Protein 5WWQ (pdb70)

B-factor: mean 54.27, std 17.77, range [19.15, 129.41]

InterPro domains:
  IPR001678 SAM-dependent methyltransferase RsmB-F/NOP2-type domain [PS51686] (141-466)
  IPR015947 PUA-like superfamily [SSF88697] (115-187)
  IPR018314 RsmB/NOL1/NOP2-like, conserved site [PS01153] (317-328)
  IPR023267 RNA (C5-cytosine) methyltransferase [PR02008] (239-249)
  IPR023267 RNA (C5-cytosine) methyltransferase [PR02008] (318-330)
  IPR023267 RNA (C5-cytosine) methyltransferase [PR02008] (365-381)
  IPR023267 RNA (C5-cytosine) methyltransferase [PR02008] (448-465)
  IPR023267 RNA (C5-cytosine) methyltransferase [PTHR22807] (81-467)
  IPR029063 S-adenosyl-L-methionine-dependent methyltransferase superfamily [G3DSA:3.40.50.150] (224-469)
  IPR029063 S-adenosyl-L-methionine-dependent methyltransferase superfamily [SSF53335] (32-465)
  IPR036974 PUA domain superfamily [G3DSA:2.30.130.10] (104-202)
  IPR049560 SAM-dependent methyltransferase RsmB-F/NOP2-type, catalytic core [PF01189] (229-400)

GO terms:
  GO:0002946 tRNA C5-cytosine methylation (P, IDA)
  GO:0000049 tRNA binding (F, IDA)
  GO:0016428 tRNA (cytidine-N5)-methyltransferase activity (F, IDA)
  GO:0030488 tRNA methylation (P, IDA)
  GO:0006400 tRNA modification (P, IDA)
  GO:0016428 tRNA (cytidine-N5)-methyltransferase activity (F, EXP)
  GO:0005829 cytosol (C, TAS)
  GO:0006400 tRNA modification (P, TAS)
  GO:0005737 cytoplasm (C, IDA)

Structure (mmCIF, N/CA/C/O backbone):
data_5WWQ
#
_entry.id   5WWQ
#
_cell.length_a   66.965
_cell.length_b   71.877
_cell.length_c   219.030
_cell.angle_alpha   90.000
_cell.angle_beta   90.000
_cell.angle_gamma   90.000
#
_symmetry.space_group_name_H-M   'P 21 21 21'
#
loop_
_atom_site.group_PDB
_atom_site.id
_atom_site.type_symbol
_atom_site.label_atom_id
_atom_site.label_alt_id
_atom_site.label_comp_id
_atom_site.label_asym_id
_atom_site.label_entity_id
_atom_site.label_seq_id
_atom_site.pdbx_PDB_ins_code
_atom_site.Cartn_x
_atom_site.Cartn_y
_atom_site.Cartn_z
_atom_site.occupancy
_atom_site.B_iso_or_equiv
_atom_site.auth_seq_id
_atom_site.auth_comp_id
_atom_site.auth_asym_id
_atom_site.auth_atom_id
_atom_site.pdbx_PDB_model_num
ATOM 1 N N . SER A 1 2 ? 61.726 53.523 107.150 1.00 65.70 2 SER A N 1
ATOM 2 C CA . SER A 1 2 ? 61.293 54.549 108.091 1.00 67.47 2 SER A CA 1
ATOM 3 C C . SER A 1 2 ? 62.385 54.881 109.102 1.00 67.79 2 SER A C 1
ATOM 4 O O . SER A 1 2 ? 63.303 55.649 108.813 1.00 70.99 2 SER A O 1
ATOM 7 N N . ILE A 1 3 ? 62.279 54.294 110.288 1.00 64.20 3 ILE A N 1
ATOM 8 C CA . ILE A 1 3 ? 63.204 54.585 111.376 1.00 62.01 3 ILE A CA 1
ATOM 9 C C . ILE A 1 3 ? 64.361 53.592 111.455 1.00 58.12 3 ILE A C 1
ATOM 10 O O . ILE A 1 3 ? 65.481 53.961 111.809 1.00 59.55 3 ILE A O 1
ATOM 15 N N . PHE A 1 4 ? 64.090 52.335 111.119 1.00 53.35 4 PHE A N 1
ATOM 16 C CA . PHE A 1 4 ? 65.108 51.296 111.194 1.00 49.97 4 PHE A CA 1
ATOM 17 C C . PHE A 1 4 ? 65.803 51.136 109.848 1.00 50.78 4 PHE A C 1
ATOM 18 O O . PHE A 1 4 ? 65.180 51.322 108.802 1.00 51.92 4 PHE A O 1
ATOM 26 N N . PRO A 1 5 ? 67.100 50.796 109.867 1.00 50.65 5 PRO A N 1
ATOM 27 C CA . PRO A 1 5 ? 67.806 50.502 108.616 1.00 41.77 5 PRO A CA 1
ATOM 28 C C . PRO A 1 5 ? 67.249 49.242 107.962 1.00 45.46 5 PRO A C 1
ATOM 29 O O . PRO A 1 5 ? 66.463 48.536 108.592 1.00 38.89 5 PRO A O 1
ATOM 33 N N . LYS A 1 6 ? 67.647 48.958 106.726 1.00 45.93 6 LYS A N 1
ATOM 34 C CA . LYS A 1 6 ? 67.245 47.712 106.081 1.00 45.10 6 LYS A CA 1
ATOM 35 C C . LYS A 1 6 ? 67.839 46.538 106.852 1.00 45.24 6 LYS A C 1
ATOM 36 O O . LYS A 1 6 ? 68.776 46.716 107.632 1.00 46.23 6 LYS A O 1
ATOM 42 N N . ILE A 1 7 ? 67.292 45.344 106.644 1.00 45.45 7 ILE A N 1
ATOM 43 C CA . ILE A 1 7 ? 67.786 44.158 107.334 1.00 47.00 7 ILE A CA 1
ATOM 44 C C . ILE A 1 7 ? 69.270 43.945 107.046 1.00 51.91 7 ILE A C 1
ATOM 45 O O . ILE A 1 7 ? 69.723 44.076 105.908 1.00 53.74 7 ILE A O 1
ATOM 50 N N . SER A 1 8 ? 70.027 43.635 108.094 1.00 54.91 8 SER A N 1
ATOM 51 C CA . SER A 1 8 ? 71.470 43.493 107.972 1.00 60.77 8 SER A CA 1
ATOM 52 C C . SER A 1 8 ? 71.829 42.108 107.459 1.00 58.05 8 SER A C 1
ATOM 53 O O . SER A 1 8 ? 71.652 41.108 108.155 1.00 56.69 8 SER A O 1
ATOM 56 N N . LEU A 1 9 ? 72.336 42.059 106.234 1.00 57.59 9 LEU A N 1
ATOM 57 C CA . LEU A 1 9 ? 72.715 40.799 105.619 1.00 56.73 9 LEU A CA 1
ATOM 58 C C . LEU A 1 9 ? 74.184 40.817 105.227 1.00 58.82 9 LEU A C 1
ATOM 59 O O . LEU A 1 9 ? 74.779 41.881 105.059 1.00 61.60 9 LEU A O 1
ATOM 64 N N . ARG A 1 10 ? 74.766 39.632 105.089 1.00 58.49 10 ARG A N 1
ATOM 65 C CA . ARG A 1 10 ? 76.114 39.515 104.562 1.00 59.71 10 ARG A CA 1
ATOM 66 C C . ARG A 1 10 ? 76.044 39.806 103.068 1.00 60.50 10 ARG A C 1
ATOM 67 O O . ARG A 1 10 ? 75.156 39.294 102.386 1.00 59.93 10 ARG A O 1
ATOM 75 N N . PRO A 1 11 ? 76.967 40.644 102.563 1.00 65.74 11 PRO A N 1
ATOM 76 C CA . PRO A 1 11 ? 76.974 41.134 101.177 1.00 73.95 11 PRO A CA 1
ATOM 77 C C . PRO A 1 11 ? 76.696 40.038 100.153 1.00 72.23 11 PRO A C 1
ATOM 78 O O . PRO A 1 11 ? 75.916 40.239 99.222 1.00 72.17 11 PRO A O 1
ATOM 82 N N . GLU A 1 12 ? 77.346 38.894 100.333 1.00 71.75 12 GLU A N 1
ATOM 83 C CA . GLU A 1 12 ? 77.120 37.718 99.502 1.00 72.35 12 GLU A CA 1
ATOM 84 C C . GLU A 1 12 ? 75.645 37.289 99.474 1.00 67.51 12 GLU A C 1
ATOM 85 O O . GLU A 1 12 ? 75.071 37.074 98.403 1.00 66.45 12 GLU A O 1
ATOM 91 N N . VAL A 1 13 ? 75.040 37.174 100.654 1.00 64.38 13 VAL A N 1
ATOM 92 C CA . VAL A 1 13 ? 73.643 36.761 100.779 1.00 60.88 13 VAL A CA 1
ATOM 93 C C . VAL A 1 13 ? 72.696 37.768 100.130 1.00 60.15 13 VAL A C 1
ATOM 94 O O . VAL A 1 13 ? 71.760 37.393 99.416 1.00 60.18 13 VAL A O 1
ATOM 98 N N . GLU A 1 14 ? 72.954 39.049 100.379 1.00 60.01 14 GLU A N 1
ATOM 99 C CA . GLU A 1 14 ? 72.159 40.129 99.809 1.00 59.96 14 GLU A CA 1
ATOM 100 C C . GLU A 1 14 ? 72.245 40.099 98.288 1.00 61.41 14 GLU A C 1
ATOM 101 O O . GLU A 1 14 ? 71.258 40.339 97.594 1.00 62.13 14 GLU A O 1
ATOM 107 N N . ASN A 1 15 ? 73.437 39.803 97.780 1.00 61.98 15 ASN A N 1
ATOM 108 C CA . ASN A 1 15 ? 73.646 39.666 96.346 1.00 62.20 15 ASN A CA 1
ATOM 109 C C . ASN A 1 15 ? 72.898 38.464 95.781 1.00 59.35 15 ASN A C 1
ATOM 110 O O . ASN A 1 15 ? 72.404 38.510 94.660 1.00 59.64 15 ASN A O 1
ATOM 115 N N . TYR A 1 16 ? 72.833 37.386 96.557 1.00 56.76 16 TYR A N 1
ATOM 116 C CA . TYR A 1 16 ? 72.071 36.199 96.171 1.00 54.54 16 TYR A CA 1
ATOM 117 C C . TYR A 1 16 ? 70.582 36.521 96.030 1.00 54.05 16 TYR A C 1
ATOM 118 O O . TYR A 1 16 ? 69.963 36.251 94.991 1.00 54.76 16 TYR A O 1
ATOM 127 N N . LEU A 1 17 ? 70.019 37.106 97.084 1.00 52.70 17 LEU A N 1
ATOM 128 C CA . LEU A 1 17 ? 68.615 37.502 97.091 1.00 51.62 17 LEU A CA 1
ATOM 129 C C . LEU A 1 17 ? 68.312 38.474 95.958 1.00 53.84 17 LEU A C 1
ATOM 130 O O . LEU A 1 17 ? 67.278 38.372 95.299 1.00 54.09 17 LEU A O 1
ATOM 135 N N . LYS A 1 18 ? 69.221 39.419 95.742 1.00 56.09 18 LYS A N 1
ATOM 136 C CA . LYS A 1 18 ? 69.060 40.411 94.687 1.00 59.24 18 LYS A CA 1
ATOM 137 C C . LYS A 1 18 ? 69.062 39.736 93.319 1.00 63.06 18 LYS A C 1
ATOM 138 O O . LYS A 1 18 ? 68.244 40.061 92.462 1.00 63.56 18 LYS A O 1
ATOM 144 N N . GLU A 1 19 ? 69.985 38.797 93.123 1.00 66.43 19 GLU A N 1
ATOM 145 C CA . GLU A 1 19 ? 70.020 37.984 91.911 1.00 69.31 19 GLU A CA 1
ATOM 146 C C . GLU A 1 19 ? 68.680 37.299 91.692 1.00 69.30 19 GLU A C 1
ATOM 147 O O . GLU A 1 19 ? 68.200 37.199 90.564 1.00 68.85 19 GLU A O 1
ATOM 153 N N . GLY A 1 20 ? 68.085 36.818 92.779 1.00 69.69 20 GLY A N 1
ATOM 154 C CA . GLY A 1 20 ? 66.788 36.172 92.695 1.00 68.56 20 GLY A CA 1
ATOM 155 C C . GLY A 1 20 ? 65.651 37.125 92.364 1.00 68.67 20 GLY A C 1
ATOM 156 O O . GLY A 1 20 ? 64.690 36.745 91.696 1.00 67.75 20 GLY A O 1
ATOM 157 N N . PHE A 1 21 ? 65.762 38.367 92.828 1.00 66.94 21 PHE A N 1
ATOM 158 C CA . PHE A 1 21 ? 64.701 39.355 92.635 1.00 64.68 21 PHE A CA 1
ATOM 159 C C . PHE A 1 21 ? 64.949 40.283 91.447 1.00 64.19 21 PHE A C 1
ATOM 160 O O . PHE A 1 21 ? 64.219 41.255 91.251 1.00 65.20 21 PHE A O 1
ATOM 168 N N . MET A 1 22 ? 65.976 39.986 90.659 1.00 62.43 22 MET A N 1
ATOM 169 C CA . MET A 1 22 ? 66.298 40.807 89.497 1.00 61.38 22 MET A CA 1
ATOM 170 C C . MET A 1 22 ? 66.393 39.964 88.235 1.00 60.17 22 MET A C 1
ATOM 171 O O . MET A 1 22 ? 67.187 40.257 87.341 1.00 62.23 22 MET A O 1
ATOM 176 N N . ASN A 1 23 ? 65.585 38.910 88.172 1.00 57.11 23 ASN A N 1
ATOM 177 C CA . ASN A 1 23 ? 65.531 38.063 86.987 1.00 56.19 23 ASN A CA 1
ATOM 178 C C . ASN A 1 23 ? 65.013 38.853 85.795 1.00 58.54 23 ASN A C 1
ATOM 179 O O . ASN A 1 23 ? 64.315 39.852 85.963 1.00 59.24 23 ASN A O 1
ATOM 184 N N . LYS A 1 24 ? 65.351 38.401 84.593 1.00 59.53 24 LYS A N 1
ATOM 185 C CA . LYS A 1 24 ? 65.030 39.142 83.377 1.00 60.47 24 LYS A CA 1
ATOM 186 C C . LYS A 1 24 ? 63.526 39.302 83.162 1.00 58.26 24 LYS A C 1
ATOM 187 O O . LYS A 1 24 ? 63.092 40.210 82.460 1.00 58.65 24 LYS A O 1
ATOM 193 N N . GLU A 1 25 ? 62.740 38.424 83.778 1.00 56.32 25 GLU A N 1
ATOM 194 C CA . GLU A 1 25 ? 61.284 38.480 83.688 1.00 55.51 25 GLU A CA 1
ATOM 195 C C . GLU A 1 25 ? 60.728 39.697 84.432 1.00 54.79 25 GLU A C 1
ATOM 196 O O . GLU A 1 25 ? 59.875 40.434 83.916 1.00 55.60 25 GLU A O 1
ATOM 202 N N . ILE A 1 26 ? 61.247 39.924 85.635 1.00 53.01 26 ILE A N 1
ATOM 203 C CA . ILE A 1 26 ? 60.818 41.051 86.452 1.00 51.86 26 ILE A CA 1
ATOM 204 C C . ILE A 1 26 ? 61.346 42.357 85.873 1.00 52.28 26 ILE A C 1
ATOM 205 O O . ILE A 1 26 ? 60.621 43.347 85.806 1.00 52.53 26 ILE A O 1
ATOM 210 N N . VAL A 1 27 ? 62.608 42.356 85.455 1.00 52.63 27 VAL A N 1
ATOM 211 C CA . VAL A 1 27 ? 63.202 43.542 84.848 1.00 54.51 27 VAL A CA 1
ATOM 212 C C . VAL A 1 27 ? 62.469 43.901 83.556 1.00 55.01 27 VAL A C 1
ATOM 213 O O . VAL A 1 27 ? 62.305 45.075 83.228 1.00 56.30 27 VAL A O 1
ATOM 217 N N . THR A 1 28 ? 62.019 42.883 82.829 1.00 53.42 28 THR A N 1
ATOM 218 C CA . THR A 1 28 ? 61.224 43.106 81.626 1.00 52.86 28 THR A CA 1
ATOM 219 C C . THR A 1 28 ? 59.856 43.680 81.986 1.00 52.21 28 THR A C 1
ATOM 220 O O . THR A 1 28 ? 59.328 44.541 81.280 1.00 52.84 28 THR A O 1
ATOM 224 N N . ALA A 1 29 ? 59.297 43.222 83.102 1.00 51.08 29 ALA A N 1
ATOM 225 C CA . ALA A 1 29 ? 57.937 43.610 83.464 1.00 51.21 29 ALA A CA 1
ATOM 226 C C . ALA A 1 29 ? 57.843 44.974 84.155 1.00 52.86 29 ALA A C 1
ATOM 227 O O . ALA A 1 29 ? 56.785 45.603 84.142 1.00 52.93 29 ALA A O 1
ATOM 229 N N . LEU A 1 30 ? 58.939 45.434 84.752 1.00 54.51 30 LEU A N 1
ATOM 230 C CA . LEU A 1 30 ? 58.904 46.653 85.558 1.00 56.57 30 LEU A CA 1
ATOM 231 C C . LEU A 1 30 ? 60.023 47.640 85.233 1.00 60.46 30 LEU A C 1
ATOM 232 O O . LEU A 1 30 ? 59.885 48.841 85.466 1.00 62.23 30 LEU A O 1
ATOM 237 N N . GLY A 1 31 ? 61.125 47.135 84.692 1.00 62.67 31 GLY A N 1
ATOM 238 C CA . GLY A 1 31 ? 62.312 47.946 84.489 1.00 67.32 31 GLY A CA 1
ATOM 239 C C . GLY A 1 31 ? 63.286 47.724 85.629 1.00 70.50 31 GLY A C 1
ATOM 240 O O . GLY A 1 31 ? 62.894 47.275 86.706 1.00 71.72 31 GLY A O 1
ATOM 241 N N . LYS A 1 32 ? 64.557 48.033 85.397 1.00 71.76 32 LYS A N 1
ATOM 242 C CA . LYS A 1 32 ? 65.593 47.765 86.391 1.00 74.05 32 LYS A CA 1
ATOM 243 C C . LYS A 1 32 ? 65.501 48.676 87.614 1.00 76.38 32 LYS A C 1
ATOM 244 O O . LYS A 1 32 ? 65.710 48.226 88.740 1.00 75.38 32 LYS A O 1
ATOM 250 N N . GLN A 1 33 ? 65.202 49.953 87.391 1.00 80.09 33 GLN A N 1
ATOM 251 C CA . GLN A 1 33 ? 65.103 50.913 88.487 1.00 82.54 33 GLN A CA 1
ATOM 252 C C . GLN A 1 33 ? 64.016 50.520 89.485 1.00 82.56 33 GLN A C 1
ATOM 253 O O . GLN A 1 33 ? 64.236 50.549 90.696 1.00 82.12 33 GLN A O 1
ATOM 259 N N . GLU A 1 34 ? 62.849 50.144 88.971 1.00 82.67 34 GLU A N 1
ATOM 260 C CA . GLU A 1 34 ? 61.726 49.772 89.825 1.00 82.15 34 GLU A CA 1
ATOM 261 C C . GLU A 1 34 ? 61.972 48.440 90.521 1.00 80.22 34 GLU A C 1
ATOM 262 O O . GLU A 1 34 ? 61.539 48.240 91.654 1.00 78.70 34 GLU A O 1
ATOM 268 N N . ALA A 1 35 ? 62.661 47.532 89.839 1.00 83.26 35 ALA A N 1
ATOM 269 C CA . ALA A 1 35 ? 63.045 46.261 90.441 1.00 86.88 35 ALA A CA 1
ATOM 270 C C . ALA A 1 35 ? 63.981 46.500 91.622 1.00 85.17 35 ALA A C 1
ATOM 271 O O . ALA A 1 35 ? 63.803 45.927 92.701 1.00 87.04 35 ALA A O 1
ATOM 273 N N . GLU A 1 36 ? 64.976 47.357 91.407 1.00 79.96 36 GLU A N 1
ATOM 274 C CA . GLU A 1 36 ? 65.927 47.714 92.452 1.00 80.59 36 GLU A CA 1
ATOM 275 C C . GLU A 1 36 ? 65.236 48.384 93.633 1.00 79.13 36 GLU A C 1
ATOM 276 O O . GLU A 1 36 ? 65.496 48.042 94.784 1.00 78.96 36 GLU A O 1
ATOM 282 N N . ARG A 1 37 ? 64.352 49.335 93.344 1.00 78.13 37 ARG A N 1
ATOM 283 C CA . ARG A 1 37 ? 63.643 50.053 94.398 1.00 77.02 37 ARG A CA 1
ATOM 284 C C . ARG A 1 37 ? 62.738 49.114 95.188 1.00 73.70 37 ARG A C 1
ATOM 285 O O . ARG A 1 37 ? 62.615 49.237 96.406 1.00 73.59 37 ARG A O 1
ATOM 293 N N . LYS A 1 38 ? 62.116 48.171 94.488 1.00 69.86 38 LYS A N 1
ATOM 294 C CA . LYS A 1 38 ? 61.197 47.234 95.119 1.00 65.67 38 LYS A CA 1
ATOM 295 C C . LYS A 1 38 ? 61.971 46.280 96.019 1.00 62.94 38 LYS A C 1
ATOM 296 O O . LYS A 1 38 ? 61.518 45.929 97.111 1.00 62.84 38 LYS A O 1
ATOM 302 N N . PHE A 1 39 ? 63.149 45.874 95.555 1.00 61.18 39 PHE A N 1
ATOM 303 C CA . PHE A 1 39 ? 64.021 45.003 96.335 1.00 58.78 39 PHE A CA 1
ATOM 304 C C . PHE A 1 39 ? 64.535 45.714 97.586 1.00 61.20 39 PHE A C 1
ATOM 305 O O . PHE A 1 39 ? 64.550 45.139 98.677 1.00 61.13 39 PHE A O 1
ATOM 313 N N . GLU A 1 40 ? 64.959 46.964 97.423 1.00 63.12 40 GLU A N 1
ATOM 314 C CA . GLU A 1 40 ? 65.483 47.746 98.540 1.00 64.44 40 GLU A CA 1
ATOM 315 C C . GLU A 1 40 ? 64.403 48.026 99.580 1.00 62.34 40 GLU A C 1
ATOM 316 O O . GLU A 1 40 ? 64.655 47.939 100.782 1.00 62.54 40 GLU A O 1
ATOM 322 N N . THR A 1 41 ? 63.203 48.366 99.117 1.00 60.37 41 THR A N 1
ATOM 323 C CA . THR A 1 41 ? 62.080 48.573 100.025 1.00 59.01 41 THR A CA 1
ATOM 324 C C . THR A 1 41 ? 61.719 47.264 100.718 1.00 56.38 41 THR A C 1
ATOM 325 O O . THR A 1 41 ? 61.311 47.258 101.881 1.00 56.68 41 THR A O 1
ATOM 329 N N . LEU A 1 42 ? 61.872 46.158 99.995 1.00 53.92 42 LEU A N 1
ATOM 330 C CA . LEU A 1 42 ? 61.664 44.834 100.569 1.00 50.98 42 LEU A CA 1
ATOM 331 C C . LEU A 1 42 ? 62.624 44.588 101.728 1.00 49.86 42 LEU A C 1
ATOM 332 O O . LEU A 1 42 ? 62.216 44.132 102.796 1.00 49.01 42 LEU A O 1
ATOM 337 N N . LEU A 1 43 ? 63.901 44.892 101.513 1.00 49.88 43 LEU A N 1
ATOM 338 C CA . LEU A 1 43 ? 64.900 44.765 102.571 1.00 49.34 43 LEU A CA 1
ATOM 339 C C . LEU A 1 43 ? 64.653 45.757 103.703 1.00 50.64 43 LEU A C 1
ATOM 340 O O . LEU A 1 43 ? 65.070 45.534 104.839 1.00 50.46 43 LEU A O 1
ATOM 345 N N . LYS A 1 44 ? 63.970 46.852 103.387 1.00 52.23 44 LYS A N 1
ATOM 346 C CA . LYS A 1 44 ? 63.738 47.917 104.355 1.00 53.09 44 LYS A CA 1
ATOM 347 C C . LYS A 1 44 ? 62.527 47.632 105.241 1.00 51.33 44 LYS A C 1
ATOM 348 O O . LYS A 1 44 ? 62.429 48.145 106.357 1.00 51.04 44 LYS A O 1
ATOM 354 N N . HIS A 1 45 ? 61.609 46.807 104.746 1.00 50.10 45 HIS A N 1
ATOM 355 C CA . HIS A 1 45 ? 60.393 46.493 105.490 1.00 49.36 45 HIS A CA 1
ATOM 356 C C . HIS A 1 45 ? 60.559 45.273 106.394 1.00 47.54 45 HIS A C 1
ATOM 357 O O . HIS A 1 45 ? 59.730 45.025 107.268 1.00 46.15 45 HIS A O 1
ATOM 364 N N . LEU A 1 46 ? 61.629 44.513 106.180 1.00 48.27 46 LEU A N 1
ATOM 365 C CA . LEU A 1 46 ? 61.878 43.308 106.966 1.00 48.63 46 LEU A CA 1
ATOM 366 C C . LEU A 1 46 ? 62.342 43.640 108.381 1.00 49.87 46 LEU A C 1
ATOM 367 O O . LEU A 1 46 ? 62.169 42.843 109.304 1.00 49.95 46 LEU A O 1
ATOM 372 N N . SER A 1 47 ? 62.936 44.817 108.543 1.00 50.94 47 SER A N 1
ATOM 373 C CA . SER A 1 47 ? 63.441 45.249 109.840 1.00 50.13 47 SER A CA 1
ATOM 374 C C . SER A 1 47 ? 62.322 45.718 110.760 1.00 49.38 47 SER A C 1
ATOM 375 O O . SER A 1 47 ? 62.465 45.706 111.983 1.00 50.12 47 SER A O 1
ATOM 378 N N . HIS A 1 48 ? 61.207 46.133 110.168 1.00 47.95 48 HIS A N 1
ATOM 379 C CA . HIS A 1 48 ? 60.107 46.702 110.935 1.00 45.78 48 HIS A CA 1
ATOM 380 C C . HIS A 1 48 ? 59.041 45.660 111.248 1.00 42.92 48 HIS A C 1
ATOM 381 O O . HIS A 1 48 ? 58.748 44.796 110.421 1.00 42.59 48 HIS A O 1
ATOM 388 N N . PRO A 1 49 ? 58.458 45.740 112.453 1.00 40.52 49 PRO A N 1
ATOM 389 C CA . PRO A 1 49 ? 57.375 44.838 112.853 1.00 38.51 49 PRO A CA 1
ATOM 390 C C . PRO A 1 49 ? 56.119 45.075 112.026 1.00 37.80 49 PRO A C 1
ATOM 391 O O . PRO A 1 49 ? 55.887 46.204 111.592 1.00 39.01 49 PRO A O 1
ATOM 395 N N . PRO A 1 50 ? 55.321 44.022 111.801 1.00 36.26 50 PRO A N 1
ATOM 396 C CA . PRO A 1 50 ? 54.023 44.202 111.147 1.00 35.81 50 PRO A CA 1
ATOM 397 C C . PRO A 1 50 ? 53.133 45.140 111.954 1.00 37.12 50 PRO A C 1
ATOM 398 O O . PRO A 1 50 ? 53.253 45.190 113.178 1.00 37.70 50 PRO A O 1
ATOM 402 N N . SER A 1 51 ? 52.256 45.873 111.278 1.00 38.13 51 SER A N 1
ATOM 403 C CA . SER A 1 51 ? 51.372 46.817 111.950 1.00 39.56 51 SER A CA 1
ATOM 404 C C . SER A 1 51 ? 50.373 46.103 112.857 1.00 39.28 51 SER A C 1
ATOM 405 O O . SER A 1 51 ? 49.768 46.719 113.735 1.00 39.73 51 SER A O 1
ATOM 408 N N . PHE A 1 52 ? 50.212 44.800 112.646 1.00 38.68 52 PHE A N 1
ATOM 409 C CA . PHE A 1 52 ? 49.281 44.004 113.436 1.00 38.03 52 PHE A CA 1
ATOM 410 C C . PHE A 1 52 ? 49.896 42.705 113.941 1.00 35.79 52 PHE A C 1
ATOM 411 O O . PHE A 1 52 ? 50.477 41.940 113.170 1.00 35.20 52 PHE A O 1
ATOM 419 N N . THR A 1 53 ? 49.759 42.458 115.240 1.00 34.59 53 THR A N 1
ATOM 420 C CA . THR A 1 53 ? 50.048 41.143 115.792 1.00 33.28 53 THR A CA 1
ATOM 421 C C . THR A 1 53 ? 48.760 40.335 115.798 1.00 32.79 53 THR A C 1
ATOM 422 O O . THR A 1 53 ? 47.717 40.819 116.242 1.00 34.13 53 THR A O 1
ATOM 426 N N . THR A 1 54 ? 48.833 39.106 115.303 1.00 31.33 54 THR A N 1
ATOM 427 C CA . THR A 1 54 ? 47.641 38.285 115.152 1.00 31.60 54 THR A CA 1
ATOM 428 C C . THR A 1 54 ? 47.710 37.058 116.048 1.00 30.60 54 THR A C 1
ATOM 429 O O . THR A 1 54 ? 48.784 36.495 116.262 1.00 30.16 54 THR A O 1
ATOM 433 N N . VAL A 1 55 ? 46.558 36.643 116.565 1.00 30.40 55 VAL A N 1
ATOM 434 C CA . VAL A 1 55 ? 46.489 35.451 117.403 1.00 28.83 55 VAL A CA 1
ATOM 435 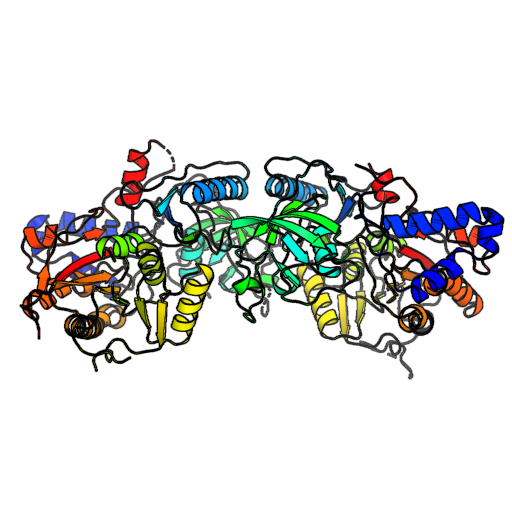C C . VAL A 1 55 ? 45.389 34.518 116.914 1.00 28.11 55 VAL A C 1
ATOM 436 O O . VAL A 1 55 ? 44.365 34.968 116.407 1.00 27.82 55 VAL A O 1
ATOM 440 N N . ARG A 1 56 ? 45.606 33.215 117.046 1.00 27.59 56 ARG A N 1
ATOM 441 C CA . ARG A 1 56 ? 44.585 32.253 116.653 1.00 27.29 56 ARG A CA 1
ATOM 442 C C . ARG A 1 56 ? 43.837 31.727 117.871 1.00 26.92 56 ARG A C 1
ATOM 443 O O . ARG A 1 56 ? 44.446 31.226 118.821 1.00 25.69 56 ARG A O 1
ATOM 451 N N . VAL A 1 57 ? 42.514 31.852 117.835 1.00 27.68 57 VAL A N 1
ATOM 452 C CA . VAL A 1 57 ? 41.660 31.363 118.908 1.00 27.62 57 VAL A CA 1
ATOM 453 C C . VAL A 1 57 ? 41.485 29.853 118.820 1.00 26.57 57 VAL A C 1
ATOM 454 O O . VAL A 1 57 ? 41.112 29.322 117.774 1.00 26.58 57 VAL A O 1
ATOM 458 N N . ASN A 1 58 ? 41.745 29.167 119.928 1.00 25.96 58 ASN A N 1
ATOM 459 C CA . ASN A 1 58 ? 41.504 27.735 120.006 1.00 25.80 58 ASN A CA 1
ATOM 460 C C . ASN A 1 58 ? 40.006 27.467 120.089 1.00 27.39 58 ASN A C 1
ATOM 461 O O . ASN A 1 58 ? 39.447 27.337 121.178 1.00 28.64 58 ASN A O 1
ATOM 466 N N . THR A 1 59 ? 39.362 27.387 118.928 1.00 27.30 59 THR A N 1
ATOM 467 C CA . THR A 1 59 ? 37.910 27.254 118.856 1.00 28.14 59 THR A CA 1
ATOM 468 C C . THR A 1 59 ? 37.406 25.913 119.386 1.00 28.66 59 THR A C 1
ATOM 469 O O . THR A 1 59 ? 36.204 25.726 119.570 1.00 30.19 59 THR A O 1
ATOM 473 N N . HIS A 1 60 ? 38.324 24.986 119.635 1.00 27.70 60 HIS A N 1
ATOM 474 C CA . HIS A 1 60 ? 37.963 23.678 120.166 1.00 27.95 60 HIS A CA 1
ATOM 475 C C . HIS A 1 60 ? 37.562 23.772 121.634 1.00 29.86 60 HIS A C 1
ATOM 476 O O . HIS A 1 60 ? 36.814 22.932 122.135 1.00 32.34 60 HIS A O 1
ATOM 483 N N . LEU A 1 61 ? 38.056 24.800 122.318 1.00 29.13 61 LEU A N 1
ATOM 484 C CA . LEU A 1 61 ? 37.811 24.948 123.749 1.00 29.91 61 LEU A CA 1
ATOM 485 C C . LEU A 1 61 ? 37.047 26.223 124.098 1.00 32.14 61 LEU A C 1
ATOM 486 O O . LEU A 1 61 ? 36.374 26.283 125.127 1.00 33.61 61 LEU A O 1
ATOM 491 N N . ALA A 1 62 ? 37.148 27.239 123.248 1.00 32.32 62 ALA A N 1
ATOM 492 C CA . ALA A 1 62 ? 36.518 28.523 123.542 1.00 32.57 62 ALA A CA 1
ATOM 493 C C . ALA A 1 62 ? 36.001 29.217 122.286 1.00 32.77 62 ALA A C 1
ATOM 494 O O . ALA A 1 62 ? 36.503 28.993 121.186 1.00 31.89 62 ALA A O 1
ATOM 496 N N . SER A 1 63 ? 34.993 30.065 122.463 1.00 34.24 63 SER A N 1
ATOM 497 C CA . SER A 1 63 ? 34.443 30.842 121.359 1.00 35.56 63 SER A CA 1
ATOM 498 C C . SER A 1 63 ? 35.312 32.065 121.081 1.00 36.58 63 SER A C 1
ATOM 499 O O . SER A 1 63 ? 36.067 32.509 121.946 1.00 36.89 63 SER A O 1
ATOM 502 N N . VAL A 1 64 ? 35.205 32.600 119.869 1.00 37.72 64 VAL A N 1
ATOM 503 C CA . VAL A 1 64 ? 36.006 33.749 119.460 1.00 39.20 64 VAL A CA 1
ATOM 504 C C . VAL A 1 64 ? 35.605 35.010 120.225 1.00 42.38 64 VAL A C 1
ATOM 505 O O . VAL A 1 64 ? 36.456 35.819 120.589 1.00 43.07 64 VAL A O 1
ATOM 509 N N . GLN A 1 65 ? 34.308 35.168 120.468 1.00 45.01 65 GLN A N 1
ATOM 510 C CA . GLN A 1 65 ? 33.787 36.328 121.186 1.00 48.06 65 GLN A CA 1
ATOM 511 C C . GLN A 1 65 ? 34.321 36.401 122.617 1.00 47.65 65 GLN A C 1
ATOM 512 O O . GLN A 1 65 ? 34.800 37.449 123.064 1.00 47.92 65 GLN A O 1
ATOM 518 N N . HIS A 1 66 ? 34.228 35.279 123.325 1.00 47.03 66 HIS A N 1
ATOM 519 C CA . HIS A 1 66 ? 34.702 35.173 124.701 1.00 46.57 66 HIS A CA 1
ATOM 520 C C . HIS A 1 66 ? 36.178 35.544 124.819 1.00 45.15 66 HIS A C 1
ATOM 521 O O . HIS A 1 66 ? 36.558 36.402 125.623 1.00 46.20 66 HIS A O 1
ATOM 528 N N . VAL A 1 67 ? 36.999 34.892 124.002 1.00 42.80 67 VAL A N 1
ATOM 529 C CA . VAL A 1 67 ? 38.436 35.137 123.977 1.00 41.66 67 VAL A CA 1
ATOM 530 C C . VAL A 1 67 ? 38.741 36.584 123.594 1.00 42.55 67 VAL A C 1
ATOM 531 O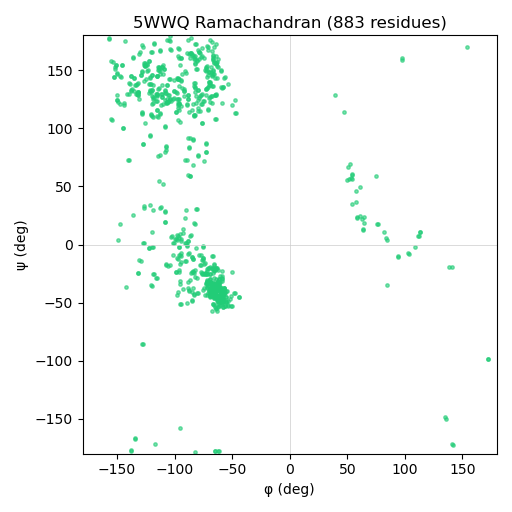 O . VAL A 1 67 ? 39.675 37.189 124.117 1.00 42.79 67 VAL A O 1
ATOM 535 N N . LYS A 1 68 ? 37.943 37.134 122.684 1.00 43.84 68 LYS A N 1
ATOM 536 C CA . LYS A 1 68 ? 38.081 38.530 122.284 1.00 45.18 68 LYS A CA 1
ATOM 537 C C . LYS A 1 68 ? 37.871 39.460 123.474 1.00 47.01 68 LYS A C 1
ATOM 538 O O . LYS A 1 68 ? 38.639 40.402 123.679 1.00 46.79 68 LYS A O 1
ATOM 544 N N . ASN A 1 69 ? 36.829 39.193 124.256 1.00 48.74 69 ASN A N 1
ATOM 545 C CA . ASN A 1 69 ? 36.559 39.981 125.455 1.00 51.86 69 ASN A CA 1
ATOM 546 C C . ASN A 1 69 ? 37.693 39.865 126.471 1.00 51.59 69 ASN A C 1
ATOM 547 O O . ASN A 1 69 ? 38.166 40.871 127.012 1.00 53.58 69 ASN A O 1
ATOM 552 N N . LEU A 1 70 ? 38.125 38.631 126.722 1.00 49.43 70 LEU A N 1
ATOM 553 C CA . LEU A 1 70 ? 39.217 38.373 127.657 1.00 48.27 70 LEU A CA 1
ATOM 554 C C . LEU A 1 70 ? 40.488 39.114 127.246 1.00 49.50 70 LEU A C 1
ATOM 555 O O . LEU A 1 70 ? 41.205 39.657 128.088 1.00 51.06 70 LEU A O 1
ATOM 560 N N . LEU A 1 71 ? 40.758 39.132 125.945 1.00 49.26 71 LEU A N 1
ATOM 561 C CA . LEU A 1 71 ? 41.931 39.810 125.412 1.00 49.10 71 LEU A CA 1
ATOM 562 C C . LEU A 1 71 ? 41.783 41.323 125.503 1.00 51.26 71 LEU A C 1
ATOM 563 O O . LEU A 1 71 ? 42.768 42.034 125.689 1.00 52.16 71 LEU A O 1
ATOM 568 N N . LEU A 1 72 ? 40.554 41.812 125.365 1.00 52.66 72 LEU A N 1
ATOM 569 C CA . LEU A 1 72 ? 40.280 43.230 125.574 1.00 55.23 72 LEU A CA 1
ATOM 570 C C . LEU A 1 72 ? 40.627 43.616 127.008 1.00 58.93 72 LEU A C 1
ATOM 571 O O . LEU A 1 72 ? 41.289 44.631 127.250 1.00 60.67 72 LEU A O 1
ATOM 576 N N . ASP A 1 73 ? 40.180 42.793 127.953 1.00 60.62 73 ASP A N 1
ATOM 577 C CA . ASP A 1 73 ? 40.504 42.987 129.364 1.00 63.59 73 ASP A CA 1
ATOM 578 C C . ASP A 1 73 ? 42.013 42.988 129.604 1.00 62.34 73 ASP A C 1
ATOM 579 O O . ASP A 1 73 ? 42.554 43.915 130.210 1.00 63.84 73 ASP A O 1
ATOM 584 N N . GLU A 1 74 ? 42.686 41.941 129.137 1.00 60.27 74 GLU A N 1
ATOM 585 C CA . GLU A 1 74 ? 44.131 41.822 129.311 1.00 59.39 74 GLU A CA 1
ATOM 586 C C . GLU A 1 74 ? 44.873 43.020 128.718 1.00 61.39 74 GLU A C 1
ATOM 587 O O . GLU A 1 74 ? 45.862 43.493 129.282 1.00 62.19 74 GLU A O 1
ATOM 593 N N . LEU A 1 75 ? 44.384 43.513 127.584 1.00 62.84 75 LEU A N 1
ATOM 594 C CA . LEU A 1 75 ? 45.004 44.653 126.918 1.00 64.79 75 LEU A CA 1
ATOM 595 C C . LEU A 1 75 ? 44.774 45.952 127.684 1.00 69.15 75 LEU A C 1
ATOM 596 O O . LEU A 1 75 ? 45.656 46.809 127.731 1.00 69.55 75 LEU A O 1
ATOM 601 N N . GLN A 1 76 ? 43.597 46.103 128.285 1.00 72.60 76 GLN A N 1
ATOM 602 C CA . GLN A 1 76 ? 43.337 47.298 129.083 1.00 76.13 76 GLN A CA 1
ATOM 603 C C . GLN A 1 76 ? 44.068 47.189 130.420 1.00 76.50 76 GLN A C 1
ATOM 604 O O . GLN A 1 76 ? 44.188 48.171 131.152 1.00 77.17 76 GLN A O 1
ATOM 610 N N . LYS A 1 77 ? 44.555 45.990 130.732 1.00 76.07 77 LYS A N 1
ATOM 611 C CA . LYS A 1 77 ? 45.411 45.795 131.900 1.00 76.41 77 LYS A CA 1
ATOM 612 C C . LYS A 1 77 ? 46.874 46.131 131.609 1.00 75.92 77 LYS A C 1
ATOM 613 O O . LYS A 1 77 ? 47.542 46.770 132.421 1.00 76.73 77 LYS A O 1
ATOM 619 N N . GLN A 1 78 ? 47.366 45.699 130.450 1.00 74.78 78 GLN A N 1
ATOM 620 C CA . GLN A 1 78 ? 48.778 45.858 130.106 1.00 74.79 78 GLN A CA 1
ATOM 621 C C . GLN A 1 78 ? 49.209 47.304 129.874 1.00 77.48 78 GLN A C 1
ATOM 622 O O . GLN A 1 78 ? 50.342 47.673 130.181 1.00 78.67 78 GLN A O 1
ATOM 628 N N . PHE A 1 79 ? 48.311 48.124 129.338 1.00 78.99 79 PHE A N 1
ATOM 629 C CA . PHE A 1 79 ? 48.689 49.465 128.897 1.00 81.48 79 PHE A CA 1
ATOM 630 C C . PHE A 1 79 ? 48.149 50.586 129.784 1.00 86.68 79 PHE A C 1
ATOM 631 O O . PHE A 1 79 ? 47.932 51.702 129.312 1.00 88.60 79 PHE A O 1
ATOM 639 N N . ASN A 1 80 ? 47.952 50.284 131.065 1.00 89.65 80 ASN A N 1
ATOM 640 C CA . ASN A 1 80 ? 47.465 51.255 132.045 1.00 91.18 80 ASN A CA 1
ATOM 641 C C . ASN A 1 80 ? 46.201 51.997 131.614 1.00 91.22 80 ASN A C 1
ATOM 642 O O . ASN A 1 80 ? 46.175 53.227 131.563 1.00 92.75 80 ASN A O 1
ATOM 647 N N . GLY A 1 81 ? 45.158 51.235 131.304 1.00 89.84 81 GLY A N 1
ATOM 648 C CA . GLY A 1 81 ? 43.855 51.792 130.991 1.00 91.04 81 GLY A CA 1
ATOM 649 C C . GLY A 1 81 ? 43.646 52.236 129.555 1.00 92.37 81 GLY A C 1
ATOM 650 O O . GLY A 1 81 ? 42.596 52.787 129.226 1.00 94.65 81 GLY A O 1
ATOM 651 N N . LEU A 1 82 ? 44.633 52.004 128.696 1.00 91.12 82 LEU A N 1
ATOM 652 C CA . LEU A 1 82 ? 44.449 52.268 127.275 1.00 90.61 82 LEU A CA 1
ATOM 653 C C . LEU A 1 82 ? 43.843 51.046 126.595 1.00 89.41 82 LEU A C 1
ATOM 654 O O . LEU A 1 82 ? 44.479 49.996 126.499 1.00 87.45 82 LEU A O 1
ATOM 659 N N . SER A 1 83 ? 42.613 51.194 126.115 1.00 90.34 83 SER A N 1
ATOM 660 C CA . SER A 1 83 ? 41.913 50.104 125.447 1.00 88.87 83 SER A CA 1
ATOM 661 C C . SER A 1 83 ? 42.062 50.205 123.933 1.00 85.62 83 SER A C 1
ATOM 662 O O . SER A 1 83 ? 41.680 51.207 123.327 1.00 88.12 83 SER A O 1
ATOM 665 N N . VAL A 1 84 ? 42.619 49.162 123.327 1.00 78.93 84 VAL A N 1
ATOM 666 C CA . VAL A 1 84 ? 42.812 49.134 121.884 1.00 74.11 84 VAL A CA 1
ATOM 667 C C . VAL A 1 84 ? 41.869 48.108 121.258 1.00 70.15 84 VAL A C 1
ATOM 668 O O . VAL A 1 84 ? 41.543 47.095 121.879 1.00 72.49 84 VAL A O 1
ATOM 672 N N . PRO A 1 85 ? 41.402 48.384 120.031 1.00 68.33 85 PRO A N 1
ATOM 673 C CA . PRO A 1 85 ? 40.430 47.494 119.389 1.00 65.72 85 PRO A CA 1
ATOM 674 C C . PRO A 1 85 ? 41.041 46.175 118.929 1.00 58.19 85 PRO A C 1
ATOM 675 O O . PRO A 1 85 ? 42.219 46.122 118.591 1.00 56.10 85 PRO A O 1
ATOM 679 N N . ILE A 1 86 ? 40.234 45.121 118.928 1.00 53.58 86 ILE A N 1
ATOM 680 C CA . ILE A 1 86 ? 40.635 43.836 118.371 1.00 48.10 86 ILE A CA 1
ATOM 681 C C . ILE A 1 86 ? 39.659 43.449 117.270 1.00 47.24 86 ILE A C 1
ATOM 682 O O . ILE A 1 86 ? 38.448 43.548 117.456 1.00 47.37 86 ILE A O 1
ATOM 687 N N . LEU A 1 87 ? 40.170 43.019 116.121 1.00 47.09 87 LEU A N 1
ATOM 688 C CA . LEU A 1 87 ? 39.278 42.712 115.004 1.00 48.19 87 LEU A CA 1
ATOM 689 C C . LEU A 1 87 ? 39.275 41.241 114.610 1.00 45.03 87 LEU A C 1
ATOM 690 O O . LEU A 1 87 ? 40.324 40.644 114.391 1.00 44.48 87 LEU A O 1
ATOM 695 N N . GLN A 1 88 ? 38.083 40.666 114.494 1.00 43.37 88 GLN A N 1
ATOM 696 C CA . GLN A 1 88 ? 37.952 39.309 113.986 1.00 41.06 88 GLN A CA 1
ATOM 697 C C . GLN A 1 88 ? 38.004 39.333 112.468 1.00 40.52 88 GLN A C 1
ATOM 698 O O . GLN A 1 88 ? 37.195 40.000 111.821 1.00 41.59 88 GLN A O 1
ATOM 704 N N . HIS A 1 89 ? 38.966 38.611 111.904 1.00 38.68 89 HIS A N 1
ATOM 705 C CA . HIS A 1 89 ? 39.147 38.583 110.460 1.00 38.04 89 HIS A CA 1
ATOM 706 C C . HIS A 1 89 ? 37.930 37.939 109.805 1.00 39.35 89 HIS A C 1
ATOM 707 O O . HIS A 1 89 ? 37.516 36.848 110.196 1.00 37.93 89 HIS A O 1
ATOM 714 N N . PRO A 1 90 ? 37.347 38.624 108.809 1.00 42.67 90 PRO A N 1
ATOM 715 C CA . PRO A 1 90 ? 36.136 38.172 108.115 1.00 46.03 90 PRO A CA 1
ATOM 716 C C . PRO A 1 90 ? 36.307 36.814 107.442 1.00 46.74 90 PRO A C 1
ATOM 717 O O . PRO A 1 90 ? 35.401 35.983 107.496 1.00 47.47 90 PRO A O 1
ATOM 721 N N . ASP A 1 91 ? 37.458 36.597 106.816 1.00 46.53 91 ASP A N 1
ATOM 722 C CA . ASP A 1 91 ? 37.723 35.354 106.101 1.00 47.52 91 ASP A CA 1
ATOM 723 C C . ASP A 1 91 ? 38.309 34.294 107.030 1.00 46.72 91 ASP A C 1
ATOM 724 O O . ASP A 1 91 ? 37.972 33.113 106.930 1.00 47.40 91 ASP A O 1
ATOM 729 N N . LEU A 1 92 ? 39.188 34.723 107.930 1.00 46.73 92 LEU A N 1
ATOM 730 C CA . LEU A 1 92 ? 39.777 33.828 108.920 1.00 44.97 92 LEU A CA 1
ATOM 731 C C . LEU A 1 92 ? 39.176 34.130 110.289 1.00 45.68 92 LEU A C 1
ATOM 732 O O . LEU A 1 92 ? 39.779 34.824 111.108 1.00 46.54 92 LEU A O 1
ATOM 737 N N . GLN A 1 93 ? 37.985 33.591 110.527 1.00 45.67 93 GLN A N 1
ATOM 738 C CA . GLN A 1 93 ? 37.165 33.978 111.672 1.00 45.64 93 GLN A CA 1
ATOM 739 C C . GLN A 1 93 ? 37.653 33.415 113.007 1.00 42.66 93 GLN A C 1
ATOM 740 O O . GLN A 1 93 ? 37.072 33.702 114.053 1.00 43.57 93 GLN A O 1
ATOM 746 N N . ASP A 1 94 ? 38.714 32.616 112.974 1.00 39.30 94 ASP A N 1
ATOM 747 C CA . ASP A 1 94 ? 39.339 32.138 114.203 1.00 37.56 94 ASP A CA 1
ATOM 748 C C . ASP A 1 94 ? 40.565 32.981 114.541 1.00 37.98 94 ASP A C 1
ATOM 749 O O . ASP A 1 94 ? 41.286 32.694 115.495 1.00 37.97 94 ASP A O 1
ATOM 754 N N . VAL A 1 95 ? 40.790 34.025 113.750 1.00 38.45 95 VAL A N 1
ATOM 755 C CA . VAL A 1 95 ? 41.958 34.880 113.924 1.00 37.16 95 VAL A CA 1
ATOM 756 C C . VAL A 1 95 ? 41.586 36.272 114.431 1.00 37.43 95 VAL A C 1
ATOM 757 O O . VAL A 1 95 ? 40.708 36.935 113.880 1.00 36.99 95 VAL A O 1
ATOM 761 N N . LEU A 1 96 ? 42.267 36.703 115.488 1.00 37.81 96 LEU A N 1
ATOM 762 C CA . LEU A 1 96 ? 42.080 38.035 116.046 1.00 39.39 96 LEU A CA 1
ATOM 763 C C . LEU A 1 96 ? 43.275 38.921 115.714 1.00 40.44 96 LEU A C 1
ATOM 764 O O . LEU A 1 96 ? 44.428 38.489 115.799 1.00 39.58 96 LEU A O 1
ATOM 769 N N . LEU A 1 97 ? 42.988 40.160 115.332 1.00 42.96 97 LEU A N 1
ATOM 770 C CA . LEU A 1 97 ? 44.016 41.118 114.958 1.00 45.17 97 LEU A CA 1
ATOM 771 C C . LEU A 1 97 ? 44.112 42.236 115.988 1.00 49.26 97 LEU A C 1
ATOM 772 O O . LEU A 1 97 ? 43.108 42.875 116.326 1.00 51.06 97 LEU A O 1
ATOM 777 N N . ILE A 1 98 ? 45.327 42.457 116.483 1.00 50.69 98 ILE A N 1
ATOM 778 C CA . ILE A 1 98 ? 45.607 43.518 117.444 1.00 50.88 98 ILE A CA 1
ATOM 779 C C . ILE A 1 98 ? 46.615 44.498 116.850 1.00 50.25 98 ILE A C 1
ATOM 780 O O . ILE A 1 98 ? 47.722 44.106 116.481 1.00 49.06 98 ILE A O 1
ATOM 785 N N . PRO A 1 99 ? 46.233 45.781 116.756 1.00 51.50 99 PRO A N 1
ATOM 786 C CA . PRO A 1 99 ? 47.084 46.807 116.145 1.00 51.66 99 PRO A CA 1
ATOM 787 C C . PRO A 1 99 ? 48.296 47.145 116.999 1.00 50.55 99 PRO A C 1
ATOM 788 O O . PRO A 1 99 ? 48.176 47.308 118.213 1.00 51.40 99 PRO A O 1
ATOM 792 N N . VAL A 1 100 ? 49.455 47.248 116.361 1.00 49.33 100 VAL A N 1
ATOM 793 C CA . VAL A 1 100 ? 50.654 47.713 117.036 1.00 50.27 100 VAL A CA 1
ATOM 794 C C . VAL A 1 100 ? 50.786 49.212 116.806 1.00 53.22 100 VAL A C 1
ATOM 795 O O . VAL A 1 100 ? 50.518 49.701 115.708 1.00 54.85 100 VAL A O 1
ATOM 799 N N . ILE A 1 101 ? 51.210 49.938 117.834 1.00 54.13 101 ILE A N 1
ATOM 800 C CA . ILE A 1 101 ? 51.312 51.386 117.732 1.00 55.48 101 ILE A CA 1
ATOM 801 C C . ILE A 1 101 ? 52.597 51.739 116.997 1.00 55.62 101 ILE A C 1
ATOM 802 O O . ILE A 1 101 ? 53.687 51.315 117.385 1.00 54.96 101 ILE A O 1
ATOM 807 N N . GLY A 1 102 ? 52.451 52.511 115.924 1.00 57.11 102 GLY A N 1
ATOM 808 C CA . GLY A 1 102 ? 53.536 52.795 115.002 1.00 57.97 102 GLY A CA 1
ATOM 809 C C . GLY A 1 102 ? 54.712 53.532 115.608 1.00 59.99 102 GLY A C 1
ATOM 810 O O . GLY A 1 102 ? 54.728 53.809 116.810 1.00 61.29 102 GLY A O 1
ATOM 811 N N . PRO A 1 103 ? 55.709 53.851 114.770 1.00 62.07 103 PRO A N 1
ATOM 812 C CA . PRO A 1 103 ? 56.962 54.504 115.162 1.00 63.39 103 PRO A CA 1
ATOM 813 C C . PRO A 1 103 ? 56.756 55.708 116.072 1.00 65.08 103 PRO A C 1
ATOM 814 O O . PRO A 1 103 ? 56.196 56.713 115.637 1.00 65.95 103 PRO A O 1
ATOM 818 N N . ARG A 1 104 ? 57.208 55.605 117.317 1.00 65.22 104 ARG A N 1
ATOM 819 C CA . ARG A 1 104 ? 57.155 56.743 118.223 1.00 66.26 104 ARG A CA 1
ATOM 820 C C . ARG A 1 104 ? 58.403 57.587 118.032 1.00 68.42 104 ARG A C 1
ATOM 821 O O . ARG A 1 104 ? 59.434 57.355 118.663 1.00 67.81 104 ARG A O 1
ATOM 829 N N . LYS A 1 105 ? 58.297 58.571 117.146 1.00 71.98 105 LYS A N 1
ATOM 830 C CA . LYS A 1 105 ? 59.405 59.464 116.844 1.00 75.85 105 LYS A CA 1
ATOM 831 C C . LYS A 1 105 ? 59.478 60.570 117.890 1.00 81.19 105 LYS A C 1
ATOM 832 O O . LYS A 1 105 ? 60.110 61.605 117.676 1.00 83.73 105 LYS A O 1
ATOM 838 N N . ASN A 1 106 ? 58.823 60.337 119.023 1.00 83.53 106 ASN A N 1
ATOM 839 C CA . ASN A 1 106 ? 58.744 61.318 120.095 1.00 87.84 106 ASN A CA 1
ATOM 840 C C . ASN A 1 106 ? 59.770 61.044 121.186 1.00 86.91 106 ASN A C 1
ATOM 841 O O . ASN A 1 106 ? 60.413 61.967 121.688 1.00 88.31 106 ASN A O 1
ATOM 846 N N . ILE A 1 107 ? 59.895 59.771 121.555 1.00 84.95 107 ILE A N 1
ATOM 847 C CA . ILE A 1 107 ? 60.784 59.339 122.632 1.00 84.41 107 ILE A CA 1
ATOM 848 C C . ILE A 1 107 ? 62.196 59.892 122.484 1.00 84.48 107 ILE A C 1
ATOM 849 O O . ILE A 1 107 ? 62.871 59.632 121.488 1.00 84.75 107 ILE A O 1
ATOM 854 N N . LYS A 1 108 ? 62.640 60.655 123.477 1.00 84.37 108 LYS A N 1
ATOM 855 C CA . LYS A 1 108 ? 63.992 61.193 123.459 1.00 84.23 108 LYS A CA 1
ATOM 856 C C . LYS A 1 108 ? 64.889 60.347 124.360 1.00 80.74 108 LYS A C 1
ATOM 857 O O . LYS A 1 108 ? 64.467 59.892 125.423 1.00 80.79 108 LYS A O 1
ATOM 863 N N . LYS A 1 109 ? 66.127 60.143 123.927 1.00 78.08 109 LYS A N 1
ATOM 864 C CA . LYS A 1 109 ? 67.024 59.173 124.546 1.00 75.71 109 LYS A CA 1
ATOM 865 C C . LYS A 1 109 ? 67.595 59.627 125.891 1.00 77.25 109 LYS A C 1
ATOM 866 O O . LYS A 1 109 ? 67.604 60.816 126.210 1.00 80.71 109 LYS A O 1
ATOM 872 N N . GLN A 1 110 ? 68.068 58.657 126.671 1.00 74.73 110 GLN A N 1
ATOM 873 C CA . GLN A 1 110 ? 68.638 58.909 127.993 1.00 75.97 110 GLN A CA 1
ATOM 874 C C . GLN A 1 110 ? 70.159 58.793 127.954 1.00 76.47 110 GLN A C 1
ATOM 875 O O . GLN A 1 110 ? 70.733 58.450 126.921 1.00 76.46 110 GLN A O 1
ATOM 881 N N . GLN A 1 111 ? 70.812 59.081 129.077 1.00 77.03 111 GLN A N 1
ATOM 882 C CA . GLN A 1 111 ? 72.270 59.029 129.130 1.00 77.76 111 GLN A CA 1
ATOM 883 C C . GLN A 1 111 ? 72.794 57.621 129.414 1.00 74.43 111 GLN A C 1
ATOM 884 O O . GLN A 1 111 ? 73.783 57.192 128.820 1.00 74.98 111 GLN A O 1
ATOM 890 N N . CYS A 1 112 ? 72.130 56.902 130.315 1.00 71.05 112 CYS A N 1
ATOM 891 C CA . CYS A 1 112 ? 72.487 55.511 130.583 1.00 67.96 112 CYS A CA 1
ATOM 892 C C . CYS A 1 112 ? 71.983 54.614 129.456 1.00 64.66 112 CYS A C 1
ATOM 893 O O . CYS A 1 112 ? 70.810 54.671 129.089 1.00 64.24 112 CYS A O 1
ATOM 896 N N . GLU A 1 113 ? 72.867 53.781 128.917 1.00 62.36 113 GLU A N 1
ATOM 897 C CA . GLU A 1 113 ? 72.531 52.976 127.747 1.00 59.79 113 GLU A CA 1
ATOM 898 C C . GLU A 1 113 ? 72.766 51.482 127.953 1.00 57.60 113 GLU A C 1
ATOM 899 O O . GLU A 1 113 ? 73.601 51.078 128.762 1.00 58.12 113 GLU A O 1
ATOM 905 N N . ALA A 1 114 ? 72.020 50.670 127.210 1.00 55.66 114 ALA A N 1
ATOM 906 C CA . ALA A 1 114 ? 72.245 49.228 127.164 1.00 54.27 114 ALA A CA 1
ATOM 907 C C . ALA A 1 114 ? 72.130 48.707 125.732 1.00 54.69 114 ALA A C 1
ATOM 908 O O . ALA A 1 114 ? 71.187 49.043 125.016 1.00 56.53 114 ALA A O 1
ATOM 910 N N . ILE A 1 115 ? 73.090 47.886 125.319 1.00 53.05 115 ILE A N 1
ATOM 911 C CA . ILE A 1 115 ? 73.092 47.329 123.969 1.00 51.75 115 ILE A CA 1
ATOM 912 C C . ILE A 1 115 ? 72.766 45.835 123.958 1.00 49.87 115 ILE A C 1
ATOM 913 O O . ILE A 1 115 ? 73.324 45.058 124.736 1.00 49.82 115 ILE A O 1
ATOM 918 N N . VAL A 1 116 ? 71.859 45.442 123.067 1.00 48.89 116 VAL A N 1
ATOM 919 C CA . VAL A 1 116 ? 71.434 44.050 122.954 1.00 47.51 116 VAL A CA 1
ATOM 920 C C . VAL A 1 116 ? 71.730 43.473 121.571 1.00 47.45 116 VAL A C 1
ATOM 921 O O . VAL A 1 116 ? 72.019 44.208 120.626 1.00 48.17 116 VAL A O 1
ATOM 925 N N . GLY A 1 117 ? 71.655 42.150 121.464 1.00 46.96 117 GLY A N 1
ATOM 926 C CA . GLY A 1 117 ? 71.876 41.457 120.207 1.00 48.07 117 GLY A CA 1
ATOM 927 C C . GLY A 1 117 ? 70.753 41.647 119.204 1.00 49.61 117 GLY A C 1
ATOM 928 O O . GLY A 1 117 ? 69.701 42.197 119.533 1.00 48.46 117 GLY A O 1
ATOM 929 N N . ALA A 1 118 ? 70.979 41.190 117.975 1.00 53.94 118 ALA A N 1
ATOM 930 C CA . ALA A 1 118 ? 69.998 41.331 116.903 1.00 59.32 118 ALA A CA 1
ATOM 931 C C . ALA A 1 118 ? 68.731 40.531 117.192 1.00 59.18 118 ALA A C 1
ATOM 932 O O . ALA A 1 118 ? 67.620 41.029 117.009 1.00 60.61 118 ALA A O 1
ATOM 934 N N . GLN A 1 119 ? 68.901 39.290 117.638 1.00 56.92 119 GLN A N 1
ATOM 935 C CA . GLN A 1 119 ? 67.762 38.428 117.937 1.00 59.73 119 GLN A CA 1
ATOM 936 C C . GLN A 1 119 ? 66.998 38.948 119.147 1.00 60.03 119 GLN A C 1
ATOM 937 O O . GLN A 1 119 ? 65.765 38.919 119.179 1.00 61.31 119 GLN A O 1
ATOM 943 N N . CYS A 1 120 ? 67.742 39.419 120.142 1.00 59.60 120 CYS A N 1
ATOM 944 C CA . CYS A 1 120 ? 67.148 40.058 121.307 1.00 58.93 120 CYS A CA 1
ATOM 945 C C . CYS A 1 120 ? 66.356 41.286 120.877 1.00 56.45 120 CYS A C 1
ATOM 946 O O . CYS A 1 120 ? 65.284 41.563 121.410 1.00 56.86 120 CYS A O 1
ATOM 949 N N . GLY A 1 121 ? 66.897 42.016 119.905 1.00 53.91 121 GLY A N 1
ATOM 950 C CA . GLY A 1 121 ? 66.226 43.176 119.349 1.00 51.76 121 GLY A CA 1
ATOM 951 C C . GLY A 1 121 ? 64.919 42.801 118.680 1.00 48.78 121 GLY A C 1
ATOM 952 O O . GLY A 1 121 ? 63.908 43.484 118.851 1.00 47.77 121 GLY A O 1
ATOM 953 N N . ASN A 1 122 ? 64.945 41.717 117.908 1.00 47.34 122 ASN A N 1
ATOM 954 C CA . ASN A 1 122 ? 63.736 41.180 117.295 1.00 45.67 122 ASN A CA 1
ATOM 955 C C . ASN A 1 122 ? 62.698 40.825 118.351 1.00 44.26 122 ASN A C 1
ATOM 956 O O . ASN A 1 122 ? 61.510 41.107 118.189 1.00 44.46 122 ASN A O 1
ATOM 961 N N . ALA A 1 123 ? 63.160 40.198 119.429 1.00 43.79 123 ALA A N 1
ATOM 962 C CA . ALA A 1 123 ? 62.295 39.849 120.549 1.00 44.76 123 ALA A CA 1
ATOM 963 C C . ALA A 1 123 ? 61.647 41.089 121.160 1.00 46.04 123 ALA A C 1
ATOM 964 O O . ALA A 1 123 ? 60.452 41.090 121.457 1.00 45.65 123 ALA A O 1
ATOM 966 N N . VAL A 1 124 ? 62.442 42.140 121.347 1.00 47.13 124 VAL A N 1
ATOM 967 C CA . VAL A 1 124 ? 61.937 43.404 121.877 1.00 46.79 124 VAL A CA 1
ATOM 968 C C . VAL A 1 124 ? 60.880 44.001 120.952 1.00 46.05 124 VAL A C 1
ATOM 969 O O . VAL A 1 124 ? 59.834 44.468 121.404 1.00 45.18 124 VAL A O 1
ATOM 973 N N . LEU A 1 125 ? 61.159 43.975 119.652 1.00 46.29 125 LEU A N 1
ATOM 974 C CA . LEU A 1 125 ? 60.227 44.493 118.657 1.00 47.09 125 LEU A CA 1
ATOM 975 C C . LEU A 1 125 ? 58.962 43.641 118.570 1.00 46.28 125 LEU A C 1
ATOM 976 O O . LEU A 1 125 ? 57.926 44.102 118.091 1.00 46.00 125 LEU A O 1
ATOM 981 N N . ARG A 1 126 ? 59.053 42.398 119.034 1.00 45.93 126 ARG A N 1
ATOM 982 C CA . ARG A 1 126 ? 57.902 41.500 119.056 1.00 45.50 126 ARG A CA 1
ATOM 983 C C . ARG A 1 126 ? 57.045 41.707 120.301 1.00 45.93 126 ARG A C 1
ATOM 984 O O . ARG A 1 126 ? 55.923 41.207 120.382 1.00 45.73 126 ARG A O 1
ATOM 992 N N . GLY A 1 127 ? 57.578 42.445 121.269 1.00 46.70 127 GLY A N 1
ATOM 993 C CA . GLY A 1 127 ? 56.840 42.758 122.480 1.00 47.90 127 GLY A CA 1
ATOM 994 C C . GLY A 1 127 ? 57.391 42.113 123.736 1.00 49.22 127 GLY A C 1
ATOM 995 O O . GLY A 1 127 ? 56.773 42.184 124.798 1.00 49.75 127 GLY A O 1
ATOM 996 N N . ALA A 1 128 ? 58.553 41.479 123.620 1.00 50.07 128 ALA A N 1
ATOM 997 C CA . ALA A 1 128 ? 59.197 40.871 124.777 1.00 50.91 128 ALA A CA 1
ATOM 998 C C . ALA A 1 128 ? 60.074 41.890 125.498 1.00 53.27 128 ALA A C 1
ATOM 999 O O . ALA A 1 128 ? 60.408 42.936 124.943 1.00 54.42 128 ALA A O 1
ATOM 1001 N N . HIS A 1 129 ? 60.444 41.578 126.735 1.00 54.06 129 HIS A N 1
ATOM 1002 C CA . HIS A 1 129 ? 61.326 42.443 127.508 1.00 56.37 129 HIS A CA 1
ATOM 1003 C C . HIS A 1 129 ? 62.767 41.955 127.421 1.00 55.38 129 HIS A C 1
ATOM 1004 O O . HIS A 1 129 ? 63.028 40.851 126.943 1.00 55.36 129 HIS A O 1
ATOM 1011 N N . VAL A 1 130 ? 63.700 42.778 127.886 1.00 55.14 130 VAL A N 1
ATOM 1012 C CA . VAL A 1 130 ? 65.115 42.432 127.829 1.00 55.46 130 VAL A CA 1
ATOM 1013 C C . VAL A 1 130 ? 65.549 41.654 129.067 1.00 57.31 130 VAL A C 1
ATOM 1014 O O . VAL A 1 130 ? 65.296 42.072 130.198 1.00 58.30 130 VAL A O 1
ATOM 1018 N N . TYR A 1 131 ? 66.200 40.518 128.842 1.00 58.30 131 TYR A N 1
ATOM 1019 C CA . TYR A 1 131 ? 66.731 39.706 129.928 1.00 58.30 131 TYR A CA 1
ATOM 1020 C C . TYR A 1 131 ? 68.254 39.789 129.950 1.00 59.03 131 TYR A C 1
ATOM 1021 O O . TYR A 1 131 ? 68.885 40.001 128.915 1.00 58.10 131 TYR A O 1
ATOM 1030 N N . ALA A 1 132 ? 68.829 39.635 131.141 1.00 61.59 132 ALA A N 1
ATOM 1031 C CA . ALA A 1 132 ? 70.269 39.794 131.360 1.00 62.79 132 ALA A CA 1
ATOM 1032 C C . ALA A 1 132 ? 71.186 39.054 130.367 1.00 63.35 132 ALA A C 1
ATOM 1033 O O . ALA A 1 132 ? 72.194 39.620 129.941 1.00 66.02 132 ALA A O 1
ATOM 1035 N N . PRO A 1 133 ? 70.861 37.795 130.002 1.00 61.91 133 PRO A N 1
ATOM 1036 C CA . PRO A 1 133 ? 71.752 37.135 129.036 1.00 61.15 133 PRO A CA 1
ATOM 1037 C C . PRO A 1 133 ? 71.800 37.811 127.663 1.00 60.25 133 PRO A C 1
ATOM 1038 O O . PRO A 1 133 ? 72.752 37.593 126.913 1.00 60.59 133 PRO A O 1
ATOM 1042 N N . GLY A 1 134 ? 70.791 38.614 127.342 1.00 59.18 134 GLY A N 1
ATOM 1043 C CA . GLY A 1 134 ? 70.725 39.270 126.048 1.00 59.07 134 GLY A CA 1
ATOM 1044 C C . GLY A 1 134 ? 71.491 40.578 125.970 1.00 60.35 134 GLY A C 1
ATOM 1045 O O . GLY A 1 134 ? 71.674 41.133 124.887 1.00 61.14 134 GLY A O 1
ATOM 1046 N N . ILE A 1 135 ? 71.939 41.074 127.119 1.00 61.28 135 ILE A N 1
ATOM 1047 C CA . ILE A 1 135 ? 72.663 42.339 127.177 1.00 63.83 135 ILE A CA 1
ATOM 1048 C C . ILE A 1 135 ? 74.160 42.130 126.972 1.00 67.42 135 ILE A C 1
ATOM 1049 O O . ILE A 1 135 ? 74.786 41.339 127.679 1.00 68.09 135 ILE A O 1
ATOM 1054 N N . VAL A 1 136 ? 74.731 42.839 126.002 1.00 69.76 136 VAL A N 1
ATOM 1055 C CA . VAL A 1 136 ? 76.154 42.703 125.706 1.00 70.22 136 VAL A CA 1
ATOM 1056 C C . VAL A 1 136 ? 76.949 43.924 126.162 1.00 71.41 136 VAL A C 1
ATOM 1057 O O . VAL A 1 136 ? 78.173 43.864 126.283 1.00 73.50 136 VAL A O 1
ATOM 1061 N N . SER A 1 137 ? 76.253 45.028 126.413 1.00 69.28 137 SER A N 1
ATOM 1062 C CA . SER A 1 137 ? 76.904 46.248 126.878 1.00 67.79 137 SER A CA 1
ATOM 1063 C C . SER A 1 137 ? 75.958 47.108 127.709 1.00 66.49 137 SER A C 1
ATOM 1064 O O . SER A 1 137 ? 74.764 47.185 127.424 1.00 66.50 137 SER A O 1
ATOM 1067 N N . ALA A 1 138 ? 76.501 47.757 128.735 1.00 66.21 138 ALA A N 1
ATOM 1068 C CA . ALA A 1 138 ? 75.706 48.626 129.594 1.00 66.68 138 ALA A CA 1
ATOM 1069 C C . ALA A 1 138 ? 76.550 49.759 130.169 1.00 68.43 138 ALA A C 1
ATOM 1070 O O . ALA A 1 138 ? 77.741 49.590 130.430 1.00 69.01 138 ALA A O 1
ATOM 1072 N N . SER A 1 139 ? 75.923 50.915 130.361 1.00 69.40 139 SER A N 1
ATOM 1073 C CA . SER A 1 139 ? 76.593 52.077 130.934 1.00 71.59 139 SER A CA 1
ATOM 1074 C C . SER A 1 139 ? 77.028 51.841 132.378 1.00 74.31 139 SER A C 1
ATOM 1075 O O . SER A 1 139 ? 76.333 51.173 133.142 1.00 72.61 139 SER A O 1
ATOM 1078 N N . GLN A 1 140 ? 78.185 52.386 132.742 1.00 79.30 140 GLN A N 1
ATOM 1079 C CA . GLN A 1 140 ? 78.652 52.332 134.123 1.00 82.99 140 GLN A CA 1
ATOM 1080 C C . GLN A 1 140 ? 77.720 53.171 134.998 1.00 87.75 140 GLN A C 1
ATOM 1081 O O . GLN A 1 140 ? 77.008 54.039 134.491 1.00 87.98 140 GLN A O 1
ATOM 1087 N N . PHE A 1 141 ? 77.717 52.888 136.299 1.00 92.05 141 PHE A N 1
ATOM 1088 C CA . PHE A 1 141 ? 76.855 53.563 137.273 1.00 96.82 141 PHE A CA 1
ATOM 1089 C C . PHE A 1 141 ? 75.371 53.309 137.018 1.00 97.09 141 PHE A C 1
ATOM 1090 O O . PHE A 1 141 ? 74.516 53.983 137.592 1.00 98.60 141 PHE A O 1
ATOM 1098 N N . MET A 1 142 ? 75.066 52.345 136.156 1.00 91.23 142 MET A N 1
ATOM 1099 C CA . MET A 1 142 ? 73.681 51.952 135.939 1.00 86.32 142 MET A CA 1
ATOM 1100 C C . MET A 1 142 ? 73.167 51.256 137.189 1.00 82.61 142 MET A C 1
ATOM 1101 O O . MET A 1 142 ? 73.736 50.259 137.631 1.00 81.92 142 MET A O 1
ATOM 1106 N N . LYS A 1 143 ? 72.094 51.788 137.760 1.00 79.58 143 LYS A N 1
ATOM 1107 C CA . LYS A 1 143 ? 71.512 51.215 138.965 1.00 74.95 143 LYS A CA 1
ATOM 1108 C C . LYS A 1 143 ? 70.143 50.627 138.656 1.00 70.71 143 LYS A C 1
ATOM 1109 O O . LYS A 1 143 ? 69.575 50.889 137.596 1.00 70.27 143 LYS A O 1
ATOM 1115 N N . ALA A 1 144 ? 69.615 49.827 139.575 1.00 68.17 144 ALA A N 1
ATOM 1116 C CA . ALA A 1 144 ? 68.272 49.289 139.410 1.00 66.90 144 ALA A CA 1
ATOM 1117 C C . ALA A 1 144 ? 67.250 50.413 139.543 1.00 68.38 144 ALA A C 1
ATOM 1118 O O . ALA A 1 144 ? 67.252 51.149 140.530 1.00 70.42 144 ALA A O 1
ATOM 1120 N N . GLY A 1 145 ? 66.377 50.539 138.550 1.00 67.92 145 GLY A N 1
ATOM 1121 C CA . GLY A 1 145 ? 65.382 51.595 138.551 1.00 69.42 145 GLY A CA 1
ATOM 1122 C C . GLY A 1 145 ? 65.750 52.734 137.619 1.00 71.60 145 GLY A C 1
ATOM 1123 O O . GLY A 1 145 ? 64.955 53.647 137.398 1.00 73.63 145 GLY A O 1
ATOM 1124 N N . ASP A 1 146 ? 66.961 52.680 137.071 1.00 70.75 146 ASP A N 1
ATOM 1125 C CA . ASP A 1 146 ? 67.429 53.698 136.136 1.00 71.65 146 ASP A CA 1
ATOM 1126 C C . ASP A 1 146 ? 66.640 53.665 134.832 1.00 68.79 146 ASP A C 1
ATOM 1127 O O . ASP A 1 146 ? 66.369 52.595 134.287 1.00 66.76 146 ASP A O 1
ATOM 1132 N N . VAL A 1 147 ? 66.275 54.843 134.336 1.00 68.85 147 VAL A N 1
ATOM 1133 C CA . VAL A 1 147 ? 65.634 54.947 133.033 1.00 67.88 147 VAL A CA 1
ATOM 1134 C C . VAL A 1 147 ? 66.706 54.947 131.951 1.00 67.22 147 VAL A C 1
ATOM 1135 O O . VAL A 1 147 ? 67.460 55.909 131.812 1.00 68.69 147 VAL A O 1
ATOM 1139 N N . ILE A 1 148 ? 66.756 53.869 131.177 1.00 64.71 148 ILE A N 1
ATOM 1140 C CA . ILE A 1 148 ? 67.832 53.654 130.220 1.00 63.16 148 ILE A CA 1
ATOM 1141 C C . ILE A 1 148 ? 67.313 53.448 128.801 1.00 60.89 148 ILE A C 1
ATOM 1142 O O . ILE A 1 148 ? 66.169 53.033 128.593 1.00 60.33 148 ILE A O 1
ATOM 1147 N N . SER A 1 149 ? 68.169 53.753 127.830 1.00 59.49 149 SER A N 1
ATOM 1148 C CA . SER A 1 149 ? 67.851 53.568 126.420 1.00 57.99 149 SER A CA 1
ATOM 1149 C C . SER A 1 149 ? 68.484 52.290 125.880 1.00 55.93 149 SER A C 1
ATOM 1150 O O . SER A 1 149 ? 69.668 52.033 126.096 1.00 56.03 149 SER A O 1
ATOM 1153 N N . VAL A 1 150 ? 67.688 51.492 125.176 1.00 54.02 150 VAL A N 1
ATOM 1154 C CA . VAL A 1 150 ? 68.147 50.208 124.660 1.00 50.99 150 VAL A CA 1
ATOM 1155 C C . VAL A 1 150 ? 68.423 50.275 123.160 1.00 50.88 150 VAL A C 1
ATOM 1156 O O . VAL A 1 150 ? 67.555 50.659 122.376 1.00 50.35 150 VAL A O 1
ATOM 1160 N N . TYR A 1 151 ? 69.638 49.900 122.770 1.00 51.66 151 TYR A N 1
ATOM 1161 C CA . TYR A 1 151 ? 70.017 49.870 121.362 1.00 52.26 151 TYR A CA 1
ATOM 1162 C C . TYR A 1 151 ? 70.288 48.443 120.900 1.00 52.71 151 TYR A C 1
ATOM 1163 O O . TYR A 1 151 ? 70.673 47.587 121.696 1.00 51.76 151 TYR A O 1
ATOM 1172 N N . SER A 1 152 ? 70.086 48.191 119.611 1.00 54.23 152 SER A N 1
ATOM 1173 C CA . SER A 1 152 ? 70.355 46.876 119.042 1.00 53.87 152 SER A CA 1
ATOM 1174 C C . SER A 1 152 ? 71.632 46.885 118.207 1.00 54.94 152 SER A C 1
ATOM 1175 O O . SER A 1 152 ? 71.807 47.733 117.332 1.00 56.25 152 SER A O 1
ATOM 1178 N N . ASP A 1 153 ? 72.522 45.939 118.486 1.00 54.47 153 ASP A N 1
ATOM 1179 C CA . ASP A 1 153 ? 73.751 45.792 117.717 1.00 55.93 153 ASP A CA 1
ATOM 1180 C C . ASP A 1 153 ? 73.500 44.885 116.515 1.00 55.41 153 ASP A C 1
ATOM 1181 O O . ASP A 1 153 ? 73.774 43.685 116.560 1.00 54.92 153 ASP A O 1
ATOM 1186 N N . ILE A 1 154 ? 72.969 45.468 115.444 1.00 55.66 154 ILE A N 1
ATOM 1187 C CA . ILE A 1 154 ? 72.522 44.700 114.287 1.00 54.42 154 ILE A CA 1
ATOM 1188 C C . ILE A 1 154 ? 73.678 44.105 113.488 1.00 55.14 154 ILE A C 1
ATOM 1189 O O . ILE A 1 154 ? 73.493 43.148 112.736 1.00 53.48 154 ILE A O 1
ATOM 1194 N N . LYS A 1 155 ? 74.868 44.671 113.653 1.00 57.89 155 LYS A N 1
ATOM 1195 C CA . LYS A 1 155 ? 76.047 44.187 112.943 1.00 59.29 155 LYS A CA 1
ATOM 1196 C C . LYS A 1 155 ? 76.841 43.192 113.783 1.00 59.62 155 LYS A C 1
ATOM 1197 O O . LYS A 1 155 ? 77.791 42.577 113.297 1.00 58.76 155 LYS A O 1
ATOM 1203 N N . GLY A 1 156 ? 76.441 43.032 115.041 1.00 59.79 156 GLY A N 1
ATOM 1204 C CA . GLY A 1 156 ? 77.103 42.102 115.938 1.00 59.67 156 GLY A CA 1
ATOM 1205 C C . GLY A 1 156 ? 78.565 42.442 116.149 1.00 63.47 156 GLY A C 1
ATOM 1206 O O . GLY A 1 156 ? 79.436 41.580 116.030 1.00 65.52 156 GLY A O 1
ATOM 1207 N N . LYS A 1 157 ? 78.838 43.705 116.459 1.00 64.78 157 LYS A N 1
ATOM 1208 C CA . LYS A 1 157 ? 80.210 44.161 116.634 1.00 65.18 157 LYS A CA 1
ATOM 1209 C C . LYS A 1 157 ? 80.458 44.687 118.043 1.00 65.60 157 LYS A C 1
ATOM 1210 O O . LYS A 1 157 ? 81.289 45.571 118.243 1.00 66.71 157 LYS A O 1
ATOM 1216 N N . CYS A 1 158 ? 79.738 44.148 119.022 1.00 65.67 158 CYS A N 1
ATOM 1217 C CA . CYS A 1 158 ? 79.953 44.552 120.407 1.00 67.62 158 CYS A CA 1
ATOM 1218 C C . CYS A 1 158 ? 80.473 43.420 121.283 1.00 68.60 158 CYS A C 1
ATOM 1219 O O . CYS A 1 158 ? 79.889 42.338 121.330 1.00 67.43 158 CYS A O 1
ATOM 1222 N N . LYS A 1 159 ? 81.560 43.693 121.998 1.00 70.47 159 LYS A N 1
ATOM 1223 C CA . LYS A 1 159 ? 82.138 42.725 122.922 1.00 70.31 159 LYS A CA 1
ATOM 1224 C C . LYS A 1 159 ? 81.711 43.048 124.349 1.00 69.97 159 LYS A C 1
ATOM 1225 O O . LYS A 1 159 ? 80.929 42.315 124.958 1.00 68.62 159 LYS A O 1
ATOM 1227 N N . THR A 1 168 ? 75.311 51.889 113.642 1.00 61.91 168 THR A N 1
ATOM 1228 C CA . THR A 1 168 ? 75.741 50.714 114.390 1.00 60.51 168 THR A CA 1
ATOM 1229 C C . THR A 1 168 ? 74.759 50.380 115.508 1.00 58.65 168 THR A C 1
ATOM 1230 O O . THR A 1 168 ? 74.541 49.211 115.825 1.00 58.28 168 THR A O 1
ATOM 1234 N N . LYS A 1 169 ? 74.171 51.413 116.104 1.00 57.68 169 LYS A N 1
ATOM 1235 C CA . LYS A 1 169 ? 73.219 51.225 117.194 1.00 55.93 169 LYS A CA 1
ATOM 1236 C C . LYS A 1 169 ? 71.824 51.705 116.808 1.00 56.07 169 LYS A C 1
ATOM 1237 O O . LYS A 1 169 ? 71.608 52.893 116.566 1.00 58.22 169 LYS A O 1
ATOM 1243 N N . VAL A 1 170 ? 70.880 50.771 116.753 1.00 53.75 170 VAL A N 1
ATOM 1244 C CA . VAL A 1 170 ? 69.496 51.095 116.429 1.00 52.01 170 VAL A CA 1
ATOM 1245 C C . VAL A 1 170 ? 68.651 51.249 117.691 1.00 50.61 170 VAL A C 1
ATOM 1246 O O . VAL A 1 170 ? 68.486 50.301 118.460 1.00 48.58 170 VAL A O 1
ATOM 1250 N N . PHE A 1 171 ? 68.116 52.449 117.893 1.00 51.42 171 PHE A N 1
ATOM 1251 C CA . PHE A 1 171 ? 67.368 52.772 119.103 1.00 50.79 171 PHE A CA 1
ATOM 1252 C C . PHE A 1 171 ? 66.019 52.058 119.142 1.00 48.67 171 PHE A C 1
ATOM 1253 O O . PHE A 1 171 ? 65.155 52.294 118.297 1.00 49.00 171 PHE A O 1
ATOM 1261 N N . LEU A 1 172 ? 65.849 51.183 120.129 1.00 47.05 172 LEU A N 1
ATOM 1262 C CA . LEU A 1 172 ? 64.629 50.389 120.255 1.00 46.24 172 LEU A CA 1
ATOM 1263 C C . LEU A 1 172 ? 63.622 51.014 121.218 1.00 47.95 172 LEU A C 1
ATOM 1264 O O . LEU A 1 172 ? 62.428 50.722 121.150 1.00 48.05 172 LEU A O 1
ATOM 1269 N N . GLY A 1 173 ? 64.105 51.862 122.120 1.00 49.76 173 GLY A N 1
ATOM 1270 C CA . GLY A 1 173 ? 63.231 52.541 123.060 1.00 50.93 173 GLY A CA 1
ATOM 1271 C C . GLY A 1 173 ? 63.815 52.684 124.453 1.00 51.31 173 GLY A C 1
ATOM 1272 O O . GLY A 1 173 ? 64.983 52.378 124.682 1.00 49.97 173 GLY A O 1
ATOM 1273 N N . ASN A 1 174 ? 62.992 53.150 125.386 1.00 52.94 174 ASN A N 1
ATOM 1274 C CA . ASN A 1 174 ? 63.413 53.350 126.769 1.00 54.47 174 ASN A CA 1
ATOM 1275 C C . ASN A 1 174 ? 62.748 52.362 127.718 1.00 54.61 174 ASN A C 1
ATOM 1276 O O . ASN A 1 174 ? 61.643 51.883 127.459 1.00 53.21 174 ASN A O 1
ATOM 1281 N N . GLY A 1 175 ? 63.424 52.064 128.821 1.00 56.55 175 GLY A N 1
ATOM 1282 C CA . GLY A 1 175 ? 62.864 51.191 129.835 1.00 57.80 175 GLY A CA 1
ATOM 1283 C C . GLY A 1 175 ? 63.492 51.424 131.193 1.00 60.93 175 GLY A C 1
ATOM 1284 O O . GLY A 1 175 ? 64.391 52.248 131.330 1.00 62.96 175 GLY A O 1
ATOM 1285 N N . ILE A 1 176 ? 63.019 50.704 132.203 1.00 61.87 176 ILE A N 1
ATOM 1286 C CA . ILE A 1 176 ? 63.626 50.789 133.525 1.00 64.10 176 ILE A CA 1
ATOM 1287 C C . ILE A 1 176 ? 64.481 49.556 133.785 1.00 64.59 176 ILE A C 1
ATOM 1288 O O . ILE A 1 176 ? 64.142 48.448 133.366 1.00 64.46 176 ILE A O 1
ATOM 1293 N N . SER A 1 177 ? 65.608 49.756 134.458 1.00 65.34 177 SER A N 1
ATOM 1294 C CA . SER A 1 177 ? 66.510 48.653 134.751 1.00 64.89 177 SER A CA 1
ATOM 1295 C C . SER A 1 177 ? 66.059 47.888 135.987 1.00 64.31 177 SER A C 1
ATOM 1296 O O . SER A 1 177 ? 65.704 48.485 137.003 1.00 64.66 177 SER A O 1
ATOM 1299 N N . GLU A 1 178 ? 66.077 46.564 135.893 1.00 63.49 178 GLU A N 1
ATOM 1300 C CA . GLU A 1 178 ? 65.782 45.718 137.039 1.00 63.06 178 GLU A CA 1
ATOM 1301 C C . GLU A 1 178 ? 67.088 45.321 137.709 1.00 61.78 178 GLU A C 1
ATOM 1302 O O . GLU A 1 178 ? 67.105 44.871 138.854 1.00 63.64 178 GLU A O 1
ATOM 1308 N N . LEU A 1 179 ? 68.184 45.500 136.978 1.00 58.97 179 LEU A N 1
ATOM 1309 C CA . LEU A 1 179 ? 69.505 45.125 137.459 1.00 57.11 179 LEU A CA 1
ATOM 1310 C C . LEU A 1 179 ? 70.504 46.259 137.261 1.00 60.60 179 LEU A C 1
ATOM 1311 O O . LEU A 1 179 ? 70.254 47.200 136.508 1.00 62.69 179 LEU A O 1
ATOM 1316 N N . SER A 1 180 ? 71.639 46.158 137.942 1.00 61.54 180 SER A N 1
ATOM 1317 C CA . SER A 1 180 ? 72.743 47.088 137.753 1.00 62.66 180 SER A CA 1
ATOM 1318 C C . SER A 1 180 ? 73.751 46.463 136.798 1.00 63.65 180 SER A C 1
ATOM 1319 O O . SER A 1 180 ? 73.709 45.254 136.568 1.00 61.53 180 SER A O 1
ATOM 1322 N N . ARG A 1 181 ? 74.630 47.283 136.223 1.00 67.04 181 ARG A N 1
ATOM 1323 C CA . ARG A 1 181 ? 75.654 46.787 135.301 1.00 68.58 181 ARG A CA 1
ATOM 1324 C C . ARG A 1 181 ? 76.413 45.623 135.934 1.00 68.62 181 ARG A C 1
ATOM 1325 O O . ARG A 1 181 ? 76.668 44.607 135.289 1.00 67.20 181 ARG A O 1
ATOM 1333 N N . LYS A 1 182 ? 76.769 45.791 137.203 1.00 70.59 182 LYS A N 1
ATOM 1334 C CA . LYS A 1 182 ? 77.445 44.754 137.970 1.00 71.98 182 LYS A CA 1
ATOM 1335 C C . LYS A 1 182 ? 76.608 43.481 138.030 1.00 71.00 182 LYS A C 1
ATOM 1336 O O . LYS A 1 182 ? 77.117 42.378 137.826 1.00 70.84 182 LYS A O 1
ATOM 1342 N N . GLU A 1 183 ? 75.320 43.650 138.310 1.00 70.20 183 GLU A N 1
ATOM 1343 C CA . GLU A 1 183 ? 74.378 42.539 138.373 1.00 68.21 183 GLU A CA 1
ATOM 1344 C C . GLU A 1 183 ? 74.128 41.896 137.007 1.00 65.99 183 GLU A C 1
ATOM 1345 O O . GLU A 1 183 ? 73.922 40.688 136.915 1.00 66.02 183 GLU A O 1
ATOM 1351 N N . ILE A 1 184 ? 74.122 42.709 135.954 1.00 64.50 184 ILE A N 1
ATOM 1352 C CA . ILE A 1 184 ? 73.925 42.206 134.593 1.00 63.35 184 ILE A CA 1
ATOM 1353 C C . ILE A 1 184 ? 75.034 41.238 134.179 1.00 64.05 184 ILE A C 1
ATOM 1354 O O . ILE A 1 184 ? 74.766 40.126 133.718 1.00 63.01 184 ILE A O 1
ATOM 1359 N N . PHE A 1 185 ? 76.279 41.672 134.354 1.00 66.01 185 PHE A N 1
ATOM 1360 C CA . PHE A 1 185 ? 77.458 40.881 134.000 1.00 66.64 185 PHE A CA 1
ATOM 1361 C C . PHE A 1 185 ? 77.910 40.025 135.185 1.00 69.47 185 PHE A C 1
ATOM 1362 O O . PHE A 1 185 ? 79.094 39.746 135.349 1.00 70.17 185 PHE A O 1
ATOM 1370 N N . SER A 1 186 ? 76.949 39.649 136.022 1.00 72.17 186 SER A N 1
ATOM 1371 C CA . SER A 1 186 ? 77.181 38.756 137.155 1.00 76.77 186 SER A CA 1
ATOM 1372 C C . SER A 1 186 ? 77.074 37.295 136.718 1.00 80.27 186 SER A C 1
ATOM 1373 O O . SER A 1 186 ? 76.499 36.984 135.678 1.00 80.18 186 SER A O 1
ATOM 1376 N N . GLY A 1 187 ? 77.643 36.403 137.521 1.00 84.49 187 GLY A N 1
ATOM 1377 C CA . GLY A 1 187 ? 77.727 34.995 137.176 1.00 87.83 187 GLY A CA 1
ATOM 1378 C C . GLY A 1 187 ? 76.474 34.146 137.266 1.00 89.51 187 GLY A C 1
ATOM 1379 O O . GLY A 1 187 ? 76.333 33.320 138.172 1.00 96.25 187 GLY A O 1
ATOM 1380 N N . LEU A 1 188 ? 75.564 34.374 136.318 1.00 83.83 188 LEU A N 1
ATOM 1381 C CA . LEU A 1 188 ? 74.321 33.610 136.182 1.00 79.58 188 LEU A CA 1
ATOM 1382 C C . LEU A 1 188 ? 73.556 33.419 137.491 1.00 80.79 188 LEU A C 1
ATOM 1383 O O . LEU A 1 188 ? 72.922 32.389 137.703 1.00 82.22 188 LEU A O 1
ATOM 1388 N N . LEU A 1 191 ? 69.535 35.341 138.054 1.00 64.20 191 LEU A N 1
ATOM 1389 C CA . LEU A 1 191 ? 69.183 36.691 137.633 1.00 64.16 191 LEU A CA 1
ATOM 1390 C C . LEU A 1 191 ? 68.835 36.714 136.149 1.00 65.49 191 LEU A C 1
ATOM 1391 O O . LEU A 1 191 ? 68.702 37.779 135.546 1.00 65.83 191 LEU A O 1
ATOM 1396 N N . LYS A 1 192 ? 68.691 35.527 135.567 1.00 66.74 192 LYS A N 1
ATOM 1397 C CA . LYS A 1 192 ? 68.417 35.389 134.141 1.00 68.62 192 LYS A CA 1
ATOM 1398 C C . LYS A 1 192 ? 66.978 35.752 133.787 1.00 68.81 192 LYS A C 1
ATOM 1399 O O . LYS A 1 192 ? 66.661 35.989 132.622 1.00 68.14 192 LYS A O 1
ATOM 1405 N N . GLY A 1 193 ? 66.111 35.799 134.794 1.00 69.41 193 GLY A N 1
ATOM 1406 C CA . GLY A 1 193 ? 64.707 36.087 134.566 1.00 68.66 193 GLY A CA 1
ATOM 1407 C C . GLY A 1 193 ? 64.385 37.567 134.599 1.00 70.54 193 GLY A C 1
ATOM 1408 O O . GLY A 1 193 ? 63.238 37.965 134.397 1.00 76.74 193 GLY A O 1
ATOM 1409 N N . MET A 1 194 ? 65.401 38.386 134.850 1.00 64.19 194 MET A N 1
ATOM 1410 C CA . MET A 1 194 ? 65.224 39.832 134.894 1.00 63.61 194 MET A CA 1
ATOM 1411 C C . MET A 1 194 ? 66.229 40.548 133.998 1.00 62.15 194 MET A C 1
ATOM 1412 O O . MET A 1 194 ? 67.155 39.933 133.468 1.00 61.19 194 MET A O 1
ATOM 1417 N N . GLY A 1 195 ? 66.037 41.852 133.833 1.00 60.88 195 GLY A N 1
ATOM 1418 C CA . GLY A 1 195 ? 66.918 42.656 133.009 1.00 60.07 195 GLY A CA 1
ATOM 1419 C C . GLY A 1 195 ? 66.397 44.067 132.827 1.00 59.73 195 GLY A C 1
ATOM 1420 O O . GLY A 1 195 ? 66.583 44.922 133.693 1.00 61.96 195 GLY A O 1
ATOM 1421 N N . ILE A 1 196 ? 65.739 44.312 131.698 1.00 57.25 196 ILE A N 1
ATOM 1422 C CA . ILE A 1 196 ? 65.212 45.637 131.393 1.00 57.87 196 ILE A CA 1
ATOM 1423 C C . ILE A 1 196 ? 63.737 45.586 131.010 1.00 58.23 196 ILE A C 1
ATOM 1424 O O . ILE A 1 196 ? 63.377 45.029 129.972 1.00 58.51 196 ILE A O 1
ATOM 1429 N N . ARG A 1 197 ? 62.884 46.167 131.849 1.00 58.10 197 ARG A N 1
ATOM 1430 C CA . ARG A 1 197 ? 61.468 46.281 131.523 1.00 56.91 197 ARG A CA 1
ATOM 1431 C C . ARG A 1 197 ? 61.243 47.418 130.538 1.00 55.10 197 ARG A C 1
ATOM 1432 O O . ARG A 1 197 ? 61.452 48.584 130.868 1.00 56.48 197 ARG A O 1
ATOM 1440 N N . MET A 1 198 ? 60.804 47.076 129.331 1.00 52.30 198 MET A N 1
ATOM 1441 C CA . MET A 1 198 ? 60.560 48.080 128.305 1.00 52.62 198 MET A CA 1
ATOM 1442 C C . MET A 1 198 ? 59.261 48.817 128.601 1.00 54.00 198 MET A C 1
ATOM 1443 O O . MET A 1 198 ? 58.171 48.289 128.382 1.00 55.11 198 MET A O 1
ATOM 1448 N N . THR A 1 199 ? 59.384 50.044 129.097 1.00 54.80 199 THR A N 1
ATOM 1449 C CA . THR A 1 199 ? 58.221 50.823 129.502 1.00 55.74 199 THR A CA 1
ATOM 1450 C C . THR A 1 199 ? 57.811 51.823 128.429 1.00 57.69 199 THR A C 1
ATOM 1451 O O . THR A 1 199 ? 56.656 52.246 128.373 1.00 59.18 199 THR A O 1
ATOM 1455 N N . GLU A 1 200 ? 58.759 52.197 127.577 1.00 57.47 200 GLU A N 1
ATOM 1456 C CA . GLU A 1 200 ? 58.478 53.141 126.503 1.00 58.96 200 GLU A CA 1
ATOM 1457 C C . GLU A 1 200 ? 59.194 52.725 125.220 1.00 55.84 200 GLU A C 1
ATOM 1458 O O . GLU A 1 200 ? 60.174 53.351 124.820 1.00 56.10 200 GLU A O 1
ATOM 1464 N N . PRO A 1 201 ? 58.703 51.661 124.567 1.00 53.16 201 PRO A N 1
ATOM 1465 C CA . PRO A 1 201 ? 59.328 51.174 123.336 1.00 51.42 201 PRO A CA 1
ATOM 1466 C C . PRO A 1 201 ? 58.866 51.971 122.125 1.00 50.78 201 PRO A C 1
ATOM 1467 O O . PRO A 1 201 ? 57.846 52.652 122.202 1.00 52.42 201 PRO A O 1
ATOM 1471 N N . VAL A 1 202 ? 59.609 51.894 121.026 1.00 48.57 202 VAL A N 1
ATOM 1472 C CA . VAL A 1 202 ? 59.211 52.576 119.802 1.00 49.30 202 VAL A CA 1
ATOM 1473 C C . VAL A 1 202 ? 57.924 51.961 119.256 1.00 49.39 202 VAL A C 1
ATOM 1474 O O . VAL A 1 202 ? 57.020 52.672 118.813 1.00 50.01 202 VAL A O 1
ATOM 1478 N N . TYR A 1 203 ? 57.848 50.636 119.301 1.00 48.81 203 TYR A N 1
ATOM 1479 C CA . TYR A 1 203 ? 56.643 49.922 118.900 1.00 48.20 203 TYR A CA 1
ATOM 1480 C C . TYR A 1 203 ? 55.993 49.281 120.123 1.00 48.86 203 TYR A C 1
ATOM 1481 O O . TYR A 1 203 ? 56.605 48.453 120.797 1.00 48.04 203 TYR A O 1
ATOM 1490 N N . LEU A 1 204 ? 54.753 49.666 120.409 1.00 51.59 204 LEU A N 1
ATOM 1491 C CA . LEU A 1 204 ? 54.061 49.173 121.596 1.00 54.58 204 LEU A CA 1
ATOM 1492 C C . LEU A 1 204 ? 53.257 47.906 121.307 1.00 58.28 204 LEU A C 1
ATOM 1493 O O . LEU A 1 204 ? 52.027 47.941 121.244 1.00 59.91 204 LEU A O 1
ATOM 1498 N N . SER A 1 205 ? 53.957 46.793 121.121 1.00 60.48 205 SER A N 1
ATOM 1499 C CA . SER A 1 205 ? 53.305 45.500 120.941 1.00 62.79 205 SER A CA 1
ATOM 1500 C C . SER A 1 205 ? 53.174 44.766 122.275 1.00 65.71 205 SER A C 1
ATOM 1501 O O . SER A 1 205 ? 54.125 44.715 123.056 1.00 65.35 205 SER A O 1
ATOM 1504 N N . PRO A 1 206 ? 51.990 44.193 122.538 1.00 69.69 206 PRO A N 1
ATOM 1505 C CA . PRO A 1 206 ? 51.702 43.503 123.802 1.00 71.54 206 PRO A CA 1
ATOM 1506 C C . PRO A 1 206 ? 52.288 42.091 123.865 1.00 72.43 206 PRO A C 1
ATOM 1507 O O . PRO A 1 206 ? 52.687 41.542 122.836 1.00 71.04 206 PRO A O 1
ATOM 1511 N N . SER A 1 207 ? 52.337 41.518 125.065 1.00 74.37 207 SER A N 1
ATOM 1512 C CA . SER A 1 207 ? 52.909 40.187 125.263 1.00 74.47 207 SER A CA 1
ATOM 1513 C C . SER A 1 207 ? 51.845 39.127 125.559 1.00 76.59 207 SER A C 1
ATOM 1514 O O . SER A 1 207 ? 51.069 39.266 126.508 1.00 75.81 207 SER A O 1
ATOM 1517 N N . PHE A 1 208 ? 51.820 38.070 124.749 1.00 80.32 208 PHE A N 1
ATOM 1518 C CA . PHE A 1 208 ? 50.907 36.951 124.955 1.00 84.33 208 PHE A CA 1
ATOM 1519 C C . PHE A 1 208 ? 51.675 35.676 125.313 1.00 88.87 208 PHE A C 1
ATOM 1520 O O . PHE A 1 208 ? 51.506 34.649 124.658 1.00 88.52 208 PHE A O 1
ATOM 1528 N N . ASP A 1 209 ? 52.511 35.729 126.346 1.00 94.68 209 ASP A N 1
ATOM 1529 C CA . ASP A 1 209 ? 53.316 34.564 126.721 1.00 92.62 209 ASP A CA 1
ATOM 1530 C C . ASP A 1 209 ? 52.763 33.794 127.920 1.00 88.01 209 ASP A C 1
ATOM 1531 O O . ASP A 1 209 ? 53.245 32.708 128.243 1.00 88.23 209 ASP A O 1
ATOM 1536 N N . SER A 1 210 ? 51.757 34.358 128.577 1.00 83.22 210 SER A N 1
ATOM 1537 C CA . SER A 1 210 ? 51.120 33.699 129.712 1.00 79.59 210 SER A CA 1
ATOM 1538 C C . SER A 1 210 ? 49.646 34.076 129.761 1.00 75.80 210 SER A C 1
ATOM 1539 O O . SER A 1 210 ? 48.981 33.912 130.783 1.00 77.83 210 SER A O 1
ATOM 1542 N N . VAL A 1 211 ? 49.147 34.584 128.639 1.00 69.38 211 VAL A N 1
ATOM 1543 C CA . VAL A 1 211 ? 47.753 34.989 128.515 1.00 64.07 211 VAL A CA 1
ATOM 1544 C C . VAL A 1 211 ? 46.888 33.908 127.873 1.00 57.51 211 VAL A C 1
ATOM 1545 O O . VAL A 1 211 ? 46.973 33.678 126.667 1.00 57.80 211 VAL A O 1
ATOM 1549 N N . LEU A 1 212 ? 46.058 33.258 128.686 1.00 51.16 212 LEU A N 1
ATOM 1550 C CA . LEU A 1 212 ? 45.141 32.217 128.215 1.00 45.24 212 LEU A CA 1
ATOM 1551 C C . LEU A 1 212 ? 45.839 31.126 127.402 1.00 41.76 212 LEU A C 1
ATOM 1552 O O . LEU A 1 212 ? 45.633 31.027 126.192 1.00 42.61 212 LEU A O 1
ATOM 1557 N N . PRO A 1 213 ? 46.672 30.308 128.066 1.00 37.31 213 PRO A N 1
ATOM 1558 C CA . PRO A 1 213 ? 47.495 29.291 127.398 1.00 34.56 213 PRO A CA 1
ATOM 1559 C C . PRO A 1 213 ? 46.692 28.259 126.605 1.00 33.18 213 PRO A C 1
ATOM 1560 O O . PRO A 1 213 ? 47.213 27.699 125.641 1.00 32.41 213 PRO A O 1
ATOM 1564 N N . ARG A 1 214 ? 45.448 28.011 127.004 1.00 32.80 214 ARG A N 1
ATOM 1565 C CA . ARG A 1 214 ? 44.635 26.979 126.364 1.00 32.23 214 ARG A CA 1
ATOM 1566 C C . ARG A 1 214 ? 43.686 27.538 125.309 1.00 33.91 214 ARG A C 1
ATOM 1567 O O . ARG A 1 214 ? 43.102 26.784 124.531 1.00 33.58 214 ARG A O 1
ATOM 1575 N N . TYR A 1 215 ? 43.537 28.857 125.279 1.00 35.62 215 TYR A N 1
ATOM 1576 C CA . TYR A 1 215 ? 42.583 29.492 124.374 1.00 36.70 215 TYR A CA 1
ATOM 1577 C C . TYR A 1 215 ? 43.259 30.143 123.173 1.00 37.02 215 TYR A C 1
ATOM 1578 O O . TYR A 1 215 ? 42.607 30.434 122.171 1.00 36.71 215 TYR A O 1
ATOM 1587 N N . LEU A 1 216 ? 44.565 30.366 123.271 1.00 37.34 216 LEU A N 1
ATOM 1588 C CA . LEU A 1 216 ? 45.273 31.145 122.261 1.00 37.63 216 LEU A CA 1
ATOM 1589 C C . LEU A 1 216 ? 46.476 30.431 121.662 1.00 36.94 216 LEU A C 1
ATOM 1590 O O . LEU A 1 216 ? 47.053 29.532 122.276 1.00 37.61 216 LEU A O 1
ATOM 1595 N N . PHE A 1 217 ? 46.843 30.843 120.453 1.00 34.15 217 PHE A N 1
ATOM 1596 C CA . PHE A 1 217 ? 48.123 30.466 119.868 1.00 31.29 217 PHE A CA 1
ATOM 1597 C C . PHE A 1 217 ? 48.689 31.618 119.043 1.00 31.42 217 PHE A C 1
ATOM 1598 O O . PHE A 1 217 ? 48.065 32.072 118.083 1.00 31.61 217 PHE A O 1
ATOM 1606 N N . LEU A 1 218 ? 49.874 32.086 119.424 1.00 31.41 218 LEU A N 1
ATOM 1607 C CA . LEU A 1 218 ? 50.560 33.134 118.679 1.00 31.54 218 LEU A CA 1
ATOM 1608 C C . LEU A 1 218 ? 50.938 32.636 117.290 1.00 30.76 218 LEU A C 1
ATOM 1609 O O . LEU A 1 218 ? 51.838 31.811 117.138 1.00 30.29 218 LEU A O 1
ATOM 1614 N N . GLN A 1 219 ? 50.239 33.141 116.280 1.00 30.64 219 GLN A N 1
ATOM 1615 C CA . GLN A 1 219 ? 50.448 32.698 114.908 1.00 30.19 219 GLN A CA 1
ATOM 1616 C C . GLN A 1 219 ? 50.135 33.826 113.932 1.00 31.55 219 GLN A C 1
ATOM 1617 O O . GLN A 1 219 ? 49.037 34.384 113.950 1.00 32.42 219 GLN A O 1
ATOM 1623 N N . ASN A 1 220 ? 51.101 34.165 113.085 1.00 31.83 220 ASN A N 1
ATOM 1624 C CA . ASN A 1 220 ? 50.911 35.238 112.117 1.00 33.22 220 ASN A CA 1
ATOM 1625 C C . ASN A 1 220 ? 49.861 34.869 111.072 1.00 31.87 220 ASN A C 1
ATOM 1626 O O . ASN A 1 220 ? 49.525 33.698 110.905 1.00 30.90 220 ASN A O 1
ATOM 1631 N N . LEU A 1 221 ? 49.352 35.879 110.374 1.00 31.97 221 LEU A N 1
ATOM 1632 C CA . LEU A 1 221 ? 48.198 35.716 109.490 1.00 31.91 221 LEU A CA 1
ATOM 1633 C C . LEU A 1 221 ? 48.366 34.674 108.372 1.00 31.49 221 LEU A C 1
ATOM 1634 O O . LEU A 1 221 ? 47.463 33.864 108.159 1.00 31.56 221 LEU A O 1
ATOM 1639 N N . PRO A 1 222 ? 49.502 34.688 107.645 1.00 30.98 222 PRO A N 1
ATOM 1640 C CA . PRO A 1 222 ? 49.593 33.695 106.567 1.00 30.06 222 PRO A CA 1
ATOM 1641 C C . PRO A 1 222 ? 49.687 32.255 107.068 1.00 29.10 222 PRO A C 1
ATOM 1642 O O . PRO A 1 222 ? 49.151 31.348 106.428 1.00 30.02 222 PRO A O 1
ATOM 1646 N N . SER A 1 223 ? 50.356 32.053 108.200 1.00 27.95 223 SER A N 1
ATOM 1647 C CA . SER A 1 223 ? 50.468 30.724 108.792 1.00 27.74 223 SER A CA 1
ATOM 1648 C C . SER A 1 223 ? 49.094 30.184 109.172 1.00 28.27 223 SER A C 1
ATOM 1649 O O . SER A 1 223 ? 48.826 28.989 109.041 1.00 28.56 223 SER A O 1
ATOM 1652 N N . ALA A 1 224 ? 48.229 31.074 109.650 1.00 28.75 224 ALA A N 1
ATOM 1653 C CA . ALA A 1 224 ? 46.854 30.713 109.968 1.00 29.17 224 ALA A CA 1
ATOM 1654 C C . ALA A 1 224 ? 46.059 30.484 108.687 1.00 29.58 224 ALA A C 1
ATOM 1655 O O . ALA A 1 224 ? 45.118 29.690 108.660 1.00 30.63 224 ALA A O 1
ATOM 1657 N N . LEU A 1 225 ? 46.436 31.200 107.630 1.00 28.93 225 LEU A N 1
ATOM 1658 C CA . LEU A 1 225 ? 45.784 31.072 106.331 1.00 24.11 225 LEU A CA 1
ATOM 1659 C C . LEU A 1 225 ? 46.064 29.708 105.705 1.00 26.25 225 LEU A C 1
ATOM 1660 O O . LEU A 1 225 ? 45.219 29.159 104.995 1.00 26.82 225 LEU A O 1
ATOM 1665 N N . VAL A 1 226 ? 47.254 29.174 105.968 1.00 25.89 226 VAL A N 1
ATOM 1666 C CA . VAL A 1 226 ? 47.676 27.880 105.429 1.00 25.61 226 VAL A CA 1
ATOM 1667 C C . VAL A 1 226 ? 46.654 26.766 105.665 1.00 26.30 226 VAL A C 1
ATOM 1668 O O . VAL A 1 226 ? 46.239 26.081 104.727 1.00 26.81 226 VAL A O 1
ATOM 1672 N N . SER A 1 227 ? 46.250 26.593 106.920 1.00 26.13 227 SER A N 1
ATOM 1673 C CA . SER A 1 227 ? 45.326 25.526 107.290 1.00 26.12 227 SER A CA 1
ATOM 1674 C C . SER A 1 227 ? 43.944 25.739 106.677 1.00 26.53 227 SER A C 1
ATOM 1675 O O . SER A 1 227 ? 43.269 24.781 106.300 1.00 26.00 227 SER A O 1
ATOM 1678 N N . HIS A 1 228 ? 43.525 26.998 106.587 1.00 26.83 228 HIS A N 1
ATOM 1679 C CA . HIS A 1 228 ? 42.254 27.334 105.953 1.00 26.62 228 HIS A CA 1
ATOM 1680 C C . HIS A 1 228 ? 42.271 26.975 104.469 1.00 26.57 228 HIS A C 1
ATOM 1681 O O . HIS A 1 228 ? 41.281 26.485 103.927 1.00 27.51 228 HIS A O 1
ATOM 1688 N N . VAL A 1 229 ? 43.403 27.227 103.819 1.00 25.48 229 VAL A N 1
ATOM 1689 C CA . VAL A 1 229 ? 43.586 26.875 102.415 1.00 25.64 229 VAL A CA 1
ATOM 1690 C C . VAL A 1 229 ? 43.570 25.359 102.242 1.00 25.51 229 VAL A C 1
ATOM 1691 O O . VAL A 1 229 ? 42.957 24.837 101.307 1.00 26.66 229 VAL A O 1
ATOM 1695 N N . LEU A 1 230 ? 44.248 24.660 103.149 1.00 24.85 230 LEU A N 1
ATOM 1696 C CA . LEU A 1 230 ? 44.242 23.201 103.165 1.00 24.95 230 LEU A CA 1
ATOM 1697 C C . LEU A 1 230 ? 42.813 22.676 103.277 1.00 25.58 230 LEU A C 1
ATOM 1698 O O . LEU A 1 230 ? 42.461 21.664 102.669 1.00 22.69 230 LEU A O 1
ATOM 1703 N N . ASN A 1 231 ? 42.003 23.386 104.058 1.00 26.25 231 ASN A N 1
ATOM 1704 C CA . ASN A 1 231 ? 40.588 23.072 104.245 1.00 27.12 231 ASN A CA 1
ATOM 1705 C C . ASN A 1 231 ? 40.316 21.633 104.698 1.00 27.03 231 ASN A C 1
ATOM 1706 O O . ASN A 1 231 ? 39.629 20.883 104.004 1.00 27.18 231 ASN A O 1
ATOM 1711 N N . PRO A 1 232 ? 40.859 21.236 105.862 1.00 26.34 232 PRO A N 1
ATOM 1712 C CA . PRO A 1 232 ? 40.636 19.866 106.334 1.00 26.23 232 PRO A CA 1
ATOM 1713 C C . PRO A 1 232 ? 39.205 19.651 106.820 1.00 27.24 232 PRO A C 1
ATOM 1714 O O . PRO A 1 232 ? 38.609 20.558 107.400 1.00 27.99 232 PRO A O 1
ATOM 1718 N N . GLN A 1 233 ? 38.668 18.459 106.586 1.00 27.66 233 GLN A N 1
ATOM 1719 C CA . GLN A 1 233 ? 37.307 18.133 107.000 1.00 28.51 233 GLN A CA 1
ATOM 1720 C C . GLN A 1 233 ? 37.298 17.039 108.061 1.00 28.34 233 GLN A C 1
ATOM 1721 O O . GLN A 1 233 ? 38.198 16.202 108.095 1.00 27.87 233 GLN A O 1
ATOM 1727 N N . PRO A 1 234 ? 36.285 17.052 108.941 1.00 28.91 234 PRO A N 1
ATOM 1728 C CA . PRO A 1 234 ? 36.138 16.013 109.966 1.00 29.00 234 PRO A CA 1
ATOM 1729 C C . PRO A 1 234 ? 36.040 14.613 109.366 1.00 30.10 234 PRO A C 1
ATOM 1730 O O . PRO A 1 234 ? 35.322 14.412 108.386 1.00 30.62 234 PRO A O 1
ATOM 1734 N N . GLY A 1 235 ? 36.762 13.661 109.948 1.00 30.76 235 GLY A N 1
ATOM 1735 C CA . GLY A 1 235 ? 36.736 12.289 109.475 1.00 32.25 235 GLY A CA 1
ATOM 1736 C C . GLY A 1 235 ? 37.847 11.968 108.494 1.00 32.97 235 GLY A C 1
ATOM 1737 O O . GLY A 1 235 ? 38.070 10.805 108.159 1.00 33.15 235 GLY A O 1
ATOM 1738 N N . GLU A 1 236 ? 38.549 12.999 108.035 1.00 33.63 236 GLU A N 1
ATOM 1739 C CA . GLU A 1 236 ? 39.630 12.824 107.068 1.00 34.16 236 GLU A CA 1
ATOM 1740 C C . GLU A 1 236 ? 40.961 12.475 107.724 1.00 34.01 236 GLU A C 1
ATOM 1741 O O . GLU A 1 236 ? 41.142 12.659 108.928 1.00 33.51 236 GLU A O 1
ATOM 1747 N N . LYS A 1 237 ? 41.891 11.971 106.918 1.00 34.62 237 LYS A N 1
ATOM 1748 C CA . LYS A 1 237 ? 43.239 11.688 107.391 1.00 34.91 237 LYS A CA 1
ATOM 1749 C C . LYS A 1 237 ? 44.201 12.753 106.855 1.00 33.05 237 LYS A C 1
ATOM 1750 O O . LYS A 1 237 ? 44.303 12.975 105.639 1.00 33.39 237 LYS A O 1
ATOM 1756 N N . ILE A 1 238 ? 44.885 13.423 107.776 1.00 31.35 238 ILE A N 1
ATOM 1757 C CA . ILE A 1 238 ? 45.760 14.537 107.435 1.00 29.87 238 ILE A CA 1
ATOM 1758 C C . ILE A 1 238 ? 47.195 14.260 107.866 1.00 29.04 238 ILE A C 1
ATOM 1759 O O . ILE A 1 238 ? 47.431 13.738 108.956 1.00 28.79 238 ILE A O 1
ATOM 1764 N N . LEU A 1 239 ? 48.151 14.609 107.012 1.00 28.74 239 LEU A N 1
ATOM 1765 C CA . LEU A 1 239 ? 49.560 14.454 107.354 1.00 28.09 239 LEU A CA 1
ATOM 1766 C C . LEU A 1 239 ? 50.287 15.792 107.377 1.00 28.84 239 LEU A C 1
ATOM 1767 O O . LEU A 1 239 ? 50.256 16.541 106.405 1.00 28.69 239 LEU A O 1
ATOM 1772 N N . ASP A 1 240 ? 50.943 16.085 108.493 1.00 30.02 240 ASP A N 1
ATOM 1773 C CA . ASP A 1 240 ? 51.785 17.267 108.587 1.00 30.96 240 ASP A CA 1
ATOM 1774 C C . ASP A 1 240 ? 53.245 16.822 108.599 1.00 29.19 240 ASP A C 1
ATOM 1775 O O . ASP A 1 240 ? 53.760 16.374 109.624 1.00 28.49 240 ASP A O 1
ATOM 1780 N N . LEU A 1 241 ? 53.903 16.951 107.451 1.00 28.87 241 LEU A N 1
ATOM 1781 C CA . LEU A 1 241 ? 55.241 16.400 107.257 1.00 29.03 241 LEU A CA 1
ATOM 1782 C C . LEU A 1 241 ? 56.302 17.055 108.136 1.00 29.53 241 LEU A C 1
ATOM 1783 O O . LEU A 1 241 ? 57.161 16.373 108.693 1.00 29.72 241 LEU A O 1
ATOM 1788 N N . CYS A 1 242 ? 56.236 18.377 108.259 1.00 29.59 242 CYS A N 1
ATOM 1789 C CA . CYS A 1 242 ? 57.161 19.125 109.103 1.00 28.78 242 CYS A CA 1
ATOM 1790 C C . CYS A 1 242 ? 56.363 20.009 110.048 1.00 28.38 242 CYS A C 1
ATOM 1791 O O . CYS A 1 242 ? 56.104 21.178 109.757 1.00 29.03 242 CYS A O 1
ATOM 1794 N N . ALA A 1 243 ? 55.974 19.440 111.182 1.00 27.77 243 ALA A N 1
ATOM 1795 C CA . ALA A 1 243 ? 54.903 20.010 111.986 1.00 27.41 243 ALA A CA 1
ATOM 1796 C C . ALA A 1 243 ? 55.362 20.897 113.138 1.00 27.91 243 ALA A C 1
ATOM 1797 O O . ALA A 1 243 ? 54.531 21.461 113.839 1.00 29.30 243 ALA A O 1
ATOM 1799 N N . ALA A 1 244 ? 56.667 21.032 113.341 1.00 27.21 244 ALA A N 1
ATOM 1800 C CA . ALA A 1 244 ? 57.152 21.838 114.456 1.00 27.03 244 ALA A CA 1
ATOM 1801 C C . ALA A 1 244 ? 56.884 23.317 114.187 1.00 26.48 244 ALA A C 1
ATOM 1802 O O . ALA A 1 244 ? 57.050 23.781 113.059 1.00 27.14 244 ALA A O 1
ATOM 1804 N N . PRO A 1 245 ? 56.466 24.066 115.223 1.00 25.52 245 PRO A N 1
ATOM 1805 C CA . PRO A 1 245 ? 56.241 23.601 116.596 1.00 25.09 245 PRO A CA 1
ATOM 1806 C C . PRO A 1 245 ? 54.833 23.060 116.864 1.00 24.59 245 PRO A C 1
ATOM 1807 O O . PRO A 1 245 ? 54.537 22.708 118.005 1.00 23.87 245 PRO A O 1
ATOM 1811 N N . GLY A 1 246 ? 53.982 22.998 115.844 1.00 24.79 246 GLY A N 1
ATOM 1812 C CA . GLY A 1 246 ? 52.662 22.413 116.011 1.00 24.60 246 GLY A CA 1
ATOM 1813 C C . GLY A 1 246 ? 51.481 23.356 115.895 1.00 24.21 246 GLY A C 1
ATOM 1814 O O . GLY A 1 246 ? 50.357 22.979 116.223 1.00 24.45 246 GLY A O 1
ATOM 1815 N N . GLY A 1 247 ? 51.721 24.580 115.436 1.00 23.57 247 GLY A N 1
ATOM 1816 C CA . GLY A 1 247 ? 50.645 25.543 115.281 1.00 23.85 247 GLY A CA 1
ATOM 1817 C C . GLY A 1 247 ? 49.652 25.133 114.210 1.00 25.40 247 GLY A C 1
ATOM 1818 O O . GLY A 1 247 ? 48.441 25.080 114.450 1.00 27.35 247 GLY A O 1
ATOM 1819 N N . LYS A 1 248 ? 50.172 24.819 113.029 1.00 25.18 248 LYS A N 1
ATOM 1820 C CA . LYS A 1 248 ? 49.335 24.410 111.910 1.00 25.62 248 LYS A CA 1
ATOM 1821 C C . LYS A 1 248 ? 48.708 23.046 112.163 1.00 25.77 248 LYS A C 1
ATOM 1822 O O . LYS A 1 248 ? 47.619 22.765 111.678 1.00 25.62 248 LYS A O 1
ATOM 1828 N N . THR A 1 249 ? 49.399 22.201 112.920 1.00 25.99 249 THR A N 1
ATOM 1829 C CA . THR A 1 249 ? 48.862 20.894 113.287 1.00 26.08 249 THR A CA 1
ATOM 1830 C C . THR A 1 249 ? 47.617 21.037 114.162 1.00 25.71 249 THR A C 1
ATOM 1831 O O . THR A 1 249 ? 46.549 20.505 113.842 1.00 27.22 249 THR A O 1
ATOM 1835 N N . THR A 1 250 ? 47.762 21.773 115.261 1.00 24.14 250 THR A N 1
ATOM 1836 C CA . THR A 1 250 ? 46.658 22.009 116.183 1.00 24.46 250 THR A CA 1
ATOM 1837 C C . THR A 1 250 ? 45.529 22.769 115.498 1.00 25.33 250 THR A C 1
ATOM 1838 O O . THR A 1 250 ? 44.355 22.561 115.806 1.00 26.41 250 THR A O 1
ATOM 1842 N N . HIS A 1 251 ? 45.889 23.649 114.568 1.00 24.97 251 HIS A N 1
ATOM 1843 C CA . HIS A 1 251 ? 44.890 24.370 113.789 1.00 24.55 251 HIS A CA 1
ATOM 1844 C C . HIS A 1 251 ? 44.096 23.401 112.918 1.00 24.27 251 HIS A C 1
ATOM 1845 O O . HIS A 1 251 ? 42.869 23.481 112.845 1.00 24.33 251 HIS A O 1
ATOM 1852 N N . ILE A 1 252 ? 44.807 22.492 112.256 1.00 23.81 252 ILE A N 1
ATOM 1853 C CA . ILE A 1 252 ? 44.183 21.467 111.426 1.00 23.59 252 ILE A CA 1
ATOM 1854 C C . ILE A 1 252 ? 43.211 20.628 112.246 1.00 23.89 252 ILE A C 1
ATOM 1855 O O . ILE A 1 252 ? 42.070 20.408 111.837 1.00 23.33 252 ILE A O 1
ATOM 1860 N N . ALA A 1 253 ? 43.671 20.166 113.405 1.00 24.42 253 ALA A N 1
ATOM 1861 C CA . ALA A 1 253 ? 42.826 19.391 114.309 1.00 25.03 253 ALA A CA 1
ATOM 1862 C C . ALA A 1 253 ? 41.595 20.183 114.750 1.00 26.00 253 ALA A C 1
ATOM 1863 O O . ALA A 1 253 ? 40.499 19.632 114.858 1.00 25.79 253 ALA A O 1
ATOM 1865 N N . ALA A 1 254 ? 41.783 21.475 115.006 1.00 26.51 254 ALA A N 1
ATOM 1866 C CA . ALA A 1 254 ? 40.696 22.333 115.467 1.00 26.40 254 ALA A CA 1
ATOM 1867 C C . ALA A 1 254 ? 39.661 22.578 114.373 1.00 27.18 254 ALA A C 1
ATOM 1868 O O . ALA A 1 254 ? 38.474 22.737 114.658 1.00 29.68 254 ALA A O 1
ATOM 1870 N N . LEU A 1 255 ? 40.114 22.611 113.124 1.00 24.98 255 LEU A N 1
ATOM 1871 C CA . LEU A 1 255 ? 39.215 22.838 111.998 1.00 23.94 255 LEU A CA 1
ATOM 1872 C C . LEU A 1 255 ? 38.349 21.611 111.759 1.00 29.41 255 LEU A C 1
ATOM 1873 O O . LEU A 1 255 ? 37.250 21.705 111.213 1.00 30.58 255 LEU A O 1
ATOM 1878 N N . MET A 1 256 ? 38.859 20.457 112.175 1.00 28.41 256 MET A N 1
ATOM 1879 C CA . MET A 1 256 ? 38.137 19.202 112.045 1.00 28.09 256 MET A CA 1
ATOM 1880 C C . MET A 1 256 ? 37.339 18.892 113.307 1.00 28.95 256 MET A C 1
ATOM 1881 O O . MET A 1 256 ? 36.807 17.791 113.456 1.00 29.58 256 MET A O 1
ATOM 1886 N N . HIS A 1 257 ? 37.261 19.874 114.205 1.00 28.94 257 HIS A N 1
ATOM 1887 C CA . HIS A 1 257 ? 36.612 19.710 115.508 1.00 29.80 257 HIS A CA 1
ATOM 1888 C C . HIS A 1 257 ? 37.195 18.527 116.267 1.00 29.71 257 HIS A C 1
ATOM 1889 O O . HIS A 1 257 ? 36.476 17.821 116.975 1.00 30.45 257 HIS A O 1
ATOM 1896 N N . ASP A 1 258 ? 38.498 18.317 116.096 1.00 28.89 258 ASP A N 1
ATOM 1897 C CA . ASP A 1 258 ? 39.216 17.214 116.728 1.00 28.93 258 ASP A CA 1
ATOM 1898 C C . ASP A 1 258 ? 38.623 15.856 116.350 1.00 28.75 258 ASP A C 1
ATOM 1899 O O . ASP A 1 258 ? 38.784 14.878 117.076 1.00 29.30 258 ASP A O 1
ATOM 1904 N N . GLN A 1 259 ? 37.934 15.805 115.214 1.00 28.57 259 GLN A N 1
ATOM 1905 C CA . GLN A 1 259 ? 37.355 14.559 114.722 1.00 29.49 259 GLN A CA 1
ATOM 1906 C C . GLN A 1 259 ? 38.056 14.120 113.442 1.00 29.51 259 GLN A C 1
ATOM 1907 O O . GLN A 1 259 ? 37.951 14.777 112.407 1.00 28.70 259 GLN A O 1
ATOM 1913 N N . GLY A 1 260 ? 38.772 13.004 113.521 1.00 30.54 260 GLY A N 1
ATOM 1914 C CA . GLY A 1 260 ? 39.568 12.527 112.406 1.00 31.34 260 GLY A CA 1
ATOM 1915 C C . GLY A 1 260 ? 40.933 12.095 112.897 1.00 30.70 260 GLY A C 1
ATOM 1916 O O . GLY A 1 260 ? 41.073 11.625 114.025 1.00 30.02 260 GLY A O 1
ATOM 1917 N N . GLU A 1 261 ? 41.945 12.250 112.051 1.00 30.86 261 GLU A N 1
ATOM 1918 C CA . GLU A 1 261 ? 43.303 11.895 112.435 1.00 31.60 261 GLU A CA 1
ATOM 1919 C C . GLU A 1 261 ? 44.320 12.812 111.773 1.00 29.43 261 GLU A C 1
ATOM 1920 O O . GLU A 1 261 ? 44.388 12.905 110.547 1.00 29.81 261 GLU A O 1
ATOM 1926 N N . VAL A 1 262 ? 45.109 13.490 112.599 1.00 27.81 262 VAL A N 1
ATOM 1927 C CA . VAL A 1 262 ? 46.176 14.347 112.109 1.00 27.88 262 VAL A CA 1
ATOM 1928 C C . VAL A 1 262 ? 47.529 13.797 112.537 1.00 28.18 262 VAL A C 1
ATOM 1929 O O . VAL A 1 262 ? 47.874 13.815 113.721 1.00 20.33 262 VAL A O 1
ATOM 1933 N N . ILE A 1 263 ? 48.288 13.297 111.570 1.00 20.31 263 ILE A N 1
ATOM 1934 C CA . ILE A 1 263 ? 49.624 12.793 111.843 1.00 22.15 263 ILE A CA 1
ATOM 1935 C C . ILE A 1 263 ? 50.645 13.915 111.706 1.00 21.60 263 ILE A C 1
ATOM 1936 O O . ILE A 1 263 ? 50.779 14.521 110.644 1.00 19.71 263 ILE A O 1
ATOM 1941 N N . ALA A 1 264 ? 51.364 14.183 112.789 1.00 22.03 264 ALA A N 1
ATOM 1942 C CA . ALA A 1 264 ? 52.388 15.216 112.791 1.00 23.02 264 ALA A CA 1
ATOM 1943 C C . ALA A 1 264 ? 53.764 14.572 112.816 1.00 24.87 264 ALA A C 1
ATOM 1944 O O . ALA A 1 264 ? 54.026 13.691 113.628 1.00 26.07 264 ALA A O 1
ATOM 1946 N N . LEU A 1 265 ? 54.640 15.005 111.918 1.00 25.89 265 LEU A N 1
ATOM 1947 C CA . LEU A 1 265 ? 55.978 14.432 111.824 1.00 27.61 265 LEU A CA 1
ATOM 1948 C C . LEU A 1 265 ? 57.058 15.485 112.024 1.00 29.63 265 LEU A C 1
ATOM 1949 O O . LEU A 1 265 ? 56.952 16.595 111.502 1.00 29.85 265 LEU A O 1
ATOM 1954 N N . ASP A 1 266 ? 58.096 15.140 112.781 1.00 31.53 266 ASP A N 1
ATOM 1955 C CA . ASP A 1 266 ? 59.269 16.007 112.858 1.00 32.74 266 ASP A CA 1
ATOM 1956 C C . ASP A 1 266 ? 60.532 15.203 113.149 1.00 31.04 266 ASP A C 1
ATOM 1957 O O . ASP A 1 266 ? 60.476 14.150 113.777 1.00 29.94 266 ASP A O 1
ATOM 1962 N N . LYS A 1 267 ? 61.670 15.704 112.679 1.00 30.72 267 LYS A N 1
ATOM 1963 C CA . LYS A 1 267 ? 62.926 14.968 112.780 1.00 30.10 267 LYS A CA 1
ATOM 1964 C C . LYS A 1 267 ? 63.573 15.131 114.154 1.00 29.62 267 LYS A C 1
ATOM 1965 O O . LYS A 1 267 ? 64.295 14.247 114.618 1.00 30.59 267 LYS A O 1
ATOM 1971 N N . ILE A 1 268 ? 63.306 16.257 114.807 1.00 28.42 268 ILE A N 1
ATOM 1972 C CA . ILE A 1 268 ? 63.924 16.554 116.096 1.00 29.53 268 ILE A CA 1
ATOM 1973 C C . ILE A 1 268 ? 63.003 16.181 117.257 1.00 31.23 268 ILE A C 1
ATOM 1974 O O . ILE A 1 268 ? 61.854 16.617 117.324 1.00 31.25 268 ILE A O 1
ATOM 1979 N N . PHE A 1 269 ? 63.535 15.360 118.158 1.00 32.87 269 PHE A N 1
ATOM 1980 C CA . PHE A 1 269 ? 62.813 14.820 119.309 1.00 33.62 269 PHE A CA 1
ATOM 1981 C C . PHE A 1 269 ? 62.154 15.893 120.180 1.00 34.66 269 PHE A C 1
ATOM 1982 O O . PHE A 1 269 ? 60.955 15.826 120.474 1.00 34.98 269 PHE A O 1
ATOM 1990 N N . ASN A 1 270 ? 62.951 16.876 120.589 1.00 35.79 270 ASN A N 1
ATOM 1991 C CA . ASN A 1 270 ? 62.480 17.963 121.443 1.00 37.84 270 ASN A CA 1
ATOM 1992 C C . ASN A 1 270 ? 61.309 18.721 120.826 1.00 36.51 270 ASN A C 1
ATOM 1993 O O . ASN A 1 270 ? 60.345 19.068 121.512 1.00 36.22 270 ASN A O 1
ATOM 1998 N N . LYS A 1 271 ? 61.402 18.969 119.524 1.00 35.87 271 LYS A N 1
ATOM 1999 C CA . LYS A 1 271 ? 60.345 19.654 118.790 1.00 35.27 271 LYS A CA 1
ATOM 2000 C C . LYS A 1 271 ? 59.067 18.825 118.774 1.00 33.58 271 LYS A C 1
ATOM 2001 O O . LYS A 1 271 ? 57.966 19.368 118.849 1.00 33.56 271 LYS A O 1
ATOM 2007 N N . VAL A 1 272 ? 59.221 17.509 118.669 1.00 32.50 272 VAL A N 1
ATOM 2008 C CA . VAL A 1 272 ? 58.084 16.597 118.709 1.00 32.40 272 VAL A CA 1
ATOM 2009 C C . VAL A 1 272 ? 57.409 16.669 120.075 1.00 33.54 272 VAL A C 1
ATOM 2010 O O . VAL A 1 272 ? 56.177 16.717 120.173 1.00 32.81 272 VAL A O 1
ATOM 2014 N N . GLU A 1 273 ? 58.223 16.689 121.128 1.00 35.24 273 GLU A N 1
ATOM 2015 C CA . GLU A 1 273 ? 57.694 16.833 122.479 1.00 35.98 273 GLU A CA 1
ATOM 2016 C C . GLU A 1 273 ? 56.967 18.166 122.625 1.00 33.62 273 GLU A C 1
ATOM 2017 O O . GLU A 1 273 ? 55.969 18.266 123.342 1.00 35.67 273 GLU A O 1
ATOM 2023 N N . LYS A 1 274 ? 57.459 19.183 121.924 1.00 29.72 274 LYS A N 1
ATOM 2024 C CA . LYS A 1 274 ? 56.798 20.483 121.912 1.00 28.99 274 LYS A CA 1
ATOM 2025 C C . LYS A 1 274 ? 55.440 20.393 121.217 1.00 29.84 274 LYS A C 1
ATOM 2026 O O . LYS A 1 274 ? 54.466 21.006 121.657 1.00 31.79 274 LYS A O 1
ATOM 2032 N N . ILE A 1 275 ? 55.383 19.624 120.133 1.00 27.96 275 ILE A N 1
ATOM 2033 C CA . ILE A 1 275 ? 54.133 19.396 119.412 1.00 27.97 275 ILE A CA 1
ATOM 2034 C C . ILE A 1 275 ? 53.105 18.715 120.312 1.00 28.79 275 ILE A C 1
ATOM 2035 O O . ILE A 1 275 ? 51.938 19.113 120.353 1.00 29.21 275 ILE A O 1
ATOM 2040 N N . LYS A 1 276 ? 53.548 17.690 121.035 1.00 28.60 276 LYS A N 1
ATOM 2041 C CA . LYS A 1 276 ? 52.675 16.990 121.970 1.00 28.19 276 LYS A CA 1
ATOM 2042 C C . LYS A 1 276 ? 52.201 17.923 123.083 1.00 28.70 276 LYS A C 1
ATOM 2043 O O . LYS A 1 276 ? 51.039 17.870 123.496 1.00 28.13 276 LYS A O 1
ATOM 2049 N N . GLN A 1 277 ? 53.101 18.785 123.550 1.00 29.76 277 GLN A N 1
ATOM 2050 C CA . GLN A 1 277 ? 52.763 19.761 124.584 1.00 30.55 277 GLN A CA 1
ATOM 2051 C C . GLN A 1 277 ? 51.689 20.738 124.113 1.00 30.09 277 GLN A C 1
ATOM 2052 O O . GLN A 1 277 ? 50.731 21.012 124.836 1.00 30.22 277 GLN A O 1
ATOM 2058 N N . ASN A 1 278 ? 51.857 21.266 122.904 1.00 29.59 278 ASN A N 1
ATOM 2059 C CA . ASN A 1 278 ? 50.897 22.212 122.346 1.00 29.54 278 ASN A CA 1
ATOM 2060 C C . ASN A 1 278 ? 49.550 21.554 122.076 1.00 29.33 278 ASN A C 1
ATOM 2061 O O . ASN A 1 278 ? 48.499 22.155 122.306 1.00 28.95 278 ASN A O 1
ATOM 2066 N N . ALA A 1 279 ? 49.588 20.319 121.587 1.00 29.40 279 ALA A N 1
ATOM 2067 C CA . ALA A 1 279 ? 48.367 19.566 121.329 1.00 29.39 279 ALA A CA 1
ATOM 2068 C C . ALA A 1 279 ? 47.631 19.288 122.634 1.00 29.68 279 ALA A C 1
ATOM 2069 O O . ALA A 1 279 ? 46.400 19.244 122.667 1.00 30.24 279 ALA A O 1
ATOM 2071 N N . LEU A 1 280 ? 48.394 19.096 123.706 1.00 29.44 280 LEU A N 1
ATOM 2072 C CA . LEU A 1 280 ? 47.814 18.844 125.020 1.00 29.07 280 LEU A CA 1
ATOM 2073 C C . LEU A 1 280 ? 47.230 20.107 125.656 1.00 29.39 280 LEU A C 1
ATOM 2074 O O . LEU A 1 280 ? 46.184 20.054 126.303 1.00 30.64 280 LEU A O 1
ATOM 2079 N N . LEU A 1 281 ? 47.913 21.235 125.479 1.00 29.23 281 LEU A N 1
ATOM 2080 C CA . LEU A 1 281 ? 47.442 22.510 126.014 1.00 30.53 281 LEU A CA 1
ATOM 2081 C C . LEU A 1 281 ? 46.109 22.929 125.406 1.00 31.64 281 LEU A C 1
ATOM 2082 O O . LEU A 1 281 ? 45.237 23.456 126.097 1.00 32.51 281 LEU A O 1
ATOM 2087 N N . LEU A 1 282 ? 45.956 22.691 124.107 1.00 31.58 282 LEU A N 1
ATOM 2088 C CA . LEU A 1 282 ? 44.761 23.115 123.388 1.00 32.16 282 LEU A CA 1
ATOM 2089 C C . LEU A 1 282 ? 43.677 22.039 123.388 1.00 32.96 282 LEU A C 1
ATOM 2090 O O . LEU A 1 282 ? 42.610 22.218 122.800 1.00 33.65 282 LEU A O 1
ATOM 2095 N N . GLY A 1 283 ? 43.961 20.919 124.045 1.00 32.67 283 GLY A N 1
ATOM 2096 C CA . GLY A 1 283 ? 42.965 19.887 124.271 1.00 32.48 283 GLY A CA 1
ATOM 2097 C C . GLY A 1 283 ? 42.606 18.980 123.107 1.00 31.42 283 GLY A C 1
ATOM 2098 O O . GLY A 1 283 ? 41.568 18.321 123.141 1.00 31.14 283 GLY A O 1
ATOM 2099 N N . LEU A 1 284 ? 43.449 18.933 122.080 1.00 31.05 284 LEU A N 1
ATOM 2100 C CA . LEU A 1 284 ? 43.188 18.047 120.947 1.00 31.70 284 LEU A CA 1
ATOM 2101 C C . LEU A 1 284 ? 43.628 16.621 121.257 1.00 32.66 284 LEU A C 1
ATOM 2102 O O . LEU A 1 284 ? 44.552 16.402 122.042 1.00 34.18 284 LEU A O 1
ATOM 2107 N N . ASN A 1 285 ? 42.956 15.653 120.642 1.00 32.28 285 ASN A N 1
ATOM 2108 C CA . ASN A 1 285 ? 43.239 14.245 120.895 1.00 33.04 285 ASN A CA 1
ATOM 2109 C C . ASN A 1 285 ? 43.421 13.441 119.613 1.00 33.25 285 ASN A C 1
ATOM 2110 O O . ASN A 1 285 ? 43.892 12.306 119.648 1.00 34.31 285 ASN A O 1
ATOM 2115 N N . SER A 1 286 ? 43.044 14.031 118.483 1.00 32.62 286 SER A N 1
ATOM 2116 C CA . SER A 1 286 ? 43.107 13.333 117.203 1.00 31.83 286 SER A CA 1
ATOM 2117 C C . SER A 1 286 ? 44.489 13.452 116.566 1.00 31.24 286 SER A C 1
ATOM 2118 O O . SER A 1 286 ? 44.688 13.056 115.418 1.00 31.36 286 SER A O 1
ATOM 2121 N N . ILE A 1 287 ? 45.441 13.993 117.319 1.00 30.90 287 ILE A N 1
ATOM 2122 C CA . ILE A 1 287 ? 46.791 14.210 116.812 1.00 30.71 287 ILE A CA 1
ATOM 2123 C C . ILE A 1 287 ? 47.747 13.099 117.241 1.00 30.91 287 ILE A C 1
ATOM 2124 O O . ILE A 1 287 ? 47.817 12.750 118.420 1.00 31.23 287 ILE A O 1
ATOM 2129 N N . ARG A 1 288 ? 48.487 12.555 116.279 1.00 30.94 288 ARG A N 1
ATOM 2130 C CA . ARG A 1 288 ? 49.554 11.606 116.579 1.00 31.46 288 ARG A CA 1
ATOM 2131 C C . ARG A 1 288 ? 50.895 12.146 116.101 1.00 29.80 288 ARG A C 1
ATOM 2132 O O . ARG A 1 288 ? 51.152 12.220 114.901 1.00 30.24 288 ARG A O 1
ATOM 2140 N N . ALA A 1 289 ? 51.752 12.507 117.050 1.00 28.15 289 ALA A N 1
ATOM 2141 C CA . ALA A 1 289 ? 53.044 13.099 116.730 1.00 27.36 289 ALA A CA 1
ATOM 2142 C C . ALA A 1 289 ? 54.154 12.056 116.751 1.00 27.92 289 ALA A C 1
ATOM 2143 O O . ALA A 1 289 ? 54.151 11.145 117.578 1.00 28.96 289 ALA A O 1
ATOM 2145 N N . PHE A 1 290 ? 55.103 12.199 115.833 1.00 27.15 290 PHE A N 1
ATOM 2146 C CA . PHE A 1 290 ? 56.201 11.252 115.714 1.00 25.67 290 PHE A CA 1
ATOM 2147 C C . PHE A 1 290 ? 57.537 11.937 115.446 1.00 23.98 290 PHE A C 1
ATOM 2148 O O . PHE A 1 290 ? 57.632 12.887 114.653 1.00 22.28 290 PHE A O 1
ATOM 2156 N N . CYS A 1 291 ? 58.567 11.440 116.124 1.00 24.62 291 CYS A N 1
ATOM 2157 C CA . CYS A 1 291 ? 59.936 11.820 115.825 1.00 24.91 291 CYS A CA 1
ATOM 2158 C C . CYS A 1 291 ? 60.414 10.953 114.674 1.00 25.69 291 CYS A C 1
ATOM 2159 O O . CYS A 1 291 ? 60.975 9.877 114.880 1.00 26.21 291 CYS A O 1
ATOM 2162 N N . PHE A 1 292 ? 60.193 11.439 113.459 1.00 26.01 292 PHE A N 1
ATOM 2163 C CA . PHE A 1 292 ? 60.464 10.661 112.263 1.00 26.88 292 PHE A CA 1
ATOM 2164 C C . PHE A 1 292 ? 60.916 11.579 111.140 1.00 28.39 292 PHE A C 1
ATOM 2165 O O . PHE A 1 292 ? 60.431 12.704 111.013 1.00 27.73 292 PHE A O 1
ATOM 2173 N N . ASP A 1 293 ? 61.843 11.098 110.322 1.00 30.49 293 ASP A N 1
ATOM 2174 C CA . ASP A 1 293 ? 62.322 11.879 109.193 1.00 30.83 293 ASP A CA 1
ATOM 2175 C C . ASP A 1 293 ? 61.292 11.830 108.069 1.00 30.02 293 ASP A C 1
ATOM 2176 O O . ASP A 1 293 ? 60.954 10.756 107.572 1.00 29.54 293 ASP A O 1
ATOM 2181 N N . GLY A 1 294 ? 60.798 13.001 107.677 1.00 29.94 294 GLY A N 1
ATOM 2182 C CA . GLY A 1 294 ? 59.735 13.098 106.692 1.00 30.06 294 GLY A CA 1
ATOM 2183 C C . GLY A 1 294 ? 60.133 12.588 105.320 1.00 30.90 294 GLY A C 1
ATOM 2184 O O . GLY A 1 294 ? 59.277 12.270 104.495 1.00 32.23 294 GLY A O 1
ATOM 2185 N N . THR A 1 295 ? 61.437 12.514 105.075 1.00 31.17 295 THR A N 1
ATOM 2186 C CA . THR A 1 295 ? 61.950 12.039 103.797 1.00 32.51 295 THR A CA 1
ATOM 2187 C C . THR A 1 295 ? 61.862 10.518 103.691 1.00 33.65 295 THR A C 1
ATOM 2188 O O . THR A 1 295 ? 61.942 9.958 102.599 1.00 34.82 295 THR A O 1
ATOM 2192 N N . LYS A 1 296 ? 61.698 9.857 104.833 1.00 33.75 296 LYS A N 1
ATOM 2193 C CA . LYS A 1 296 ? 61.599 8.402 104.877 1.00 34.59 296 LYS A CA 1
ATOM 2194 C C . LYS A 1 296 ? 60.174 7.955 105.191 1.00 34.51 296 LYS A C 1
ATOM 2195 O O . LYS A 1 296 ? 59.950 6.822 105.618 1.00 34.45 296 LYS A O 1
ATOM 2201 N N . ALA A 1 297 ? 59.213 8.848 104.974 1.00 34.24 297 ALA A N 1
ATOM 2202 C CA . ALA A 1 297 ? 57.832 8.613 105.387 1.00 33.85 297 ALA A CA 1
ATOM 2203 C C . ALA A 1 297 ? 57.128 7.525 104.577 1.00 34.86 297 ALA A C 1
ATOM 2204 O O . ALA A 1 297 ? 56.187 6.899 105.063 1.00 35.81 297 ALA A O 1
ATOM 2206 N N . VAL A 1 298 ? 57.575 7.301 103.346 1.00 35.50 298 VAL A N 1
ATOM 2207 C CA . VAL A 1 298 ? 56.939 6.307 102.490 1.00 38.22 298 VAL A CA 1
ATOM 2208 C C . VAL A 1 298 ? 57.402 4.894 102.840 1.00 41.40 298 VAL A C 1
ATOM 2209 O O . VAL A 1 298 ? 58.596 4.640 103.000 1.00 42.91 298 VAL A O 1
ATOM 2213 N N . LYS A 1 299 ? 56.444 3.982 102.968 1.00 43.52 299 LYS A N 1
ATOM 2214 C CA . LYS A 1 299 ? 56.740 2.604 103.344 1.00 45.48 299 LYS A CA 1
ATOM 2215 C C . LYS A 1 299 ? 57.171 1.788 102.131 1.00 45.35 299 LYS A C 1
ATOM 2216 O O . LYS A 1 299 ? 56.512 1.810 101.091 1.00 44.83 299 LYS A O 1
ATOM 2222 N N . PRO A 1 310 ? 54.529 5.224 111.473 1.00 30.80 310 PRO A N 1
ATOM 2223 C CA . PRO A 1 310 ? 55.440 5.528 110.362 1.00 30.45 310 PRO A CA 1
ATOM 2224 C C . PRO A 1 310 ? 56.513 4.456 110.186 1.00 31.50 310 PRO A C 1
ATOM 2225 O O . PRO A 1 310 ? 56.973 3.894 111.179 1.00 31.25 310 PRO A O 1
ATOM 2229 N N . PRO A 1 311 ? 56.912 4.172 108.933 1.00 32.79 311 PRO A N 1
ATOM 2230 C CA . PRO A 1 311 ? 56.455 4.831 107.703 1.00 32.44 311 PRO A CA 1
ATOM 2231 C C . PRO A 1 311 ? 55.059 4.378 107.273 1.00 33.27 311 PRO A C 1
ATOM 2232 O O . PRO A 1 311 ? 54.582 3.339 107.728 1.00 33.54 311 PRO A O 1
ATOM 2236 N N . PHE A 1 312 ? 54.420 5.157 106.406 1.00 33.88 312 PHE A N 1
ATOM 2237 C CA . PHE A 1 312 ? 53.045 4.888 106.000 1.00 34.53 312 PHE A CA 1
ATOM 2238 C C . PHE A 1 312 ? 52.960 4.417 104.552 1.00 36.01 312 PHE A C 1
ATOM 2239 O O . PHE A 1 312 ? 53.824 4.731 103.733 1.00 34.94 312 PHE A O 1
ATOM 2247 N N . LEU A 1 313 ? 51.908 3.664 104.245 1.00 38.26 313 LEU A N 1
ATOM 2248 C CA . LEU A 1 313 ? 51.681 3.163 102.894 1.00 40.98 313 LEU A CA 1
ATOM 2249 C C . LEU A 1 313 ? 51.331 4.299 101.938 1.00 41.85 313 LEU A C 1
ATOM 2250 O O . LEU A 1 313 ? 50.727 5.291 102.345 1.00 41.78 313 LEU A O 1
ATOM 2255 N N . PRO A 1 314 ? 51.728 4.160 100.661 1.00 42.65 314 PRO A N 1
ATOM 2256 C CA . PRO A 1 314 ? 51.438 5.163 99.631 1.00 42.30 314 PRO A CA 1
ATOM 2257 C C . PRO A 1 314 ? 49.946 5.447 99.486 1.00 41.52 314 PRO A C 1
ATOM 2258 O O . PRO A 1 314 ? 49.139 4.522 99.591 1.00 41.12 314 PRO A O 1
ATOM 2262 N N . GLU A 1 315 ? 49.601 6.709 99.236 1.00 40.44 315 GLU A N 1
ATOM 2263 C CA . GLU A 1 315 ? 48.217 7.124 99.019 1.00 38.31 315 GLU A CA 1
ATOM 2264 C C . GLU A 1 315 ? 47.300 6.675 100.155 1.00 36.00 315 GLU A C 1
ATOM 2265 O O . GLU A 1 315 ? 46.317 5.971 99.928 1.00 35.89 315 GLU A O 1
ATOM 2271 N N . SER A 1 316 ? 47.633 7.081 101.376 1.00 34.70 316 SER A N 1
ATOM 2272 C CA . SER A 1 316 ? 46.856 6.695 102.549 1.00 33.76 316 SER A CA 1
ATOM 2273 C C . SER A 1 316 ? 46.326 7.906 103.310 1.00 31.82 316 SER A C 1
ATOM 2274 O O . SER A 1 316 ? 45.606 7.760 104.298 1.00 31.88 316 SER A O 1
ATOM 2277 N N . PHE A 1 317 ? 46.685 9.100 102.848 1.00 30.34 317 PHE A N 1
ATOM 2278 C CA . PHE A 1 317 ? 46.251 10.332 103.499 1.00 29.12 317 PHE A CA 1
ATOM 2279 C C . PHE A 1 317 ? 45.316 11.148 102.614 1.00 28.26 317 PHE A C 1
ATOM 2280 O O . PHE A 1 317 ? 45.585 11.348 101.428 1.00 28.44 317 PHE A O 1
ATOM 2288 N N . ASP A 1 318 ? 44.225 11.628 103.202 1.00 27.21 318 ASP A N 1
ATOM 2289 C CA . ASP A 1 318 ? 43.267 12.451 102.476 1.00 26.67 318 ASP A CA 1
ATOM 2290 C C . ASP A 1 318 ? 43.870 13.803 102.117 1.00 26.29 318 ASP A C 1
ATOM 2291 O O . ASP A 1 318 ? 43.721 14.276 100.990 1.00 27.48 318 ASP A O 1
ATOM 2296 N N . ARG A 1 319 ? 44.556 14.423 103.073 1.00 25.18 319 ARG A N 1
ATOM 2297 C CA . ARG A 1 319 ? 45.192 15.711 102.808 1.00 24.47 319 ARG A CA 1
ATOM 2298 C C . ARG A 1 319 ? 46.586 15.785 103.417 1.00 23.81 319 ARG A C 1
ATOM 2299 O O . ARG A 1 319 ? 46.835 15.234 104.491 1.00 24.14 319 ARG A O 1
ATOM 2307 N N . ILE A 1 320 ? 47.495 16.468 102.727 1.00 23.08 320 ILE A N 1
ATOM 2308 C CA . ILE A 1 320 ? 48.869 16.591 103.204 1.00 22.85 320 ILE A CA 1
ATOM 2309 C C . ILE A 1 320 ? 49.384 18.029 103.161 1.00 23.15 320 ILE A C 1
ATOM 2310 O O . ILE A 1 320 ? 49.295 18.715 102.137 1.00 23.45 320 ILE A O 1
ATOM 2315 N N . LEU A 1 321 ? 49.920 18.473 104.294 1.00 23.20 321 LEU A N 1
ATOM 2316 C CA . LEU A 1 321 ? 50.539 19.785 104.407 1.00 23.39 321 LEU A CA 1
ATOM 2317 C C . LEU A 1 321 ? 52.059 19.693 104.499 1.00 23.52 321 LEU A C 1
ATOM 2318 O O . LEU A 1 321 ? 52.604 19.047 105.394 1.00 23.74 321 LEU A O 1
ATOM 2323 N N . LEU A 1 322 ? 52.733 20.348 103.563 1.00 23.76 322 LEU A N 1
ATOM 2324 C CA . LEU A 1 322 ? 54.174 20.519 103.621 1.00 20.09 322 LEU A CA 1
ATOM 2325 C C . LEU A 1 322 ? 54.497 21.968 103.974 1.00 29.16 322 LEU A C 1
ATOM 2326 O O . LEU A 1 322 ? 54.706 22.813 103.095 1.00 20.52 322 LEU A O 1
ATOM 2331 N N . ASP A 1 323 ? 54.497 22.257 105.270 1.00 28.57 323 ASP A N 1
ATOM 2332 C CA . ASP A 1 323 ? 55.018 23.520 105.767 1.00 27.98 323 ASP A CA 1
ATOM 2333 C C . ASP A 1 323 ? 56.534 23.393 105.797 1.00 26.95 323 ASP A C 1
ATOM 2334 O O . ASP A 1 323 ? 57.139 23.212 106.853 1.00 26.58 323 ASP A O 1
ATOM 2339 N N . ALA A 1 324 ? 57.132 23.497 104.615 1.00 26.73 324 ALA A N 1
ATOM 2340 C CA . ALA A 1 324 ? 58.521 23.112 104.400 1.00 27.64 324 ALA A CA 1
ATOM 2341 C C . ALA A 1 324 ? 59.516 23.989 105.151 1.00 28.93 324 ALA A C 1
ATOM 2342 O O . ALA A 1 324 ? 59.280 25.181 105.345 1.00 30.20 324 ALA A O 1
ATOM 2344 N N . PRO A 1 325 ? 60.633 23.385 105.589 1.00 29.01 325 PRO A N 1
ATOM 2345 C CA . PRO A 1 325 ? 61.766 24.136 106.138 1.00 29.61 325 PRO A CA 1
ATOM 2346 C C . PRO A 1 325 ? 62.384 25.030 105.071 1.00 29.24 325 PRO A C 1
ATOM 2347 O O . PRO A 1 325 ? 62.697 24.551 103.981 1.00 29.54 325 PRO A O 1
ATOM 2351 N N . CYS A 1 326 ? 62.561 26.310 105.380 1.00 28.69 326 CYS A N 1
ATOM 2352 C CA . CYS A 1 326 ? 63.054 27.259 104.390 1.00 28.66 326 CYS A CA 1
ATOM 2353 C C . CYS A 1 326 ? 64.084 28.215 104.977 1.00 28.36 326 CYS A C 1
ATOM 2354 O O . CYS A 1 326 ? 64.445 28.114 106.148 1.00 23.67 326 CYS A O 1
ATOM 2357 N N . SER A 1 327 ? 64.554 29.144 104.151 1.00 28.90 327 SER A N 1
ATOM 2358 C CA . SER A 1 327 ? 65.528 30.136 104.587 1.00 30.10 327 SER A CA 1
ATOM 2359 C C . SER A 1 327 ? 64.907 31.120 105.575 1.00 30.80 327 SER A C 1
ATOM 2360 O O . SER A 1 327 ? 65.618 31.793 106.321 1.00 31.04 327 SER A O 1
ATOM 2363 N N . GLY A 1 328 ? 63.579 31.194 105.579 1.00 30.23 328 GLY A N 1
ATOM 2364 C CA . GLY A 1 328 ? 62.862 32.028 106.528 1.00 29.62 328 GLY A CA 1
ATOM 2365 C C . GLY A 1 328 ? 63.134 33.511 106.371 1.00 30.97 328 GLY A C 1
ATOM 2366 O O . GLY A 1 328 ? 62.972 34.282 107.316 1.00 32.10 328 GLY A O 1
ATOM 2367 N N . MET A 1 329 ? 63.549 33.913 105.173 1.00 31.60 329 MET A N 1
ATOM 2368 C CA . MET A 1 329 ? 63.916 35.302 104.913 1.00 33.26 329 MET A CA 1
ATOM 2369 C C . MET A 1 329 ? 62.697 36.190 104.670 1.00 35.15 329 MET A C 1
ATOM 2370 O O . MET A 1 329 ? 62.770 37.170 103.929 1.00 35.56 329 MET A O 1
ATOM 2375 N N . GLY A 1 330 ? 61.577 35.842 105.294 1.00 35.90 330 GLY A N 1
ATOM 2376 C CA . GLY A 1 330 ? 60.371 36.639 105.194 1.00 37.10 330 GLY A CA 1
ATOM 2377 C C . GLY A 1 330 ? 59.814 36.973 106.563 1.00 38.30 330 GLY A C 1
ATOM 2378 O O . GLY A 1 330 ? 58.775 37.621 106.678 1.00 40.13 330 GLY A O 1
ATOM 2379 N N . GLN A 1 331 ? 60.509 36.525 107.604 1.00 37.79 331 GLN A N 1
ATOM 2380 C CA . GLN A 1 331 ? 60.073 36.758 108.977 1.00 38.80 331 GLN A CA 1
ATOM 2381 C C . GLN A 1 331 ? 60.193 38.223 109.380 1.00 39.01 331 GLN A C 1
ATOM 2382 O O . GLN A 1 331 ? 61.174 38.891 109.055 1.00 39.51 331 GLN A O 1
ATOM 2388 N N . ARG A 1 332 ? 59.186 38.711 110.098 1.00 38.39 332 ARG A N 1
ATOM 2389 C CA . ARG A 1 332 ? 59.180 40.081 110.595 1.00 36.96 332 ARG A CA 1
ATOM 2390 C C . ARG A 1 332 ? 58.743 40.123 112.056 1.00 35.68 332 ARG A C 1
ATOM 2391 O O . ARG A 1 332 ? 57.798 39.434 112.443 1.00 34.13 332 ARG A O 1
ATOM 2399 N N . PRO A 1 333 ? 59.431 40.933 112.875 1.00 36.01 333 PRO A N 1
ATOM 2400 C CA . PRO A 1 333 ? 60.585 41.746 112.479 1.00 37.01 333 PRO A CA 1
ATOM 2401 C C . PRO A 1 333 ? 61.889 40.952 112.474 1.00 36.87 333 PRO A C 1
ATOM 2402 O O . PRO A 1 333 ? 62.001 39.942 113.169 1.00 36.39 333 PRO A O 1
ATOM 2406 N N . ASN A 1 334 ? 62.860 41.415 111.695 1.00 37.38 334 ASN A N 1
ATOM 2407 C CA . ASN A 1 334 ? 64.162 40.767 111.610 1.00 37.62 334 ASN A CA 1
ATOM 2408 C C . ASN A 1 334 ? 65.219 41.788 111.207 1.00 41.22 334 ASN A C 1
ATOM 2409 O O . ASN A 1 334 ? 65.265 42.233 110.061 1.00 41.31 334 ASN A O 1
ATOM 2414 N N . MET A 1 335 ? 66.062 42.160 112.163 1.00 44.62 335 MET A N 1
ATOM 2415 C CA . MET A 1 335 ? 67.021 43.239 111.961 1.00 48.89 335 MET A CA 1
ATOM 2416 C C . MET A 1 335 ? 68.321 42.775 111.308 1.00 51.43 335 MET A C 1
ATOM 2417 O O . MET A 1 335 ? 69.020 43.570 110.680 1.00 52.09 335 MET A O 1
ATOM 2422 N N . ALA A 1 336 ? 68.643 41.494 111.454 1.00 53.32 336 ALA A N 1
ATOM 2423 C CA . ALA A 1 336 ? 69.900 40.974 110.927 1.00 56.44 336 ALA A CA 1
ATOM 2424 C C . ALA A 1 336 ? 69.842 39.477 110.637 1.00 57.64 336 ALA A C 1
ATOM 2425 O O . ALA A 1 336 ? 69.012 38.756 111.189 1.00 55.75 336 ALA A O 1
ATOM 2427 N N . CYS A 1 337 ? 70.737 39.021 109.764 1.00 60.70 337 CYS A N 1
ATOM 2428 C CA . CYS A 1 337 ? 70.858 37.602 109.450 1.00 61.33 337 CYS A CA 1
ATOM 2429 C C . CYS A 1 337 ? 72.315 37.217 109.192 1.00 65.35 337 CYS A C 1
ATOM 2430 O O . CYS A 1 337 ? 72.848 37.454 108.108 1.00 68.67 337 CYS A O 1
ATOM 2433 N N . THR A 1 338 ? 72.955 36.626 110.197 1.00 64.32 338 THR A N 1
ATOM 2434 C CA . THR A 1 338 ? 74.358 36.234 110.095 1.00 64.20 338 THR A CA 1
ATOM 2435 C C . THR A 1 338 ? 74.496 34.830 109.513 1.00 62.74 338 THR A C 1
ATOM 2436 O O . THR A 1 338 ? 75.045 33.934 110.154 1.00 63.03 338 THR A O 1
ATOM 2440 N N . TRP A 1 339 ? 73.992 34.646 108.297 1.00 61.26 339 TRP A N 1
ATOM 2441 C CA . TRP A 1 339 ? 73.991 33.338 107.647 1.00 59.71 339 TRP A CA 1
ATOM 2442 C C . TRP A 1 339 ? 74.902 33.304 106.426 1.00 60.63 339 TRP A C 1
ATOM 2443 O O . TRP A 1 339 ? 75.130 34.327 105.781 1.00 62.58 339 TRP A O 1
ATOM 2454 N N . SER A 1 340 ? 75.431 32.123 106.121 1.00 59.51 340 SER A N 1
ATOM 2455 C CA . SER A 1 340 ? 76.207 31.925 104.902 1.00 60.04 340 SER A CA 1
ATOM 2456 C C . SER A 1 340 ? 75.279 31.789 103.699 1.00 59.47 340 SER A C 1
ATOM 2457 O O . SER A 1 340 ? 74.080 31.569 103.858 1.00 58.61 340 SER A O 1
ATOM 2460 N N . VAL A 1 341 ? 75.836 31.910 102.497 1.00 60.64 341 VAL A N 1
ATOM 2461 C CA . VAL A 1 341 ? 75.042 31.774 101.280 1.00 60.67 341 VAL A CA 1
ATOM 2462 C C . VAL A 1 341 ? 74.608 30.329 101.058 1.00 60.34 341 VAL A C 1
ATOM 2463 O O . VAL A 1 341 ? 73.464 30.067 100.683 1.00 60.13 341 VAL A O 1
ATOM 2467 N N . LYS A 1 342 ? 75.521 29.396 101.309 1.00 60.27 342 LYS A N 1
ATOM 2468 C CA . LYS A 1 342 ? 75.222 27.978 101.148 1.00 59.82 342 LYS A CA 1
ATOM 2469 C C . LYS A 1 342 ? 74.096 27.543 102.076 1.00 58.69 342 LYS A C 1
ATOM 2470 O O . LYS A 1 342 ? 73.261 26.726 101.699 1.00 59.55 342 LYS A O 1
ATOM 2476 N N . GLU A 1 343 ? 74.081 28.092 103.287 1.00 54.84 343 GLU A N 1
ATOM 2477 C CA . GLU A 1 343 ? 73.016 27.809 104.242 1.00 51.26 343 GLU A CA 1
ATOM 2478 C C . GLU A 1 343 ? 71.664 28.197 103.647 1.00 50.43 343 GLU A C 1
ATOM 2479 O O . GLU A 1 343 ? 70.713 27.414 103.675 1.00 49.90 343 GLU A O 1
ATOM 2485 N N . VAL A 1 344 ? 71.589 29.413 103.114 1.00 50.16 344 VAL A N 1
ATOM 2486 C CA . VAL A 1 344 ? 70.375 29.913 102.473 1.00 47.91 344 VAL A CA 1
ATOM 2487 C C . VAL A 1 344 ? 69.964 29.090 101.246 1.00 47.43 344 VAL A C 1
ATOM 2488 O O . VAL A 1 344 ? 68.776 28.860 101.013 1.00 49.42 344 VAL A O 1
ATOM 2492 N N . ALA A 1 345 ? 70.948 28.633 100.478 1.00 45.28 345 ALA A N 1
ATOM 2493 C CA . ALA A 1 345 ? 70.687 27.985 99.191 1.00 42.73 345 ALA A CA 1
ATOM 2494 C C . ALA A 1 345 ? 70.615 26.457 99.256 1.00 40.01 345 ALA A C 1
ATOM 2495 O O . ALA A 1 345 ? 70.487 25.798 98.225 1.00 40.61 345 ALA A O 1
ATOM 2497 N N . SER A 1 346 ? 70.695 25.899 100.460 1.00 36.80 346 SER A N 1
ATOM 2498 C CA . SER A 1 346 ? 70.723 24.446 100.638 1.00 34.16 346 SER A CA 1
ATOM 2499 C C . SER A 1 346 ? 69.362 23.810 100.930 1.00 32.07 346 SER A C 1
ATOM 2500 O O . SER A 1 346 ? 69.289 22.626 101.259 1.00 31.42 346 SER A O 1
ATOM 2503 N N . TYR A 1 347 ? 68.292 24.588 100.814 1.00 31.08 347 TYR A N 1
ATOM 2504 C CA . TYR A 1 347 ? 66.964 24.115 101.198 1.00 29.57 347 TYR A CA 1
ATOM 2505 C C . TYR A 1 347 ? 66.220 23.361 100.092 1.00 29.54 347 TYR A C 1
ATOM 2506 O O . TYR A 1 347 ? 65.423 22.458 100.370 1.00 28.55 347 TYR A O 1
ATOM 2515 N N . GLN A 1 348 ? 66.493 23.732 98.845 1.00 30.55 348 GLN A N 1
ATOM 2516 C CA . GLN A 1 348 ? 65.794 23.177 97.685 1.00 29.98 348 GLN A CA 1
ATOM 2517 C C . GLN A 1 348 ? 65.789 21.636 97.586 1.00 29.05 348 GLN A C 1
ATOM 2518 O O . GLN A 1 348 ? 64.723 21.048 97.385 1.00 28.08 348 GLN A O 1
ATOM 2524 N N . PRO A 1 349 ? 66.955 20.972 97.741 1.00 29.88 349 PRO A N 1
ATOM 2525 C CA . PRO A 1 349 ? 66.908 19.506 97.621 1.00 29.98 349 PRO A CA 1
ATOM 2526 C C . PRO A 1 349 ? 66.049 18.832 98.694 1.00 29.35 349 PRO A C 1
ATOM 2527 O O . PRO A 1 349 ? 65.261 17.933 98.379 1.00 29.10 349 PRO A O 1
ATOM 2531 N N . LEU A 1 350 ? 66.202 19.271 99.940 1.00 28.95 350 LEU A N 1
ATOM 2532 C CA . LEU A 1 350 ? 65.409 18.750 101.048 1.00 27.75 350 LEU A CA 1
ATOM 2533 C C . LEU A 1 350 ? 63.922 18.961 100.787 1.00 27.35 350 LEU A C 1
ATOM 2534 O O . LEU A 1 350 ? 63.109 18.042 100.954 1.00 28.18 350 LEU A O 1
ATOM 2539 N N . GLN A 1 351 ? 63.579 20.178 100.371 1.00 26.79 351 GLN A N 1
ATOM 2540 C CA . GLN A 1 351 ? 62.199 20.515 100.040 1.00 26.74 351 GLN A CA 1
ATOM 2541 C C . GLN A 1 351 ? 61.635 19.601 98.958 1.00 28.09 351 GLN A C 1
ATOM 2542 O O . GLN A 1 351 ? 60.475 19.197 99.022 1.00 28.51 351 GLN A O 1
ATOM 2548 N N . ARG A 1 352 ? 62.458 19.275 97.965 1.00 28.74 352 ARG A N 1
ATOM 2549 C CA . ARG A 1 352 ? 62.011 18.416 96.872 1.00 28.75 352 ARG A CA 1
ATOM 2550 C C . ARG A 1 352 ? 61.850 16.960 97.309 1.00 28.29 352 ARG A C 1
ATOM 2551 O O . ARG A 1 352 ? 60.956 16.258 96.828 1.00 28.57 352 ARG A O 1
ATOM 2559 N N . LYS A 1 353 ? 62.700 16.511 98.229 1.00 27.66 353 LYS A N 1
ATOM 2560 C CA . LYS A 1 353 ? 62.567 15.162 98.778 1.00 27.96 353 LYS A CA 1
ATOM 2561 C C . LYS A 1 353 ? 61.269 15.035 99.571 1.00 27.17 353 LYS A C 1
ATOM 2562 O O . LYS A 1 353 ? 60.465 14.120 99.339 1.00 28.09 353 LYS A O 1
ATOM 2568 N N . LEU A 1 354 ? 61.067 15.968 100.499 1.00 25.88 354 LEU A N 1
ATOM 2569 C CA . LEU A 1 354 ? 59.850 15.996 101.305 1.00 25.19 354 LEU A CA 1
ATOM 2570 C C . LEU A 1 354 ? 58.614 16.107 100.418 1.00 25.39 354 LEU A C 1
ATOM 2571 O O . LEU A 1 354 ? 57.585 15.482 100.687 1.00 24.64 354 LEU A O 1
ATOM 2576 N N . PHE A 1 355 ? 58.730 16.893 99.353 1.00 26.04 355 PHE A N 1
ATOM 2577 C CA . PHE A 1 355 ? 57.630 17.074 98.414 1.00 25.56 355 PHE A CA 1
ATOM 2578 C C . PHE A 1 355 ? 57.296 15.762 97.712 1.00 24.99 355 PHE A C 1
ATOM 2579 O O . PHE A 1 355 ? 56.125 15.405 97.579 1.00 24.62 355 PHE A O 1
ATOM 2587 N N . THR A 1 356 ? 58.329 15.049 97.271 1.00 24.94 356 THR A N 1
ATOM 2588 C CA . THR A 1 356 ? 58.144 13.757 96.617 1.00 22.32 356 THR A CA 1
ATOM 2589 C C . THR A 1 356 ? 57.447 12.771 97.550 1.00 31.64 356 THR A C 1
ATOM 2590 O O . THR A 1 356 ? 56.494 12.091 97.153 1.00 22.14 356 THR A O 1
ATOM 2594 N N . ALA A 1 357 ? 57.924 12.706 98.791 1.00 31.16 357 ALA A N 1
ATOM 2595 C CA . ALA A 1 357 ? 57.292 11.869 99.809 1.00 30.55 357 ALA A CA 1
ATOM 2596 C C . ALA A 1 357 ? 55.812 12.219 99.966 1.00 30.05 357 ALA A C 1
ATOM 2597 O O . ALA A 1 357 ? 54.950 11.333 100.023 1.00 29.72 357 ALA A O 1
ATOM 2599 N N . ALA A 1 358 ? 55.531 13.518 100.025 1.00 29.97 358 ALA A N 1
ATOM 2600 C CA . ALA A 1 358 ? 54.166 14.015 100.162 1.00 29.98 358 ALA A CA 1
ATOM 2601 C C . ALA A 1 358 ? 53.276 13.546 99.013 1.00 31.02 358 ALA A C 1
ATOM 2602 O O . ALA A 1 358 ? 52.181 13.032 99.240 1.00 31.77 358 ALA A O 1
ATOM 2604 N N . VAL A 1 359 ? 53.745 13.740 97.783 1.00 31.72 359 VAL A N 1
ATOM 2605 C CA . VAL A 1 359 ? 52.999 13.311 96.604 1.00 32.44 359 VAL A CA 1
ATOM 2606 C C . VAL A 1 359 ? 52.749 11.805 96.622 1.00 32.57 359 VAL A C 1
ATOM 2607 O O . VAL A 1 359 ? 51.658 11.342 96.279 1.00 31.60 359 VAL A O 1
ATOM 2611 N N . GLN A 1 360 ? 53.758 11.044 97.037 1.00 33.51 360 GLN A N 1
ATOM 2612 C CA . GLN A 1 360 ? 53.629 9.592 97.097 1.00 33.50 360 GLN A CA 1
ATOM 2613 C C . GLN A 1 360 ? 52.619 9.139 98.150 1.00 32.97 360 GLN A C 1
ATOM 2614 O O . GLN A 1 360 ? 51.942 8.126 97.971 1.00 33.32 360 GLN A O 1
ATOM 2620 N N . LEU A 1 361 ? 52.512 9.889 99.242 1.00 32.23 361 LEU A N 1
ATOM 2621 C CA . LEU A 1 361 ? 51.596 9.515 100.319 1.00 32.68 361 LEU A CA 1
ATOM 2622 C C . LEU A 1 361 ? 50.179 10.057 100.115 1.00 34.56 361 LEU A C 1
ATOM 2623 O O . LEU A 1 361 ? 49.266 9.715 100.868 1.00 36.27 361 LEU A O 1
ATOM 2628 N N . LEU A 1 362 ? 49.997 10.898 99.101 1.00 34.69 362 LEU A N 1
ATOM 2629 C CA . LEU A 1 362 ? 48.703 11.536 98.870 1.00 36.02 362 LEU A CA 1
ATOM 2630 C C . LEU A 1 362 ? 47.729 10.641 98.106 1.00 38.97 362 LEU A C 1
ATOM 2631 O O . LEU A 1 362 ? 48.075 10.064 97.075 1.00 40.16 362 LEU A O 1
ATOM 2636 N N . LYS A 1 363 ? 46.508 10.539 98.621 1.00 40.73 363 LYS A N 1
ATOM 2637 C CA . LYS A 1 363 ? 45.446 9.767 97.981 1.00 42.43 363 LYS A CA 1
ATOM 2638 C C . LYS A 1 363 ? 44.993 10.402 96.670 1.00 42.81 363 LYS A C 1
ATOM 2639 O O . LYS A 1 363 ? 45.112 11.616 96.501 1.00 41.40 363 LYS A O 1
ATOM 2645 N N . PRO A 1 364 ? 44.486 9.581 95.731 1.00 45.31 364 PRO A N 1
ATOM 2646 C CA . PRO A 1 364 ? 43.894 10.105 94.495 1.00 46.93 364 PRO A CA 1
ATOM 2647 C C . PRO A 1 364 ? 42.815 11.136 94.840 1.00 48.33 364 PRO A C 1
ATOM 2648 O O . PRO A 1 364 ? 42.057 10.888 95.778 1.00 48.97 364 PRO A O 1
ATOM 2652 N N . GLU A 1 365 ? 42.763 12.254 94.116 1.00 49.13 365 GLU A N 1
ATOM 2653 C CA . GLU A 1 365 ? 41.824 13.350 94.390 1.00 50.12 365 GLU A CA 1
ATOM 2654 C C . GLU A 1 365 ? 42.043 13.940 95.783 1.00 47.71 365 GLU A C 1
ATOM 2655 O O . GLU A 1 365 ? 41.124 14.497 96.383 1.00 48.84 365 GLU A O 1
ATOM 2661 N N . GLY A 1 366 ? 43.256 13.783 96.306 1.00 44.57 366 GLY A N 1
ATOM 2662 C CA . GLY A 1 366 ? 43.625 14.369 97.583 1.00 42.35 366 GLY A CA 1
ATOM 2663 C C . GLY A 1 366 ? 44.168 15.770 97.377 1.00 42.46 366 GLY A C 1
ATOM 2664 O O . GLY A 1 366 ? 44.307 16.221 96.241 1.00 43.31 366 GLY A O 1
ATOM 2665 N N . VAL A 1 367 ? 44.474 16.464 98.468 1.00 41.27 367 VAL A N 1
ATOM 2666 C CA . VAL A 1 367 ? 44.971 17.833 98.378 1.00 38.44 367 VAL A CA 1
ATOM 2667 C C . VAL A 1 367 ? 46.335 17.977 99.055 1.00 36.51 367 VAL A C 1
ATOM 2668 O O . VAL A 1 367 ? 46.524 17.544 100.194 1.00 37.50 367 VAL A O 1
ATOM 2672 N N . LEU A 1 368 ? 47.281 18.584 98.344 1.00 34.59 368 LEU A N 1
ATOM 2673 C CA . LEU A 1 368 ? 48.603 18.861 98.896 1.00 33.63 368 LEU A CA 1
ATOM 2674 C C . LEU A 1 368 ? 48.839 20.365 98.970 1.00 32.18 368 LEU A C 1
ATOM 2675 O O . LEU A 1 368 ? 48.643 21.074 97.986 1.00 21.61 368 LEU A O 1
ATOM 2680 N N . VAL A 1 369 ? 49.258 20.854 100.132 1.00 29.81 369 VAL A N 1
ATOM 2681 C CA . VAL A 1 369 ? 49.562 22.276 100.271 1.00 26.99 369 VAL A CA 1
ATOM 2682 C C . VAL A 1 369 ? 51.037 22.504 100.578 1.00 25.16 369 VAL A C 1
ATOM 2683 O O . VAL A 1 369 ? 51.552 21.992 101.562 1.00 23.74 369 VAL A O 1
ATOM 2687 N N . TYR A 1 370 ? 51.711 23.291 99.746 1.00 25.22 370 TYR A N 1
ATOM 2688 C CA . TYR A 1 370 ? 53.120 23.603 99.971 1.00 25.56 370 TYR A CA 1
ATOM 2689 C C . TYR A 1 370 ? 53.279 25.039 100.451 1.00 26.58 370 TYR A C 1
ATOM 2690 O O . TYR A 1 370 ? 52.856 25.974 99.771 1.00 26.72 370 TYR A O 1
ATOM 2699 N N . SER A 1 371 ? 53.890 25.219 101.619 1.00 27.64 371 SER A N 1
ATOM 2700 C CA . SER A 1 371 ? 54.032 26.563 102.173 1.00 29.27 371 SER A CA 1
ATOM 2701 C C . SER A 1 371 ? 55.426 26.855 102.720 1.00 28.40 371 SER A C 1
ATOM 2702 O O . SER A 1 371 ? 56.077 25.983 103.296 1.00 29.15 371 SER A O 1
ATOM 2705 N N . THR A 1 372 ? 55.876 28.094 102.531 1.00 27.11 372 THR A N 1
ATOM 2706 C CA . THR A 1 372 ? 57.134 28.562 103.111 1.00 27.84 372 THR A CA 1
ATOM 2707 C C . THR A 1 372 ? 56.965 29.954 103.711 1.00 28.30 372 THR A C 1
ATOM 2708 O O . THR A 1 372 ? 56.025 30.674 103.373 1.00 29.22 372 THR A O 1
ATOM 2712 N N . CYS A 1 373 ? 57.879 30.333 104.598 1.00 27.61 373 CYS A N 1
ATOM 2713 C CA . CYS A 1 373 ? 57.887 31.686 105.146 1.00 27.60 373 CYS A CA 1
ATOM 2714 C C . CYS A 1 373 ? 59.120 32.440 104.662 1.00 28.27 373 CYS A C 1
ATOM 2715 O O . CYS A 1 373 ? 59.652 33.303 105.360 1.00 29.01 373 CYS A O 1
ATOM 2718 N N . THR A 1 374 ? 59.560 32.108 103.452 1.00 28.29 374 THR A N 1
ATOM 2719 C CA . THR A 1 374 ? 60.698 32.772 102.831 1.00 29.67 374 THR A CA 1
ATOM 2720 C C . THR A 1 374 ? 60.255 33.467 101.548 1.00 30.95 374 THR A C 1
ATOM 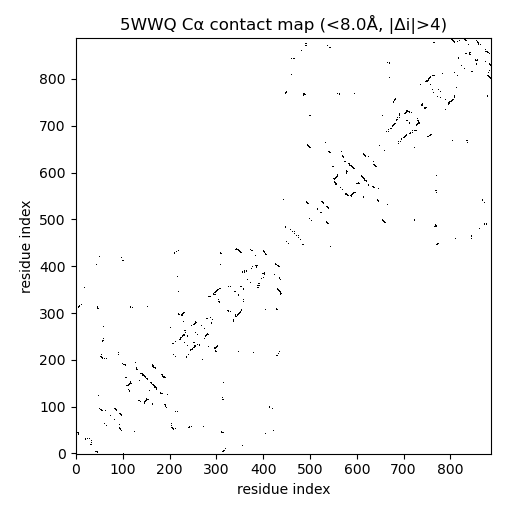2721 O O . THR A 1 374 ? 59.114 33.310 101.113 1.00 30.21 374 THR A O 1
ATOM 2725 N N . ILE A 1 375 ? 61.159 34.230 100.943 1.00 31.99 375 ILE A N 1
ATOM 2726 C CA . ILE A 1 375 ? 60.801 35.088 99.818 1.00 31.74 375 ILE A CA 1
ATOM 2727 C C . ILE A 1 375 ? 61.542 34.739 98.529 1.00 31.07 375 ILE A C 1
ATOM 2728 O O . ILE A 1 375 ? 61.311 35.359 97.491 1.00 31.74 375 ILE A O 1
ATOM 2733 N N . THR A 1 376 ? 62.425 33.749 98.591 1.00 29.99 376 THR A N 1
ATOM 2734 C CA . THR A 1 376 ? 63.261 33.408 97.442 1.00 30.80 376 THR A CA 1
ATOM 2735 C C . THR A 1 376 ? 62.472 32.718 96.328 1.00 31.29 376 THR A C 1
ATOM 2736 O O . THR A 1 376 ? 61.465 32.059 96.582 1.00 31.06 376 THR A O 1
ATOM 2740 N N . LEU A 1 377 ? 62.940 32.880 95.094 1.00 32.00 377 LEU A N 1
ATOM 2741 C CA . LEU A 1 377 ? 62.349 32.200 93.945 1.00 31.32 377 LEU A CA 1
ATOM 2742 C C . LEU A 1 377 ? 62.569 30.695 94.007 1.00 30.84 377 LEU A C 1
ATOM 2743 O O . LEU A 1 377 ? 61.665 29.911 93.720 1.00 30.15 377 LEU A O 1
ATOM 2748 N N . ALA A 1 378 ? 63.784 30.305 94.380 1.00 31.32 378 ALA A N 1
ATOM 2749 C CA . ALA A 1 378 ? 64.203 28.906 94.362 1.00 30.96 378 ALA A CA 1
ATOM 2750 C C . ALA A 1 378 ? 63.366 28.022 95.282 1.00 30.90 378 ALA A C 1
ATOM 2751 O O . ALA A 1 378 ? 63.202 26.831 95.023 1.00 29.27 378 ALA A O 1
ATOM 2753 N N . GLU A 1 379 ? 62.850 28.605 96.359 1.00 32.24 379 GLU A N 1
ATOM 2754 C CA . GLU A 1 379 ? 62.121 27.842 97.368 1.00 31.11 379 GLU A CA 1
ATOM 2755 C C . GLU A 1 379 ? 60.606 27.984 97.236 1.00 30.81 379 GLU A C 1
ATOM 2756 O O . GLU A 1 379 ? 59.854 27.422 98.033 1.00 31.83 379 GLU A O 1
ATOM 2762 N N . ASN A 1 380 ? 60.159 28.736 96.234 1.00 30.47 380 ASN A N 1
ATOM 2763 C CA . ASN A 1 380 ? 58.732 28.979 96.050 1.00 24.79 380 ASN A CA 1
ATOM 2764 C C . ASN A 1 380 ? 58.237 28.665 94.638 1.00 34.08 380 ASN A C 1
ATOM 2765 O O . ASN A 1 380 ? 57.749 27.566 94.377 1.00 33.12 380 ASN A O 1
ATOM 2770 N N . GLU A 1 381 ? 58.359 29.633 93.733 1.00 35.15 381 GLU A N 1
ATOM 2771 C CA . GLU A 1 381 ? 57.810 29.496 92.385 1.00 34.96 381 GLU A CA 1
ATOM 2772 C C . GLU A 1 381 ? 58.531 28.417 91.578 1.00 34.57 381 GLU A C 1
ATOM 2773 O O . GLU A 1 381 ? 57.901 27.649 90.842 1.00 34.22 381 GLU A O 1
ATOM 2779 N N . GLU A 1 382 ? 59.852 28.364 91.720 1.00 34.74 382 GLU A N 1
ATOM 2780 C CA . GLU A 1 382 ? 60.660 27.366 91.028 1.00 35.63 382 GLU A CA 1
ATOM 2781 C C . GLU A 1 382 ? 60.296 25.954 91.481 1.00 34.13 382 GLU A C 1
ATOM 2782 O O . GLU A 1 382 ? 60.362 25.004 90.700 1.00 35.19 382 GLU A O 1
ATOM 2788 N N . GLN A 1 383 ? 59.897 25.824 92.742 1.00 31.58 383 GLN A N 1
ATOM 2789 C CA . GLN A 1 383 ? 59.477 24.535 93.278 1.00 29.85 383 GLN A CA 1
ATOM 2790 C C . GLN A 1 383 ? 58.116 24.134 92.726 1.00 29.33 383 GLN A C 1
ATOM 2791 O O . GLN A 1 383 ? 57.837 22.952 92.543 1.00 30.03 383 GLN A O 1
ATOM 2797 N N . VAL A 1 384 ? 57.270 25.127 92.472 1.00 28.22 384 VAL A N 1
ATOM 2798 C CA . VAL A 1 384 ? 55.960 24.882 91.882 1.00 27.54 384 VAL A CA 1
ATOM 2799 C C . VAL A 1 384 ? 56.123 24.423 90.436 1.00 27.58 384 VAL A C 1
ATOM 2800 O O . VAL A 1 384 ? 55.467 23.477 89.995 1.00 26.70 384 VAL A O 1
ATOM 2804 N N . ALA A 1 385 ? 57.010 25.096 89.707 1.00 28.31 385 ALA A N 1
ATOM 2805 C CA . ALA A 1 385 ? 57.325 24.705 88.336 1.00 27.96 385 ALA A CA 1
ATOM 2806 C C . ALA A 1 385 ? 57.891 23.287 88.303 1.00 27.72 385 ALA A C 1
ATOM 2807 O O . ALA A 1 385 ? 57.464 22.449 87.502 1.00 27.98 385 ALA A O 1
ATOM 2809 N N . TRP A 1 386 ? 58.853 23.030 89.185 1.00 27.09 386 TRP A N 1
ATOM 2810 C CA . TRP A 1 386 ? 59.469 21.713 89.318 1.00 26.63 386 TRP A CA 1
ATOM 2811 C C . TRP A 1 386 ? 58.436 20.628 89.613 1.00 26.79 386 TRP A C 1
ATOM 2812 O O . TRP A 1 386 ? 58.503 19.526 89.069 1.00 27.34 386 TRP A O 1
ATOM 2823 N N . ALA A 1 387 ? 57.487 20.950 90.486 1.00 26.34 387 ALA A N 1
ATOM 2824 C CA . ALA A 1 387 ? 56.458 20.001 90.897 1.00 26.69 387 ALA A CA 1
ATOM 2825 C C . ALA A 1 387 ? 55.486 19.709 89.761 1.00 28.18 387 ALA A C 1
ATOM 2826 O O . ALA A 1 387 ? 55.098 18.561 89.544 1.00 28.90 387 ALA A O 1
ATOM 2828 N N . LEU A 1 388 ? 55.095 20.754 89.040 1.00 28.54 388 LEU A N 1
ATOM 2829 C CA . LEU A 1 388 ? 54.165 20.604 87.927 1.00 28.74 388 LEU A CA 1
ATOM 2830 C C . LEU A 1 388 ? 54.827 19.918 86.736 1.00 29.82 388 LEU A C 1
ATOM 2831 O O . LEU A 1 388 ? 54.145 19.359 85.877 1.00 29.52 388 LEU A O 1
ATOM 2836 N N . THR A 1 389 ? 56.154 19.963 86.684 1.00 31.26 389 THR A N 1
ATOM 2837 C CA . THR A 1 389 ? 56.887 19.299 85.613 1.00 32.36 389 THR A CA 1
ATOM 2838 C C . THR A 1 389 ? 57.119 17.822 85.932 1.00 32.56 389 THR A C 1
ATOM 2839 O O . THR A 1 389 ? 56.858 16.951 85.102 1.00 32.63 389 THR A O 1
ATOM 2843 N N . LYS A 1 390 ? 57.607 17.545 87.138 1.00 32.75 390 LYS A N 1
ATOM 2844 C CA . LYS A 1 390 ? 57.945 16.179 87.534 1.00 33.78 390 LYS A CA 1
ATOM 2845 C C . LYS A 1 390 ? 56.736 15.315 87.879 1.00 34.58 390 LYS A C 1
ATOM 2846 O O . LYS A 1 390 ? 56.800 14.089 87.785 1.00 35.88 390 LYS A O 1
ATOM 2852 N N . PHE A 1 391 ? 55.639 15.946 88.284 1.00 34.37 391 PHE A N 1
ATOM 2853 C CA . PHE A 1 391 ? 54.447 15.201 88.668 1.00 34.45 391 PHE A CA 1
ATOM 2854 C C . PHE A 1 391 ? 53.241 15.583 87.817 1.00 37.02 391 PHE A C 1
ATOM 2855 O O . PHE A 1 391 ? 52.536 16.544 88.126 1.00 37.64 391 PHE A O 1
ATOM 2863 N N . PRO A 1 392 ? 53.006 14.828 86.732 1.00 38.55 392 PRO A N 1
ATOM 2864 C CA . PRO A 1 392 ? 51.860 15.030 85.838 1.00 40.14 392 PRO A CA 1
ATOM 2865 C C . PRO A 1 392 ? 50.529 14.750 86.531 1.00 42.11 392 PRO A C 1
ATOM 2866 O O . PRO A 1 392 ? 49.490 15.233 86.082 1.00 43.68 392 PRO A O 1
ATOM 2870 N N . CYS A 1 393 ? 50.569 13.976 87.611 1.00 41.77 393 CYS A N 1
ATOM 2871 C CA . CYS A 1 393 ? 49.363 13.626 88.352 1.00 41.91 393 CYS A CA 1
ATOM 2872 C C . CYS A 1 393 ? 48.859 14.797 89.192 1.00 42.01 393 CYS A C 1
ATOM 2873 O O . CYS A 1 393 ? 47.742 14.764 89.710 1.00 42.79 393 CYS A O 1
ATOM 2876 N N . LEU A 1 394 ? 49.685 15.829 89.324 1.00 41.58 394 LEU A N 1
ATOM 2877 C CA . LEU A 1 394 ? 49.321 16.997 90.116 1.00 41.70 394 LEU A CA 1
ATOM 2878 C C . LEU A 1 394 ? 48.762 18.115 89.242 1.00 43.39 394 LEU A C 1
ATOM 2879 O O . LEU A 1 394 ? 49.228 18.339 88.125 1.00 43.86 394 LEU A O 1
ATOM 2884 N N . GLN A 1 395 ? 47.758 18.810 89.765 1.00 44.32 395 GLN A N 1
ATOM 2885 C CA . GLN A 1 395 ? 47.166 19.955 89.087 1.00 45.39 395 GLN A CA 1
ATOM 2886 C C . GLN A 1 395 ? 47.049 21.126 90.056 1.00 43.40 395 GLN A C 1
ATOM 2887 O O . GLN A 1 395 ? 46.552 20.969 91.173 1.00 43.25 395 GLN A O 1
ATOM 2893 N N . LEU A 1 396 ? 47.509 22.296 89.627 1.00 42.04 396 LEU A N 1
ATOM 2894 C CA . LEU A 1 396 ? 47.445 23.491 90.458 1.00 40.93 396 LEU A CA 1
ATOM 2895 C C . LEU A 1 396 ? 45.998 23.947 90.627 1.00 42.46 396 LEU A C 1
ATOM 2896 O O . LEU A 1 396 ? 45.225 23.954 89.669 1.00 43.68 396 LEU A O 1
ATOM 2901 N N . GLN A 1 397 ? 45.641 24.331 91.848 1.00 42.80 397 GLN A N 1
ATOM 2902 C CA . GLN A 1 397 ? 44.271 24.722 92.160 1.00 43.09 397 GLN A CA 1
ATOM 2903 C C . GLN A 1 397 ? 44.187 26.128 92.742 1.00 41.91 397 GLN A C 1
ATOM 2904 O O . GLN A 1 397 ? 45.120 26.586 93.403 1.00 42.35 397 GLN A O 1
ATOM 2910 N N . PRO A 1 398 ? 43.062 26.819 92.497 1.00 42.36 398 PRO A N 1
ATOM 2911 C CA . PRO A 1 398 ? 42.816 28.127 93.114 1.00 42.22 398 PRO A CA 1
ATOM 2912 C C . PRO A 1 398 ? 42.644 28.003 94.625 1.00 41.25 398 PRO A C 1
ATOM 2913 O O . PRO A 1 398 ? 42.341 26.917 95.116 1.00 40.11 398 PRO A O 1
ATOM 2917 N N . GLN A 1 399 ? 42.829 29.101 95.350 1.00 41.44 399 GLN A N 1
ATOM 2918 C CA . GLN A 1 399 ? 42.791 29.057 96.807 1.00 40.68 399 GLN A CA 1
ATOM 2919 C C . GLN A 1 399 ? 41.734 29.979 97.410 1.00 41.57 399 GLN A C 1
ATOM 2920 O O . GLN A 1 399 ? 41.471 31.066 96.897 1.00 41.76 399 GLN A O 1
ATOM 2926 N N . GLU A 1 400 ? 41.132 29.527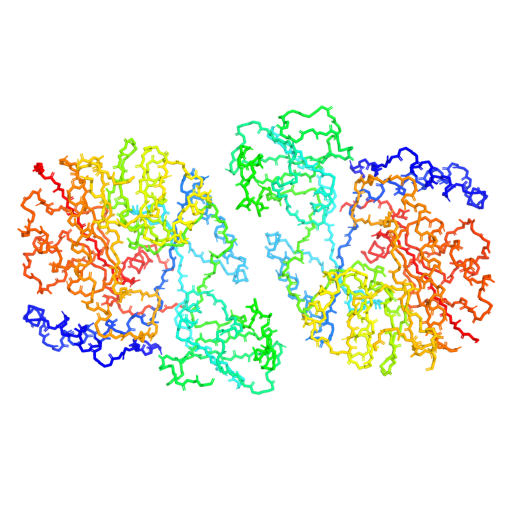 98.505 1.00 42.89 400 GLU A N 1
ATOM 2927 C CA . GLU A 1 400 ? 40.185 30.337 99.260 1.00 45.64 400 GLU A CA 1
ATOM 2928 C C . GLU A 1 400 ? 40.450 30.246 100.757 1.00 45.01 400 GLU A C 1
ATOM 2929 O O . GLU A 1 400 ? 40.612 29.152 101.298 1.00 43.53 400 GLU A O 1
ATOM 2935 N N . PRO A 1 401 ? 40.491 31.404 101.435 1.00 47.00 401 PRO A N 1
ATOM 2936 C CA . PRO A 1 401 ? 40.324 32.727 100.825 1.00 48.98 401 PRO A CA 1
ATOM 2937 C C . PRO A 1 401 ? 41.624 33.257 100.226 1.00 49.84 401 PRO A C 1
ATOM 2938 O O . PRO A 1 401 ? 42.700 32.795 100.604 1.00 48.64 401 PRO A O 1
ATOM 2942 N N . GLN A 1 402 ? 41.529 34.215 99.308 1.00 51.91 402 GLN A N 1
ATOM 2943 C CA . GLN A 1 402 ? 42.726 34.857 98.779 1.00 52.46 402 GLN A CA 1
ATOM 2944 C C . GLN A 1 402 ? 42.981 36.153 99.547 1.00 52.51 402 GLN A C 1
ATOM 2945 O O . GLN A 1 402 ? 42.133 37.044 99.600 1.00 52.63 402 GLN A O 1
ATOM 2951 N N . ILE A 1 403 ? 44.148 36.231 100.176 1.00 52.86 403 ILE A N 1
ATOM 2952 C CA . ILE A 1 403 ? 44.496 37.377 101.005 1.00 54.05 403 ILE A CA 1
ATOM 2953 C C . ILE A 1 403 ? 45.754 38.071 100.491 1.00 54.62 403 ILE A C 1
ATOM 2954 O O . ILE A 1 403 ? 45.867 39.296 100.548 1.00 57.86 403 ILE A O 1
ATOM 2959 N N . GLY A 1 404 ? 46.688 37.286 99.968 1.00 52.09 404 GLY A N 1
ATOM 2960 C CA . GLY A 1 404 ? 47.954 37.826 99.514 1.00 51.85 404 GLY A CA 1
ATOM 2961 C C . GLY A 1 404 ? 48.011 37.945 98.006 1.00 54.30 404 GLY A C 1
ATOM 2962 O O . GLY A 1 404 ? 47.165 37.401 97.297 1.00 56.12 404 GLY A O 1
ATOM 2963 N N . GLY A 1 405 ? 49.015 38.665 97.516 1.00 55.26 405 GLY A N 1
ATOM 2964 C CA . GLY A 1 405 ? 49.189 38.872 96.090 1.00 56.50 405 GLY A CA 1
ATOM 2965 C C . GLY A 1 405 ? 49.491 37.606 95.314 1.00 54.64 405 GLY A C 1
ATOM 2966 O O . GLY A 1 405 ? 49.542 36.512 95.876 1.00 54.99 405 GLY A O 1
ATOM 2967 N N . GLU A 1 406 ? 49.702 37.760 94.012 1.00 51.26 406 GLU A N 1
ATOM 2968 C CA . GLU A 1 406 ? 49.960 36.621 93.143 1.00 50.55 406 GLU A CA 1
ATOM 2969 C C . GLU A 1 406 ? 51.423 36.207 93.217 1.00 48.65 406 GLU A C 1
ATOM 2970 O O . GLU A 1 406 ? 52.237 36.887 93.841 1.00 49.27 406 GLU A O 1
ATOM 2976 N N . GLY A 1 407 ? 51.748 35.082 92.588 1.00 46.24 407 GLY A N 1
ATOM 2977 C CA . GLY A 1 407 ? 53.110 34.586 92.571 1.00 45.42 407 GLY A CA 1
ATOM 2978 C C . GLY A 1 407 ? 54.061 35.538 91.868 1.00 47.74 407 GLY A C 1
ATOM 2979 O O . GLY A 1 407 ? 53.655 36.304 90.993 1.00 49.99 407 GLY A O 1
ATOM 2980 N N . MET A 1 408 ? 55.331 35.484 92.252 1.00 47.43 408 MET A N 1
ATOM 2981 C CA . MET A 1 408 ? 56.350 36.345 91.665 1.00 48.65 408 MET A CA 1
ATOM 2982 C C . MET A 1 408 ? 56.866 35.770 90.351 1.00 49.17 408 MET A C 1
ATOM 2983 O O . MET A 1 408 ? 57.064 34.561 90.227 1.00 48.19 408 MET A O 1
ATOM 2988 N N . ARG A 1 409 ? 57.074 36.642 89.369 1.00 51.39 409 ARG A N 1
ATOM 2989 C CA . ARG A 1 409 ? 57.587 36.222 88.071 1.00 53.87 409 ARG A CA 1
ATOM 2990 C C . ARG A 1 409 ? 59.058 35.839 88.172 1.00 51.20 409 ARG A C 1
ATOM 2991 O O . ARG A 1 409 ? 59.787 36.375 89.005 1.00 50.42 409 ARG A O 1
ATOM 2999 N N . GLY A 1 410 ? 59.497 34.916 87.321 1.00 49.45 410 GLY A N 1
ATOM 3000 C CA . GLY A 1 410 ? 60.896 34.531 87.297 1.00 48.27 410 GLY A CA 1
ATOM 3001 C C . GLY A 1 410 ? 61.172 33.047 87.143 1.00 49.58 410 GLY A C 1
ATOM 3002 O O . GLY A 1 410 ? 62.277 32.655 86.770 1.00 52.03 410 GLY A O 1
ATOM 3003 N N . ALA A 1 411 ? 60.173 32.217 87.430 1.00 47.16 411 ALA A N 1
ATOM 3004 C CA . ALA A 1 411 ? 60.348 30.768 87.361 1.00 43.12 411 ALA A CA 1
ATOM 3005 C C . ALA A 1 411 ? 59.721 30.142 86.117 1.00 41.05 411 ALA A C 1
ATOM 3006 O O . ALA A 1 411 ? 59.694 28.920 85.981 1.00 39.56 411 ALA A O 1
ATOM 3008 N N . GLY A 1 412 ? 59.222 30.977 85.213 1.00 41.65 412 GLY A N 1
ATOM 3009 C CA . GLY A 1 412 ? 58.619 30.485 83.988 1.00 41.95 412 GLY A CA 1
ATOM 3010 C C . GLY A 1 412 ? 57.241 29.891 84.210 1.00 41.80 412 GLY A C 1
ATOM 3011 O O . GLY A 1 412 ? 56.997 28.722 83.910 1.00 42.48 412 GLY A O 1
ATOM 3012 N N . LEU A 1 413 ? 56.338 30.708 84.738 1.00 41.60 413 LEU A N 1
ATOM 3013 C CA . LEU A 1 413 ? 54.970 30.286 85.009 1.00 42.17 413 LEU A CA 1
ATOM 3014 C C . LEU A 1 413 ? 53.999 31.233 84.324 1.00 45.38 413 LEU A C 1
ATOM 3015 O O . LEU A 1 413 ? 54.236 32.439 84.268 1.00 47.03 413 LEU A O 1
ATOM 3020 N N . SER A 1 414 ? 52.907 30.687 83.803 1.00 47.31 414 SER A N 1
ATOM 3021 C CA . SER A 1 414 ? 51.909 31.503 83.128 1.00 51.17 414 SER A CA 1
ATOM 3022 C C . SER A 1 414 ? 51.206 32.418 84.124 1.00 53.85 414 SER A C 1
ATOM 3023 O O . SER A 1 414 ? 51.325 32.239 85.337 1.00 54.36 414 SER A O 1
ATOM 3026 N N . CYS A 1 415 ? 50.478 33.400 83.606 1.00 56.18 415 CYS A N 1
ATOM 3027 C CA . CYS A 1 415 ? 49.777 34.354 84.454 1.00 58.88 415 CYS A CA 1
ATOM 3028 C C . CYS A 1 415 ? 48.695 33.664 85.277 1.00 60.53 415 CYS A C 1
ATOM 3029 O O . CYS A 1 415 ? 48.458 34.024 86.429 1.00 59.77 415 CYS A O 1
ATOM 3032 N N . GLU A 1 416 ? 48.054 32.659 84.687 1.00 63.50 416 GLU A N 1
ATOM 3033 C CA . GLU A 1 416 ? 46.999 31.923 85.373 1.00 65.49 416 GLU A CA 1
ATOM 3034 C C . GLU A 1 416 ? 47.567 31.131 86.544 1.00 61.33 416 GLU A C 1
ATOM 3035 O O . GLU A 1 416 ? 46.967 31.073 87.616 1.00 62.89 416 GLU A O 1
ATOM 3041 N N . GLN A 1 417 ? 48.729 30.521 86.328 1.00 55.40 417 GLN A N 1
ATOM 3042 C CA . GLN A 1 417 ? 49.417 29.779 87.378 1.00 49.95 417 GLN A CA 1
ATOM 3043 C C . GLN A 1 417 ? 49.888 30.703 88.494 1.00 48.41 417 GLN A C 1
ATOM 3044 O O . GLN A 1 417 ? 49.885 30.328 89.665 1.00 48.65 417 GLN A O 1
ATOM 3050 N N . LEU A 1 418 ? 50.296 31.910 88.119 1.00 47.16 418 LEU A N 1
ATOM 3051 C CA . LEU A 1 418 ? 50.778 32.887 89.086 1.00 45.43 418 LEU A CA 1
ATOM 3052 C C . LEU A 1 418 ? 49.628 33.443 89.920 1.00 43.44 418 LEU A C 1
ATOM 3053 O O . LEU A 1 418 ? 49.802 33.769 91.094 1.00 43.33 418 LEU A O 1
ATOM 3058 N N . LYS A 1 419 ? 48.454 33.552 89.304 1.00 42.06 419 LYS A N 1
ATOM 3059 C CA . LYS A 1 419 ? 47.276 34.071 89.991 1.00 40.91 419 LYS A CA 1
ATOM 3060 C C . LYS A 1 419 ? 46.618 33.023 90.891 1.00 38.39 419 LYS A C 1
ATOM 3061 O O . LYS A 1 419 ? 45.718 33.344 91.666 1.00 37.63 419 LYS A O 1
ATOM 3067 N N . GLN A 1 420 ? 47.066 31.775 90.788 1.00 37.29 420 GLN A N 1
ATOM 3068 C CA . GLN A 1 420 ? 46.539 30.707 91.633 1.00 35.50 420 GLN A CA 1
ATOM 3069 C C . GLN A 1 420 ? 47.408 30.478 92.867 1.00 34.64 420 GLN A C 1
ATOM 3070 O O . GLN A 1 420 ? 47.026 29.738 93.774 1.00 33.86 420 GLN A O 1
ATOM 3076 N N . LEU A 1 421 ? 48.575 31.113 92.897 1.00 34.14 421 LEU A N 1
ATOM 3077 C CA . LEU A 1 421 ? 49.461 31.027 94.052 1.00 31.82 421 LEU A CA 1
ATOM 3078 C C . LEU A 1 421 ? 49.217 32.205 94.983 1.00 31.23 421 LEU A C 1
ATOM 3079 O O . LEU A 1 421 ? 48.655 33.219 94.569 1.00 31.68 421 LEU A O 1
ATOM 3084 N N . GLN A 1 422 ? 49.634 32.075 96.239 1.00 30.51 422 GLN A N 1
ATOM 3085 C CA . GLN A 1 422 ? 49.529 33.198 97.164 1.00 30.81 422 GLN A CA 1
ATOM 3086 C C . GLN A 1 422 ? 50.889 33.604 97.719 1.00 30.63 422 GLN A C 1
ATOM 3087 O O . GLN A 1 422 ? 51.498 32.871 98.494 1.00 30.11 422 GLN A O 1
ATOM 3093 N N . ARG A 1 423 ? 51.353 34.787 97.329 1.00 31.17 423 ARG A N 1
ATOM 3094 C CA . ARG A 1 423 ? 52.615 35.313 97.834 1.00 31.55 423 ARG A CA 1
ATOM 3095 C C . ARG A 1 423 ? 52.400 36.627 98.575 1.00 33.02 423 ARG A C 1
ATOM 3096 O O . ARG A 1 423 ? 51.792 37.558 98.049 1.00 34.12 423 ARG A O 1
ATOM 3104 N N . PHE A 1 424 ? 52.909 36.694 99.800 1.00 33.29 424 PHE A N 1
ATOM 3105 C CA . PHE A 1 424 ? 52.780 37.892 100.618 1.00 33.98 424 PHE A CA 1
ATOM 3106 C C . PHE A 1 424 ? 54.020 38.768 100.514 1.00 35.35 424 PHE A C 1
ATOM 3107 O O . PHE A 1 424 ? 55.129 38.337 100.830 1.00 34.12 424 PHE A O 1
ATOM 3115 N N . ASP A 1 425 ? 53.817 40.000 100.063 1.00 38.34 425 ASP A N 1
ATOM 3116 C CA . ASP A 1 425 ? 54.908 40.945 99.876 1.00 41.77 425 ASP A CA 1
ATOM 3117 C C . ASP A 1 425 ? 55.007 41.905 101.058 1.00 45.02 425 ASP A C 1
ATOM 3118 O O . ASP A 1 425 ? 54.101 42.707 101.288 1.00 45.10 425 ASP A O 1
ATOM 3123 N N . PRO A 1 426 ? 56.115 41.822 101.813 1.00 49.56 426 PRO A N 1
ATOM 3124 C CA . PRO A 1 426 ? 56.363 42.687 102.972 1.00 53.76 426 PRO A CA 1
ATOM 3125 C C . PRO A 1 426 ? 56.364 44.168 102.605 1.00 59.48 426 PRO A C 1
ATOM 3126 O O . PRO A 1 426 ? 55.993 45.005 103.428 1.00 60.77 426 PRO A O 1
ATOM 3130 N N . SER A 1 427 ? 56.780 44.483 101.383 1.00 62.91 427 SER A N 1
ATOM 3131 C CA . SER A 1 427 ? 56.782 45.862 100.917 1.00 65.77 427 SER A CA 1
ATOM 3132 C C . SER A 1 427 ? 55.788 46.042 99.777 1.00 64.89 427 SER A C 1
ATOM 3133 O O . SER A 1 427 ? 56.173 46.150 98.614 1.00 64.13 427 SER A O 1
ATOM 3136 N N . ALA A 1 428 ? 54.506 46.094 100.124 1.00 63.79 428 ALA A N 1
ATOM 3137 C CA . ALA A 1 428 ? 53.448 46.288 99.140 1.00 63.89 428 ALA A CA 1
ATOM 3138 C C . ALA A 1 428 ? 52.768 47.622 99.405 1.00 64.93 428 ALA A C 1
ATOM 3139 O O . ALA A 1 428 ? 52.249 48.267 98.493 1.00 67.46 428 ALA A O 1
ATOM 3141 N N . VAL A 1 429 ? 52.780 48.022 100.671 1.00 63.41 429 VAL A N 1
ATOM 3142 C CA . VAL A 1 429 ? 52.282 49.323 101.089 1.00 64.58 429 VAL A CA 1
ATOM 3143 C C . VAL A 1 429 ? 53.392 50.006 101.881 1.00 66.09 429 VAL A C 1
ATOM 3144 O O . VAL A 1 429 ? 54.250 49.328 102.444 1.00 67.93 429 VAL A O 1
ATOM 3148 N N . PRO A 1 430 ? 53.394 51.347 101.916 1.00 65.00 430 PRO A N 1
ATOM 3149 C CA . PRO A 1 430 ? 54.390 52.048 102.735 1.00 66.07 430 PRO A CA 1
ATOM 3150 C C . PRO A 1 430 ? 54.220 51.735 104.219 1.00 66.45 430 PRO A C 1
ATOM 3151 O O . PRO A 1 430 ? 53.131 51.344 104.638 1.00 67.41 430 PRO A O 1
ATOM 3155 N N . LEU A 1 431 ? 55.283 51.906 105.000 1.00 63.94 431 LEU A N 1
ATOM 3156 C CA . LEU A 1 431 ? 55.253 51.553 106.415 1.00 61.29 431 LEU A CA 1
ATOM 3157 C C . LEU A 1 431 ? 54.317 52.478 107.186 1.00 64.08 431 LEU A C 1
ATOM 3158 O O . LEU A 1 431 ? 54.437 53.700 107.106 1.00 66.70 431 LEU A O 1
ATOM 3163 N N . PRO A 1 432 ? 53.380 51.887 107.944 1.00 64.15 432 PRO A N 1
ATOM 3164 C CA . PRO A 1 432 ? 52.351 52.630 108.678 1.00 65.96 432 PRO A CA 1
ATOM 3165 C C . PRO A 1 432 ? 52.905 53.474 109.821 1.00 68.12 432 PRO A C 1
ATOM 3166 O O . PRO A 1 432 ? 54.096 53.416 110.128 1.00 68.12 432 PRO A O 1
ATOM 3170 N N . ASP A 1 433 ? 52.026 54.254 110.441 1.00 70.50 433 ASP A N 1
ATOM 3171 C CA . ASP A 1 433 ? 52.393 55.087 111.578 1.00 73.96 433 ASP A CA 1
ATOM 3172 C C . ASP A 1 433 ? 51.190 55.265 112.500 1.00 74.59 433 ASP A C 1
ATOM 3173 O O . ASP A 1 433 ? 50.105 55.632 112.049 1.00 76.63 433 ASP A O 1
ATOM 3178 N N . THR A 1 434 ? 51.383 55.003 113.789 1.00 73.81 434 THR A N 1
ATOM 3179 C CA . THR A 1 434 ? 50.302 55.134 114.759 1.00 74.66 434 THR A CA 1
ATOM 3180 C C . THR A 1 434 ? 50.820 55.679 116.087 1.00 75.39 434 THR A C 1
ATOM 3181 O O . THR A 1 434 ? 50.090 56.339 116.827 1.00 77.09 434 THR A O 1
ATOM 3185 N N . ALA A 1 442 ? 40.949 53.894 113.878 1.00 83.82 442 ALA A N 1
ATOM 3186 C CA . ALA A 1 442 ? 40.730 53.749 112.444 1.00 83.59 442 ALA A CA 1
ATOM 3187 C C . ALA A 1 442 ? 39.500 52.893 112.159 1.00 82.71 442 ALA A C 1
ATOM 3188 O O . ALA A 1 442 ? 38.943 52.270 113.062 1.00 81.51 442 ALA A O 1
ATOM 3190 N N . ARG A 1 443 ? 39.080 52.869 110.899 1.00 82.94 443 ARG A N 1
ATOM 3191 C CA . ARG A 1 443 ? 37.920 52.084 110.493 1.00 81.85 443 ARG A CA 1
ATOM 3192 C C . ARG A 1 443 ? 38.264 50.600 110.404 1.00 79.45 443 ARG A C 1
ATOM 3193 O O . ARG A 1 443 ? 39.432 50.221 110.465 1.00 77.73 443 ARG A O 1
ATOM 3195 N N . ARG A 1 444 ? 37.237 49.768 110.258 1.00 78.21 444 ARG A N 1
ATOM 3196 C CA . ARG A 1 444 ? 37.412 48.320 110.199 1.00 76.62 444 ARG A CA 1
ATOM 3197 C C . ARG A 1 444 ? 38.229 47.885 108.984 1.00 76.42 444 ARG A C 1
ATOM 3198 O O . ARG A 1 444 ? 39.265 47.230 109.123 1.00 75.93 444 ARG A O 1
ATOM 3206 N N . GLU A 1 445 ? 37.762 48.257 107.796 1.00 77.20 445 GLU A N 1
ATOM 3207 C CA . GLU A 1 445 ? 38.449 47.903 106.557 1.00 76.30 445 GLU A CA 1
ATOM 3208 C C . GLU A 1 445 ? 39.830 48.549 106.476 1.00 76.97 445 GLU A C 1
ATOM 3209 O O . GLU A 1 445 ? 40.747 48.000 105.861 1.00 76.08 445 GLU A O 1
ATOM 3215 N N . ASP A 1 446 ? 39.972 49.711 107.107 1.00 78.66 446 ASP A N 1
ATOM 3216 C CA . ASP A 1 446 ? 41.246 50.420 107.141 1.00 80.32 446 ASP A CA 1
ATOM 3217 C C . ASP A 1 446 ? 42.292 49.625 107.917 1.00 75.50 446 ASP A C 1
ATOM 3218 O O . ASP A 1 446 ? 43.489 49.734 107.655 1.00 75.14 446 ASP A O 1
ATOM 3220 N N . MET A 1 447 ? 41.829 48.826 108.872 1.00 72.13 447 MET A N 1
ATOM 3221 C CA . MET A 1 447 ? 42.716 47.984 109.665 1.00 69.26 447 MET A CA 1
ATOM 3222 C C . MET A 1 447 ? 42.925 46.635 108.984 1.00 67.33 447 MET A C 1
ATOM 3223 O O . MET A 1 447 ? 44.020 46.069 109.022 1.00 66.66 447 MET A O 1
ATOM 3228 N N . LEU A 1 448 ? 41.863 46.124 108.367 1.00 67.07 448 LEU A N 1
ATOM 3229 C CA . LEU A 1 448 ? 41.918 44.833 107.690 1.00 65.96 448 LEU A CA 1
ATOM 3230 C C . LEU A 1 448 ? 42.887 44.895 106.514 1.00 67.57 448 LEU A C 1
ATOM 3231 O O . LEU A 1 448 ? 43.598 43.930 106.229 1.00 66.93 448 LEU A O 1
ATOM 3236 N N . ARG A 1 449 ? 42.907 46.043 105.844 1.00 70.14 449 ARG A N 1
ATOM 3237 C CA . ARG A 1 449 ? 43.828 46.287 104.739 1.00 71.71 449 ARG A CA 1
ATOM 3238 C C . ARG A 1 449 ? 45.283 46.185 105.188 1.00 66.93 449 ARG A C 1
ATOM 3239 O O . ARG A 1 449 ? 46.106 45.535 104.535 1.00 65.99 449 ARG A O 1
ATOM 3247 N N . LEU A 1 450 ? 45.589 46.830 106.309 1.00 63.34 450 LEU A N 1
ATOM 3248 C CA . LEU A 1 450 ? 46.927 46.797 106.883 1.00 59.18 450 LEU A CA 1
ATOM 3249 C C . LEU A 1 450 ? 47.308 45.383 107.302 1.00 57.17 450 LEU A C 1
ATOM 3250 O O . LEU A 1 450 ? 48.416 44.922 107.023 1.00 58.13 450 LEU A O 1
ATOM 3255 N N . ALA A 1 451 ? 46.387 44.703 107.978 1.00 54.36 451 ALA A N 1
ATOM 3256 C CA . ALA A 1 451 ? 46.629 43.342 108.441 1.00 50.61 451 ALA A CA 1
ATOM 3257 C C . ALA A 1 451 ? 46.871 42.386 107.275 1.00 48.66 451 ALA A C 1
ATOM 3258 O O . ALA A 1 451 ? 47.648 41.438 107.391 1.00 47.95 451 ALA A O 1
ATOM 3260 N N . ASN A 1 452 ? 46.203 42.643 106.155 1.00 48.57 452 ASN A N 1
ATOM 3261 C CA . ASN A 1 452 ? 46.321 41.785 104.982 1.00 48.19 452 ASN A CA 1
ATOM 3262 C C . ASN A 1 452 ? 47.572 42.041 104.145 1.00 50.21 452 ASN A C 1
ATOM 3263 O O . ASN A 1 452 ? 48.216 41.099 103.683 1.00 50.21 452 ASN A O 1
ATOM 3268 N N . LYS A 1 453 ? 47.914 43.310 103.941 1.00 52.27 453 LYS A N 1
ATOM 3269 C CA . LYS A 1 453 ? 49.022 43.645 103.049 1.00 52.93 453 LYS A CA 1
ATOM 3270 C C . LYS A 1 453 ? 50.351 43.837 103.780 1.00 52.46 453 LYS A C 1
ATOM 3271 O O . LYS A 1 453 ? 51.360 43.233 103.412 1.00 52.59 453 LYS A O 1
ATOM 3277 N N . ASP A 1 454 ? 50.352 44.672 104.814 1.00 52.45 454 ASP A N 1
ATOM 3278 C CA . ASP A 1 454 ? 51.557 44.898 105.607 1.00 52.08 454 ASP A CA 1
ATOM 3279 C C . ASP A 1 454 ? 51.853 43.683 106.481 1.00 50.19 454 ASP A C 1
ATOM 3280 O O . ASP A 1 454 ? 51.536 43.671 107.670 1.00 50.04 454 ASP A O 1
ATOM 3285 N N . SER A 1 455 ? 52.450 42.657 105.883 1.00 48.83 455 SER A N 1
ATOM 3286 C CA . SER A 1 455 ? 52.699 41.409 106.594 1.00 46.54 455 SER A CA 1
ATOM 3287 C C . SER A 1 455 ? 54.109 40.867 106.379 1.00 43.46 455 SER A C 1
ATOM 3288 O O . SER A 1 455 ? 54.991 41.565 105.877 1.00 43.78 455 SER A O 1
ATOM 3291 N N . ILE A 1 456 ? 54.304 39.613 106.774 1.00 39.46 456 ILE A N 1
ATOM 3292 C CA . ILE A 1 456 ? 55.576 38.924 106.603 1.00 37.89 456 ILE A CA 1
ATOM 3293 C C . ILE A 1 456 ? 55.665 38.289 105.219 1.00 37.30 456 ILE A C 1
ATOM 3294 O O . ILE A 1 456 ? 54.658 38.154 104.525 1.00 38.39 456 ILE A O 1
ATOM 3299 N N . GLY A 1 457 ? 56.873 37.904 104.819 1.00 35.96 457 GLY A N 1
ATOM 3300 C CA . GLY A 1 457 ? 57.059 37.203 103.563 1.00 34.80 457 GLY A CA 1
ATOM 3301 C C . GLY A 1 457 ? 56.597 35.764 103.680 1.00 32.45 457 GLY A C 1
ATOM 3302 O O . GLY A 1 457 ? 57.076 35.021 104.537 1.00 30.45 457 GLY A O 1
ATOM 3303 N N . PHE A 1 458 ? 55.669 35.365 102.817 1.00 32.04 458 PHE A N 1
ATOM 3304 C CA . PHE A 1 458 ? 55.097 34.027 102.897 1.00 30.43 458 PHE A CA 1
ATOM 3305 C C . PHE A 1 458 ? 54.649 33.532 101.526 1.00 29.27 458 PHE A C 1
ATOM 3306 O O . PHE A 1 458 ? 54.339 34.327 100.639 1.00 29.07 458 PHE A O 1
ATOM 3314 N N . PHE A 1 459 ? 54.617 32.214 101.360 1.00 28.26 459 PHE A N 1
ATOM 3315 C CA . PHE A 1 459 ? 54.244 31.614 100.086 1.00 27.63 459 PHE A CA 1
ATOM 3316 C C . PHE A 1 459 ? 53.387 30.367 100.288 1.00 26.51 459 PHE A C 1
ATOM 3317 O O . PHE A 1 459 ? 53.745 29.476 101.062 1.00 26.32 459 PHE A O 1
ATOM 3325 N N . ILE A 1 460 ? 52.258 30.317 99.585 1.00 26.05 460 ILE A N 1
ATOM 3326 C CA . ILE A 1 460 ? 51.335 29.188 99.650 1.00 25.66 460 ILE A CA 1
ATOM 3327 C C . ILE A 1 460 ? 50.935 28.720 98.250 1.00 26.08 460 ILE A C 1
ATOM 3328 O O . ILE A 1 460 ? 50.542 29.528 97.400 1.00 27.08 460 ILE A O 1
ATOM 3333 N N . ALA A 1 461 ? 51.032 27.411 98.028 1.00 25.74 461 ALA A N 1
ATOM 3334 C CA . ALA A 1 461 ? 50.647 26.794 96.763 1.00 26.05 461 ALA A CA 1
ATOM 3335 C C . ALA A 1 461 ? 49.766 25.569 97.004 1.00 25.95 461 ALA A C 1
ATOM 3336 O O . ALA A 1 461 ? 50.024 24.783 97.915 1.00 24.92 461 ALA A O 1
ATOM 3338 N N . LYS A 1 462 ? 48.729 25.409 96.185 1.00 26.86 462 LYS A N 1
ATOM 3339 C CA . LYS A 1 462 ? 47.771 24.320 96.363 1.00 26.19 462 LYS A CA 1
ATOM 3340 C C . LYS A 1 462 ? 47.716 23.378 95.159 1.00 26.26 462 LYS A C 1
ATOM 3341 O O . LYS A 1 462 ? 47.630 23.820 94.014 1.00 27.21 462 LYS A O 1
ATOM 3347 N N . PHE A 1 463 ? 47.760 22.076 95.431 1.00 25.67 463 PHE A N 1
ATOM 3348 C CA . PHE A 1 463 ? 47.716 21.059 94.385 1.00 26.63 463 PHE A CA 1
ATOM 3349 C C . PHE A 1 463 ? 46.638 20.019 94.670 1.00 28.45 463 PHE A C 1
ATOM 3350 O O . PHE A 1 463 ? 46.346 19.716 95.828 1.00 28.22 463 PHE A O 1
ATOM 3358 N N . VAL A 1 464 ? 46.058 19.466 93.609 1.00 30.56 464 VAL A N 1
ATOM 3359 C CA . VAL A 1 464 ? 45.185 18.308 93.736 1.00 32.52 464 VAL A CA 1
ATOM 3360 C C . VAL A 1 464 ? 45.781 17.159 92.921 1.00 34.10 464 VAL A C 1
ATOM 3361 O O . VAL A 1 464 ? 46.407 17.383 91.885 1.00 34.70 464 VAL A O 1
ATOM 3365 N N . LYS A 1 465 ? 45.615 15.934 93.405 1.00 35.43 465 LYS A N 1
ATOM 3366 C CA . LYS A 1 465 ? 46.150 14.767 92.713 1.00 37.52 465 LYS A CA 1
ATOM 3367 C C . LYS A 1 465 ? 45.068 14.135 91.841 1.00 41.34 465 LYS A C 1
ATOM 3368 O O . LYS A 1 465 ? 43.994 13.802 92.326 1.00 41.65 465 LYS A O 1
ATOM 3374 N N . CYS A 1 466 ? 45.347 13.973 90.553 1.00 43.91 466 CYS A N 1
ATOM 3375 C CA . CYS A 1 466 ? 44.324 13.514 89.616 1.00 45.57 466 CYS A CA 1
ATOM 3376 C C . CYS A 1 466 ? 44.267 11.993 89.497 1.00 47.91 466 CYS A C 1
ATOM 3377 O O . CYS A 1 466 ? 43.193 11.399 89.597 1.00 48.35 466 CYS A O 1
ATOM 3380 N N . LYS A 1 467 ? 45.418 11.368 89.278 1.00 50.55 467 LYS A N 1
ATOM 3381 C CA . LYS A 1 467 ? 45.481 9.916 89.150 1.00 54.10 467 LYS A CA 1
ATOM 3382 C C . LYS A 1 467 ? 46.316 9.290 90.262 1.00 55.40 467 LYS A C 1
ATOM 3383 O O . LYS A 1 467 ? 46.710 9.969 91.211 1.00 55.66 467 LYS A O 1
ATOM 3389 N N . SER A 1 468 ? 46.576 7.992 90.143 1.00 56.53 468 SER A N 1
ATOM 3390 C CA . SER A 1 468 ? 47.349 7.276 91.150 1.00 57.35 468 SER A CA 1
ATOM 3391 C C . SER A 1 468 ? 48.769 7.010 90.667 1.00 58.77 468 SER A C 1
ATOM 3392 O O . SER A 1 468 ? 49.112 7.307 89.523 1.00 59.03 468 SER A O 1
ATOM 3395 N N . THR A 1 469 ? 49.589 6.445 91.547 1.00 58.48 469 THR A N 1
ATOM 3396 C CA . THR A 1 469 ? 50.984 6.170 91.231 1.00 58.60 469 THR A CA 1
ATOM 3397 C C . THR A 1 469 ? 51.543 5.058 92.114 1.00 58.66 469 THR A C 1
ATOM 3398 O O . THR A 1 469 ? 50.929 4.001 92.263 1.00 59.34 469 THR A O 1
ATOM 3402 N N . SER B 1 2 ? 31.596 35.758 160.074 1.00 81.78 2 SER B N 1
ATOM 3403 C CA . SER B 1 2 ? 31.840 34.424 160.610 1.00 81.41 2 SER B CA 1
ATOM 3404 C C . SER B 1 2 ? 31.107 33.364 159.796 1.00 80.38 2 SER B C 1
ATOM 3405 O O . SER B 1 2 ? 30.118 32.788 160.249 1.00 80.94 2 SER B O 1
ATOM 3408 N N . ILE B 1 3 ? 31.605 33.116 158.591 1.00 78.74 3 ILE B N 1
ATOM 3409 C CA . ILE B 1 3 ? 30.982 32.185 157.658 1.00 78.07 3 ILE B CA 1
ATOM 3410 C C . ILE B 1 3 ? 31.598 30.793 157.745 1.00 76.05 3 ILE B C 1
ATOM 3411 O O . ILE B 1 3 ? 30.923 29.788 157.519 1.00 78.88 3 ILE B O 1
ATOM 3416 N N . PHE B 1 4 ? 32.885 30.742 158.073 1.00 74.56 4 PHE B N 1
ATOM 3417 C CA . PHE B 1 4 ? 33.613 29.482 158.124 1.00 74.66 4 PHE B CA 1
ATOM 3418 C C . PHE B 1 4 ? 33.541 28.869 159.517 1.00 46.12 4 PHE B C 1
ATOM 3419 O O . PHE B 1 4 ? 33.494 29.589 160.514 1.00 50.25 4 PHE B O 1
ATOM 3427 N N . PRO B 1 5 ? 33.537 27.529 159.587 1.00 45.87 5 PRO B N 1
ATOM 3428 C CA . PRO B 1 5 ? 33.569 26.810 160.866 1.00 70.31 5 PRO B CA 1
ATOM 3429 C C . PRO B 1 5 ? 34.868 27.065 161.621 1.00 68.61 5 PRO B C 1
ATOM 3430 O O . PRO B 1 5 ? 35.780 27.684 161.075 1.00 66.54 5 PRO B O 1
ATOM 3434 N N . LYS B 1 6 ? 34.947 26.596 162.862 1.00 69.58 6 LYS B N 1
ATOM 3435 C CA . LYS B 1 6 ? 36.175 26.714 163.636 1.00 69.41 6 LYS B CA 1
ATOM 3436 C C . LYS B 1 6 ? 37.301 25.944 162.956 1.00 66.52 6 LYS B C 1
ATOM 3437 O O . LYS B 1 6 ? 37.049 25.069 162.128 1.00 66.61 6 LYS B O 1
ATOM 3443 N N . ILE B 1 7 ? 38.542 26.281 163.297 1.00 63.70 7 ILE B N 1
ATOM 3444 C CA . ILE B 1 7 ? 39.694 25.592 162.730 1.00 60.52 7 ILE B CA 1
ATOM 3445 C C . ILE B 1 7 ? 39.627 24.104 163.071 1.00 60.02 7 ILE B C 1
ATOM 3446 O O . ILE B 1 7 ? 39.319 23.729 164.203 1.00 61.06 7 ILE B O 1
ATOM 3451 N N . SER B 1 8 ? 39.898 23.257 162.083 1.00 57.19 8 SER B N 1
ATOM 3452 C CA . SER B 1 8 ? 39.778 21.819 162.277 1.00 54.21 8 SER B CA 1
ATOM 3453 C C . SER B 1 8 ? 41.031 21.252 162.928 1.00 51.55 8 SER B C 1
ATOM 3454 O O . SER B 1 8 ? 42.097 21.206 162.317 1.00 49.33 8 SER B O 1
ATOM 3457 N N . LEU B 1 9 ? 40.891 20.815 164.174 1.00 52.90 9 LEU B N 1
ATOM 3458 C CA . LEU B 1 9 ? 42.010 20.252 164.913 1.00 53.91 9 LEU B CA 1
ATOM 3459 C C . LEU B 1 9 ? 41.686 18.836 165.363 1.00 58.07 9 LEU B C 1
ATOM 3460 O O . LEU B 1 9 ? 40.519 18.460 165.465 1.00 58.72 9 LEU B O 1
ATOM 3465 N N . ARG B 1 10 ? 42.722 18.052 165.632 1.00 61.28 10 ARG B N 1
ATOM 3466 C CA . ARG B 1 10 ? 42.529 16.732 166.210 1.00 64.87 10 ARG B CA 1
ATOM 3467 C C . ARG B 1 10 ? 42.122 16.913 167.669 1.00 66.89 10 ARG B C 1
ATOM 3468 O O . ARG B 1 10 ? 42.729 17.712 168.382 1.00 64.16 10 ARG B O 1
ATOM 3476 N N . PRO B 1 11 ? 41.080 16.183 168.106 1.00 69.41 11 PRO B N 1
ATOM 3477 C CA . PRO B 1 11 ? 40.455 16.316 169.430 1.00 71.17 11 PRO B CA 1
ATOM 3478 C C . PRO B 1 11 ? 41.461 16.426 170.575 1.00 72.54 11 PRO B C 1
ATOM 3479 O O . PRO B 1 11 ? 41.308 17.277 171.454 1.00 78.28 11 PRO B O 1
ATOM 3483 N N . GLU B 1 12 ? 42.473 15.565 170.550 1.00 66.77 12 GLU B N 1
ATOM 3484 C CA . GLU B 1 12 ? 43.562 15.604 171.518 1.00 67.97 12 GLU B CA 1
ATOM 3485 C C . GLU B 1 12 ? 44.233 16.978 171.560 1.00 67.17 12 GLU B C 1
ATOM 3486 O O . GLU B 1 12 ? 44.431 17.555 172.632 1.00 67.52 12 GLU B O 1
ATOM 3492 N N . VAL B 1 13 ? 44.579 17.493 170.384 1.00 66.02 13 VAL B N 1
ATOM 3493 C CA . VAL B 1 13 ? 45.234 18.791 170.265 1.00 65.39 13 VAL B CA 1
ATOM 3494 C C . VAL B 1 13 ? 44.337 19.924 170.754 1.00 67.69 13 VAL B C 1
ATOM 3495 O O . VAL B 1 13 ? 44.794 20.821 171.461 1.00 70.12 13 VAL B O 1
ATOM 3499 N N . GLU B 1 14 ? 43.064 19.879 170.375 1.00 67.12 14 GLU B N 1
ATOM 3500 C CA . GLU B 1 14 ? 42.106 20.897 170.796 1.00 65.60 14 GLU B CA 1
ATOM 3501 C C . GLU B 1 14 ? 41.955 20.910 172.315 1.00 65.83 14 GLU B C 1
ATOM 3502 O O . GLU B 1 14 ? 41.866 21.974 172.931 1.00 65.74 14 GLU B O 1
ATOM 3508 N N . ASN B 1 15 ? 41.933 19.723 172.916 1.00 66.73 15 ASN B N 1
ATOM 3509 C CA . ASN B 1 15 ? 41.875 19.607 174.369 1.00 68.57 15 ASN B CA 1
ATOM 3510 C C . ASN B 1 15 ? 43.151 20.121 175.027 1.00 67.11 15 ASN B C 1
ATOM 3511 O O . ASN B 1 15 ? 43.108 20.711 176.104 1.00 68.86 15 ASN B O 1
ATOM 3516 N N . TYR B 1 16 ? 44.283 19.885 174.372 1.00 64.17 16 TYR B N 1
ATOM 3517 C CA . TYR B 1 16 ? 45.572 20.380 174.844 1.00 63.25 16 TYR B CA 1
ATOM 3518 C C . TYR B 1 16 ? 45.574 21.908 174.887 1.00 63.60 16 TYR B C 1
ATOM 3519 O O . TYR B 1 16 ? 45.883 22.518 175.916 1.00 65.47 16 TYR B O 1
ATOM 3528 N N . LEU B 1 17 ? 45.218 22.513 173.758 1.00 62.25 17 LEU B N 1
ATOM 3529 C CA . LEU B 1 17 ? 45.130 23.963 173.637 1.00 62.30 17 LEU B CA 1
ATOM 3530 C C . LEU B 1 17 ? 44.143 24.555 174.635 1.00 66.73 17 LEU B C 1
ATOM 3531 O O . LEU B 1 17 ? 44.413 25.593 175.238 1.00 68.35 17 LEU B O 1
ATOM 3536 N N . LYS B 1 18 ? 42.996 23.900 174.802 1.00 68.99 18 LYS B N 1
ATOM 3537 C CA . LYS B 1 18 ? 41.995 24.382 175.747 1.00 73.04 18 LYS B CA 1
ATOM 3538 C C . LYS B 1 18 ? 42.540 24.338 177.170 1.00 76.26 18 LYS B C 1
ATOM 3539 O O . LYS B 1 18 ? 42.382 25.291 177.927 1.00 76.21 18 LYS B O 1
ATOM 3545 N N . GLU B 1 19 ? 43.192 23.232 177.520 1.00 79.65 19 GLU B N 1
ATOM 3546 C CA . GLU B 1 19 ? 43.867 23.108 178.808 1.00 81.35 19 GLU B CA 1
ATOM 3547 C C . GLU B 1 19 ? 44.861 24.245 179.014 1.00 80.20 19 GLU B C 1
ATOM 3548 O O . GLU B 1 19 ? 44.986 24.780 180.115 1.00 81.79 19 GLU B O 1
ATOM 3554 N N . GLY B 1 20 ? 45.570 24.607 177.948 1.00 77.51 20 GLY B N 1
ATOM 3555 C CA . GLY B 1 20 ? 46.523 25.699 178.015 1.00 76.73 20 GLY B CA 1
ATOM 3556 C C . GLY B 1 20 ? 45.863 27.057 178.181 1.00 77.60 20 GLY B C 1
ATOM 3557 O O . GLY B 1 20 ? 46.423 27.953 178.813 1.00 78.85 20 GLY B O 1
ATOM 3558 N N . PHE B 1 21 ? 44.671 27.212 177.611 1.00 76.30 21 PHE B N 1
ATOM 3559 C CA . PHE B 1 21 ? 43.963 28.489 177.651 1.00 74.61 21 PHE B CA 1
ATOM 3560 C C . PHE B 1 21 ? 42.918 28.558 178.763 1.00 72.92 21 PHE B C 1
ATOM 3561 O O . PHE B 1 21 ? 42.148 29.517 178.836 1.00 74.17 21 PHE B O 1
ATOM 3569 N N . MET B 1 22 ? 42.893 27.550 179.628 1.00 70.10 22 MET B N 1
ATOM 3570 C CA . MET B 1 22 ? 41.931 27.522 180.726 1.00 69.53 22 MET B CA 1
ATOM 3571 C C . MET B 1 22 ? 42.616 27.320 182.071 1.00 69.07 22 MET B C 1
ATOM 3572 O O . MET B 1 22 ? 42.049 26.711 182.979 1.00 71.59 22 MET B O 1
ATOM 3577 N N . ASN B 1 23 ? 43.838 27.829 182.192 1.00 66.03 23 ASN B N 1
ATOM 3578 C CA . ASN B 1 23 ? 44.571 27.765 183.451 1.00 64.78 23 ASN B CA 1
ATOM 3579 C C . ASN B 1 23 ? 43.887 28.594 184.532 1.00 65.53 23 ASN B C 1
ATOM 3580 O O . ASN B 1 23 ? 43.146 29.527 184.227 1.00 65.57 23 ASN B O 1
ATOM 3585 N N . LYS B 1 24 ? 44.148 28.252 185.791 1.00 66.22 24 LYS B N 1
ATOM 3586 C CA . LYS B 1 24 ? 43.507 28.912 186.926 1.00 67.34 24 LYS B CA 1
ATOM 3587 C C . LYS B 1 24 ? 43.781 30.411 186.952 1.00 67.53 24 LYS B C 1
ATOM 3588 O O . LYS B 1 24 ? 42.969 31.190 187.451 1.00 68.15 24 LYS B O 1
ATOM 3590 N N . GLU B 1 25 ? 44.927 30.809 186.410 1.00 66.79 25 GLU B N 1
ATOM 3591 C CA . GLU B 1 25 ? 45.315 32.212 186.382 1.00 66.54 25 GLU B CA 1
ATOM 3592 C C . GLU B 1 25 ? 44.352 33.024 185.512 1.00 66.45 25 GLU B C 1
ATOM 3593 O O . GLU B 1 25 ? 43.927 34.112 185.897 1.00 67.33 25 GLU B O 1
ATOM 3599 N N . ILE B 1 26 ? 44.008 32.487 184.345 1.00 65.67 26 ILE B N 1
ATOM 3600 C CA . ILE B 1 26 ? 43.080 33.151 183.430 1.00 66.99 26 ILE B CA 1
ATOM 3601 C C . ILE B 1 26 ? 41.635 33.073 183.936 1.00 69.50 26 ILE B C 1
ATOM 3602 O O . ILE B 1 26 ? 40.901 34.066 183.906 1.00 70.60 26 ILE B O 1
ATOM 3607 N N . VAL B 1 27 ? 41.242 31.895 184.417 1.00 70.62 27 VAL B N 1
ATOM 3608 C CA . VAL B 1 27 ? 39.897 31.673 184.944 1.00 72.07 27 VAL B CA 1
ATOM 3609 C C . VAL B 1 27 ? 39.622 32.583 186.139 1.00 73.16 27 VAL B C 1
ATOM 3610 O O . VAL B 1 27 ? 38.491 33.019 186.357 1.00 74.29 27 VAL B O 1
ATOM 3614 N N . THR B 1 28 ? 40.667 32.874 186.905 1.00 73.01 28 THR B N 1
ATOM 3615 C CA . THR B 1 28 ? 40.554 33.802 188.022 1.00 74.98 28 THR B CA 1
ATOM 3616 C C . THR B 1 28 ? 40.247 35.210 187.520 1.00 75.46 28 THR B C 1
ATOM 3617 O O . THR B 1 28 ? 39.471 35.947 188.131 1.00 77.89 28 THR B O 1
ATOM 3621 N N . ALA B 1 29 ? 40.842 35.566 186.387 1.00 73.97 29 ALA B N 1
ATOM 3622 C CA . ALA B 1 29 ? 40.731 36.917 185.854 1.00 75.20 29 ALA B CA 1
ATOM 3623 C C . ALA B 1 29 ? 39.463 37.146 185.032 1.00 76.76 29 ALA B C 1
ATOM 3624 O O . ALA B 1 29 ? 39.019 38.284 184.885 1.00 76.31 29 ALA B O 1
ATOM 3626 N N . LEU B 1 30 ? 38.875 36.077 184.502 1.00 78.57 30 LEU B N 1
ATOM 3627 C CA . LEU B 1 30 ? 37.744 36.236 183.587 1.00 79.89 30 LEU B CA 1
ATOM 3628 C C . LEU B 1 30 ? 36.545 35.350 183.910 1.00 83.05 30 LEU B C 1
ATOM 3629 O O . LEU B 1 30 ? 35.413 35.680 183.555 1.00 85.83 30 LEU B O 1
ATOM 3634 N N . GLY B 1 31 ? 36.785 34.232 184.585 1.00 83.20 31 GLY B N 1
ATOM 3635 C CA . GLY B 1 31 ? 35.731 33.260 184.805 1.00 86.85 31 GLY B CA 1
ATOM 3636 C C . GLY B 1 31 ? 35.802 32.150 183.775 1.00 90.33 31 GLY B C 1
ATOM 3637 O O . GLY B 1 31 ? 36.414 32.313 182.719 1.00 92.81 31 GLY B O 1
ATOM 3638 N N . LYS B 1 32 ? 35.177 31.019 184.082 1.00 91.38 32 LYS B N 1
ATOM 3639 C CA . LYS B 1 32 ? 35.246 29.846 183.219 1.00 90.89 32 LYS B CA 1
ATOM 3640 C C . LYS B 1 32 ? 34.495 30.082 181.911 1.00 91.23 32 LYS B C 1
ATOM 3641 O O . LYS B 1 32 ? 34.959 29.694 180.834 1.00 90.14 32 LYS B O 1
ATOM 3647 N N . GLN B 1 33 ? 33.336 30.725 182.016 1.00 93.06 33 GLN B N 1
ATOM 3648 C CA . GLN B 1 33 ? 32.497 31.021 180.861 1.00 93.15 33 GLN B CA 1
ATOM 3649 C C . GLN B 1 33 ? 33.209 31.918 179.852 1.00 91.96 33 GLN B C 1
ATOM 3650 O O . GLN B 1 33 ? 33.190 31.655 178.648 1.00 90.93 33 GLN B O 1
ATOM 3656 N N . GLU B 1 34 ? 33.843 32.973 180.355 1.00 91.93 34 GLU B N 1
ATOM 3657 C CA . GLU B 1 34 ? 34.524 33.943 179.505 1.00 91.31 34 GLU B CA 1
ATOM 3658 C C . GLU B 1 34 ? 35.792 33.358 178.894 1.00 88.95 34 GLU B C 1
ATOM 3659 O O . GLU B 1 34 ? 36.144 33.672 177.756 1.00 87.40 34 GLU B O 1
ATOM 3665 N N . ALA B 1 35 ? 36.476 32.510 179.656 1.00 91.68 35 ALA B N 1
ATOM 3666 C CA . ALA B 1 35 ? 37.650 31.806 179.156 1.00 94.30 35 ALA B CA 1
ATOM 3667 C C . ALA B 1 35 ? 37.262 30.880 178.009 1.00 92.47 35 ALA B C 1
ATOM 3668 O O . ALA B 1 35 ? 37.918 30.854 176.962 1.00 93.14 35 ALA B O 1
ATOM 3670 N N . GLU B 1 36 ? 36.186 30.125 178.214 1.00 89.29 36 GLU B N 1
ATOM 3671 C CA . GLU B 1 36 ? 35.677 29.222 177.189 1.00 89.68 36 GLU B CA 1
ATOM 3672 C C . GLU B 1 36 ? 35.263 29.988 175.937 1.00 90.09 36 GLU B C 1
ATOM 3673 O O . GLU B 1 36 ? 35.601 29.593 174.821 1.00 88.69 36 GLU B O 1
ATOM 3679 N N . ARG B 1 37 ? 34.545 31.092 176.128 1.00 92.26 37 ARG B N 1
ATOM 3680 C CA . ARG B 1 37 ? 34.078 31.895 175.003 1.00 92.19 37 ARG B CA 1
ATOM 3681 C C . ARG B 1 37 ? 35.246 32.493 174.224 1.00 89.50 37 ARG B C 1
ATOM 3682 O O . ARG B 1 37 ? 35.236 32.517 172.991 1.00 87.77 37 ARG B O 1
ATOM 3690 N N . LYS B 1 38 ? 36.267 32.939 174.949 1.00 88.44 38 LYS B N 1
ATOM 3691 C CA . LYS B 1 38 ? 37.420 33.572 174.321 1.00 86.19 38 LYS B CA 1
ATOM 3692 C C . LYS B 1 38 ? 38.229 32.542 173.541 1.00 81.31 38 LYS B C 1
ATOM 3693 O O . LYS B 1 38 ? 38.722 32.823 172.446 1.00 79.31 38 LYS B O 1
ATOM 3699 N N . PHE B 1 39 ? 38.346 31.344 174.105 1.00 78.26 39 PHE B N 1
ATOM 3700 C CA . PHE B 1 39 ? 39.053 30.252 173.443 1.00 73.43 39 PHE B CA 1
ATOM 3701 C C . PHE B 1 39 ? 38.333 29.795 172.175 1.00 73.11 39 PHE B C 1
ATOM 3702 O O . PHE B 1 39 ? 38.957 29.606 171.127 1.00 73.63 39 PHE B O 1
ATOM 3710 N N . GLU B 1 40 ? 37.019 29.624 172.275 1.00 71.73 40 GLU B N 1
ATOM 3711 C CA . GLU B 1 40 ? 36.222 29.173 171.140 1.00 71.20 40 GLU B CA 1
ATOM 3712 C C . GLU B 1 40 ? 36.203 30.210 170.019 1.00 69.21 40 GLU B C 1
ATOM 3713 O O . GLU B 1 40 ? 36.317 29.861 168.842 1.00 68.56 40 GLU B O 1
ATOM 3719 N N . THR B 1 41 ? 36.062 31.482 170.383 1.00 68.47 41 THR B N 1
ATOM 3720 C CA . THR B 1 41 ? 36.118 32.552 169.391 1.00 68.80 41 THR B CA 1
ATOM 3721 C C . THR B 1 41 ? 37.511 32.628 168.768 1.00 68.26 41 THR B C 1
ATOM 3722 O O . THR B 1 41 ? 37.656 32.934 167.581 1.00 69.74 41 THR B O 1
ATOM 3726 N N . LEU B 1 42 ? 38.531 32.343 169.576 1.00 66.61 42 LEU B N 1
ATOM 3727 C CA . LEU B 1 42 ? 39.902 32.277 169.082 1.00 65.66 42 LEU B CA 1
ATOM 3728 C C . LEU B 1 42 ? 40.029 31.205 168.007 1.00 63.90 42 LEU B C 1
ATOM 3729 O O . LEU B 1 42 ? 40.623 31.437 166.954 1.00 62.10 42 LEU B O 1
ATOM 3734 N N . LEU B 1 43 ? 39.472 30.029 168.280 1.00 64.42 43 LEU B N 1
ATOM 3735 C CA . LEU B 1 43 ? 39.457 28.951 167.297 1.00 63.79 43 LEU B CA 1
ATOM 3736 C C . LEU B 1 43 ? 38.599 29.315 166.089 1.00 65.21 43 LEU B C 1
ATOM 3737 O O . LEU B 1 43 ? 38.778 28.767 165.002 1.00 65.21 43 LEU B O 1
ATOM 3742 N N . LYS B 1 44 ? 37.665 30.241 166.287 1.00 66.99 44 LYS B N 1
ATOM 3743 C CA . LYS B 1 44 ? 36.730 30.617 165.234 1.00 67.96 44 LYS B CA 1
ATOM 3744 C C . LYS B 1 44 ? 37.339 31.650 164.287 1.00 67.48 44 LYS B C 1
ATOM 3745 O O . LYS B 1 44 ? 36.933 31.759 163.129 1.00 66.62 44 LYS B O 1
ATOM 3751 N N . HIS B 1 45 ? 38.319 32.401 164.781 1.00 67.88 45 HIS B N 1
ATOM 3752 C CA . HIS B 1 45 ? 38.952 33.448 163.980 1.00 67.28 45 HIS B CA 1
ATOM 3753 C C . HIS B 1 45 ? 40.171 32.969 163.193 1.00 64.90 45 HIS B C 1
ATOM 3754 O O . HIS B 1 45 ? 40.645 33.666 162.295 1.00 64.24 45 HIS B O 1
ATOM 3761 N N . LEU B 1 46 ? 40.681 31.789 163.528 1.00 63.58 46 LEU B N 1
ATOM 3762 C CA . LEU B 1 46 ? 41.859 31.256 162.850 1.00 62.55 46 LEU B CA 1
ATOM 3763 C C . LEU B 1 46 ? 41.530 30.778 161.439 1.00 63.76 46 LEU B C 1
ATOM 3764 O O . LEU B 1 46 ? 42.404 30.718 160.574 1.00 65.12 46 LEU B O 1
ATOM 3769 N N . SER B 1 47 ? 40.266 30.438 161.212 1.00 63.70 47 SER B N 1
ATOM 3770 C CA . SER B 1 47 ? 39.829 29.951 159.909 1.00 63.31 47 SER B CA 1
ATOM 3771 C C . SER B 1 47 ? 39.704 31.089 158.902 1.00 62.73 47 SER B C 1
ATOM 3772 O O . SER B 1 47 ? 39.785 30.871 157.693 1.00 63.52 47 SER B O 1
ATOM 3775 N N . HIS B 1 48 ? 39.507 32.303 159.406 1.00 60.16 48 HIS B N 1
ATOM 3776 C CA . HIS B 1 48 ? 39.282 33.459 158.546 1.00 56.61 48 HIS B CA 1
ATOM 3777 C C . HIS B 1 48 ? 40.565 34.253 158.322 1.00 54.82 48 HIS B C 1
ATOM 3778 O O . HIS B 1 48 ? 41.382 34.394 159.232 1.00 55.22 48 HIS B O 1
ATOM 3785 N N . PRO B 1 49 ? 40.743 34.777 157.100 1.00 53.56 49 PRO B N 1
ATOM 3786 C CA . PRO B 1 49 ? 41.895 35.617 156.758 1.00 52.26 49 PRO B CA 1
ATOM 3787 C C . PRO B 1 49 ? 41.876 36.945 157.506 1.00 52.34 49 PRO B C 1
ATOM 3788 O O . PRO B 1 49 ? 40.798 37.444 157.829 1.00 53.66 49 PRO B O 1
ATOM 3792 N N . PRO B 1 50 ? 43.061 37.507 157.789 1.00 50.34 50 PRO B N 1
ATOM 3793 C CA . PRO B 1 50 ? 43.157 38.849 158.372 1.00 50.74 50 PRO B CA 1
ATOM 3794 C C . PRO B 1 50 ? 42.513 39.892 157.463 1.00 51.56 50 PRO B C 1
ATOM 3795 O O . PRO B 1 50 ? 42.507 39.713 156.245 1.00 50.99 50 PRO B O 1
ATOM 3799 N N . SER B 1 51 ? 41.982 40.961 158.047 1.00 53.75 51 SER B N 1
ATOM 3800 C CA . SER B 1 51 ? 41.314 42.002 157.272 1.00 56.08 51 SER B CA 1
ATOM 3801 C C . SER B 1 51 ? 42.285 42.743 156.359 1.00 56.84 51 SER B C 1
ATOM 3802 O O . SER B 1 51 ? 41.874 43.412 155.410 1.00 57.17 51 SER B O 1
ATOM 3805 N N . PHE B 1 52 ? 43.575 42.621 156.652 1.00 57.07 52 PHE B N 1
ATOM 3806 C CA . PHE B 1 52 ? 44.605 43.274 155.857 1.00 56.61 52 PHE B CA 1
ATOM 3807 C C . PHE B 1 52 ? 45.753 42.327 155.527 1.00 54.76 52 PHE B C 1
ATOM 3808 O O . PHE B 1 52 ? 46.303 41.670 156.411 1.00 54.17 52 PHE B O 1
ATOM 3816 N N . THR B 1 53 ? 46.109 42.260 154.248 1.00 53.79 53 THR B N 1
ATOM 3817 C CA . THR B 1 53 ? 47.349 41.618 153.838 1.00 52.50 53 THR B CA 1
ATOM 3818 C C . THR B 1 53 ? 48.430 42.686 153.787 1.00 52.13 53 THR B C 1
ATOM 3819 O O . THR B 1 53 ? 48.226 43.758 153.215 1.00 53.04 53 THR B O 1
ATOM 3823 N N . THR B 1 54 ? 49.579 42.396 154.385 1.00 50.83 54 THR B N 1
ATOM 3824 C CA . THR B 1 54 ? 50.631 43.396 154.505 1.00 50.35 54 THR B CA 1
ATOM 3825 C C . THR B 1 54 ? 51.872 43.004 153.719 1.00 47.60 54 THR B C 1
ATOM 3826 O O . THR B 1 54 ? 52.215 41.826 153.624 1.00 46.54 54 THR B O 1
ATOM 3830 N N . VAL B 1 55 ? 52.548 44.003 153.162 1.00 46.50 55 VAL B N 1
ATOM 3831 C CA . VAL B 1 55 ? 53.782 43.769 152.425 1.00 45.00 55 VAL B CA 1
ATOM 3832 C C . VAL B 1 55 ? 54.870 44.703 152.935 1.00 45.35 55 VAL B C 1
ATOM 3833 O O . VAL B 1 55 ? 54.589 45.830 153.330 1.00 39.13 55 VAL B O 1
ATOM 3837 N N . ARG B 1 56 ? 56.114 44.237 152.937 1.00 44.92 56 ARG B N 1
ATOM 3838 C CA . ARG B 1 56 ? 57.214 45.088 153.370 1.00 46.27 56 ARG B CA 1
ATOM 3839 C C . ARG B 1 56 ? 57.961 45.659 152.173 1.00 49.03 56 ARG B C 1
ATOM 3840 O O . ARG B 1 56 ? 58.412 44.921 151.295 1.00 48.90 56 ARG B O 1
ATOM 3848 N N . VAL B 1 57 ? 58.083 46.981 152.150 1.00 52.02 57 VAL B N 1
ATOM 3849 C CA . VAL B 1 57 ? 58.800 47.673 151.089 1.00 54.78 57 VAL B CA 1
ATOM 3850 C C . VAL B 1 57 ? 60.305 47.562 151.294 1.00 57.91 57 VAL B C 1
ATOM 3851 O O . VAL B 1 57 ? 60.817 47.859 152.373 1.00 60.75 57 VAL B O 1
ATOM 3855 N N . ASN B 1 58 ? 61.010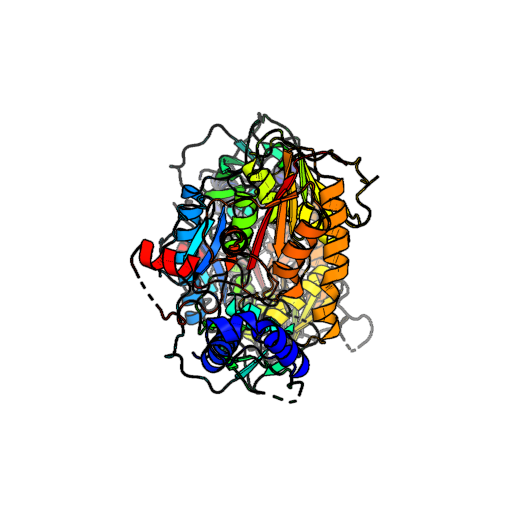 47.133 150.254 1.00 57.35 58 ASN B N 1
ATOM 3856 C CA . ASN B 1 58 ? 62.464 47.094 150.292 1.00 56.79 58 ASN B CA 1
ATOM 3857 C C . ASN B 1 58 ? 63.031 48.505 150.207 1.00 56.68 58 ASN B C 1
ATOM 3858 O O . ASN B 1 58 ? 63.339 48.998 149.12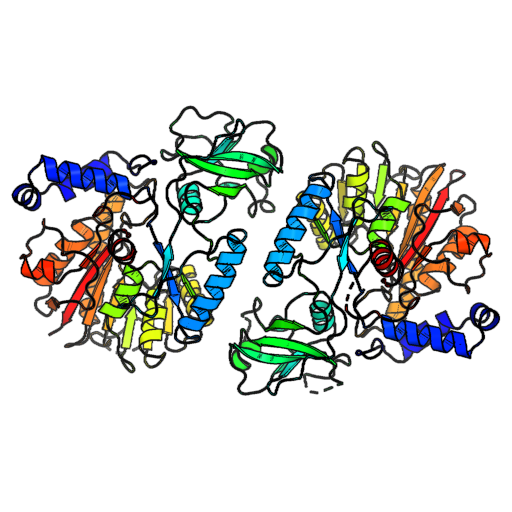3 1.00 56.63 58 ASN B O 1
ATOM 3863 N N . THR B 1 59 ? 63.163 49.151 151.362 1.00 55.98 59 THR B N 1
ATOM 3864 C CA . THR B 1 59 ? 63.587 50.547 151.427 1.00 56.39 59 THR B CA 1
ATOM 3865 C C . THR B 1 59 ? 65.032 50.739 150.969 1.00 57.29 59 THR B C 1
ATOM 3866 O O . THR B 1 59 ? 65.487 51.868 150.785 1.00 60.24 59 THR B O 1
ATOM 3870 N N . HIS B 1 60 ? 65.746 49.633 150.785 1.00 54.35 60 HIS B N 1
ATOM 3871 C CA . HIS B 1 60 ? 67.128 49.677 150.323 1.00 51.62 60 HIS B CA 1
ATOM 3872 C C . HIS B 1 60 ? 67.223 50.038 148.842 1.00 49.86 60 HIS B C 1
ATOM 3873 O O . HIS B 1 60 ? 68.240 50.563 148.389 1.00 49.28 60 HIS B O 1
ATOM 3880 N N . LEU B 1 61 ? 66.163 49.755 148.090 1.00 49.02 61 LEU B N 1
ATOM 3881 C CA . LEU B 1 61 ? 66.171 49.988 146.648 1.00 49.12 61 LEU B CA 1
ATOM 3882 C C . LEU B 1 61 ? 65.106 50.983 146.189 1.00 50.41 61 LEU B C 1
ATOM 3883 O O . LEU B 1 61 ? 65.262 51.628 145.152 1.00 50.70 61 LEU B O 1
ATOM 3888 N N . ALA B 1 62 ? 64.027 51.106 146.955 1.00 51.38 62 ALA B N 1
ATOM 3889 C CA . ALA B 1 62 ? 62.917 51.965 146.555 1.00 53.06 62 ALA B CA 1
ATOM 3890 C C . ALA B 1 62 ? 62.242 52.641 147.743 1.00 55.15 62 ALA B C 1
ATOM 3891 O O . ALA B 1 62 ? 62.284 52.139 148.866 1.00 55.13 62 ALA B O 1
ATOM 3893 N N . SER B 1 63 ? 61.617 53.784 147.479 1.00 57.19 63 SER B N 1
ATOM 3894 C CA . SER B 1 63 ? 60.873 54.513 148.499 1.00 59.37 63 SER B CA 1
ATOM 3895 C C . SER B 1 63 ? 59.491 53.899 148.691 1.00 60.27 63 SER B C 1
ATOM 3896 O O . SER B 1 63 ? 58.981 53.210 147.808 1.00 59.47 63 SER B O 1
ATOM 3899 N N . VAL B 1 64 ? 58.888 54.156 149.846 1.00 62.52 64 VAL B N 1
ATOM 3900 C CA . VAL B 1 64 ? 57.587 53.585 150.178 1.00 63.74 64 VAL B CA 1
ATOM 3901 C C . VAL B 1 64 ? 56.473 54.142 149.288 1.00 66.29 64 VAL B C 1
ATOM 3902 O O . VAL B 1 64 ? 55.572 53.409 148.879 1.00 65.88 64 VAL B O 1
ATOM 3906 N N . GLN B 1 65 ? 56.550 55.433 148.981 1.00 69.20 65 GLN B N 1
ATOM 3907 C CA . GLN B 1 65 ? 55.548 56.094 148.147 1.00 71.90 65 GLN B CA 1
ATOM 3908 C C . GLN B 1 65 ? 55.495 55.516 146.734 1.00 70.88 65 GLN B C 1
ATOM 3909 O O . GLN B 1 65 ? 54.417 55.216 146.217 1.00 71.87 65 GLN B O 1
ATOM 3915 N N . HIS B 1 66 ? 56.664 55.380 146.114 1.00 68.38 66 HIS B N 1
ATOM 3916 C CA . HIS B 1 66 ? 56.788 54.834 144.764 1.00 65.75 66 HIS B CA 1
ATOM 3917 C C . HIS B 1 66 ? 56.168 53.440 144.660 1.00 63.24 66 HIS B C 1
ATOM 3918 O O . HIS B 1 66 ? 55.328 53.173 143.791 1.00 64.04 66 HIS B O 1
ATOM 3925 N N . VAL B 1 67 ? 56.592 52.558 145.561 1.00 60.80 67 VAL B N 1
ATOM 3926 C CA . VAL B 1 67 ? 56.085 51.194 145.619 1.00 58.93 67 VAL B CA 1
ATOM 3927 C C . VAL B 1 67 ? 54.581 51.196 145.879 1.00 59.62 67 VAL B C 1
ATOM 3928 O O . VAL B 1 67 ? 53.847 50.368 145.340 1.00 59.01 67 VAL B O 1
ATOM 3932 N N . LYS B 1 68 ? 54.131 52.139 146.700 1.00 60.62 68 LYS B N 1
ATOM 3933 C CA . LYS B 1 68 ? 52.707 52.303 146.976 1.00 60.11 68 LYS B CA 1
ATOM 3934 C C . LYS B 1 68 ? 51.932 52.613 145.696 1.00 59.08 68 LYS B C 1
ATOM 3935 O O . LYS B 1 68 ? 50.870 52.040 145.454 1.00 57.96 68 LYS B O 1
ATOM 3941 N N . ASN B 1 69 ? 52.468 53.521 144.885 1.00 59.26 69 ASN B N 1
ATOM 3942 C CA . ASN B 1 69 ? 51.854 53.868 143.606 1.00 59.04 69 ASN B CA 1
ATOM 3943 C C . ASN B 1 69 ? 51.804 52.669 142.663 1.00 57.75 69 ASN B C 1
ATOM 3944 O O . ASN B 1 69 ? 50.764 52.379 142.056 1.00 58.35 69 ASN B O 1
ATOM 3949 N N . LEU B 1 70 ? 52.935 51.978 142.546 1.00 56.37 70 LEU B N 1
ATOM 3950 C CA . LEU B 1 70 ? 53.024 50.794 141.694 1.00 55.19 70 LEU B CA 1
ATOM 3951 C C . LEU B 1 70 ? 52.002 49.740 142.113 1.00 55.71 70 LEU B C 1
ATOM 3952 O O . LEU B 1 70 ? 51.371 49.095 141.272 1.00 54.88 70 LEU B O 1
ATOM 3957 N N . LEU B 1 71 ? 51.838 49.581 143.422 1.00 57.24 71 LEU B N 1
ATOM 3958 C CA . LEU B 1 71 ? 50.893 48.617 143.967 1.00 58.15 71 LEU B CA 1
ATOM 3959 C C . LEU B 1 71 ? 49.456 49.068 143.729 1.00 60.14 71 LEU B C 1
ATOM 3960 O O . LEU B 1 71 ? 48.568 48.239 143.555 1.00 57.74 71 LEU B O 1
ATOM 3965 N N . LEU B 1 72 ? 49.229 50.379 143.728 1.00 64.36 72 LEU B N 1
ATOM 3966 C CA . LEU B 1 72 ? 47.922 50.918 143.362 1.00 68.29 72 LEU B CA 1
ATOM 3967 C C . LEU B 1 72 ? 47.589 50.520 141.930 1.00 74.20 72 LEU B C 1
ATOM 3968 O O . LEU B 1 72 ? 46.474 50.073 141.639 1.00 76.82 72 LEU B O 1
ATOM 3973 N N . ASP B 1 73 ? 48.565 50.685 141.042 1.00 76.02 73 ASP B N 1
ATOM 3974 C CA . ASP B 1 73 ? 48.411 50.265 139.652 1.00 77.79 73 ASP B CA 1
ATOM 3975 C C . ASP B 1 73 ? 48.086 48.775 139.549 1.00 77.44 73 ASP B C 1
ATOM 3976 O O . ASP B 1 73 ? 47.095 48.389 138.925 1.00 79.23 73 ASP B O 1
ATOM 3981 N N . GLU B 1 74 ? 48.920 47.944 140.169 1.00 75.75 74 GLU B N 1
ATOM 3982 C CA . GLU B 1 74 ? 48.725 46.495 140.139 1.00 74.07 74 GLU B CA 1
ATOM 3983 C C . GLU B 1 74 ? 47.353 46.083 140.675 1.00 75.18 74 GLU B C 1
ATOM 3984 O O . GLU B 1 74 ? 46.716 45.167 140.148 1.00 74.90 74 GLU B O 1
ATOM 3990 N N . LEU B 1 75 ? 46.898 46.775 141.713 1.00 76.47 75 LEU B N 1
ATOM 3991 C CA . LEU B 1 75 ? 45.609 46.478 142.327 1.00 76.96 75 LEU B CA 1
ATOM 3992 C C . LEU B 1 75 ? 44.440 46.900 141.443 1.00 77.79 75 LEU B C 1
ATOM 3993 O O . LEU B 1 75 ? 43.422 46.210 141.390 1.00 76.39 75 LEU B O 1
ATOM 3998 N N . GLN B 1 76 ? 44.579 48.026 140.749 1.00 79.90 76 GLN B N 1
ATOM 3999 C CA . GLN B 1 76 ? 43.522 48.459 139.840 1.00 81.05 76 GLN B CA 1
ATOM 4000 C C . GLN B 1 76 ? 43.555 47.632 138.557 1.00 79.72 76 GLN B C 1
ATOM 4001 O O . GLN B 1 76 ? 42.614 47.664 137.763 1.00 79.84 76 GLN B O 1
ATOM 4007 N N . LYS B 1 77 ? 44.642 46.892 138.358 1.00 78.64 77 LYS B N 1
ATOM 4008 C CA . LYS B 1 77 ? 44.722 45.940 137.253 1.00 78.39 77 LYS B CA 1
ATOM 4009 C C . LYS B 1 77 ? 44.051 44.621 137.625 1.00 79.36 77 LYS B C 1
ATOM 4010 O O . LYS B 1 77 ? 43.326 44.034 136.823 1.00 79.41 77 LYS B O 1
ATOM 4016 N N . GLN B 1 78 ? 44.306 44.160 138.846 1.00 81.06 78 GLN B N 1
ATOM 4017 C CA . GLN B 1 78 ? 43.813 42.866 139.308 1.00 82.34 78 GLN B CA 1
ATOM 4018 C C . GLN B 1 78 ? 42.297 42.807 139.507 1.00 87.23 78 GLN B C 1
ATOM 4019 O O . GLN B 1 78 ? 41.686 41.757 139.305 1.00 88.24 78 GLN B O 1
ATOM 4025 N N . PHE B 1 79 ? 41.690 43.923 139.900 1.00 90.28 79 PHE B N 1
ATOM 4026 C CA . PHE B 1 79 ? 40.288 43.906 140.321 1.00 95.34 79 PHE B CA 1
ATOM 4027 C C . PHE B 1 79 ? 39.304 44.554 139.345 1.00 99.05 79 PHE B C 1
ATOM 4028 O O . PHE B 1 79 ? 38.259 45.047 139.766 1.00 100.94 79 PHE B O 1
ATOM 4036 N N . ASN B 1 80 ? 39.634 44.549 138.056 1.00 99.80 80 ASN B N 1
ATOM 4037 C CA . ASN B 1 80 ? 38.761 45.100 137.014 1.00 102.40 80 ASN B CA 1
ATOM 4038 C C . ASN B 1 80 ? 38.232 46.508 137.290 1.00 104.43 80 ASN B C 1
ATOM 4039 O O . ASN B 1 80 ? 37.021 46.732 137.283 1.00 105.89 80 ASN B O 1
ATOM 4044 N N . GLY B 1 81 ? 39.133 47.453 137.531 1.00 104.89 81 GLY B N 1
ATOM 4045 C CA . GLY B 1 81 ? 38.737 48.839 137.698 1.00 107.02 81 GLY B CA 1
ATOM 4046 C C . GLY B 1 81 ? 38.268 49.171 139.101 1.00 108.81 81 GLY B C 1
ATOM 4047 O O . GLY B 1 81 ? 37.807 50.282 139.364 1.00 113.96 81 GLY B O 1
ATOM 4048 N N . LEU B 1 82 ? 38.384 48.206 140.007 1.00 103.81 82 LEU B N 1
ATOM 4049 C CA . LEU B 1 82 ? 38.067 48.435 141.411 1.00 101.30 82 LEU B CA 1
ATOM 4050 C C . LEU B 1 82 ? 39.268 49.024 142.136 1.00 96.97 82 LEU B C 1
ATOM 4051 O O . LEU B 1 82 ? 40.308 48.378 142.262 1.00 95.61 82 LEU B O 1
ATOM 4056 N N . SER B 1 83 ? 39.117 50.253 142.618 1.00 94.63 83 SER B N 1
ATOM 4057 C CA . SER B 1 83 ? 40.203 50.924 143.317 1.00 89.94 83 SER B CA 1
ATOM 4058 C C . SER B 1 83 ? 40.094 50.738 144.825 1.00 85.92 83 SER B C 1
ATOM 4059 O O . SER B 1 83 ? 39.112 51.147 145.448 1.00 87.26 83 SER B O 1
ATOM 4062 N N . VAL B 1 84 ? 41.114 50.113 145.401 1.00 80.42 84 VAL B N 1
ATOM 4063 C CA . VAL B 1 84 ? 41.164 49.881 146.836 1.00 76.30 84 VAL B CA 1
ATOM 4064 C C . VAL B 1 84 ? 42.290 50.703 147.458 1.00 72.62 84 VAL B C 1
ATOM 4065 O O . VAL B 1 84 ? 43.318 50.941 146.821 1.00 70.85 84 VAL B O 1
ATOM 4069 N N . PRO B 1 85 ? 42.088 51.169 148.698 1.00 71.93 85 PRO B N 1
ATOM 4070 C CA . PRO B 1 85 ? 43.095 52.008 149.354 1.00 71.24 85 PRO B CA 1
ATOM 4071 C C . PRO B 1 85 ? 44.315 51.210 149.804 1.00 67.81 85 PRO B C 1
ATOM 4072 O O . PRO B 1 85 ? 44.198 50.024 150.097 1.00 67.35 85 PRO B O 1
ATOM 4076 N N . ILE B 1 86 ? 45.475 51.855 149.840 1.00 64.74 86 ILE B N 1
ATOM 4077 C CA . ILE B 1 86 ? 46.665 51.255 150.430 1.00 62.40 86 ILE B CA 1
ATOM 4078 C C . ILE B 1 86 ? 47.139 52.164 151.553 1.00 63.08 86 ILE B C 1
ATOM 4079 O O . ILE B 1 86 ? 47.235 53.377 151.370 1.00 65.02 86 ILE B O 1
ATOM 4084 N N . LEU B 1 87 ? 47.431 51.592 152.717 1.00 62.10 87 LEU B N 1
ATOM 4085 C CA . LEU B 1 87 ? 47.793 52.427 153.858 1.00 63.68 87 LEU B CA 1
ATOM 4086 C C . LEU B 1 87 ? 49.228 52.218 154.326 1.00 65.22 87 LEU B C 1
ATOM 4087 O O . LEU B 1 87 ? 49.647 51.094 154.589 1.00 65.21 87 LEU B O 1
ATOM 4092 N N . GLN B 1 88 ? 49.974 53.311 154.444 1.00 66.69 88 GLN B N 1
ATOM 4093 C CA . GLN B 1 88 ? 51.308 53.254 155.025 1.00 66.28 88 GLN B CA 1
ATOM 4094 C C . GLN B 1 88 ? 51.201 53.324 156.544 1.00 67.32 88 GLN B C 1
ATOM 4095 O O . GLN B 1 88 ? 50.662 54.286 157.093 1.00 68.66 88 GLN B O 1
ATOM 4101 N N . HIS B 1 89 ? 51.713 52.299 157.218 1.00 66.88 89 HIS B N 1
ATOM 4102 C CA . HIS B 1 89 ? 51.626 52.213 158.672 1.00 67.80 89 HIS B CA 1
ATOM 4103 C C . HIS B 1 89 ? 52.420 53.327 159.349 1.00 68.36 89 HIS B C 1
ATOM 4104 O O . HIS B 1 89 ? 53.590 53.539 159.035 1.00 67.98 89 HIS B O 1
ATOM 4111 N N . PRO B 1 90 ? 51.775 54.049 160.278 1.00 70.72 90 PRO B N 1
ATOM 4112 C CA . PRO B 1 90 ? 52.386 55.178 160.990 1.00 71.49 90 PRO B CA 1
ATOM 4113 C C . PRO B 1 90 ? 53.630 54.779 161.778 1.00 69.15 90 PRO B C 1
ATOM 4114 O O . PRO B 1 90 ? 54.620 55.511 161.774 1.00 69.50 90 PRO B O 1
ATOM 4118 N N . ASP B 1 91 ? 53.576 53.629 162.442 1.00 66.87 91 ASP B N 1
ATOM 4119 C CA . ASP B 1 91 ? 54.690 53.168 163.263 1.00 65.04 91 ASP B CA 1
ATOM 4120 C C . ASP B 1 91 ? 55.690 52.363 162.439 1.00 62.09 91 ASP B C 1
ATOM 4121 O O . ASP B 1 91 ? 56.901 52.498 162.611 1.00 61.29 91 ASP B O 1
ATOM 4126 N N . LEU B 1 92 ? 55.175 51.528 161.544 1.00 61.20 92 LEU B N 1
ATOM 4127 C CA . LEU B 1 92 ? 56.019 50.748 160.649 1.00 60.72 92 LEU B CA 1
ATOM 4128 C C . LEU B 1 92 ? 55.912 51.288 159.227 1.00 61.85 92 LEU B C 1
ATOM 4129 O O . LEU B 1 92 ? 55.198 50.730 158.395 1.00 61.15 92 LEU B O 1
ATOM 4134 N N . GLN B 1 93 ? 56.631 52.370 158.950 1.00 63.61 93 GLN B N 1
ATOM 4135 C CA . GLN B 1 93 ? 56.448 53.111 157.705 1.00 64.01 93 GLN B CA 1
ATOM 4136 C C . GLN B 1 93 ? 57.057 52.415 156.491 1.00 62.02 93 GLN B C 1
ATOM 4137 O O . GLN B 1 93 ? 56.952 52.911 155.372 1.00 61.70 93 GLN B O 1
ATOM 4143 N N . ASP B 1 94 ? 57.690 51.267 156.711 1.00 60.96 94 ASP B N 1
ATOM 4144 C CA . ASP B 1 94 ? 58.188 50.459 155.604 1.00 60.00 94 ASP B CA 1
ATOM 4145 C C . ASP B 1 94 ? 57.195 49.347 155.283 1.00 58.66 94 ASP B C 1
ATOM 4146 O O . ASP B 1 94 ? 57.448 48.500 154.426 1.00 58.94 94 ASP B O 1
ATOM 4151 N N . VAL B 1 95 ? 56.065 49.361 155.981 1.00 57.59 95 VAL B N 1
ATOM 4152 C CA . VAL B 1 95 ? 55.036 48.344 155.805 1.00 55.89 95 VAL B CA 1
ATOM 4153 C C . VAL B 1 95 ? 53.781 48.929 155.162 1.00 56.50 95 VAL B C 1
ATOM 4154 O O . VAL B 1 95 ? 53.255 49.945 155.618 1.00 58.50 95 VAL B O 1
ATOM 4158 N N . LEU B 1 96 ? 53.304 48.280 154.105 1.00 54.79 96 LEU B N 1
ATOM 4159 C CA . LEU B 1 96 ? 52.074 48.689 153.437 1.00 54.21 96 LEU B CA 1
ATOM 4160 C C . LEU B 1 96 ? 50.939 47.720 153.740 1.00 52.95 96 LEU B C 1
ATOM 4161 O O . LEU B 1 96 ? 51.122 46.499 153.723 1.00 51.91 96 LEU B O 1
ATOM 4166 N N . LEU B 1 97 ? 49.766 48.283 154.010 1.00 53.56 97 LEU B N 1
ATOM 4167 C CA . LEU B 1 97 ? 48.586 47.507 154.357 1.00 54.13 97 LEU B CA 1
ATOM 4168 C C . LEU B 1 97 ? 47.546 47.575 153.245 1.00 56.07 97 LEU B C 1
ATOM 4169 O O . LEU B 1 97 ? 47.162 48.666 152.804 1.00 56.77 97 LEU B O 1
ATOM 4174 N N . ILE B 1 98 ? 47.103 46.405 152.792 1.00 57.13 98 ILE B N 1
ATOM 4175 C CA . ILE B 1 98 ? 46.073 46.314 151.764 1.00 58.23 98 ILE B CA 1
ATOM 4176 C C . ILE B 1 98 ? 44.853 45.568 152.299 1.00 61.93 98 ILE B C 1
ATOM 4177 O O . ILE B 1 98 ? 44.960 44.412 152.704 1.00 59.69 98 ILE B O 1
ATOM 4182 N N . PRO B 1 99 ? 43.686 46.229 152.301 1.00 70.21 99 PRO B N 1
ATOM 4183 C CA . PRO B 1 99 ? 42.451 45.637 152.825 1.00 75.79 99 PRO B CA 1
ATOM 4184 C C . PRO B 1 99 ? 41.894 44.545 151.922 1.00 80.07 99 PRO B C 1
ATOM 4185 O O . PRO B 1 99 ? 41.810 44.729 150.708 1.00 80.74 99 PRO B O 1
ATOM 4189 N N . VAL B 1 100 ? 41.501 43.427 152.518 1.00 82.14 100 VAL B N 1
ATOM 4190 C CA . VAL B 1 100 ? 40.811 42.371 151.791 1.00 82.08 100 VAL B CA 1
ATOM 4191 C C . VAL B 1 100 ? 39.307 42.566 151.959 1.00 83.26 100 VAL B C 1
ATOM 4192 O O . VAL B 1 100 ? 38.843 42.948 153.036 1.00 86.82 100 VAL B O 1
ATOM 4196 N N . ILE B 1 101 ? 38.545 42.320 150.899 1.00 80.51 101 ILE B N 1
ATOM 4197 C CA . ILE B 1 101 ? 37.107 42.543 150.941 1.00 79.84 101 ILE B CA 1
ATOM 4198 C C . ILE B 1 101 ? 36.406 41.391 151.657 1.00 79.00 101 ILE B C 1
ATOM 4199 O O . ILE B 1 101 ? 36.584 40.224 151.308 1.00 77.15 101 ILE B O 1
ATOM 4204 N N . GLY B 1 102 ? 35.620 41.741 152.672 1.00 80.62 102 GLY B N 1
ATOM 4205 C CA . GLY B 1 102 ? 35.024 40.779 153.584 1.00 80.13 102 GLY B CA 1
ATOM 4206 C C . GLY B 1 102 ? 34.069 39.771 152.969 1.00 78.25 102 GLY B C 1
ATOM 4207 O O . GLY B 1 102 ? 33.862 39.765 151.753 1.00 77.97 102 GLY B O 1
ATOM 4208 N N . PRO B 1 103 ? 33.480 38.914 153.818 1.00 76.36 103 PRO B N 1
ATOM 4209 C CA . PRO B 1 103 ? 32.585 37.808 153.453 1.00 74.83 103 PRO B CA 1
ATOM 4210 C C . PRO B 1 103 ? 31.494 38.194 152.457 1.00 73.72 103 PRO B C 1
ATOM 4211 O O . PRO B 1 103 ? 30.598 38.971 152.783 1.00 75.12 103 PRO B O 1
ATOM 4215 N N . ARG B 1 104 ? 31.582 37.638 151.253 1.00 71.04 104 ARG B N 1
ATOM 4216 C CA . ARG B 1 104 ? 30.570 37.838 150.223 1.00 70.95 104 ARG B CA 1
ATOM 4217 C C . ARG B 1 104 ? 29.460 36.796 150.325 1.00 72.15 104 ARG B C 1
ATOM 4218 O O . ARG B 1 104 ? 29.554 35.717 149.739 1.00 72.19 104 ARG B O 1
ATOM 4226 N N . LYS B 1 105 ? 28.410 37.124 151.071 1.00 73.69 105 LYS B N 1
ATOM 4227 C CA . LYS B 1 105 ? 27.282 36.217 151.264 1.00 74.58 105 LYS B CA 1
ATOM 4228 C C . LYS B 1 105 ? 26.283 36.288 150.107 1.00 75.25 105 LYS B C 1
ATOM 4229 O O . LYS B 1 105 ? 25.131 35.874 150.244 1.00 77.79 105 LYS B O 1
ATOM 4235 N N . ASN B 1 106 ? 26.734 36.813 148.972 1.00 73.05 106 ASN B N 1
ATOM 4236 C CA . ASN B 1 106 ? 25.881 37.016 147.804 1.00 72.19 106 ASN B CA 1
ATOM 4237 C C . ASN B 1 106 ? 26.004 35.893 146.779 1.00 69.79 106 ASN B C 1
ATOM 4238 O O . ASN B 1 106 ? 25.010 35.461 146.194 1.00 71.56 106 ASN B O 1
ATOM 4243 N N . ILE B 1 107 ? 27.239 35.447 146.563 1.00 66.77 107 ILE B N 1
ATOM 4244 C CA . ILE B 1 107 ? 27.578 34.439 145.557 1.00 65.76 107 ILE B CA 1
ATOM 4245 C C . ILE B 1 107 ? 26.667 33.215 145.566 1.00 68.73 107 ILE B C 1
ATOM 4246 O O . ILE B 1 107 ? 26.510 32.550 146.591 1.00 69.77 107 ILE B O 1
ATOM 4251 N N . LYS B 1 108 ? 26.071 32.924 144.413 1.00 70.41 108 LYS B N 1
ATOM 4252 C CA . LYS B 1 108 ? 25.198 31.766 144.278 1.00 71.86 108 LYS B CA 1
ATOM 4253 C C . LYS B 1 108 ? 25.965 30.580 143.710 1.00 69.98 108 LYS B C 1
ATOM 4254 O O . LYS B 1 108 ? 26.741 30.718 142.766 1.00 68.22 108 LYS B O 1
ATOM 4260 N N . LYS B 1 109 ? 25.733 29.411 144.298 1.00 69.96 109 LYS B N 1
ATOM 4261 C CA . LYS B 1 109 ? 26.522 28.226 143.991 1.00 67.44 109 LYS B CA 1
ATOM 4262 C C . LYS B 1 109 ? 26.085 27.571 142.685 1.00 67.80 109 LYS B C 1
ATOM 4263 O O . LYS B 1 109 ? 24.969 27.784 142.212 1.00 70.26 109 LYS B O 1
ATOM 4269 N N . GLN B 1 110 ? 26.975 26.773 142.108 1.00 66.25 110 GLN B N 1
ATOM 4270 C CA . GLN B 1 110 ? 26.688 26.082 140.859 1.00 67.58 110 GLN B CA 1
ATOM 4271 C C . GLN B 1 110 ? 26.457 24.598 141.116 1.00 70.06 110 GLN B C 1
ATOM 4272 O O . GLN B 1 110 ? 26.599 24.125 142.243 1.00 71.32 110 GLN B O 1
ATOM 4278 N N . GLN B 1 111 ? 26.101 23.865 140.066 1.00 71.33 111 GLN B N 1
ATOM 4279 C CA . GLN B 1 111 ? 25.859 22.433 140.188 1.00 73.65 111 GLN B CA 1
ATOM 4280 C C . GLN B 1 111 ? 27.179 21.684 140.089 1.00 72.16 111 GLN B C 1
ATOM 4281 O O . GLN B 1 111 ? 27.396 20.685 140.775 1.00 71.99 111 GLN B O 1
ATOM 4287 N N . CYS B 1 112 ? 28.061 22.181 139.229 1.00 71.26 112 CYS B N 1
ATOM 4288 C CA . CYS B 1 112 ? 29.391 21.611 139.086 1.00 69.92 112 CYS B CA 1
ATOM 4289 C C . CYS B 1 112 ? 30.236 21.978 140.301 1.00 67.73 112 CYS B C 1
ATOM 4290 O O . CYS B 1 112 ? 30.324 23.147 140.676 1.00 68.46 112 CYS B O 1
ATOM 4293 N N . GLU B 1 113 ? 30.857 20.976 140.915 1.00 64.42 113 GLU B N 1
ATOM 4294 C CA . GLU B 1 113 ? 31.596 21.183 142.155 1.00 62.55 113 GLU B CA 1
ATOM 4295 C C . GLU B 1 113 ? 33.034 20.698 142.068 1.00 59.30 113 GLU B C 1
ATOM 4296 O O . GLU B 1 113 ? 33.357 19.804 141.286 1.00 58.63 113 GLU B O 1
ATOM 4302 N N . ALA B 1 114 ? 33.892 21.298 142.885 1.00 58.49 114 ALA B N 1
ATOM 4303 C CA . ALA B 1 114 ? 35.252 20.814 143.065 1.00 57.20 114 ALA B CA 1
ATOM 4304 C C . ALA B 1 114 ? 35.620 20.861 144.541 1.00 53.96 114 ALA B C 1
ATOM 4305 O O . ALA B 1 114 ? 35.401 21.868 145.214 1.00 55.38 114 ALA B O 1
ATOM 4307 N N . ILE B 1 115 ? 36.184 19.768 145.042 1.00 47.98 115 ILE B N 1
ATOM 4308 C CA . ILE B 1 115 ? 36.586 19.698 146.438 1.00 47.04 115 ILE B CA 1
ATOM 4309 C C . ILE B 1 115 ? 38.105 19.741 146.518 1.00 44.34 115 ILE B C 1
ATOM 4310 O O . ILE B 1 115 ? 38.789 19.025 145.791 1.00 45.31 115 ILE B O 1
ATOM 4315 N N . VAL B 1 116 ? 38.630 20.592 147.391 1.00 42.27 116 VAL B N 1
ATOM 4316 C CA . VAL B 1 116 ? 40.073 20.734 147.535 1.00 43.00 116 VAL B CA 1
ATOM 4317 C C . VAL B 1 116 ? 40.525 20.401 148.949 1.00 43.64 116 VAL B C 1
ATOM 4318 O O . VAL B 1 116 ? 39.712 20.319 149.870 1.00 43.10 116 VAL B O 1
ATOM 4322 N N . GLY B 1 117 ? 41.830 20.211 149.115 1.00 44.59 117 GLY B N 1
ATOM 4323 C CA . GLY B 1 117 ? 42.393 19.940 150.423 1.00 44.67 117 GLY B CA 1
ATOM 4324 C C . GLY B 1 117 ? 42.350 21.188 151.283 1.00 46.19 117 GLY B C 1
ATOM 4325 O O . GLY B 1 117 ? 42.054 22.277 150.791 1.00 46.05 117 GLY B O 1
ATOM 4326 N N . ALA B 1 118 ? 42.644 21.031 152.569 1.00 47.81 118 ALA B N 1
ATOM 4327 C CA . ALA B 1 118 ? 42.606 22.147 153.507 1.00 48.46 118 ALA B CA 1
ATOM 4328 C C . ALA B 1 118 ? 43.669 23.198 153.198 1.00 48.16 118 ALA B C 1
ATOM 4329 O O . ALA B 1 118 ? 43.392 24.400 153.211 1.00 47.62 118 ALA B O 1
ATOM 4331 N N . GLN B 1 119 ? 44.884 22.738 152.919 1.00 48.99 119 GLN B N 1
ATOM 4332 C CA . GLN B 1 119 ? 46.003 23.636 152.660 1.00 50.08 119 GLN B CA 1
ATOM 4333 C C . GLN B 1 119 ? 45.807 24.401 151.357 1.00 49.26 119 GLN B C 1
ATOM 4334 O O . GLN B 1 119 ? 46.125 25.591 151.267 1.00 51.96 119 GLN B O 1
ATOM 4340 N N . CYS B 1 120 ? 45.285 23.708 150.350 1.00 48.56 120 CYS B N 1
ATOM 4341 C CA . CYS B 1 120 ? 44.929 24.341 149.087 1.00 46.35 120 CYS B CA 1
ATOM 4342 C C . CYS B 1 120 ? 43.891 25.427 149.333 1.00 45.08 120 CYS B C 1
ATOM 4343 O O . CYS B 1 120 ? 43.933 26.494 148.720 1.00 44.74 120 CYS B O 1
ATOM 4346 N N . GLY B 1 121 ? 42.963 25.143 150.242 1.00 44.02 121 GLY B N 1
ATOM 4347 C CA . GLY B 1 121 ? 41.951 26.104 150.633 1.00 43.17 121 GLY B CA 1
ATOM 4348 C C . GLY B 1 121 ? 42.562 27.333 151.276 1.00 42.11 121 GLY B C 1
ATOM 4349 O O . GLY B 1 121 ? 42.154 28.459 150.987 1.00 41.85 121 GLY B O 1
ATOM 4350 N N . ASN B 1 122 ? 43.534 27.116 152.159 1.00 41.81 122 ASN B N 1
ATOM 4351 C CA . ASN B 1 122 ? 44.275 28.215 152.770 1.00 42.44 122 ASN B CA 1
ATOM 4352 C C . ASN B 1 122 ? 44.948 29.075 151.706 1.00 43.12 122 ASN B C 1
ATOM 4353 O O . ASN B 1 122 ? 44.916 30.310 151.769 1.00 43.41 122 ASN B O 1
ATOM 4358 N N . ALA B 1 123 ? 45.546 28.406 150.723 1.00 43.41 123 ALA B N 1
ATOM 4359 C CA . ALA B 1 123 ? 46.175 29.089 149.600 1.00 43.30 123 ALA B CA 1
ATOM 4360 C C . ALA B 1 123 ? 45.156 29.954 148.867 1.00 44.77 123 ALA B C 1
ATOM 4361 O O . ALA B 1 123 ? 45.445 31.094 148.506 1.00 45.43 123 ALA B O 1
ATOM 4363 N N . VAL B 1 124 ? 43.963 29.404 148.654 1.00 45.82 124 VAL B N 1
ATOM 4364 C CA . VAL B 1 124 ? 42.882 30.143 148.009 1.00 48.10 124 VAL B CA 1
ATOM 4365 C C . VAL B 1 124 ? 42.501 31.381 148.817 1.00 51.01 124 VAL B C 1
ATOM 4366 O O . VAL B 1 124 ? 42.318 32.464 148.260 1.00 51.56 124 VAL B O 1
ATOM 4370 N N . LEU B 1 125 ? 42.395 31.218 150.133 1.00 53.27 125 LEU B N 1
ATOM 4371 C CA . LEU B 1 125 ? 42.054 32.333 151.009 1.00 55.43 125 LEU B CA 1
ATOM 4372 C C . LEU B 1 125 ? 43.163 33.380 151.047 1.00 56.44 125 LEU B C 1
ATOM 4373 O O . LEU B 1 125 ? 42.921 34.532 151.407 1.00 57.30 125 LEU B O 1
ATOM 4378 N N . ARG B 1 126 ? 44.376 32.982 150.677 1.00 56.45 126 ARG B N 1
ATOM 4379 C CA . ARG B 1 126 ? 45.484 33.931 150.620 1.00 57.20 126 ARG B CA 1
ATOM 4380 C C . ARG B 1 126 ? 45.498 34.694 149.299 1.00 56.38 126 ARG B C 1
ATOM 4381 O O . ARG B 1 126 ? 46.209 35.689 149.155 1.00 56.32 126 ARG B O 1
ATOM 4389 N N . GLY B 1 127 ? 44.711 34.224 148.336 1.00 55.60 127 GLY B N 1
ATOM 4390 C CA . GLY B 1 127 ? 44.596 34.894 147.054 1.00 55.06 127 GLY B CA 1
ATOM 4391 C C . GLY B 1 127 ? 45.202 34.106 145.910 1.00 54.13 127 GLY B C 1
ATOM 4392 O O . GLY B 1 127 ? 45.302 34.604 144.788 1.00 53.85 127 GLY B O 1
ATOM 4393 N N . ALA B 1 128 ? 45.607 32.873 146.193 1.00 54.29 128 ALA B N 1
ATOM 4394 C CA . ALA B 1 128 ? 46.163 31.998 145.168 1.00 54.23 128 ALA B CA 1
ATOM 4395 C C . ALA B 1 128 ? 45.049 31.243 144.454 1.00 53.60 128 ALA B C 1
ATOM 4396 O O . ALA B 1 128 ? 43.917 31.191 144.936 1.00 55.38 128 ALA B O 1
ATOM 4398 N N . HIS B 1 129 ? 45.374 30.657 143.307 1.00 50.78 129 HIS B N 1
ATOM 4399 C CA . HIS B 1 129 ? 44.403 29.876 142.550 1.00 49.79 129 HIS B CA 1
ATOM 4400 C C . HIS B 1 129 ? 44.530 28.388 142.859 1.00 46.92 129 HIS B C 1
ATOM 4401 O O . HIS B 1 129 ? 45.498 27.957 143.485 1.00 46.74 129 HIS B O 1
ATOM 4408 N N . VAL B 1 130 ? 43.549 27.609 142.413 1.00 45.43 130 VAL B N 1
ATOM 4409 C CA . VAL B 1 130 ? 43.545 26.171 142.660 1.00 44.83 130 VAL B CA 1
ATOM 4410 C C . VAL B 1 130 ? 44.293 25.429 141.561 1.00 44.35 130 VAL B C 1
ATOM 4411 O O . VAL B 1 130 ? 44.032 25.628 140.375 1.00 44.06 130 VAL B O 1
ATOM 4415 N N . TYR B 1 131 ? 45.225 24.572 141.961 1.00 44.52 131 TYR B N 1
ATOM 4416 C CA . TYR B 1 131 ? 45.969 23.761 141.008 1.00 43.39 131 TYR B CA 1
ATOM 4417 C C . TYR B 1 131 ? 45.551 22.296 141.102 1.00 41.14 131 TYR B C 1
ATOM 4418 O O . TYR B 1 131 ? 45.129 21.828 142.159 1.00 40.79 131 TYR B O 1
ATOM 4427 N N . ALA B 1 132 ? 45.664 21.590 139.980 1.00 39.54 132 ALA B N 1
ATOM 4428 C CA . ALA B 1 132 ? 45.197 20.207 139.843 1.00 38.79 132 ALA B CA 1
ATOM 4429 C C . ALA B 1 132 ? 45.604 19.238 140.970 1.00 38.19 132 ALA B C 1
ATOM 4430 O O . ALA B 1 132 ? 44.784 18.418 141.384 1.00 38.73 132 ALA B O 1
ATOM 4432 N N . PRO B 1 133 ? 46.860 19.307 141.459 1.00 36.78 133 PRO B N 1
ATOM 4433 C CA . PRO B 1 133 ? 47.197 18.378 142.548 1.00 36.75 133 PRO B CA 1
ATOM 4434 C C . PRO B 1 133 ? 46.387 18.601 143.826 1.00 37.13 133 PRO B C 1
ATOM 4435 O O . PRO B 1 133 ? 46.302 17.697 144.658 1.00 38.15 133 PRO B O 1
ATOM 4439 N N . GLY B 1 134 ? 45.803 19.786 143.978 1.00 36.71 134 GLY B N 1
ATOM 4440 C CA . GLY B 1 134 ? 45.041 20.110 145.170 1.00 37.41 134 GLY B CA 1
ATOM 4441 C C . GLY B 1 134 ? 43.595 19.650 145.122 1.00 39.01 134 GLY B C 1
ATOM 4442 O O . GLY B 1 134 ? 42.895 19.683 146.133 1.00 41.56 134 GLY B O 1
ATOM 4443 N N . ILE B 1 135 ? 43.145 19.215 143.949 1.00 38.20 135 ILE B N 1
ATOM 4444 C CA . ILE B 1 135 ? 41.763 18.775 143.775 1.00 38.93 135 ILE B CA 1
ATOM 4445 C C . ILE B 1 135 ? 41.600 17.292 144.101 1.00 39.58 135 ILE B C 1
ATOM 4446 O O . ILE B 1 135 ? 42.293 16.443 143.540 1.00 39.04 135 ILE B O 1
ATOM 4451 N N . VAL B 1 136 ? 40.679 16.988 145.011 1.00 40.70 136 VAL B N 1
ATOM 4452 C CA . VAL B 1 136 ? 40.430 15.613 145.431 1.00 40.49 136 VAL B CA 1
ATOM 4453 C C . VAL B 1 136 ? 39.105 15.088 144.886 1.00 40.51 136 VAL B C 1
ATOM 4454 O O . VAL B 1 136 ? 38.869 13.880 144.865 1.00 41.50 136 VAL B O 1
ATOM 4458 N N . SER B 1 137 ? 38.242 15.999 144.450 1.00 39.82 137 SER B N 1
ATOM 4459 C CA . SER B 1 137 ? 36.952 15.618 143.890 1.00 41.42 137 SER B CA 1
ATOM 4460 C C . SER B 1 137 ? 36.455 16.656 142.891 1.00 42.42 137 SER B C 1
ATOM 4461 O O . SER B 1 137 ? 36.671 17.854 143.066 1.00 41.88 137 SER B O 1
ATOM 4464 N N . ALA B 1 138 ? 35.791 16.186 141.842 1.00 44.50 138 ALA B N 1
ATOM 4465 C CA . ALA B 1 138 ? 35.243 17.069 140.822 1.00 46.50 138 ALA B CA 1
ATOM 4466 C C . ALA B 1 138 ? 33.996 16.454 140.203 1.00 52.02 138 ALA B C 1
ATOM 4467 O O . ALA B 1 138 ? 33.884 15.233 140.100 1.00 53.91 138 ALA B O 1
ATOM 4469 N N . SER B 1 139 ? 33.057 17.304 139.802 1.00 56.01 139 SER B N 1
ATOM 4470 C CA . SER B 1 139 ? 31.834 16.839 139.161 1.00 62.46 139 SER B CA 1
ATOM 4471 C C . SER B 1 139 ? 32.162 16.157 137.839 1.00 67.66 139 SER B C 1
ATOM 4472 O O . SER B 1 139 ? 33.078 16.572 137.130 1.00 70.77 139 SER B O 1
ATOM 4475 N N . GLN B 1 140 ? 31.420 15.104 137.515 1.00 68.73 140 GLN B N 1
ATOM 4476 C CA . GLN B 1 140 ? 31.591 14.428 136.236 1.00 65.90 140 GLN B CA 1
ATOM 4477 C C . GLN B 1 140 ? 31.186 15.365 135.102 1.00 62.76 140 GLN B C 1
ATOM 4478 O O . GLN B 1 140 ? 30.429 16.314 135.316 1.00 64.07 140 GLN B O 1
ATOM 4484 N N . PHE B 1 141 ? 31.714 15.100 133.909 1.00 58.21 141 PHE B N 1
ATOM 4485 C CA . PHE B 1 141 ? 31.450 15.898 132.712 1.00 54.83 141 PHE B CA 1
ATOM 4486 C C . PHE B 1 141 ? 31.960 17.334 132.835 1.00 51.03 141 PHE B C 1
ATOM 4487 O O . PHE B 1 141 ? 31.609 18.190 132.025 1.00 50.67 141 PHE B O 1
ATOM 4495 N N . MET B 1 142 ? 32.794 17.595 133.838 1.00 47.89 142 MET B N 1
ATOM 4496 C CA . MET B 1 142 ? 33.398 18.915 133.985 1.00 45.79 142 MET B CA 1
ATOM 4497 C C . MET B 1 142 ? 34.370 19.181 132.847 1.00 43.87 142 MET B C 1
ATOM 4498 O O . MET B 1 142 ? 35.315 18.425 132.640 1.00 42.31 142 MET B O 1
ATOM 4503 N N . LYS B 1 143 ? 34.126 20.257 132.106 1.00 43.40 143 LYS B N 1
ATOM 4504 C CA . LYS B 1 143 ? 34.986 20.626 130.990 1.00 40.67 143 LYS B CA 1
ATOM 4505 C C . LYS B 1 143 ? 35.717 21.931 131.284 1.00 38.47 143 LYS B C 1
ATOM 4506 O O . LYS B 1 143 ? 35.381 22.640 132.233 1.00 38.64 143 LYS B O 1
ATOM 4512 N N . ALA B 1 144 ? 36.720 22.241 130.469 1.00 36.55 144 ALA B N 1
ATOM 4513 C CA . ALA B 1 144 ? 37.441 23.501 130.592 1.00 36.33 144 ALA B CA 1
ATOM 4514 C C . ALA B 1 144 ? 36.547 24.675 130.207 1.00 37.36 144 ALA B C 1
ATOM 4515 O O . ALA B 1 144 ? 35.940 24.680 129.136 1.00 38.48 144 ALA B O 1
ATOM 4517 N N . GLY B 1 145 ? 36.473 25.670 131.086 1.00 37.03 145 GLY B N 1
ATOM 4518 C CA . GLY B 1 145 ? 35.634 26.832 130.857 1.00 37.40 145 GLY B CA 1
ATOM 4519 C C . GLY B 1 145 ? 34.354 26.802 131.672 1.00 38.56 145 GLY B C 1
ATOM 4520 O O . GLY B 1 145 ? 33.602 27.776 131.697 1.00 38.43 145 GLY B O 1
ATOM 4521 N N . ASP B 1 146 ? 34.104 25.677 132.335 1.00 39.69 146 ASP B N 1
ATOM 4522 C CA . ASP B 1 146 ? 32.931 25.528 133.191 1.00 41.52 146 ASP B CA 1
ATOM 4523 C C . ASP B 1 146 ? 33.004 26.413 134.430 1.00 41.98 146 ASP B C 1
ATOM 4524 O O . ASP B 1 146 ? 34.048 26.511 135.074 1.00 41.54 146 ASP B O 1
ATOM 4529 N N . VAL B 1 147 ? 31.886 27.053 134.760 1.00 42.91 147 VAL B N 1
ATOM 4530 C CA . VAL B 1 147 ? 31.787 27.823 135.993 1.00 35.42 147 VAL B CA 1
ATOM 4531 C C . VAL B 1 147 ? 31.446 26.897 137.156 1.00 45.58 147 VAL B C 1
ATOM 4532 O O . VAL B 1 147 ? 30.342 26.359 137.231 1.00 46.11 147 VAL B O 1
ATOM 4536 N N . ILE B 1 148 ? 32.402 26.718 138.062 1.00 44.84 148 ILE B N 1
ATOM 4537 C CA . ILE B 1 148 ? 32.275 25.742 139.137 1.00 44.38 148 ILE B CA 1
ATOM 4538 C C . ILE B 1 148 ? 32.453 26.370 140.517 1.00 42.80 148 ILE B C 1
ATOM 4539 O O . ILE B 1 148 ? 33.101 27.410 140.669 1.00 42.15 148 ILE B O 1
ATOM 4544 N N . SER B 1 149 ? 31.863 25.723 141.517 1.00 42.64 149 SER B N 1
ATOM 4545 C CA . SER B 1 149 ? 31.977 26.150 142.906 1.00 43.00 149 SER B CA 1
ATOM 4546 C C . SER B 1 149 ? 33.008 25.300 143.645 1.00 42.35 149 SER B C 1
ATOM 4547 O O . SER B 1 149 ? 32.989 24.073 143.557 1.00 42.60 149 SER B O 1
ATOM 4550 N N . VAL B 1 150 ? 33.904 25.959 144.372 1.00 41.76 150 VAL B N 1
ATOM 4551 C CA . VAL B 1 150 ? 34.987 25.270 145.065 1.00 40.83 150 VAL B CA 1
ATOM 4552 C C . VAL B 1 150 ? 34.730 25.163 146.565 1.00 41.24 150 VAL B C 1
ATOM 4553 O O . VAL B 1 150 ? 34.499 26.168 147.238 1.00 41.81 150 VAL B O 1
ATOM 4557 N N . TYR B 1 151 ? 34.777 23.939 147.081 1.00 40.83 151 TYR B N 1
ATOM 4558 C CA . TYR B 1 151 ? 34.613 23.701 148.510 1.00 41.82 151 TYR B CA 1
ATOM 4559 C C . TYR B 1 151 ? 35.908 23.171 149.113 1.00 40.62 151 TYR B C 1
ATOM 4560 O O . TYR B 1 151 ? 36.710 22.540 148.424 1.00 39.39 151 TYR B O 1
ATOM 4569 N N . SER B 1 152 ? 36.111 23.429 150.401 1.00 41.71 152 SER B N 1
ATOM 4570 C CA . SER B 1 152 ? 37.298 22.941 151.092 1.00 42.34 152 SER B CA 1
ATOM 4571 C C . SER B 1 152 ? 36.971 21.764 152.006 1.00 43.62 152 SER B C 1
ATOM 4572 O O . SER B 1 152 ? 36.054 21.833 152.825 1.00 38.56 152 SER B O 1
ATOM 4575 N N . ASP B 1 153 ? 37.732 20.684 151.859 1.00 43.70 153 ASP B N 1
ATOM 4576 C CA . ASP B 1 153 ? 37.574 19.512 152.709 1.00 45.19 153 ASP B CA 1
ATOM 4577 C C . ASP B 1 153 ? 38.425 19.679 153.964 1.00 45.57 153 ASP B C 1
ATOM 4578 O O . ASP B 1 153 ? 39.553 19.189 154.034 1.00 43.97 153 ASP B O 1
ATOM 4583 N N . ILE B 1 154 ? 37.877 20.384 154.950 1.00 47.79 154 ILE B N 1
ATOM 4584 C CA . ILE B 1 154 ? 38.632 20.776 156.137 1.00 49.07 154 ILE B CA 1
ATOM 4585 C C . ILE B 1 154 ? 38.973 19.607 157.060 1.00 50.33 154 ILE B C 1
ATOM 4586 O O . ILE B 1 154 ? 39.886 19.711 157.879 1.00 50.19 154 ILE B O 1
ATOM 4591 N N . LYS B 1 155 ? 38.243 18.502 156.940 1.00 52.08 155 LYS B N 1
ATOM 4592 C CA . LYS B 1 155 ? 38.527 17.333 157.767 1.00 54.28 155 LYS B CA 1
ATOM 4593 C C . LYS B 1 155 ? 39.441 16.356 157.033 1.00 56.08 155 LYS B C 1
ATOM 4594 O O . LYS B 1 155 ? 39.956 15.409 157.626 1.00 57.12 155 LYS B O 1
ATOM 4600 N N . GLY B 1 156 ? 39.646 16.606 155.743 1.00 57.19 156 GLY B N 1
ATOM 4601 C CA . GLY B 1 156 ? 40.526 15.795 154.918 1.00 59.01 156 GLY B CA 1
ATOM 4602 C C . GLY B 1 156 ? 40.159 14.322 154.871 1.00 62.61 156 GLY B C 1
ATOM 4603 O O . GLY B 1 156 ? 41.025 13.458 155.007 1.00 62.51 156 GLY B O 1
ATOM 4604 N N . LYS B 1 157 ? 38.876 14.035 154.676 1.00 65.91 157 LYS B N 1
ATOM 4605 C CA . LYS B 1 157 ? 38.390 12.657 154.647 1.00 68.34 157 LYS B CA 1
ATOM 4606 C C . LYS B 1 157 ? 37.713 12.328 153.321 1.00 69.14 157 LYS B C 1
ATOM 4607 O O . LYS B 1 157 ? 36.758 11.553 153.268 1.00 71.30 157 LYS B O 1
ATOM 4613 N N . CYS B 1 158 ? 38.224 12.929 152.254 1.00 67.77 158 CYS B N 1
ATOM 4614 C CA . CYS B 1 158 ? 37.729 12.693 150.906 1.00 67.75 158 CYS B CA 1
ATOM 4615 C C . CYS B 1 158 ? 38.799 11.947 150.126 1.00 67.23 158 CYS B C 1
ATOM 4616 O O . CYS B 1 158 ? 39.984 12.267 150.224 1.00 65.98 158 CYS B O 1
ATOM 4619 N N . LYS B 1 159 ? 38.383 10.950 149.354 1.00 68.36 159 LYS B N 1
ATOM 4620 C CA . LYS B 1 159 ? 39.334 10.151 148.596 1.00 67.49 159 LYS B CA 1
ATOM 4621 C C . LYS B 1 159 ? 39.518 10.730 147.204 1.00 65.82 159 LYS B C 1
ATOM 4622 O O . LYS B 1 159 ? 38.551 10.985 146.487 1.00 66.81 159 LYS B O 1
ATOM 4628 N N . LYS B 1 160 ? 40.779 10.945 146.846 1.00 63.01 160 LYS B N 1
ATOM 4629 C CA . LYS B 1 160 ? 41.142 11.599 145.597 1.00 60.40 160 LYS B CA 1
ATOM 4630 C C . LYS B 1 160 ? 40.598 10.844 144.391 1.00 60.75 160 LYS B C 1
ATOM 4631 O O . LYS B 1 160 ? 40.896 9.665 144.196 1.00 61.75 160 LYS B O 1
ATOM 4637 N N . GLY B 1 161 ? 39.790 11.531 143.591 1.00 60.52 161 GLY B N 1
ATOM 4638 C CA . GLY B 1 161 ? 39.190 10.933 142.415 1.00 60.86 161 GLY B CA 1
ATOM 4639 C C . GLY B 1 161 ? 37.700 10.700 142.569 1.00 63.61 161 GLY B C 1
ATOM 4640 O O . GLY B 1 161 ? 37.038 10.241 141.640 1.00 63.83 161 GLY B O 1
ATOM 4641 N N . ALA B 1 162 ? 37.169 11.016 143.746 1.00 66.79 162 ALA B N 1
ATOM 4642 C CA . ALA B 1 162 ? 35.747 10.833 144.014 1.00 71.11 162 ALA B CA 1
ATOM 4643 C C . ALA B 1 162 ? 34.901 11.825 143.223 1.00 72.21 162 ALA B C 1
ATOM 4644 O O . ALA B 1 162 ? 35.331 12.945 142.951 1.00 72.23 162 ALA B O 1
ATOM 4646 N N . LYS B 1 163 ? 33.697 11.403 142.851 1.00 73.09 163 LYS B N 1
ATOM 4647 C CA . LYS B 1 163 ? 32.764 12.278 142.151 1.00 73.90 163 LYS B CA 1
ATOM 4648 C C . LYS B 1 163 ? 31.840 12.975 143.143 1.00 75.53 163 LYS B C 1
ATOM 4649 O O . LYS B 1 163 ? 31.508 14.149 142.980 1.00 74.98 163 LYS B O 1
ATOM 4655 N N . GLU B 1 164 ? 31.434 12.242 144.173 1.00 75.48 164 GLU B N 1
ATOM 4656 C CA . GLU B 1 164 ? 30.548 12.779 145.198 1.00 75.62 164 GLU B CA 1
ATOM 4657 C C . GLU B 1 164 ? 31.246 12.842 146.552 1.00 74.15 164 GLU B C 1
ATOM 4658 O O . GLU B 1 164 ? 32.058 11.977 146.882 1.00 74.61 164 GLU B O 1
ATOM 4664 N N . PHE B 1 165 ? 30.931 13.869 147.333 1.00 72.56 165 PHE B N 1
ATOM 4665 C CA . PHE B 1 165 ? 31.446 13.977 148.693 1.00 71.17 165 PHE B CA 1
ATOM 4666 C C . PHE B 1 165 ? 30.313 14.272 149.669 1.00 74.31 165 PHE B C 1
ATOM 4667 O O . PHE B 1 165 ? 29.572 15.241 149.504 1.00 75.37 165 PHE B O 1
ATOM 4675 N N . ASP B 1 166 ? 30.190 13.427 150.686 1.00 76.21 166 ASP B N 1
ATOM 4676 C CA . ASP B 1 166 ? 29.080 13.502 151.629 1.00 78.34 166 ASP B CA 1
ATOM 4677 C C . ASP B 1 166 ? 29.479 14.139 152.956 1.00 74.45 166 ASP B C 1
ATOM 4678 O O . ASP B 1 166 ? 28.691 14.162 153.900 1.00 75.42 166 ASP B O 1
ATOM 4683 N N . GLY B 1 167 ? 30.701 14.656 153.024 1.00 69.55 167 GLY B N 1
ATOM 4684 C CA . GLY B 1 167 ? 31.216 15.223 154.256 1.00 66.58 167 GLY B CA 1
ATOM 4685 C C . GLY B 1 167 ? 31.040 16.725 154.373 1.00 64.19 167 GLY B C 1
ATOM 4686 O O . GLY B 1 167 ? 30.176 17.316 153.725 1.00 66.02 167 GLY B O 1
ATOM 4687 N N . THR B 1 168 ? 31.869 17.341 155.210 1.00 60.34 168 THR B N 1
ATOM 4688 C CA . THR B 1 168 ? 31.804 18.779 155.444 1.00 58.09 168 THR B CA 1
ATOM 4689 C C . THR B 1 168 ? 32.482 19.564 154.326 1.00 56.00 168 THR B C 1
ATOM 4690 O O . THR B 1 168 ? 33.685 19.429 154.099 1.00 54.90 168 THR B O 1
ATOM 4694 N N . LYS B 1 169 ? 31.701 20.384 153.632 1.00 55.46 169 LYS B N 1
ATOM 4695 C CA . LYS B 1 169 ? 32.217 21.187 152.530 1.00 52.23 169 LYS B CA 1
ATOM 4696 C C . LYS B 1 169 ? 32.122 22.675 152.844 1.00 50.40 169 LYS B C 1
ATOM 4697 O O . LYS B 1 169 ? 31.027 23.215 152.999 1.00 51.24 169 LYS B O 1
ATOM 4703 N N . VAL B 1 170 ? 33.272 23.333 152.937 1.00 48.68 170 VAL B N 1
ATOM 4704 C CA . VAL B 1 170 ? 33.304 24.766 153.201 1.00 49.06 170 VAL B CA 1
ATOM 4705 C C . VAL B 1 170 ? 33.431 25.549 151.899 1.00 48.42 170 VAL B C 1
ATOM 4706 O O . VAL B 1 170 ? 34.436 25.450 151.196 1.00 46.86 170 VAL B O 1
ATOM 4710 N N . PHE B 1 171 ? 32.403 26.336 151.595 1.00 49.92 171 PHE B N 1
ATOM 4711 C CA . PHE B 1 171 ? 32.317 27.061 150.332 1.00 49.49 171 PHE B CA 1
ATOM 4712 C C . PHE B 1 171 ? 33.314 28.216 150.260 1.00 48.08 171 PHE B C 1
ATOM 4713 O O . PHE B 1 171 ? 33.233 29.169 151.037 1.00 48.31 171 PHE B O 1
ATOM 4721 N N . LEU B 1 172 ? 34.253 28.123 149.324 1.00 45.93 172 LEU B N 1
ATOM 4722 C CA . LEU B 1 172 ? 35.296 29.134 149.180 1.00 45.25 172 LEU B CA 1
ATOM 4723 C C . LEU B 1 172 ? 34.962 30.172 148.111 1.00 47.27 172 LEU B C 1
ATOM 4724 O O . LEU B 1 172 ? 35.475 31.291 148.142 1.00 48.04 172 LEU B O 1
ATOM 4729 N N . GLY B 1 173 ? 34.103 29.800 147.168 1.00 48.63 173 GLY B N 1
ATOM 4730 C CA . GLY B 1 173 ? 33.698 30.718 146.118 1.00 48.81 173 GLY B CA 1
ATOM 4731 C C . GLY B 1 173 ? 33.562 30.049 144.765 1.00 47.14 173 GLY B C 1
ATOM 4732 O O . GLY B 1 173 ? 33.625 28.826 144.657 1.00 45.82 173 GLY B O 1
ATOM 4733 N N . ASN B 1 174 ? 33.371 30.859 143.728 1.00 46.51 174 ASN B N 1
ATOM 4734 C CA . ASN B 1 174 ? 33.222 30.349 142.370 1.00 46.30 174 ASN B CA 1
ATOM 4735 C C . ASN B 1 174 ? 34.416 30.701 141.495 1.00 45.12 174 ASN B C 1
ATOM 4736 O O . ASN B 1 174 ? 35.092 31.705 141.722 1.00 44.90 174 ASN B O 1
ATOM 4741 N N . GLY B 1 175 ? 34.672 29.867 140.493 1.00 44.61 175 GLY B N 1
ATOM 4742 C CA . GLY B 1 175 ? 35.732 30.132 139.539 1.00 44.16 175 GLY B CA 1
ATOM 4743 C C . GLY B 1 175 ? 35.486 29.405 138.234 1.00 45.13 175 GLY B C 1
ATOM 4744 O O . GLY B 1 175 ? 34.516 28.665 138.111 1.00 47.32 175 GLY B O 1
ATOM 4745 N N . ILE B 1 176 ? 36.358 29.612 137.253 1.00 44.47 176 ILE B N 1
ATOM 4746 C CA . ILE B 1 176 ? 36.249 28.879 135.999 1.00 44.95 176 ILE B CA 1
ATOM 4747 C C . ILE B 1 176 ? 37.315 27.792 135.933 1.00 42.95 176 ILE B C 1
ATOM 4748 O O . ILE B 1 176 ? 38.439 27.976 136.403 1.00 42.95 176 ILE B O 1
ATOM 4753 N N . SER B 1 177 ? 36.946 26.648 135.368 1.00 41.46 177 SER B N 1
ATOM 4754 C CA . SER B 1 177 ? 37.863 25.523 135.258 1.00 39.66 177 SER B CA 1
ATOM 4755 C C . SER B 1 177 ? 38.779 25.664 134.048 1.00 38.79 177 SER B C 1
ATOM 4756 O O . SER B 1 177 ? 38.334 26.016 132.956 1.00 38.40 177 SER B O 1
ATOM 4759 N N . GLU B 1 178 ? 40.061 25.384 134.252 1.00 38.45 178 GLU B N 1
ATOM 4760 C CA . GLU B 1 178 ? 41.031 25.376 133.165 1.00 37.51 178 GLU B CA 1
ATOM 4761 C C . GLU B 1 178 ? 41.206 23.969 132.612 1.00 35.44 178 GLU B C 1
ATOM 4762 O O . GLU B 1 178 ? 41.763 23.780 131.532 1.00 33.80 178 GLU B O 1
ATOM 4768 N N . LEU B 1 179 ? 40.727 22.985 133.365 1.00 35.64 179 LEU B N 1
ATOM 4769 C CA . LEU B 1 179 ? 40.899 21.587 132.999 1.00 34.99 179 LEU B CA 1
ATOM 4770 C C . LEU B 1 179 ? 39.582 20.824 133.043 1.00 35.72 179 LEU B C 1
ATOM 4771 O O . LEU B 1 179 ? 38.591 21.299 133.599 1.00 36.71 179 LEU B O 1
ATOM 4776 N N . SER B 1 180 ? 39.581 19.636 132.448 1.00 35.78 180 SER B N 1
ATOM 4777 C CA . SER B 1 180 ? 38.437 18.741 132.530 1.00 38.03 180 SER B CA 1
ATOM 4778 C C . SER B 1 180 ? 38.686 17.747 133.655 1.00 40.63 180 SER B C 1
ATOM 4779 O O . SER B 1 180 ? 39.828 17.568 134.075 1.00 40.12 180 SER B O 1
ATOM 4782 N N . ARG B 1 181 ? 37.624 17.112 134.146 1.00 43.75 181 ARG B N 1
ATOM 4783 C CA . ARG B 1 181 ? 37.744 16.153 135.245 1.00 45.05 181 ARG B CA 1
ATOM 4784 C C . ARG B 1 181 ? 38.798 15.073 135.010 1.00 44.73 181 ARG B C 1
ATOM 4785 O O . ARG B 1 181 ? 39.600 14.779 135.896 1.00 43.76 181 ARG B O 1
ATOM 4793 N N . LYS B 1 182 ? 38.782 14.482 133.820 1.00 45.68 182 LYS B N 1
ATOM 4794 C CA . LYS B 1 182 ? 39.751 13.453 133.462 1.00 46.19 182 LYS B CA 1
ATOM 4795 C C . LYS B 1 182 ? 41.170 14.013 133.521 1.00 44.19 182 LYS B C 1
ATOM 4796 O O . LYS B 1 182 ? 42.085 13.366 134.033 1.00 44.59 182 LYS B O 1
ATOM 4802 N N . GLU B 1 183 ? 41.341 15.221 132.991 1.00 42.08 183 GLU B N 1
ATOM 4803 C CA . GLU B 1 183 ? 42.633 15.900 133.006 1.00 40.33 183 GLU B CA 1
ATOM 4804 C C . GLU B 1 183 ? 43.077 16.257 134.421 1.00 41.03 183 GLU B C 1
ATOM 4805 O O . GLU B 1 183 ? 44.271 16.248 134.719 1.00 41.31 183 GLU B O 1
ATOM 4811 N N . ILE B 1 184 ? 42.119 16.585 135.283 1.00 41.58 184 ILE B N 1
ATOM 4812 C CA . ILE B 1 184 ? 42.427 16.929 136.668 1.00 42.03 184 ILE B CA 1
ATOM 4813 C C . ILE B 1 184 ? 43.110 15.779 137.399 1.00 43.15 184 ILE B C 1
ATOM 4814 O O . ILE B 1 184 ? 44.170 15.959 138.002 1.00 42.50 184 ILE B O 1
ATOM 4819 N N . PHE B 1 185 ? 42.510 14.595 137.338 1.00 45.32 185 PHE B N 1
ATOM 4820 C CA . PHE B 1 185 ? 43.069 13.450 138.043 1.00 47.84 185 PHE B CA 1
ATOM 4821 C C . PHE B 1 185 ? 44.045 12.619 137.216 1.00 52.95 185 PHE B C 1
ATOM 4822 O O . PHE B 1 185 ? 44.278 11.451 137.524 1.00 53.15 185 PHE B O 1
ATOM 4830 N N . SER B 1 186 ? 44.637 13.212 136.185 1.00 58.46 186 SER B N 1
ATOM 4831 C CA . SER B 1 186 ? 45.659 12.492 135.439 1.00 64.19 186 SER B CA 1
ATOM 4832 C C . SER B 1 186 ? 47.039 12.755 136.028 1.00 69.78 186 SER B C 1
ATOM 4833 O O . SER B 1 186 ? 47.294 13.825 136.582 1.00 70.00 186 SER B O 1
ATOM 4836 N N . GLY B 1 187 ? 47.927 11.772 135.914 1.00 75.16 187 GLY B N 1
ATOM 4837 C CA . GLY B 1 187 ? 49.293 11.924 136.381 1.00 81.72 187 GLY B CA 1
ATOM 4838 C C . GLY B 1 187 ? 50.074 12.608 135.279 1.00 88.03 187 GLY B C 1
ATOM 4839 O O . GLY B 1 187 ? 50.963 12.004 134.676 1.00 93.07 187 GLY B O 1
ATOM 4840 N N . LEU B 1 188 ? 49.765 13.875 135.030 1.00 83.85 188 LEU B N 1
ATOM 4841 C CA . LEU B 1 188 ? 50.407 14.607 133.948 1.00 79.57 188 LEU B CA 1
ATOM 4842 C C . LEU B 1 188 ? 51.037 15.906 134.435 1.00 76.72 188 LEU B C 1
ATOM 4843 O O . LEU B 1 188 ? 50.336 16.885 134.690 1.00 77.71 188 LEU B O 1
ATOM 4848 N N . PRO B 1 189 ? 52.373 15.914 134.554 1.00 72.36 189 PRO B N 1
ATOM 4849 C CA . PRO B 1 189 ? 53.166 17.037 135.071 1.00 69.53 189 PRO B CA 1
ATOM 4850 C C . PRO B 1 189 ? 52.979 18.327 134.281 1.00 65.70 189 PRO B C 1
ATOM 4851 O O . PRO B 1 189 ? 53.229 19.411 134.808 1.00 65.27 189 PRO B O 1
ATOM 4855 N N . GLU B 1 190 ? 52.545 18.209 133.032 1.00 62.38 190 GLU B N 1
ATOM 4856 C CA . GLU B 1 190 ? 52.435 19.363 132.149 1.00 59.93 190 GLU B CA 1
ATOM 4857 C C . GLU B 1 190 ? 51.153 20.157 132.400 1.00 57.77 190 GLU B C 1
ATOM 4858 O O . GLU B 1 190 ? 50.929 21.196 131.780 1.00 58.50 190 GLU B O 1
ATOM 4864 N N . LEU B 1 191 ? 50.319 19.662 133.311 1.00 55.30 191 LEU B N 1
ATOM 4865 C CA . LEU B 1 191 ? 49.082 20.347 133.694 1.00 54.14 191 LEU B CA 1
ATOM 4866 C C . LEU B 1 191 ? 49.040 20.722 135.174 1.00 52.76 191 LEU B C 1
ATOM 4867 O O . LEU B 1 191 ? 47.993 21.120 135.684 1.00 52.70 191 LEU B O 1
ATOM 4872 N N . LYS B 1 192 ? 50.169 20.597 135.864 1.00 51.31 192 LYS B N 1
ATOM 4873 C CA . LYS B 1 192 ? 50.210 20.885 137.296 1.00 50.20 192 LYS B CA 1
ATOM 4874 C C . LYS B 1 192 ? 50.153 22.385 137.568 1.00 48.22 192 LYS B C 1
ATOM 4875 O O . LYS B 1 192 ? 49.881 22.812 138.690 1.00 49.64 192 LYS B O 1
ATOM 4881 N N . GLY B 1 193 ? 50.409 23.182 136.536 1.00 44.92 193 GLY B N 1
ATOM 4882 C CA . GLY B 1 193 ? 50.424 24.627 136.671 1.00 42.88 193 GLY B CA 1
ATOM 4883 C C . GLY B 1 193 ? 49.061 25.252 136.446 1.00 41.71 193 GLY B C 1
ATOM 4884 O O . GLY B 1 193 ? 48.909 26.471 136.525 1.00 43.11 193 GLY B O 1
ATOM 4885 N N . MET B 1 194 ? 48.069 24.414 136.161 1.00 39.13 194 MET B N 1
ATOM 4886 C CA . MET B 1 194 ? 46.710 24.888 135.923 1.00 37.30 194 MET B CA 1
ATOM 4887 C C . MET B 1 194 ? 45.698 24.155 136.801 1.00 36.71 194 MET B C 1
ATOM 4888 O O . MET B 1 194 ? 46.030 23.167 137.454 1.00 37.08 194 MET B O 1
ATOM 4893 N N . GLY B 1 195 ? 44.461 24.644 136.810 1.00 36.10 195 GLY B N 1
ATOM 4894 C CA . GLY B 1 195 ? 43.408 24.037 137.604 1.00 36.64 195 GLY B CA 1
ATOM 4895 C C . GLY B 1 195 ? 42.128 24.852 137.625 1.00 37.82 195 GLY B C 1
ATOM 4896 O O . GLY B 1 195 ? 41.323 24.781 136.697 1.00 27.22 195 GLY B O 1
ATOM 4897 N N . ILE B 1 196 ? 41.940 25.629 138.689 1.00 38.25 196 ILE B N 1
ATOM 4898 C CA . ILE B 1 196 ? 40.742 26.448 138.838 1.00 37.64 196 ILE B CA 1
ATOM 4899 C C . ILE B 1 196 ? 41.103 27.898 139.139 1.00 37.85 196 ILE B C 1
ATOM 4900 O O . ILE B 1 196 ? 41.633 28.205 140.207 1.00 37.22 196 ILE B O 1
ATOM 4905 N N . ARG B 1 197 ? 40.815 28.786 138.193 1.00 38.84 197 ARG B N 1
ATOM 4906 C CA . ARG B 1 197 ? 41.019 30.214 138.403 1.00 40.27 197 ARG B CA 1
ATOM 4907 C C . ARG B 1 197 ? 39.876 30.794 139.226 1.00 40.90 197 ARG B C 1
ATOM 4908 O O . ARG B 1 197 ? 38.734 30.827 138.771 1.00 40.86 197 ARG B O 1
ATOM 4916 N N . MET B 1 198 ? 40.184 31.257 140.433 1.00 41.94 198 MET B N 1
ATOM 4917 C CA . MET B 1 198 ? 39.161 31.828 141.299 1.00 43.86 198 MET B CA 1
ATOM 4918 C C . MET B 1 198 ? 38.795 33.232 140.835 1.00 44.79 198 MET B C 1
ATOM 4919 O O . MET B 1 198 ? 39.542 34.187 141.050 1.00 45.48 198 MET B O 1
ATOM 4924 N N . THR B 1 199 ? 37.634 33.349 140.199 1.00 44.42 199 THR B N 1
ATOM 4925 C CA . THR B 1 199 ? 37.194 34.617 139.633 1.00 44.88 199 THR B CA 1
ATOM 4926 C C . THR B 1 199 ? 36.212 35.325 140.557 1.00 46.76 199 THR B C 1
ATOM 4927 O O . THR B 1 199 ? 36.054 36.544 140.491 1.00 47.93 199 THR B O 1
ATOM 4931 N N . GLU B 1 200 ? 35.554 34.556 141.417 1.00 47.17 200 GLU B N 1
ATOM 4932 C CA . GLU B 1 200 ? 34.590 35.124 142.350 1.00 47.99 200 GLU B CA 1
ATOM 4933 C C . GLU B 1 200 ? 34.711 34.466 143.722 1.00 46.99 200 GLU B C 1
ATOM 4934 O O . GLU B 1 200 ? 33.851 33.680 144.117 1.00 47.09 200 GLU B O 1
ATOM 4940 N N . PRO B 1 201 ? 35.787 34.788 144.457 1.00 45.59 201 PRO B N 1
ATOM 4941 C CA . PRO B 1 201 ? 35.992 34.200 145.781 1.00 45.18 201 PRO B CA 1
ATOM 4942 C C . PRO B 1 201 ? 35.202 34.948 146.845 1.00 46.89 201 PRO B C 1
ATOM 4943 O O . PRO B 1 201 ? 34.794 36.085 146.609 1.00 47.34 201 PRO B O 1
ATOM 4947 N N . VAL B 1 202 ? 34.986 34.319 147.995 1.00 48.11 202 VAL B N 1
ATOM 4948 C CA . VAL B 1 202 ? 34.294 34.980 149.093 1.00 50.30 202 VAL B CA 1
ATOM 4949 C C . VAL B 1 202 ? 35.140 36.134 149.622 1.00 52.77 202 VAL B C 1
ATOM 4950 O O . VAL B 1 202 ? 34.628 37.215 149.916 1.00 55.40 202 VAL B O 1
ATOM 4954 N N . TYR B 1 203 ? 36.443 35.898 149.725 1.00 52.14 203 TYR B N 1
ATOM 4955 C CA . TYR B 1 203 ? 37.380 36.931 150.141 1.00 54.00 203 TYR B CA 1
ATOM 4956 C C . TYR B 1 203 ? 38.256 37.352 148.971 1.00 58.49 203 TYR B C 1
ATOM 4957 O O . TYR B 1 203 ? 38.967 36.533 148.389 1.00 58.50 203 TYR B O 1
ATOM 4966 N N . LEU B 1 204 ? 38.201 38.635 148.629 1.00 64.34 204 LEU B N 1
ATOM 4967 C CA . LEU B 1 204 ? 38.947 39.144 147.488 1.00 66.04 204 LEU B CA 1
ATOM 4968 C C . LEU B 1 204 ? 40.335 39.595 147.919 1.00 67.33 204 LEU B C 1
ATOM 4969 O O . LEU B 1 204 ? 40.618 40.790 147.998 1.00 68.15 204 LEU B O 1
ATOM 4974 N N . SER B 1 205 ? 41.196 38.627 148.209 1.00 68.16 205 SER B N 1
ATOM 4975 C CA . SER B 1 205 ? 42.580 38.924 148.532 1.00 69.88 205 SER B CA 1
ATOM 4976 C C . SER B 1 205 ? 43.413 38.864 147.259 1.00 70.59 205 SER B C 1
ATOM 4977 O O . SER B 1 205 ? 43.291 37.923 146.475 1.00 69.96 205 SER B O 1
ATOM 4980 N N . PRO B 1 206 ? 44.267 39.873 147.053 1.00 72.56 206 PRO B N 1
ATOM 4981 C CA . PRO B 1 206 ? 45.076 39.954 145.834 1.00 73.55 206 PRO B CA 1
ATOM 4982 C C . PRO B 1 206 ? 46.279 39.023 145.883 1.00 74.64 206 PRO B C 1
ATOM 4983 O O . PRO B 1 206 ? 46.625 38.511 146.946 1.00 74.79 206 PRO B O 1
ATOM 4987 N N . SER B 1 207 ? 46.905 38.806 144.734 1.00 75.91 207 SER B N 1
ATOM 4988 C CA . SER B 1 207 ? 48.050 37.914 144.649 1.00 77.30 207 SER B CA 1
ATOM 4989 C C . SER B 1 207 ? 49.329 38.715 144.470 1.00 79.57 207 SER B C 1
ATOM 4990 O O . SER B 1 207 ? 49.446 39.525 143.553 1.00 79.64 207 SER B O 1
ATOM 4993 N N . PHE B 1 208 ? 50.289 38.487 145.357 1.00 81.92 208 PHE B N 1
ATOM 4994 C CA . PHE B 1 208 ? 51.578 39.160 145.258 1.00 84.27 208 PHE B CA 1
ATOM 4995 C C . PHE B 1 208 ? 52.685 38.190 144.875 1.00 86.08 208 PHE B C 1
ATOM 4996 O O . PHE B 1 208 ? 53.719 38.109 145.541 1.00 85.48 208 PHE B O 1
ATOM 5004 N N . ASP B 1 209 ? 52.450 37.458 143.793 1.00 88.79 209 ASP B N 1
ATOM 5005 C CA . ASP B 1 209 ? 53.427 36.522 143.270 1.00 90.08 209 ASP B CA 1
ATOM 5006 C C . ASP B 1 209 ? 54.081 37.161 142.055 1.00 87.65 209 ASP B C 1
ATOM 5007 O O . ASP B 1 209 ? 53.391 37.562 141.116 1.00 89.44 209 ASP B O 1
ATOM 5012 N N . SER B 1 210 ? 55.407 37.275 142.099 1.00 80.75 210 SER B N 1
ATOM 5013 C CA . SER B 1 210 ? 56.197 37.876 141.024 1.00 74.85 210 SER B CA 1
ATOM 5014 C C . SER B 1 210 ? 55.868 39.360 140.854 1.00 70.52 210 SER B C 1
ATOM 5015 O O . SER B 1 210 ? 56.158 39.952 139.815 1.00 70.69 210 SER B O 1
ATOM 5018 N N . VAL B 1 211 ? 55.262 39.954 141.879 1.00 65.83 211 VAL B N 1
ATOM 5019 C CA . VAL B 1 211 ? 54.929 41.373 141.855 1.00 60.83 211 VAL B CA 1
ATOM 5020 C C . VAL B 1 211 ? 56.024 42.175 142.549 1.00 57.07 211 VAL B C 1
ATOM 5021 O O . VAL B 1 211 ? 56.115 42.176 143.777 1.00 57.79 211 VAL B O 1
ATOM 5025 N N . LEU B 1 212 ? 56.840 42.858 141.750 1.00 52.97 212 LEU B N 1
ATOM 5026 C CA . LEU B 1 212 ? 57.953 43.668 142.248 1.00 50.53 212 LEU B CA 1
ATOM 5027 C C . LEU B 1 212 ? 58.840 42.881 143.214 1.00 49.83 212 LEU B C 1
ATOM 5028 O O . LEU B 1 212 ? 58.888 43.191 144.405 1.00 51.61 212 LEU B O 1
ATOM 5033 N N . PRO B 1 213 ? 59.540 41.854 142.702 1.00 46.32 213 PRO B N 1
ATOM 5034 C CA . PRO B 1 213 ? 60.348 40.952 143.532 1.00 44.54 213 PRO B CA 1
ATOM 5035 C C . PRO B 1 213 ? 61.462 41.661 144.298 1.00 45.00 213 PRO B C 1
ATOM 5036 O O . PRO B 1 213 ? 61.875 41.186 145.355 1.00 45.76 213 PRO B O 1
ATOM 5040 N N . ARG B 1 214 ? 61.938 42.784 143.769 1.00 45.19 214 ARG B N 1
ATOM 5041 C CA . ARG B 1 214 ? 63.071 43.480 144.365 1.00 46.12 214 ARG B CA 1
ATOM 5042 C C . ARG B 1 214 ? 62.632 44.623 145.274 1.00 48.29 214 ARG B C 1
ATOM 5043 O O . ARG B 1 214 ? 63.435 45.163 146.035 1.00 49.50 214 ARG B O 1
ATOM 5051 N N . TYR B 1 215 ? 61.357 44.988 145.193 1.00 48.68 215 TYR B N 1
ATOM 5052 C CA . TYR B 1 215 ? 60.836 46.110 145.966 1.00 49.48 215 TYR B CA 1
ATOM 5053 C C . TYR B 1 215 ? 59.978 45.643 147.138 1.00 48.89 215 TYR B C 1
ATOM 5054 O O . TYR B 1 215 ? 59.736 46.398 148.079 1.00 50.25 215 TYR B O 1
ATOM 5063 N N . LEU B 1 216 ? 59.524 44.396 147.077 1.00 47.16 216 LEU B N 1
ATOM 5064 C CA . LEU B 1 216 ? 58.555 43.889 148.043 1.00 46.91 216 LEU B CA 1
ATOM 5065 C C . LEU B 1 216 ? 58.988 42.598 148.727 1.00 47.47 216 LEU B C 1
ATOM 5066 O O . LEU B 1 216 ? 59.809 41.845 148.203 1.00 47.34 216 LEU B O 1
ATOM 5071 N N . PHE B 1 217 ? 58.427 42.358 149.908 1.00 48.32 217 PHE B N 1
ATOM 5072 C CA . PHE B 1 217 ? 58.511 41.051 150.547 1.00 47.81 217 PHE B CA 1
ATOM 5073 C C . PHE B 1 217 ? 57.212 40.762 151.291 1.00 48.07 217 PHE B C 1
ATOM 5074 O O . PHE B 1 217 ? 56.811 41.524 152.172 1.00 47.99 217 PHE B O 1
ATOM 5082 N N . LEU B 1 218 ? 56.554 39.665 150.927 1.00 48.54 218 LEU B N 1
ATOM 5083 C CA . LEU B 1 218 ? 55.337 39.246 151.610 1.00 50.12 218 LEU B CA 1
ATOM 5084 C C . LEU B 1 218 ? 55.636 38.893 153.061 1.00 49.34 218 LEU B C 1
ATOM 5085 O O . LEU B 1 218 ? 56.255 37.869 153.350 1.00 49.14 218 LEU B O 1
ATOM 5090 N N . GLN B 1 219 ? 55.191 39.754 153.968 1.00 48.82 219 GLN B N 1
ATOM 5091 C CA . GLN B 1 219 ? 55.469 39.591 155.387 1.00 48.26 219 GLN B CA 1
ATOM 5092 C C . GLN B 1 219 ? 54.345 40.183 156.225 1.00 49.80 219 GLN B C 1
ATOM 5093 O O . GLN B 1 219 ? 54.009 41.359 156.082 1.00 51.83 219 GLN B O 1
ATOM 5099 N N . ASN B 1 220 ? 53.761 39.368 157.098 1.00 49.41 220 ASN B N 1
ATOM 5100 C CA . ASN B 1 220 ? 52.675 39.835 157.951 1.00 49.85 220 ASN B CA 1
ATOM 5101 C C . ASN B 1 220 ? 53.171 40.872 158.956 1.00 50.04 220 ASN B C 1
ATOM 5102 O O . ASN B 1 220 ? 54.373 40.994 159.192 1.00 51.02 220 ASN B O 1
ATOM 5107 N N . LEU B 1 221 ? 52.238 41.619 159.536 1.00 50.71 221 LEU B N 1
ATOM 5108 C CA . LEU B 1 221 ? 52.568 42.777 160.367 1.00 51.18 221 LEU B CA 1
ATOM 5109 C C . LEU B 1 221 ? 53.464 42.471 161.582 1.00 51.18 221 LEU B C 1
ATOM 5110 O O . LEU B 1 221 ? 54.437 43.192 161.814 1.00 52.39 221 LEU B O 1
ATOM 5115 N N . PRO B 1 222 ? 53.153 41.413 162.361 1.00 49.36 222 PRO B N 1
ATOM 5116 C CA . PRO B 1 222 ? 54.014 41.182 163.529 1.00 49.31 222 PRO B CA 1
ATOM 5117 C C . PRO B 1 222 ? 55.437 40.756 163.168 1.00 49.03 222 PRO B C 1
ATOM 5118 O O . PRO B 1 222 ? 56.384 41.132 163.864 1.00 49.85 222 PRO B O 1
ATOM 5122 N N . SER B 1 223 ? 55.581 39.989 162.091 1.00 47.56 223 SER B N 1
ATOM 5123 C CA . SER B 1 223 ? 56.898 39.565 161.626 1.00 47.65 223 SER B CA 1
ATOM 5124 C C . SER B 1 223 ? 57.737 40.775 161.238 1.00 48.39 223 SER B C 1
ATOM 5125 O O . SER B 1 223 ? 58.948 40.804 161.462 1.00 49.21 223 SER B O 1
ATOM 5128 N N . ALA B 1 224 ? 57.084 41.773 160.651 1.00 48.26 224 ALA B N 1
ATOM 5129 C CA . ALA B 1 224 ? 57.749 43.020 160.301 1.00 48.45 224 ALA B CA 1
ATOM 5130 C C . ALA B 1 224 ? 58.061 43.824 161.558 1.00 49.09 224 ALA B C 1
ATOM 5131 O O . ALA B 1 224 ? 59.047 44.559 161.609 1.00 49.58 224 ALA B O 1
ATOM 5133 N N . LEU B 1 225 ? 57.209 43.680 162.569 1.00 49.14 225 LEU B N 1
ATOM 5134 C CA . LEU B 1 225 ? 57.396 44.370 163.840 1.00 50.29 225 LEU B CA 1
ATOM 5135 C C . LEU B 1 225 ? 58.618 43.837 164.583 1.00 50.34 225 LEU B C 1
ATOM 5136 O O . LEU B 1 225 ? 59.297 44.582 165.291 1.00 52.17 225 LEU B O 1
ATOM 5141 N N . VAL B 1 226 ? 58.885 42.545 164.412 1.00 48.66 226 VAL B N 1
ATOM 5142 C CA . VAL B 1 226 ? 60.001 41.874 165.079 1.00 49.02 226 VAL B CA 1
ATOM 5143 C C . VAL B 1 226 ? 61.337 42.605 164.929 1.00 50.66 226 VAL B C 1
ATOM 5144 O O . VAL B 1 226 ? 62.009 42.897 165.922 1.00 52.33 226 VAL B O 1
ATOM 5148 N N . SER B 1 227 ? 61.714 42.907 163.690 1.00 49.89 227 SER B N 1
ATOM 5149 C CA . SER B 1 227 ? 62.999 43.545 163.415 1.00 49.01 227 SER B CA 1
ATOM 5150 C C . SER B 1 227 ? 63.064 44.959 163.983 1.00 50.04 227 SER B C 1
ATOM 5151 O O . SER B 1 227 ? 64.114 45.398 164.454 1.00 49.42 227 SER B O 1
ATOM 5154 N N . HIS B 1 228 ? 61.941 45.669 163.935 1.00 51.36 228 HIS B N 1
ATOM 5155 C CA . HIS B 1 228 ? 61.859 47.005 164.516 1.00 52.97 228 HIS B CA 1
ATOM 5156 C C . HIS B 1 228 ? 62.051 46.949 166.027 1.00 53.55 228 HIS B C 1
ATOM 5157 O O . HIS B 1 228 ? 62.701 47.816 166.612 1.00 56.28 228 HIS B O 1
ATOM 5164 N N . VAL B 1 229 ? 61.480 45.925 166.653 1.00 51.33 229 VAL B N 1
ATOM 5165 C CA . VAL B 1 229 ? 61.645 45.717 168.086 1.00 46.39 229 VAL B CA 1
ATOM 5166 C C . VAL B 1 229 ? 63.106 45.415 168.401 1.00 51.64 229 VAL B C 1
ATOM 5167 O O . VAL B 1 229 ? 63.662 45.936 169.370 1.00 52.85 229 VAL B O 1
ATOM 5171 N N . LEU B 1 230 ? 63.723 44.576 167.573 1.00 50.70 230 LEU B N 1
ATOM 5172 C CA . LEU B 1 230 ? 65.147 44.279 167.698 1.00 50.87 230 LEU B CA 1
ATOM 5173 C C . LEU B 1 230 ? 65.977 45.555 167.610 1.00 53.02 230 LEU B C 1
ATOM 5174 O O . LEU B 1 230 ? 66.984 45.701 168.306 1.00 53.90 230 LEU B O 1
ATOM 5179 N N . ASN B 1 231 ? 65.539 46.471 166.749 1.00 54.13 231 ASN B N 1
ATOM 5180 C CA . ASN B 1 231 ? 66.188 47.769 166.570 1.00 56.61 231 ASN B CA 1
ATOM 5181 C C . ASN B 1 231 ? 67.680 47.654 166.260 1.00 56.98 231 ASN B C 1
ATOM 5182 O O . ASN B 1 231 ? 68.511 48.149 167.021 1.00 57.75 231 ASN B O 1
ATOM 5187 N N . PRO B 1 232 ? 68.029 46.992 165.144 1.00 56.70 232 PRO B N 1
ATOM 5188 C CA . PRO B 1 232 ? 69.450 46.834 164.822 1.00 57.18 232 PRO B CA 1
ATOM 5189 C C . PRO B 1 232 ? 70.082 48.155 164.400 1.00 59.00 232 PRO B C 1
ATOM 5190 O O . PRO B 1 232 ? 69.420 48.982 163.774 1.00 59.19 232 PRO B O 1
ATOM 5194 N N . GLN B 1 233 ? 71.350 48.347 164.745 1.00 58.88 233 GLN B N 1
ATOM 5195 C CA . GLN B 1 233 ? 72.050 49.575 164.397 1.00 59.98 233 GLN B CA 1
ATOM 5196 C C . GLN B 1 233 ? 73.155 49.287 163.390 1.00 61.29 233 GLN B C 1
ATOM 5197 O O . GLN B 1 233 ? 73.730 48.199 163.391 1.00 61.38 233 GLN B O 1
ATOM 5203 N N . PRO B 1 234 ? 73.449 50.263 162.519 1.00 62.86 234 PRO B N 1
ATOM 5204 C CA . PRO B 1 234 ? 74.526 50.130 161.533 1.00 63.98 234 PRO B CA 1
ATOM 5205 C C . PRO B 1 234 ? 75.887 49.870 162.172 1.00 67.31 234 PRO B C 1
ATOM 5206 O O . PRO B 1 234 ? 76.245 50.529 163.148 1.00 67.52 234 PRO B O 1
ATOM 5210 N N . GLY B 1 235 ? 76.634 48.920 161.620 1.00 70.33 235 GLY B N 1
ATOM 5211 C CA . GLY B 1 235 ? 77.951 48.594 162.135 1.00 73.79 235 GLY B CA 1
ATOM 5212 C C . GLY B 1 235 ? 77.928 47.445 163.125 1.00 74.68 235 GLY B C 1
ATOM 5213 O O . GLY B 1 235 ? 78.976 46.927 163.511 1.00 75.76 235 GLY B O 1
ATOM 5214 N N . GLU B 1 236 ? 76.729 47.046 163.536 1.00 74.22 236 GLU B N 1
ATOM 5215 C CA . GLU B 1 236 ? 76.573 45.968 164.506 1.00 75.25 236 GLU B CA 1
ATOM 5216 C C . GLU B 1 236 ? 76.600 44.595 163.846 1.00 76.64 236 GLU B C 1
ATOM 5217 O O . GLU B 1 236 ? 76.427 44.471 162.633 1.00 75.44 236 GLU B O 1
ATOM 5223 N N . LYS B 1 237 ? 76.817 43.567 164.658 1.00 79.05 237 LYS B N 1
ATOM 5224 C CA . LYS B 1 237 ? 76.785 42.191 164.184 1.00 80.37 237 LYS B CA 1
ATOM 5225 C C . LYS B 1 237 ? 75.496 41.517 164.644 1.00 79.73 237 LYS B C 1
ATOM 5226 O O . LYS B 1 237 ? 75.188 41.482 165.839 1.00 83.22 237 LYS B O 1
ATOM 5232 N N . ILE B 1 238 ? 74.738 40.994 163.686 1.00 71.30 238 ILE B N 1
ATOM 5233 C CA . ILE B 1 238 ? 73.435 40.412 163.977 1.00 65.80 238 ILE B CA 1
ATOM 5234 C C . ILE B 1 238 ? 73.412 38.938 163.598 1.00 63.80 238 ILE B C 1
ATOM 5235 O O . ILE B 1 238 ? 73.918 38.555 162.543 1.00 64.54 238 ILE B O 1
ATOM 5240 N N . LEU B 1 239 ? 72.826 38.112 164.458 1.00 61.54 239 LEU B N 1
ATOM 5241 C CA . LEU B 1 239 ? 72.689 36.690 164.157 1.00 57.73 239 LEU B CA 1
ATOM 5242 C C . LEU B 1 239 ? 71.230 36.257 164.101 1.00 54.40 239 LEU B C 1
ATOM 5243 O O . LEU B 1 239 ? 70.481 36.459 165.050 1.00 54.17 239 LEU B O 1
ATOM 5248 N N . ASP B 1 240 ? 70.834 35.650 162.988 1.00 52.60 240 ASP B N 1
ATOM 5249 C CA . ASP B 1 240 ? 69.501 35.072 162.872 1.00 51.89 240 ASP B CA 1
ATOM 5250 C C . ASP B 1 240 ? 69.609 33.549 162.886 1.00 51.54 240 ASP B C 1
ATOM 5251 O O . ASP B 1 240 ? 69.967 32.934 161.881 1.00 51.39 240 ASP B O 1
ATOM 5256 N N . LEU B 1 241 ? 69.297 32.952 164.033 1.00 51.67 241 LEU B N 1
ATOM 5257 C CA . LEU B 1 241 ? 69.515 31.525 164.252 1.00 51.59 241 LEU B CA 1
ATOM 5258 C C . LEU B 1 241 ? 68.648 30.660 163.340 1.00 49.93 241 LEU B C 1
ATOM 5259 O O . LEU B 1 241 ? 69.105 29.644 162.818 1.00 50.01 241 LEU B O 1
ATOM 5264 N N . CYS B 1 242 ? 67.395 31.065 163.160 1.00 48.61 242 CYS B N 1
ATOM 5265 C CA . CYS B 1 242 ? 66.476 30.364 162.269 1.00 47.06 242 CYS B CA 1
ATOM 5266 C C . CYS B 1 242 ? 65.876 31.363 161.290 1.00 45.89 242 CYS B C 1
ATOM 5267 O O . CYS B 1 242 ? 64.799 31.913 161.523 1.00 46.37 242 CYS B O 1
ATOM 5270 N N . ALA B 1 243 ? 66.587 31.588 160.190 1.00 45.22 243 ALA B N 1
ATOM 5271 C CA . ALA B 1 243 ? 66.366 32.763 159.356 1.00 45.97 243 ALA B CA 1
ATOM 5272 C C . ALA B 1 243 ? 65.459 32.533 158.153 1.00 46.49 243 ALA B C 1
ATOM 5273 O O . ALA B 1 243 ? 65.179 33.468 157.411 1.00 47.74 243 ALA B O 1
ATOM 5275 N N . ALA B 1 244 ? 64.998 31.304 157.954 1.00 45.63 244 ALA B N 1
ATOM 5276 C CA . ALA B 1 244 ? 64.168 31.003 156.791 1.00 43.80 244 ALA B CA 1
ATOM 5277 C C . ALA B 1 244 ? 62.793 31.652 156.928 1.00 42.76 244 ALA B C 1
ATOM 5278 O O . ALA B 1 244 ? 62.221 31.670 158.018 1.00 42.47 244 ALA B O 1
ATOM 5280 N N . PRO B 1 245 ? 62.257 32.194 155.821 1.00 41.67 245 PRO B N 1
ATOM 5281 C CA . PRO B 1 245 ? 62.861 32.222 154.483 1.00 41.59 245 PRO B CA 1
ATOM 5282 C C . PRO B 1 245 ? 63.762 33.431 154.222 1.00 43.57 245 PRO B C 1
ATOM 5283 O O . PRO B 1 245 ? 64.266 33.575 153.108 1.00 43.69 245 PRO B O 1
ATOM 5287 N N . GLY B 1 246 ? 63.959 34.284 155.223 1.00 43.02 246 GLY B N 1
ATOM 5288 C CA . GLY B 1 246 ? 64.864 35.413 155.083 1.00 43.33 246 GLY B CA 1
ATOM 5289 C C . GLY B 1 246 ? 64.212 36.782 155.105 1.00 45.17 246 GLY B C 1
ATOM 5290 O O . GLY B 1 246 ? 64.861 37.783 154.808 1.00 48.26 246 GLY B O 1
ATOM 5291 N N . GLY B 1 247 ? 62.932 36.835 155.458 1.00 43.78 247 GLY B N 1
ATOM 5292 C CA . GLY B 1 247 ? 62.223 38.100 155.527 1.00 43.47 247 GLY B CA 1
ATOM 5293 C C . GLY B 1 247 ? 62.752 39.000 156.625 1.00 44.10 247 GLY B C 1
ATOM 5294 O O . GLY B 1 247 ? 63.072 40.170 156.394 1.00 44.39 247 GLY B O 1
ATOM 5295 N N . LYS B 1 248 ? 62.850 38.445 157.827 1.00 44.24 248 LYS B N 1
ATOM 5296 C CA . LYS B 1 248 ? 63.355 39.187 158.972 1.00 44.98 248 LYS B CA 1
ATOM 5297 C C . LYS B 1 248 ? 64.845 39.457 158.807 1.00 45.77 248 LYS B C 1
ATOM 5298 O O . LYS B 1 248 ? 65.355 40.463 159.291 1.00 46.05 248 LYS B O 1
ATOM 5304 N N . THR B 1 249 ? 65.534 38.555 158.116 1.00 45.81 249 THR B N 1
ATOM 5305 C CA . THR B 1 249 ? 66.954 38.726 157.828 1.00 46.22 249 THR B CA 1
ATOM 5306 C C . THR B 1 249 ? 67.184 39.947 156.944 1.00 45.93 249 THR B C 1
ATOM 5307 O O . THR B 1 249 ? 67.954 40.851 157.290 1.00 46.54 249 THR B O 1
ATOM 5311 N N . THR B 1 250 ? 66.500 39.966 155.804 1.00 44.95 250 THR B N 1
ATOM 5312 C CA . THR B 1 250 ? 66.601 41.074 154.864 1.00 45.09 250 THR B CA 1
ATOM 5313 C C . THR B 1 250 ? 66.096 42.374 155.475 1.00 45.87 250 THR B C 1
ATOM 5314 O O . THR B 1 250 ? 66.608 43.449 155.164 1.00 47.23 250 THR B O 1
ATOM 5318 N N . HIS B 1 251 ? 65.090 42.277 156.339 1.00 45.25 251 HIS B N 1
ATOM 5319 C CA . HIS B 1 251 ? 64.584 43.458 157.028 1.00 45.56 251 HIS B CA 1
ATOM 5320 C C . HIS B 1 251 ? 65.642 44.026 157.970 1.00 47.52 251 HIS B C 1
ATOM 5321 O O . HIS B 1 251 ? 65.875 45.234 157.993 1.00 49.00 251 HIS B O 1
ATOM 5328 N N . ILE B 1 252 ? 66.276 43.149 158.745 1.00 47.44 252 ILE B N 1
ATOM 5329 C CA . ILE B 1 252 ? 67.348 43.547 159.653 1.00 47.72 252 ILE B CA 1
ATOM 5330 C C . ILE B 1 252 ? 68.484 44.214 158.887 1.00 47.69 252 ILE B C 1
ATOM 5331 O O . ILE B 1 252 ? 68.960 45.284 159.274 1.00 48.13 252 ILE B O 1
ATOM 5336 N N . ALA B 1 253 ? 68.911 43.580 157.799 1.00 47.53 253 ALA B N 1
ATOM 5337 C CA . ALA B 1 253 ? 69.960 44.142 156.954 1.00 49.23 253 ALA B CA 1
ATOM 5338 C C . ALA B 1 253 ? 69.555 45.511 156.408 1.00 41.66 253 ALA B C 1
ATOM 5339 O O . ALA B 1 253 ? 70.376 46.423 156.325 1.00 42.70 253 ALA B O 1
ATOM 5341 N N . ALA B 1 254 ? 68.284 45.644 156.040 1.00 42.36 254 ALA B N 1
ATOM 5342 C CA . ALA B 1 254 ? 67.769 46.887 155.473 1.00 42.99 254 ALA B CA 1
ATOM 5343 C C . ALA B 1 254 ? 67.702 48.009 156.508 1.00 43.17 254 ALA B C 1
ATOM 5344 O O . ALA B 1 254 ? 67.859 49.182 156.170 1.00 44.16 254 ALA B O 1
ATOM 5346 N N . LEU B 1 255 ? 67.467 47.646 157.765 1.00 59.60 255 LEU B N 1
ATOM 5347 C CA . LEU B 1 255 ? 67.353 48.633 158.836 1.00 60.80 255 LEU B CA 1
ATOM 5348 C C . LEU B 1 255 ? 68.701 49.259 159.186 1.00 61.36 255 LEU B C 1
ATOM 5349 O O . LEU B 1 255 ? 68.759 50.379 159.692 1.00 62.80 255 LEU B O 1
ATOM 5354 N N . MET B 1 256 ? 69.781 48.532 158.921 1.00 59.95 256 MET B N 1
ATOM 5355 C CA . MET B 1 256 ? 71.125 49.047 159.162 1.00 60.23 256 MET B CA 1
ATOM 5356 C C . MET B 1 256 ? 71.683 49.703 157.903 1.00 59.82 256 MET B C 1
ATOM 5357 O O . MET B 1 256 ? 72.882 49.973 157.813 1.00 60.42 256 MET B O 1
ATOM 5362 N N . HIS B 1 257 ? 70.798 49.942 156.937 1.00 58.73 257 HIS B N 1
ATOM 5363 C CA . HIS B 1 257 ? 71.157 50.517 155.641 1.00 58.71 257 HIS B CA 1
ATOM 5364 C C . HIS B 1 257 ? 72.204 49.676 154.916 1.00 58.55 257 HIS B C 1
ATOM 5365 O O . HIS B 1 257 ? 73.085 50.214 154.245 1.00 59.66 257 HIS B O 1
ATOM 5372 N N . ASP B 1 258 ? 72.099 48.356 155.070 1.00 57.02 258 ASP B N 1
ATOM 5373 C CA . ASP B 1 258 ? 73.037 47.401 154.481 1.00 56.23 258 ASP B CA 1
ATOM 5374 C C . ASP B 1 258 ? 74.463 47.668 154.959 1.00 58.01 258 ASP B C 1
ATOM 5375 O O . ASP B 1 258 ? 75.436 47.281 154.311 1.00 58.69 258 ASP B O 1
ATOM 5380 N N . GLN B 1 259 ? 74.573 48.334 156.104 1.00 59.19 259 GLN B N 1
ATOM 5381 C CA . GLN B 1 259 ? 75.862 48.614 156.718 1.00 61.23 259 GLN B CA 1
ATOM 5382 C C . GLN B 1 259 ? 75.974 47.837 158.023 1.00 62.34 259 GLN B C 1
ATOM 5383 O O . GLN B 1 259 ? 75.267 48.120 158.989 1.00 62.82 259 GLN B O 1
ATOM 5389 N N . GLY B 1 260 ? 76.869 46.857 158.043 1.00 63.07 260 GLY B N 1
ATOM 5390 C CA . GLY B 1 260 ? 77.009 45.972 159.184 1.00 63.88 260 GLY B CA 1
ATOM 5391 C C . GLY B 1 260 ? 77.145 44.534 158.728 1.00 62.89 260 GLY B C 1
ATOM 5392 O O . GLY B 1 260 ? 77.672 44.269 157.648 1.00 61.33 260 GLY B O 1
ATOM 5393 N N . GLU B 1 261 ? 76.676 43.600 159.548 1.00 63.85 261 GLU B N 1
ATOM 5394 C CA . GLU B 1 261 ? 76.753 42.188 159.194 1.00 61.67 261 GLU B CA 1
ATOM 5395 C C . GLU B 1 261 ? 75.596 41.383 159.777 1.00 57.52 261 GLU B C 1
ATOM 5396 O O . GLU B 1 261 ? 75.398 41.355 160.992 1.00 59.19 261 GLU B O 1
ATOM 5402 N N . VAL B 1 262 ? 74.839 40.721 158.907 1.00 52.60 262 VAL B N 1
ATOM 5403 C CA . VAL B 1 262 ? 73.750 39.856 159.346 1.00 51.10 262 VAL B CA 1
ATOM 5404 C C . VAL B 1 262 ? 74.044 38.401 159.009 1.00 50.30 262 VAL B C 1
ATOM 5405 O O . VAL B 1 262 ? 74.034 38.010 157.842 1.00 49.51 262 VAL B O 1
ATOM 5409 N N . ILE B 1 263 ? 74.306 37.602 160.037 1.00 50.52 263 ILE B N 1
ATOM 5410 C CA . ILE B 1 263 ? 74.543 36.179 159.842 1.00 48.76 263 ILE B CA 1
ATOM 5411 C C . ILE B 1 263 ? 73.232 35.409 159.919 1.00 48.10 263 ILE B C 1
ATOM 5412 O O . ILE B 1 263 ? 72.544 35.430 160.940 1.00 48.93 263 ILE B O 1
ATOM 5417 N N . ALA B 1 264 ? 72.896 34.722 158.834 1.00 46.86 264 ALA B N 1
ATOM 5418 C CA . ALA B 1 264 ? 71.680 33.925 158.776 1.00 46.91 264 ALA B CA 1
ATOM 5419 C C . ALA B 1 264 ? 72.026 32.445 158.808 1.00 49.49 264 ALA B C 1
ATOM 5420 O O . ALA B 1 264 ? 72.882 31.994 158.058 1.00 51.19 264 ALA B O 1
ATOM 5422 N N . LEU B 1 265 ? 71.372 31.693 159.686 1.00 50.57 265 LEU B N 1
ATOM 5423 C CA . LEU B 1 265 ? 71.645 30.266 159.819 1.00 53.48 265 LEU B CA 1
ATOM 5424 C C . LEU B 1 265 ? 70.391 29.434 159.579 1.00 55.55 265 LEU B C 1
ATOM 5425 O O . LEU B 1 265 ? 69.307 29.795 160.039 1.00 54.76 265 LEU B O 1
ATOM 5430 N N . ASP B 1 266 ? 70.531 28.325 158.856 1.00 58.75 266 ASP B N 1
ATOM 5431 C CA . ASP B 1 266 ? 69.421 27.379 158.748 1.00 60.92 266 ASP B CA 1
ATOM 5432 C C . ASP B 1 266 ? 69.897 25.947 158.512 1.00 63.47 266 ASP B C 1
ATOM 5433 O O . ASP B 1 266 ? 70.966 25.720 157.950 1.00 63.01 266 ASP B O 1
ATOM 5438 N N . LYS B 1 267 ? 69.091 24.986 158.952 1.00 66.78 267 LYS B N 1
ATOM 5439 C CA . LYS B 1 267 ? 69.466 23.577 158.910 1.00 67.01 267 LYS B CA 1
ATOM 5440 C C . LYS B 1 267 ? 69.255 22.957 157.529 1.00 64.48 267 LYS B C 1
ATOM 5441 O O . LYS B 1 267 ? 69.963 22.025 157.144 1.00 63.30 267 LYS B O 1
ATOM 5447 N N . ILE B 1 268 ? 68.288 23.481 156.783 1.00 62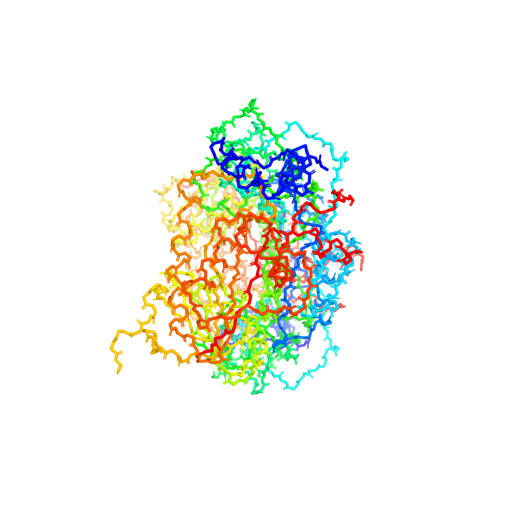.02 268 ILE B N 1
ATOM 5448 C CA . ILE B 1 268 ? 67.949 22.926 155.475 1.00 59.82 268 ILE B CA 1
ATOM 5449 C C . ILE B 1 268 ? 68.611 23.712 154.342 1.00 59.00 268 ILE B C 1
ATOM 5450 O O . ILE B 1 268 ? 68.462 24.930 154.248 1.00 59.72 268 ILE B O 1
ATOM 5455 N N . PHE B 1 269 ? 69.348 22.996 153.496 1.00 58.16 269 PHE B N 1
ATOM 5456 C CA . PHE B 1 269 ? 70.104 23.582 152.389 1.00 58.12 269 PHE B CA 1
ATOM 5457 C C . PHE B 1 269 ? 69.247 24.455 151.474 1.00 59.97 269 PHE B C 1
ATOM 5458 O O . PHE B 1 269 ? 69.597 25.604 151.187 1.00 60.37 269 PHE B O 1
ATOM 5466 N N . ASN B 1 270 ? 68.131 23.896 151.014 1.00 61.70 270 ASN B N 1
ATOM 5467 C CA . ASN B 1 270 ? 67.227 24.596 150.108 1.00 62.77 270 ASN B CA 1
ATOM 5468 C C . ASN B 1 270 ? 66.735 25.923 150.674 1.00 62.33 270 ASN B C 1
ATOM 5469 O O . ASN B 1 270 ? 66.654 26.920 149.956 1.00 61.58 270 ASN B O 1
ATOM 5474 N N . LYS B 1 271 ? 66.404 25.929 151.961 1.00 63.50 271 LYS B N 1
ATOM 5475 C CA . LYS B 1 271 ? 65.958 27.146 152.626 1.00 62.85 271 LYS B CA 1
ATOM 5476 C C . LYS B 1 271 ? 67.068 28.192 152.691 1.00 61.71 271 LYS B C 1
ATOM 5477 O O . LYS B 1 271 ? 66.810 29.384 152.541 1.00 62.48 271 LYS B O 1
ATOM 5483 N N . VAL B 1 272 ? 68.299 27.740 152.911 1.00 60.33 272 VAL B N 1
ATOM 5484 C CA . VAL B 1 272 ? 69.449 28.638 152.942 1.00 61.29 272 VAL B CA 1
ATOM 5485 C C . VAL B 1 272 ? 69.670 29.280 151.578 1.00 61.97 272 VAL B C 1
ATOM 5486 O O . VAL B 1 272 ? 69.891 30.493 151.471 1.00 63.14 272 VAL B O 1
ATOM 5490 N N . GLU B 1 273 ? 69.595 28.460 150.535 1.00 60.96 273 GLU B N 1
ATOM 5491 C CA . GLU B 1 273 ? 69.726 28.955 149.172 1.00 59.37 273 GLU B CA 1
ATOM 5492 C C . GLU B 1 273 ? 68.593 29.921 148.846 1.00 53.30 273 GLU B C 1
ATOM 5493 O O . GLU B 1 273 ? 68.776 30.872 148.089 1.00 53.65 273 GLU B O 1
ATOM 5499 N N . LYS B 1 274 ? 67.424 29.671 149.428 1.00 48.26 274 LYS B N 1
ATOM 5500 C CA . LYS B 1 274 ? 66.282 30.564 149.268 1.00 45.47 274 LYS B CA 1
ATOM 5501 C C . LYS B 1 274 ? 66.558 31.912 149.931 1.00 45.71 274 LYS B C 1
ATOM 5502 O O . LYS B 1 274 ? 66.210 32.965 149.392 1.00 46.38 274 LYS B O 1
ATOM 5508 N N . ILE B 1 275 ? 67.189 31.868 151.102 1.00 45.23 275 ILE B N 1
ATOM 5509 C CA . ILE B 1 275 ? 67.586 33.080 151.810 1.00 44.59 275 ILE B CA 1
ATOM 5510 C C . ILE B 1 275 ? 68.566 33.878 150.961 1.00 44.87 275 ILE B C 1
ATOM 5511 O O . ILE B 1 275 ? 68.446 35.097 150.847 1.00 45.11 275 ILE B O 1
ATOM 5516 N N . LYS B 1 276 ? 69.536 33.188 150.367 1.00 45.43 276 LYS B N 1
ATOM 5517 C CA . LYS B 1 276 ? 70.493 33.844 149.480 1.00 46.99 276 LYS B CA 1
ATOM 5518 C C . LYS B 1 276 ? 69.793 34.453 148.266 1.00 48.99 276 LYS B C 1
ATOM 5519 O O . LYS B 1 276 ? 70.155 35.540 147.812 1.00 49.69 276 LYS B O 1
ATOM 5525 N N . GLN B 1 277 ? 68.790 33.749 147.748 1.00 50.19 277 GLN B N 1
ATOM 5526 C CA . GLN B 1 277 ? 68.014 34.239 146.613 1.00 51.48 277 GLN B CA 1
ATOM 5527 C C . GLN B 1 277 ? 67.293 35.534 146.959 1.00 51.11 277 GLN B C 1
ATOM 5528 O O . GLN B 1 277 ? 67.322 36.495 146.191 1.00 50.61 277 GLN B O 1
ATOM 5534 N N . ASN B 1 278 ? 66.641 35.550 148.117 1.00 50.97 278 ASN B N 1
ATOM 5535 C CA . ASN B 1 278 ? 65.904 36.726 148.564 1.00 50.74 278 ASN B CA 1
ATOM 5536 C C . ASN B 1 278 ? 66.826 37.901 148.875 1.00 50.43 278 ASN B C 1
ATOM 5537 O O . ASN B 1 278 ? 66.516 39.049 148.555 1.00 50.78 278 ASN B O 1
ATOM 5542 N N . ALA B 1 279 ? 67.961 37.604 149.500 1.00 50.43 279 ALA B N 1
ATOM 5543 C CA . ALA B 1 279 ? 68.947 38.626 149.831 1.00 52.38 279 ALA B CA 1
ATOM 5544 C C . ALA B 1 279 ? 69.555 39.233 148.572 1.00 52.57 279 ALA B C 1
ATOM 5545 O O . ALA B 1 279 ? 69.863 40.424 148.533 1.00 53.25 279 ALA B O 1
ATOM 5547 N N . LEU B 1 280 ? 69.720 38.409 147.542 1.00 51.69 280 LEU B N 1
ATOM 5548 C CA . LEU B 1 280 ? 70.265 38.877 146.273 1.00 50.79 280 LEU B CA 1
ATOM 5549 C C . LEU B 1 280 ? 69.223 39.691 145.514 1.00 49.68 280 LEU B C 1
ATOM 5550 O O . LEU B 1 280 ? 69.547 40.685 144.865 1.00 48.44 280 LEU B O 1
ATOM 5555 N N . LEU B 1 281 ? 67.971 39.255 145.604 1.00 50.29 281 LEU B N 1
ATOM 5556 C CA . LEU B 1 281 ? 66.859 39.934 144.951 1.00 51.37 281 LEU B CA 1
ATOM 5557 C C . LEU B 1 281 ? 66.679 41.356 145.471 1.00 53.50 281 LEU B C 1
ATOM 5558 O O . LEU B 1 281 ? 66.378 42.269 144.704 1.00 55.12 281 LEU B O 1
ATOM 5563 N N . LEU B 1 282 ? 66.868 41.542 146.773 1.00 53.39 282 LEU B N 1
ATOM 5564 C CA . LEU B 1 282 ? 66.655 42.848 147.388 1.00 53.48 282 LEU B CA 1
ATOM 5565 C C . LEU B 1 282 ? 67.930 43.690 147.375 1.00 55.15 282 LEU B C 1
ATOM 5566 O O . LEU B 1 282 ? 67.946 44.815 147.875 1.00 57.36 282 LEU B O 1
ATOM 5571 N N . GLY B 1 283 ? 68.996 43.136 146.804 1.00 54.63 283 GLY B N 1
ATOM 5572 C CA . GLY B 1 283 ? 70.216 43.890 146.573 1.00 55.05 283 GLY B CA 1
ATOM 5573 C C . GLY B 1 283 ? 71.061 44.129 147.809 1.00 54.94 283 GLY B C 1
ATOM 5574 O O . GLY B 1 283 ? 71.922 45.008 147.817 1.00 55.57 283 GLY B O 1
ATOM 5575 N N . LEU B 1 284 ? 70.819 43.346 148.855 1.00 54.45 284 LEU B N 1
ATOM 5576 C CA . LEU B 1 284 ? 71.571 43.474 150.098 1.00 55.76 284 LEU B CA 1
ATOM 5577 C C . LEU B 1 284 ? 72.920 42.764 150.010 1.00 56.70 284 LEU B C 1
ATOM 5578 O O . LEU B 1 284 ? 73.067 41.788 149.276 1.00 57.00 284 LEU B O 1
ATOM 5583 N N . ASN B 1 285 ? 73.901 43.257 150.760 1.00 57.88 285 ASN B N 1
ATOM 5584 C CA . ASN B 1 285 ? 75.255 42.719 150.685 1.00 58.65 285 ASN B CA 1
ATOM 5585 C C . ASN B 1 285 ? 75.857 42.362 152.043 1.00 59.95 285 ASN B C 1
ATOM 5586 O O . ASN B 1 285 ? 76.876 41.677 152.114 1.00 61.02 285 ASN B O 1
ATOM 5591 N N . SER B 1 286 ? 75.228 42.829 153.116 1.00 59.93 286 SER B N 1
ATOM 5592 C CA . SER B 1 286 ? 75.756 42.615 154.461 1.00 60.04 286 SER B CA 1
ATOM 5593 C C . SER B 1 286 ? 75.310 41.283 155.063 1.00 58.59 286 SER B C 1
ATOM 5594 O O . SER B 1 286 ? 75.553 41.017 156.240 1.00 58.60 286 SER B O 1
ATOM 5597 N N . ILE B 1 287 ? 74.660 40.452 154.256 1.00 57.11 287 ILE B N 1
ATOM 5598 C CA . ILE B 1 287 ? 74.137 39.176 154.736 1.00 56.37 287 ILE B CA 1
ATOM 5599 C C . ILE B 1 287 ? 75.052 38.001 154.391 1.00 56.99 287 ILE B C 1
ATOM 5600 O O . ILE B 1 287 ? 75.483 37.851 153.247 1.00 58.53 287 ILE B O 1
ATOM 5605 N N . ARG B 1 288 ? 75.344 37.173 155.390 1.00 56.62 288 ARG B N 1
ATOM 5606 C CA . ARG B 1 288 ? 76.062 35.921 155.175 1.00 57.88 288 ARG B CA 1
ATOM 5607 C C . ARG B 1 288 ? 75.207 34.736 155.617 1.00 56.95 288 ARG B C 1
ATOM 5608 O O . ARG B 1 288 ? 74.964 34.547 156.809 1.00 59.08 288 ARG B O 1
ATOM 5616 N N . ALA B 1 289 ? 74.752 33.942 154.652 1.00 55.62 289 ALA B N 1
ATOM 5617 C CA . ALA B 1 289 ? 73.875 32.810 154.941 1.00 55.22 289 ALA B CA 1
ATOM 5618 C C . ALA B 1 289 ? 74.654 31.499 155.025 1.00 54.60 289 ALA B C 1
ATOM 5619 O O . ALA B 1 289 ? 75.604 31.279 154.273 1.00 55.10 289 ALA B O 1
ATOM 5621 N N . PHE B 1 290 ? 74.239 30.633 155.944 1.00 53.36 290 PHE B N 1
ATOM 5622 C CA . PHE B 1 290 ? 74.916 29.364 156.175 1.00 52.03 290 PHE B CA 1
ATOM 5623 C C . PHE B 1 290 ? 73.945 28.210 156.429 1.00 50.94 290 PHE B C 1
ATOM 5624 O O . PHE B 1 290 ? 72.942 28.356 157.144 1.00 49.09 290 PHE B O 1
ATOM 5632 N N . CYS B 1 291 ? 74.261 27.063 155.837 1.00 52.22 291 CYS B N 1
ATOM 5633 C CA . CYS B 1 291 ? 73.571 25.817 156.139 1.00 52.72 291 CYS B CA 1
ATOM 5634 C C . CYS B 1 291 ? 74.185 25.177 157.378 1.00 56.30 291 CYS B C 1
ATOM 5635 O O . CYS B 1 291 ? 75.135 24.399 157.282 1.00 57.12 291 CYS B O 1
ATOM 5638 N N . PHE B 1 292 ? 73.637 25.509 158.541 1.00 58.56 292 PHE B N 1
ATOM 5639 C CA . PHE B 1 292 ? 74.203 25.069 159.809 1.00 61.91 292 PHE B CA 1
ATOM 5640 C C . PHE B 1 292 ? 73.104 24.847 160.842 1.00 66.15 292 PHE B C 1
ATOM 5641 O O . PHE B 1 292 ? 72.109 25.571 160.867 1.00 66.45 292 PHE B O 1
ATOM 5649 N N . ASP B 1 293 ? 73.289 23.847 161.698 1.00 69.91 293 ASP B N 1
ATOM 5650 C CA . ASP B 1 293 ? 72.321 23.566 162.751 1.00 72.91 293 ASP B CA 1
ATOM 5651 C C . ASP B 1 293 ? 72.483 24.592 163.868 1.00 72.04 293 ASP B C 1
ATOM 5652 O O . ASP B 1 293 ? 73.554 24.712 164.462 1.00 75.43 293 ASP B O 1
ATOM 5657 N N . GLY B 1 294 ? 71.413 25.329 164.148 1.00 68.09 294 GLY B N 1
ATOM 5658 C CA . GLY B 1 294 ? 71.460 26.422 165.103 1.00 66.31 294 GLY B CA 1
ATOM 5659 C C . GLY B 1 294 ? 71.760 26.009 166.531 1.00 66.79 294 GLY B C 1
ATOM 5660 O O . GLY B 1 294 ? 72.192 26.829 167.340 1.00 69.48 294 GLY B O 1
ATOM 5661 N N . THR B 1 295 ? 71.529 24.739 166.845 1.00 65.54 295 THR B N 1
ATOM 5662 C CA . THR B 1 295 ? 71.788 24.226 168.185 1.00 66.35 295 THR B CA 1
ATOM 5663 C C . THR B 1 295 ? 73.277 23.975 168.405 1.00 68.92 295 THR B C 1
ATOM 5664 O O . THR B 1 295 ? 73.735 23.851 169.541 1.00 71.34 295 THR B O 1
ATOM 5668 N N . LYS B 1 296 ? 74.024 23.898 167.309 1.00 67.16 296 LYS B N 1
ATOM 5669 C CA . LYS B 1 296 ? 75.460 23.648 167.366 1.00 69.74 296 LYS B CA 1
ATOM 5670 C C . LYS B 1 296 ? 76.263 24.893 167.003 1.00 69.87 296 LYS B C 1
ATOM 5671 O O . LYS B 1 296 ? 77.441 24.803 166.656 1.00 71.77 296 LYS B O 1
ATOM 5677 N N . ALA B 1 297 ? 75.620 26.053 167.092 1.00 67.20 297 ALA B N 1
ATOM 5678 C CA . ALA B 1 297 ? 76.211 27.307 166.630 1.00 64.72 297 ALA B CA 1
ATOM 5679 C C . ALA B 1 297 ? 77.375 27.776 167.502 1.00 65.05 297 ALA B C 1
ATOM 5680 O O . ALA B 1 297 ? 78.246 28.511 167.039 1.00 66.13 297 ALA B O 1
ATOM 5682 N N . VAL B 1 298 ? 77.386 27.355 168.762 1.00 64.31 298 VAL B N 1
ATOM 5683 C CA . VAL B 1 298 ? 78.426 27.779 169.693 1.00 66.31 298 VAL B CA 1
ATOM 5684 C C . VAL B 1 298 ? 79.713 26.983 169.487 1.00 68.91 298 VAL B C 1
ATOM 5685 O O . VAL B 1 298 ? 79.687 25.756 169.388 1.00 69.11 298 VAL B O 1
ATOM 5689 N N . LYS B 1 299 ? 80.838 27.691 169.427 1.00 71.45 299 LYS B N 1
ATOM 5690 C CA . LYS B 1 299 ? 82.132 27.062 169.186 1.00 73.51 299 LYS B CA 1
ATOM 5691 C C . LYS B 1 299 ? 82.690 26.478 170.478 1.00 77.22 299 LYS B C 1
ATOM 5692 O O . LYS B 1 299 ? 82.778 27.166 171.495 1.00 77.88 299 LYS B O 1
ATOM 5698 N N . LEU B 1 300 ? 83.063 25.204 170.431 1.00 81.42 300 LEU B N 1
ATOM 5699 C CA . LEU B 1 300 ? 83.544 24.497 171.614 1.00 87.66 300 LEU B CA 1
ATOM 5700 C C . LEU B 1 300 ? 84.890 25.036 172.085 1.00 96.42 300 LEU B C 1
ATOM 5701 O O . LEU B 1 300 ? 85.027 25.470 173.229 1.00 98.56 300 LEU B O 1
ATOM 5706 N N . ASP B 1 301 ? 85.883 25.004 171.203 1.00 101.94 301 ASP B N 1
ATOM 5707 C CA . ASP B 1 301 ? 87.205 25.525 171.532 1.00 102.17 301 ASP B CA 1
ATOM 5708 C C . ASP B 1 301 ? 87.293 27.007 171.186 1.00 100.53 301 ASP B C 1
ATOM 5709 O O . ASP B 1 301 ? 86.454 27.534 170.456 1.00 98.62 301 ASP B O 1
ATOM 5714 N N . MET B 1 302 ? 88.313 27.674 171.716 1.00 99.27 302 MET B N 1
ATOM 5715 C CA . MET B 1 302 ? 88.491 29.103 171.488 1.00 98.16 302 MET B CA 1
ATOM 5716 C C . MET B 1 302 ? 89.904 29.412 171.004 1.00 99.10 302 MET B C 1
ATOM 5717 O O . MET B 1 302 ? 90.182 29.370 169.806 1.00 99.42 302 MET B O 1
ATOM 5722 N N . GLU B 1 309 ? 82.243 32.769 160.010 1.00 78.37 309 GLU B N 1
ATOM 5723 C CA . GLU B 1 309 ? 81.836 31.422 159.627 1.00 77.35 309 GLU B CA 1
ATOM 5724 C C . GLU B 1 309 ? 81.534 30.573 160.859 1.00 75.38 309 GLU B C 1
ATOM 5725 O O . GLU B 1 309 ? 82.349 30.499 161.781 1.00 76.57 309 GLU B O 1
ATOM 5731 N N . PRO B 1 310 ? 80.358 29.927 160.876 1.00 72.67 310 PRO B N 1
ATOM 5732 C CA . PRO B 1 310 ? 79.944 29.085 162.006 1.00 71.36 310 PRO B CA 1
ATOM 5733 C C . PRO B 1 310 ? 80.809 27.833 162.149 1.00 69.79 310 PRO B C 1
ATOM 5734 O O . PRO B 1 310 ? 81.255 27.287 161.140 1.00 69.97 310 PRO B O 1
ATOM 5738 N N . PRO B 1 311 ? 81.045 27.379 163.393 1.00 67.62 311 PRO B N 1
ATOM 5739 C CA . PRO B 1 311 ? 80.501 27.952 164.631 1.00 66.64 311 PRO B CA 1
ATOM 5740 C C . PRO B 1 311 ? 81.218 29.227 165.076 1.00 66.37 311 PRO B C 1
ATOM 5741 O O . PRO B 1 311 ? 82.339 29.494 164.641 1.00 67.98 311 PRO B O 1
ATOM 5745 N N . PHE B 1 312 ? 80.566 30.002 165.937 1.00 64.27 312 PHE B N 1
ATOM 5746 C CA . PHE B 1 312 ? 81.108 31.280 166.380 1.00 63.27 312 PHE B CA 1
ATOM 5747 C C . PHE B 1 312 ? 81.509 31.236 167.849 1.00 63.71 312 PHE B C 1
ATOM 5748 O O . PHE B 1 312 ? 80.949 30.470 168.633 1.00 63.35 312 PHE B O 1
ATOM 5756 N N . LEU B 1 313 ? 82.482 32.064 168.215 1.00 64.53 313 LEU B N 1
ATOM 5757 C CA . LEU B 1 313 ? 82.919 32.167 169.601 1.00 65.50 313 LEU B CA 1
ATOM 5758 C C . LEU B 1 313 ? 81.842 32.851 170.438 1.00 65.57 313 LEU B C 1
ATOM 5759 O O . LEU B 1 313 ? 81.107 33.699 169.930 1.00 64.04 313 LEU B O 1
ATOM 5764 N N . PRO B 1 314 ? 81.738 32.477 171.724 1.00 68.19 314 PRO B N 1
ATOM 5765 C CA . PRO B 1 314 ? 80.761 33.074 172.643 1.00 69.26 314 PRO B CA 1
ATOM 5766 C C . PRO B 1 314 ? 80.881 34.593 172.737 1.00 70.77 314 PRO B C 1
ATOM 5767 O O . PRO B 1 314 ? 81.991 35.125 172.688 1.00 72.31 314 PRO B O 1
ATOM 5771 N N . GLU B 1 315 ? 79.741 35.267 172.878 1.00 70.30 315 GLU B N 1
ATOM 5772 C CA . GLU B 1 315 ? 79.684 36.721 173.023 1.00 70.71 315 GLU B CA 1
ATOM 5773 C C . GLU B 1 315 ? 80.409 37.445 171.891 1.00 70.15 315 GLU B C 1
ATOM 5774 O O . GLU B 1 315 ? 81.316 38.240 172.132 1.00 72.29 315 GLU B O 1
ATOM 5780 N N . SER B 1 316 ? 80.003 37.164 170.656 1.00 66.84 316 SER B N 1
ATOM 5781 C CA . SER B 1 316 ? 80.629 37.773 169.489 1.00 65.33 316 SER B CA 1
ATOM 5782 C C . SER B 1 316 ? 79.620 38.532 168.632 1.00 62.73 316 SER B C 1
ATOM 5783 O O . SER B 1 316 ? 79.985 39.153 167.634 1.00 63.77 316 SER B O 1
ATOM 5786 N N . PHE B 1 317 ? 78.351 38.477 169.024 1.00 59.35 317 PHE B N 1
ATOM 5787 C CA . PHE B 1 317 ? 77.296 39.154 168.278 1.00 56.41 317 PHE B CA 1
ATOM 5788 C C . PHE B 1 317 ? 76.672 40.287 169.082 1.00 55.72 317 PHE B C 1
ATOM 5789 O O . PHE B 1 317 ? 76.352 40.125 170.260 1.00 56.04 317 PHE B O 1
ATOM 5797 N N . ASP B 1 318 ? 76.501 41.435 168.434 1.00 54.85 318 ASP B N 1
ATOM 5798 C CA . ASP B 1 318 ? 75.882 42.589 169.072 1.00 54.56 318 ASP B CA 1
ATOM 5799 C C . ASP B 1 318 ? 74.398 42.348 169.330 1.00 53.66 318 ASP B C 1
ATOM 5800 O O . ASP B 1 318 ? 73.894 42.651 170.411 1.00 53.87 318 ASP B O 1
ATOM 5805 N N . ARG B 1 319 ? 73.699 41.800 168.340 1.00 52.60 319 ARG B N 1
ATOM 5806 C CA . ARG B 1 319 ? 72.279 41.494 168.503 1.00 51.66 319 ARG B CA 1
ATOM 5807 C C . ARG B 1 319 ? 71.913 40.141 167.901 1.00 51.13 319 ARG B C 1
ATOM 5808 O O . ARG B 1 319 ? 72.469 39.724 166.882 1.00 49.91 319 ARG B O 1
ATOM 5816 N N . ILE B 1 320 ? 70.972 39.455 168.542 1.00 52.51 320 ILE B N 1
ATOM 5817 C CA . ILE B 1 320 ? 70.547 38.141 168.076 1.00 52.55 320 ILE B CA 1
ATOM 5818 C C . ILE B 1 320 ? 69.027 38.022 168.006 1.00 53.39 320 ILE B C 1
ATOM 5819 O O . ILE B 1 320 ? 68.313 38.335 168.963 1.00 53.80 320 ILE B O 1
ATOM 5824 N N . LEU B 1 321 ? 68.544 37.577 166.851 1.00 54.12 321 LEU B N 1
ATOM 5825 C CA . LEU B 1 321 ? 67.130 37.305 166.647 1.00 54.20 321 LEU B CA 1
ATOM 5826 C C . LEU B 1 321 ? 66.870 35.804 166.608 1.00 53.57 321 LEU B C 1
ATOM 5827 O O . LEU B 1 321 ? 67.426 35.084 165.778 1.00 54.27 321 LEU B O 1
ATOM 5832 N N . LEU B 1 322 ? 66.020 35.345 167.516 1.00 51.67 322 LEU B N 1
ATOM 5833 C CA . LEU B 1 322 ? 65.533 33.977 167.503 1.00 50.06 322 LEU B CA 1
ATOM 5834 C C . LEU B 1 322 ? 64.070 33.951 167.070 1.00 49.61 322 LEU B C 1
ATOM 5835 O O . LEU B 1 322 ? 63.154 33.971 167.901 1.00 51.13 322 LEU B O 1
ATOM 5840 N N . ASP B 1 323 ? 63.857 33.950 165.758 1.00 47.84 323 ASP B N 1
ATOM 5841 C CA . ASP B 1 323 ? 62.542 33.672 165.200 1.00 46.85 323 ASP B CA 1
ATOM 5842 C C . ASP B 1 323 ? 62.359 32.162 165.209 1.00 44.97 323 ASP B C 1
ATOM 5843 O O . ASP B 1 323 ? 62.472 31.503 164.176 1.00 43.07 323 ASP B O 1
ATOM 5848 N N . ALA B 1 324 ? 62.077 31.626 166.392 1.00 45.57 324 ALA B N 1
ATOM 5849 C CA . ALA B 1 324 ? 62.149 30.190 166.630 1.00 45.56 324 ALA B CA 1
ATOM 5850 C C . ALA B 1 324 ? 61.102 29.407 165.850 1.00 45.17 324 ALA B C 1
ATOM 5851 O O . ALA B 1 324 ? 59.992 29.893 165.628 1.00 46.44 324 ALA B O 1
ATOM 5853 N N . PRO B 1 325 ? 61.460 28.184 165.429 1.00 43.58 325 PRO B N 1
ATOM 5854 C CA . PRO B 1 325 ? 60.489 27.252 164.852 1.00 36.19 325 PRO B CA 1
ATOM 5855 C C . PRO B 1 325 ? 59.449 26.867 165.894 1.00 36.83 325 PRO B C 1
ATOM 5856 O O . PRO B 1 325 ? 59.808 26.478 167.005 1.00 41.63 325 PRO B O 1
ATOM 5860 N N . CYS B 1 326 ? 58.176 26.978 165.539 1.00 60.72 326 CYS B N 1
ATOM 5861 C CA . CYS B 1 326 ? 57.104 26.728 166.489 1.00 62.84 326 CYS B CA 1
ATOM 5862 C C . CYS B 1 326 ? 55.987 25.925 165.843 1.00 62.34 326 CYS B C 1
ATOM 5863 O O . CYS B 1 326 ? 56.090 25.523 164.683 1.00 62.52 326 CYS B O 1
ATOM 5866 N N . SER B 1 327 ? 54.919 25.692 166.598 1.00 62.39 327 SER B N 1
ATOM 5867 C CA . SER B 1 327 ? 53.778 24.946 166.085 1.00 62.07 327 SER B CA 1
ATOM 5868 C C . SER B 1 327 ? 53.057 25.738 165.000 1.00 61.38 327 SER B C 1
ATOM 5869 O O . SER B 1 327 ? 52.326 25.170 164.188 1.00 62.83 327 SER B O 1
ATOM 5872 N N . GLY B 1 328 ? 53.277 27.049 164.985 1.00 58.10 328 GLY B N 1
ATOM 5873 C CA . GLY B 1 328 ? 52.725 27.909 163.953 1.00 56.18 328 GLY B CA 1
ATOM 5874 C C . GLY B 1 328 ? 51.210 27.939 163.946 1.00 56.97 328 GLY B C 1
ATOM 5875 O O . GLY B 1 328 ? 50.592 28.258 162.930 1.00 57.90 328 GLY B O 1
ATOM 5876 N N . MET B 1 329 ? 50.607 27.600 165.081 1.00 56.45 329 MET B N 1
ATOM 5877 C CA . MET B 1 329 ? 49.155 27.526 165.183 1.00 54.21 329 MET B CA 1
ATOM 5878 C C . MET B 1 329 ? 48.522 28.897 165.408 1.00 53.72 329 MET B C 1
ATOM 5879 O O . MET B 1 329 ? 47.477 29.011 166.050 1.00 54.71 329 MET B O 1
ATOM 5884 N N . GLY B 1 330 ? 49.160 29.935 164.878 1.00 52.54 330 GLY B N 1
ATOM 5885 C CA . GLY B 1 330 ? 48.639 31.285 164.966 1.00 53.89 330 GLY B CA 1
ATOM 5886 C C . GLY B 1 330 ? 48.563 31.902 163.585 1.00 55.28 330 GLY B C 1
ATOM 5887 O O . GLY B 1 330 ? 48.170 33.057 163.425 1.00 56.51 330 GLY B O 1
ATOM 5888 N N . GLN B 1 331 ? 48.945 31.116 162.584 1.00 54.89 331 GLN B N 1
ATOM 5889 C CA . GLN B 1 331 ? 48.928 31.562 161.197 1.00 53.88 331 GLN B CA 1
ATOM 5890 C C . GLN B 1 331 ? 47.499 31.729 160.700 1.00 53.57 331 GLN B C 1
ATOM 5891 O O . GLN B 1 331 ? 46.624 30.918 161.005 1.00 54.63 331 GLN B O 1
ATOM 5897 N N . ARG B 1 332 ? 47.269 32.786 159.930 1.00 51.44 332 ARG B N 1
ATOM 5898 C CA . ARG B 1 332 ? 45.957 33.046 159.356 1.00 49.34 332 ARG B CA 1
ATOM 5899 C C . ARG B 1 332 ? 46.089 33.401 157.881 1.00 47.85 332 ARG B C 1
ATOM 5900 O O . ARG B 1 332 ? 46.983 34.156 157.499 1.00 47.44 332 ARG B O 1
ATOM 5908 N N . PRO B 1 333 ? 45.194 32.856 157.043 1.00 47.34 333 PRO B N 1
ATOM 5909 C CA . PRO B 1 333 ? 44.120 31.934 157.430 1.00 47.77 333 PRO B CA 1
ATOM 5910 C C . PRO B 1 333 ? 44.590 30.485 157.561 1.00 46.91 333 PRO B C 1
ATOM 5911 O O . PRO B 1 333 ? 45.582 30.098 156.944 1.00 47.70 333 PRO B O 1
ATOM 5915 N N . ASN B 1 334 ? 43.874 29.699 158.359 1.00 45.74 334 ASN B N 1
ATOM 5916 C CA . ASN B 1 334 ? 44.208 28.294 158.561 1.00 36.72 334 ASN B CA 1
ATOM 5917 C C . ASN B 1 334 ? 42.985 27.484 158.977 1.00 44.00 334 ASN B C 1
ATOM 5918 O O . ASN B 1 334 ? 42.504 27.613 160.102 1.00 45.04 334 ASN B O 1
ATOM 5923 N N . MET B 1 335 ? 42.480 26.653 158.070 1.00 43.47 335 MET B N 1
ATOM 5924 C CA . MET B 1 335 ? 41.242 25.924 158.322 1.00 43.97 335 MET B CA 1
ATOM 5925 C C . MET B 1 335 ? 41.472 24.631 159.092 1.00 45.51 335 MET B C 1
ATOM 5926 O O . MET B 1 335 ? 40.563 24.128 159.752 1.00 46.81 335 MET B O 1
ATOM 5931 N N . ALA B 1 336 ? 42.684 24.091 159.013 1.00 46.13 336 ALA B N 1
ATOM 5932 C CA . ALA B 1 336 ? 42.966 22.813 159.655 1.00 48.33 336 ALA B CA 1
ATOM 5933 C C . ALA B 1 336 ? 44.435 22.642 160.025 1.00 49.32 336 ALA B C 1
ATOM 5934 O O . ALA B 1 336 ? 45.317 23.286 159.456 1.00 48.44 336 ALA B O 1
ATOM 5936 N N . CYS B 1 337 ? 44.677 21.763 160.992 1.00 51.21 337 CYS B N 1
ATOM 5937 C CA . CYS B 1 337 ? 46.023 21.410 161.422 1.00 51.79 337 CYS B CA 1
ATOM 5938 C C . CYS B 1 337 ? 46.065 19.933 161.800 1.00 53.91 337 CYS B C 1
ATOM 5939 O O . CYS B 1 337 ? 45.644 19.551 162.892 1.00 54.76 337 CYS B O 1
ATOM 5942 N N . THR B 1 338 ? 46.575 19.107 160.893 1.00 55.48 338 THR B N 1
ATOM 5943 C CA . THR B 1 338 ? 46.609 17.664 161.105 1.00 58.35 338 THR B CA 1
ATOM 5944 C C . THR B 1 338 ? 47.857 17.223 161.862 1.00 60.52 338 THR B C 1
ATOM 5945 O O . THR B 1 338 ? 48.648 16.424 161.362 1.00 61.19 338 THR B O 1
ATOM 5949 N N . TRP B 1 339 ? 48.029 17.750 163.070 1.00 62.60 339 TRP B N 1
ATOM 5950 C CA . TRP B 1 339 ? 49.207 17.442 163.871 1.00 64.58 339 TRP B CA 1
ATOM 5951 C C . TRP B 1 339 ? 48.840 16.656 165.123 1.00 65.03 339 TRP B C 1
ATOM 5952 O O . TRP B 1 339 ? 47.739 16.791 165.651 1.00 67.92 339 TRP B O 1
ATOM 5963 N N . SER B 1 340 ? 49.766 15.821 165.579 1.00 62.21 340 SER B N 1
ATOM 5964 C CA . SER B 1 340 ? 49.613 15.120 166.847 1.00 61.48 340 SER B CA 1
ATOM 5965 C C . SER B 1 340 ? 49.960 16.056 167.998 1.00 61.44 340 SER B C 1
ATOM 5966 O O . SER B 1 340 ? 50.517 17.132 167.784 1.00 61.15 340 SER B O 1
ATOM 5969 N N . VAL B 1 341 ? 49.629 15.644 169.216 1.00 62.23 341 VAL B N 1
ATOM 5970 C CA . VAL B 1 341 ? 49.937 16.433 170.402 1.00 60.35 341 VAL B CA 1
ATOM 5971 C C . VAL B 1 341 ? 51.445 16.460 170.632 1.00 58.99 341 VAL B C 1
ATOM 5972 O O . VAL B 1 341 ? 52.008 17.485 171.020 1.00 57.92 341 VAL B O 1
ATOM 5976 N N . LYS B 1 342 ? 52.091 15.330 170.368 1.00 59.54 342 LYS B N 1
ATOM 5977 C CA . LYS B 1 342 ? 53.530 15.192 170.558 1.00 59.76 342 LYS B CA 1
ATOM 5978 C C . LYS B 1 342 ? 54.317 16.192 169.709 1.00 58.12 342 LYS B C 1
ATOM 5979 O O . LYS B 1 342 ? 55.280 16.801 170.183 1.00 58.31 342 LYS B O 1
ATOM 5985 N N . GLU B 1 343 ? 53.882 16.375 168.464 1.00 54.31 343 GLU B N 1
ATOM 5986 C CA . GLU B 1 343 ? 54.490 17.351 167.561 1.00 51.36 343 GLU B CA 1
ATOM 5987 C C . GLU B 1 343 ? 54.388 18.769 168.111 1.00 50.51 343 GLU B C 1
ATOM 5988 O O . GLU B 1 343 ? 55.376 19.503 168.151 1.00 51.10 343 GLU B O 1
ATOM 5994 N N . VAL B 1 344 ? 53.182 19.146 168.524 1.00 49.56 344 VAL B N 1
ATOM 5995 C CA . VAL B 1 344 ? 52.925 20.464 169.092 1.00 49.11 344 VAL B CA 1
ATOM 5996 C C . VAL B 1 344 ? 53.749 20.701 170.357 1.00 48.95 344 VAL B C 1
ATOM 5997 O O . VAL B 1 344 ? 54.225 21.811 170.602 1.00 49.19 344 VAL B O 1
ATOM 6001 N N . ALA B 1 345 ? 53.927 19.648 171.148 1.00 48.79 345 ALA B N 1
ATOM 6002 C CA . ALA B 1 345 ? 54.565 19.775 172.452 1.00 49.05 345 ALA B CA 1
ATOM 6003 C C . ALA B 1 345 ? 56.062 19.494 172.388 1.00 48.82 345 ALA B C 1
ATOM 6004 O O . ALA B 1 345 ? 56.742 19.499 173.414 1.00 49.32 345 ALA B O 1
ATOM 6006 N N . SER B 1 346 ? 56.574 19.242 171.188 1.00 48.42 346 SER B N 1
ATOM 6007 C CA . SER B 1 346 ? 57.993 18.940 171.039 1.00 48.44 346 SER B CA 1
ATOM 6008 C C . SER B 1 346 ? 58.815 20.169 170.657 1.00 48.23 346 SER B C 1
ATOM 6009 O O . SER B 1 346 ? 60.011 20.060 170.389 1.00 47.85 346 SER B O 1
ATOM 6012 N N . TYR B 1 347 ? 58.178 21.336 170.630 1.00 48.50 347 TYR B N 1
ATOM 6013 C CA . TYR B 1 347 ? 58.866 22.553 170.208 1.00 48.32 347 TYR B CA 1
ATOM 6014 C C . TYR B 1 347 ? 59.563 23.257 171.368 1.00 48.65 347 TYR B C 1
ATOM 6015 O O . TYR B 1 347 ? 60.605 23.882 171.177 1.00 48.97 347 TYR B O 1
ATOM 6024 N N . GLN B 1 348 ? 58.989 23.156 172.564 1.00 48.73 348 GLN B N 1
ATOM 6025 C CA . GLN B 1 348 ? 59.558 23.809 173.742 1.00 49.01 348 GLN B CA 1
ATOM 6026 C C . GLN B 1 348 ? 61.025 23.415 173.999 1.00 48.51 348 GLN B C 1
ATOM 6027 O O . GLN B 1 348 ? 61.863 24.297 174.197 1.00 48.92 348 GLN B O 1
ATOM 6033 N N . PRO B 1 349 ? 61.349 22.102 173.988 1.00 48.00 349 PRO B N 1
ATOM 6034 C CA . PRO B 1 349 ? 62.757 21.754 174.228 1.00 48.16 349 PRO B CA 1
ATOM 6035 C C . PRO B 1 349 ? 63.699 22.291 173.150 1.00 47.13 349 PRO B C 1
ATOM 6036 O O . PRO B 1 349 ? 64.775 22.793 173.480 1.00 47.93 349 PRO B O 1
ATOM 6040 N N . LEU B 1 350 ? 63.302 22.174 171.886 1.00 45.51 350 LEU B N 1
ATOM 6041 C CA . LEU B 1 350 ? 64.094 22.697 170.776 1.00 44.51 350 LEU B CA 1
ATOM 6042 C C . LEU B 1 350 ? 64.319 24.198 170.930 1.00 44.72 350 LEU B C 1
ATOM 6043 O O . LEU B 1 350 ? 65.443 24.693 170.787 1.00 45.39 350 LEU B O 1
ATOM 6048 N N . GLN B 1 351 ? 63.235 24.912 171.222 1.00 44.53 351 GLN B N 1
ATOM 6049 C CA . GLN B 1 351 ? 63.289 26.351 171.450 1.00 44.90 351 GLN B CA 1
ATOM 6050 C C . GLN B 1 351 ? 64.243 26.702 172.585 1.00 46.45 351 GLN B C 1
ATOM 6051 O O . GLN B 1 351 ? 64.955 27.698 172.510 1.00 47.07 351 GLN B O 1
ATOM 6057 N N . ARG B 1 352 ? 64.248 25.889 173.638 1.00 47.02 352 ARG B N 1
ATOM 6058 C CA . ARG B 1 352 ? 65.122 26.135 174.784 1.00 47.90 352 ARG B CA 1
ATOM 6059 C C . ARG B 1 352 ? 66.584 25.842 174.449 1.00 47.79 352 ARG B C 1
ATOM 6060 O O . ARG B 1 352 ? 67.492 26.486 174.975 1.00 44.66 352 ARG B O 1
ATOM 6068 N N . LYS B 1 353 ? 66.801 24.866 173.573 1.00 47.26 353 LYS B N 1
ATOM 6069 C CA . LYS B 1 353 ? 68.138 24.522 173.098 1.00 47.76 353 LYS B CA 1
ATOM 6070 C C . LYS B 1 353 ? 68.725 25.686 172.295 1.00 48.73 353 LYS B C 1
ATOM 6071 O O . LYS B 1 353 ? 69.825 26.192 172.589 1.00 48.99 353 LYS B O 1
ATOM 6077 N N . LEU B 1 354 ? 67.957 26.124 171.300 1.00 48.09 354 LEU B N 1
ATOM 6078 C CA . LEU B 1 354 ? 68.335 27.262 170.468 1.00 47.50 354 LEU B CA 1
ATOM 6079 C C . LEU B 1 354 ? 68.517 28.515 171.317 1.00 42.33 354 LEU B C 1
ATOM 6080 O O . LEU B 1 354 ? 69.406 29.327 171.062 1.00 42.55 354 LEU B O 1
ATOM 6085 N N . PHE B 1 355 ? 67.663 28.661 172.327 1.00 42.80 355 PHE B N 1
ATOM 6086 C CA . PHE B 1 355 ? 67.722 29.798 173.238 1.00 46.72 355 PHE B CA 1
ATOM 6087 C C . PHE B 1 355 ? 69.018 29.795 174.038 1.00 48.24 355 PHE B C 1
ATOM 6088 O O . PHE B 1 355 ? 69.652 30.834 174.195 1.00 49.53 355 PHE B O 1
ATOM 6096 N N . THR B 1 356 ? 69.401 28.627 174.549 1.00 48.47 356 THR B N 1
ATOM 6097 C CA . THR B 1 356 ? 70.647 28.496 175.295 1.00 50.30 356 THR B CA 1
ATOM 6098 C C . THR B 1 356 ? 71.825 28.877 174.409 1.00 50.01 356 THR B C 1
ATOM 6099 O O . THR B 1 356 ? 72.708 29.643 174.822 1.00 46.77 356 THR B O 1
ATOM 6103 N N . ALA B 1 357 ? 71.827 28.351 173.185 1.00 48.67 357 ALA B N 1
ATOM 6104 C CA . ALA B 1 357 ? 72.858 28.714 172.213 1.00 48.26 357 ALA B CA 1
ATOM 6105 C C . ALA B 1 357 ? 72.918 30.232 172.008 1.00 49.18 357 ALA B C 1
ATOM 6106 O O . ALA B 1 357 ? 74.000 30.833 172.004 1.00 49.77 357 ALA B O 1
ATOM 6108 N N . ALA B 1 358 ? 71.745 30.841 171.855 1.00 49.97 358 ALA B N 1
ATOM 6109 C CA . ALA B 1 358 ? 71.624 32.283 171.658 1.00 52.29 358 ALA B CA 1
ATOM 6110 C C . ALA B 1 358 ? 72.226 33.072 172.818 1.00 56.57 358 ALA B C 1
ATOM 6111 O O . ALA B 1 358 ? 73.014 33.994 172.604 1.00 58.05 358 ALA B O 1
ATOM 6113 N N . VAL B 1 359 ? 71.838 32.715 174.040 1.00 59.67 359 VAL B N 1
ATOM 6114 C CA . VAL B 1 359 ? 72.354 33.372 175.237 1.00 64.21 359 VAL B CA 1
ATOM 6115 C C . VAL B 1 359 ? 73.870 33.245 175.301 1.00 69.08 359 VAL B C 1
ATOM 6116 O O . VAL B 1 359 ? 74.567 34.195 175.662 1.00 70.47 359 VAL B O 1
ATOM 6120 N N . GLN B 1 360 ? 74.379 32.072 174.937 1.00 71.80 360 GLN B N 1
ATOM 6121 C CA . GLN B 1 360 ? 75.821 31.854 174.943 1.00 72.64 360 GLN B CA 1
ATOM 6122 C C . GLN B 1 360 ? 76.528 32.716 173.897 1.00 69.14 360 GLN B C 1
ATOM 6123 O O . GLN B 1 360 ? 77.670 33.131 174.097 1.00 70.75 360 GLN B O 1
ATOM 6129 N N . LEU B 1 361 ? 75.854 32.978 172.781 1.00 64.24 361 LEU B N 1
ATOM 6130 C CA . LEU B 1 361 ? 76.458 33.759 171.700 1.00 61.06 361 LEU B CA 1
ATOM 6131 C C . LEU B 1 361 ? 76.260 35.274 171.828 1.00 61.36 361 LEU B C 1
ATOM 6132 O O . LEU B 1 361 ? 76.842 36.045 171.064 1.00 62.39 361 LEU B O 1
ATOM 6137 N N . LEU B 1 362 ? 75.444 35.698 172.788 1.00 60.85 362 LEU B N 1
ATOM 6138 C CA . LEU B 1 362 ? 75.121 37.115 172.952 1.00 60.95 362 LEU B CA 1
ATOM 6139 C C . LEU B 1 362 ? 76.186 37.875 173.745 1.00 63.20 362 LEU B C 1
ATOM 6140 O O . LEU B 1 362 ? 76.672 37.394 174.768 1.00 64.68 362 LEU B O 1
ATOM 6145 N N . LYS B 1 363 ? 76.538 39.065 173.263 1.00 63.72 363 LYS B N 1
ATOM 6146 C CA . LYS B 1 363 ? 77.519 39.922 173.926 1.00 65.82 363 LYS B CA 1
ATOM 6147 C C . LYS B 1 363 ? 77.018 40.362 175.305 1.00 66.76 363 LYS B C 1
ATOM 6148 O O . LYS B 1 363 ? 75.811 40.393 175.544 1.00 66.03 363 LYS B O 1
ATOM 6154 N N . PRO B 1 364 ? 77.949 40.695 176.220 1.00 68.73 364 PRO B N 1
ATOM 6155 C CA . PRO B 1 364 ? 77.625 41.121 177.590 1.00 70.50 364 PRO B CA 1
ATOM 6156 C C . PRO B 1 364 ? 76.572 42.219 177.729 1.00 71.18 364 PRO B C 1
ATOM 6157 O O . PRO B 1 364 ? 75.947 42.309 178.785 1.00 72.91 364 PRO B O 1
ATOM 6161 N N . GLU B 1 365 ? 76.375 43.036 176.705 1.00 68.92 365 GLU B N 1
ATOM 6162 C CA . GLU B 1 365 ? 75.396 44.110 176.796 1.00 66.71 365 GLU B CA 1
ATOM 6163 C C . GLU B 1 365 ? 74.578 44.173 175.516 1.00 65.14 365 GLU B C 1
ATOM 6164 O O . GLU B 1 365 ? 74.028 45.215 175.160 1.00 65.25 365 GLU B O 1
ATOM 6170 N N . GLY B 1 366 ? 74.491 43.031 174.842 1.00 63.25 366 GLY B N 1
ATOM 6171 C CA . GLY B 1 366 ? 73.741 42.913 173.606 1.00 60.59 366 GLY B CA 1
ATOM 6172 C C . GLY B 1 366 ? 72.267 42.631 173.812 1.00 57.88 366 GLY B C 1
ATOM 6173 O O . GLY B 1 366 ? 71.809 42.471 174.942 1.00 56.50 366 GLY B O 1
ATOM 6174 N N . VAL B 1 367 ? 71.525 42.562 172.711 1.00 56.81 367 VAL B N 1
ATOM 6175 C CA . VAL B 1 367 ? 70.077 42.385 172.771 1.00 55.63 367 VAL B CA 1
ATOM 6176 C C . VAL B 1 367 ? 69.619 41.112 172.061 1.00 54.55 367 VAL B C 1
ATOM 6177 O O . VAL B 1 367 ? 70.018 40.838 170.926 1.00 55.18 367 VAL B O 1
ATOM 6181 N N . LEU B 1 368 ? 68.781 40.337 172.744 1.00 53.36 368 LEU B N 1
ATOM 6182 C CA . LEU B 1 368 ? 68.203 39.125 172.173 1.00 45.94 368 LEU B CA 1
ATOM 6183 C C . LEU B 1 368 ? 66.692 39.257 172.034 1.00 45.51 368 LEU B C 1
ATOM 6184 O O . LEU B 1 368 ? 66.009 39.613 172.989 1.00 46.21 368 LEU B O 1
ATOM 6189 N N . VAL B 1 369 ? 66.169 38.962 170.849 1.00 47.83 369 VAL B N 1
ATOM 6190 C CA . VAL B 1 369 ? 64.724 39.000 170.646 1.00 47.38 369 VAL B CA 1
ATOM 6191 C C . VAL B 1 369 ? 64.181 37.614 170.333 1.00 47.25 369 VAL B C 1
ATOM 6192 O O . VAL B 1 369 ? 64.606 36.979 169.377 1.00 46.65 369 VAL B O 1
ATOM 6196 N N . TYR B 1 370 ? 63.225 37.156 171.132 1.00 48.27 370 TYR B N 1
ATOM 6197 C CA . TYR B 1 370 ? 62.611 35.853 170.913 1.00 48.54 370 TYR B CA 1
ATOM 6198 C C . TYR B 1 370 ? 61.205 36.020 170.355 1.00 49.42 370 TYR B C 1
ATOM 6199 O O . TYR B 1 370 ? 60.361 36.675 170.969 1.00 49.33 370 TYR B O 1
ATOM 6208 N N . SER B 1 371 ? 60.954 35.433 169.188 1.00 50.36 371 SER B N 1
ATOM 6209 C CA . SER B 1 371 ? 59.650 35.583 168.552 1.00 50.40 371 SER B CA 1
ATOM 6210 C C . SER B 1 371 ? 59.097 34.267 168.016 1.00 48.78 371 SER B C 1
ATOM 6211 O O . SER B 1 371 ? 59.840 33.429 167.506 1.00 48.39 371 SER B O 1
ATOM 6214 N N . THR B 1 372 ? 57.782 34.097 168.134 1.00 47.21 372 THR B N 1
ATOM 6215 C CA . THR B 1 372 ? 57.095 32.944 167.557 1.00 46.91 372 THR B CA 1
ATOM 6216 C C . THR B 1 372 ? 55.810 33.373 166.858 1.00 48.28 372 THR B C 1
ATOM 6217 O O . THR B 1 372 ? 55.282 34.456 167.117 1.00 49.55 372 THR B O 1
ATOM 6221 N N . CYS B 1 373 ? 55.305 32.514 165.977 1.00 48.78 373 CYS B N 1
ATOM 6222 C CA . CYS B 1 373 ? 54.023 32.755 165.325 1.00 49.88 373 CYS B CA 1
ATOM 6223 C C . CYS B 1 373 ? 52.986 31.742 165.798 1.00 50.13 373 CYS B C 1
ATOM 6224 O O . CYS B 1 373 ? 52.085 31.361 165.050 1.00 49.66 373 CYS B O 1
ATOM 6227 N N . THR B 1 374 ? 53.121 31.318 167.051 1.00 51.20 374 THR B N 1
ATOM 6228 C CA . THR B 1 374 ? 52.178 30.389 167.660 1.00 52.80 374 THR B CA 1
ATOM 6229 C C . THR B 1 374 ? 51.497 31.049 168.855 1.00 54.40 374 THR B C 1
ATOM 6230 O O . THR B 1 374 ? 51.869 32.151 169.256 1.00 54.45 374 THR B O 1
ATOM 6234 N N . ILE B 1 375 ? 50.499 30.376 169.420 1.00 54.96 375 ILE B N 1
ATOM 6235 C CA . ILE B 1 375 ? 49.661 30.985 170.450 1.00 56.51 375 ILE B CA 1
ATOM 6236 C C . ILE B 1 375 ? 49.696 30.251 171.791 1.00 56.81 375 ILE B C 1
ATOM 6237 O O . ILE B 1 375 ? 49.070 30.688 172.757 1.00 58.90 375 ILE B O 1
ATOM 6242 N N . THR B 1 376 ? 50.425 29.142 171.852 1.00 56.03 376 THR B N 1
ATOM 6243 C CA . THR B 1 376 ? 50.444 28.311 173.054 1.00 56.12 376 THR B CA 1
ATOM 6244 C C . THR B 1 376 ? 51.238 28.954 174.191 1.00 56.59 376 THR B C 1
ATOM 6245 O O . THR B 1 376 ? 52.148 29.748 173.954 1.00 55.84 376 THR B O 1
ATOM 6249 N N . LEU B 1 377 ? 50.879 28.608 175.424 1.00 58.01 377 LEU B N 1
ATOM 6250 C CA . LEU B 1 377 ? 51.607 29.068 176.604 1.00 58.84 377 LEU B CA 1
ATOM 6251 C C . LEU B 1 377 ? 53.010 28.476 176.659 1.00 58.48 377 LEU B C 1
ATOM 6252 O O . LEU B 1 377 ? 53.975 29.167 176.988 1.00 60.59 377 LEU B O 1
ATOM 6257 N N . ALA B 1 378 ? 53.108 27.189 176.339 1.00 56.42 378 ALA B N 1
ATOM 6258 C CA . ALA B 1 378 ? 54.355 26.441 176.459 1.00 45.57 378 ALA B CA 1
ATOM 6259 C C . ALA B 1 378 ? 55.468 27.005 175.580 1.00 61.53 378 ALA B C 1
ATOM 6260 O O . ALA B 1 378 ? 56.648 26.878 175.906 1.00 44.66 378 ALA B O 1
ATOM 6262 N N . GLU B 1 379 ? 55.093 27.614 174.460 1.00 60.57 379 GLU B N 1
ATOM 6263 C CA . GLU B 1 379 ? 56.072 28.101 173.495 1.00 58.83 379 GLU B CA 1
ATOM 6264 C C . GLU B 1 379 ? 56.306 29.606 173.599 1.00 59.05 379 GLU B C 1
ATOM 6265 O O . GLU B 1 379 ? 57.095 30.167 172.839 1.00 57.50 379 GLU B O 1
ATOM 6271 N N . ASN B 1 380 ? 55.628 30.259 174.539 1.00 61.42 380 ASN B N 1
ATOM 6272 C CA . ASN B 1 380 ? 55.736 31.708 174.670 1.00 63.33 380 ASN B CA 1
ATOM 6273 C C . ASN B 1 380 ? 56.077 32.184 176.083 1.00 65.14 380 ASN B C 1
ATOM 6274 O O . ASN B 1 380 ? 57.246 32.397 176.406 1.00 64.87 380 ASN B O 1
ATOM 6279 N N . GLU B 1 381 ? 55.056 32.354 176.920 1.00 66.96 381 GLU B N 1
ATOM 6280 C CA . GLU B 1 381 ? 55.244 32.923 178.253 1.00 68.49 381 GLU B CA 1
ATOM 6281 C C . GLU B 1 381 ? 56.052 32.011 179.172 1.00 68.62 381 GLU B C 1
ATOM 6282 O O . GLU B 1 381 ? 56.897 32.480 179.941 1.00 70.95 381 GLU B O 1
ATOM 6288 N N . GLU B 1 382 ? 55.792 30.709 179.092 1.00 66.49 382 GLU B N 1
ATOM 6289 C CA . GLU B 1 382 ? 56.525 29.736 179.894 1.00 65.34 382 GLU B CA 1
ATOM 6290 C C . GLU B 1 382 ? 58.004 29.759 179.528 1.00 62.97 382 GLU B C 1
ATOM 6291 O O . GLU B 1 382 ? 58.868 29.511 180.370 1.00 62.86 382 GLU B O 1
ATOM 6297 N N . GLN B 1 383 ? 58.287 30.069 178.266 1.00 60.95 383 GLN B N 1
ATOM 6298 C CA . GLN B 1 383 ? 59.659 30.178 177.793 1.00 60.17 383 GLN B CA 1
ATOM 6299 C C . GLN B 1 383 ? 60.320 31.436 178.339 1.00 61.85 383 GLN B C 1
ATOM 6300 O O . GLN B 1 383 ? 61.525 31.458 178.579 1.00 63.49 383 GLN B O 1
ATOM 6306 N N . VAL B 1 384 ? 59.527 32.488 178.520 1.00 47.35 384 VAL B N 1
ATOM 6307 C CA . VAL B 1 384 ? 60.028 33.729 179.096 1.00 48.13 384 VAL B CA 1
ATOM 6308 C C . VAL B 1 384 ? 60.360 33.529 180.571 1.00 57.76 384 VAL B C 1
ATOM 6309 O O . VAL B 1 384 ? 61.408 33.971 181.047 1.00 59.19 384 VAL B O 1
ATOM 6313 N N . ALA B 1 385 ? 59.465 32.855 181.288 1.00 56.64 385 ALA B N 1
ATOM 6314 C CA . ALA B 1 385 ? 59.699 32.527 182.691 1.00 56.44 385 ALA B CA 1
ATOM 6315 C C . ALA B 1 385 ? 60.939 31.651 182.839 1.00 55.81 385 ALA B C 1
ATOM 6316 O O . ALA B 1 385 ? 61.816 31.923 183.667 1.00 56.79 385 ALA B O 1
ATOM 6318 N N . TRP B 1 386 ? 61.002 30.604 182.022 1.00 54.82 386 TRP B N 1
ATOM 6319 C CA . TRP B 1 386 ? 62.142 29.696 182.003 1.00 55.39 386 TRP B CA 1
ATOM 6320 C C . TRP B 1 386 ? 63.440 30.446 181.723 1.00 55.61 386 TRP B C 1
ATOM 6321 O O . TRP B 1 386 ? 64.468 30.171 182.337 1.00 56.23 386 TRP B O 1
ATOM 6332 N N . ALA B 1 387 ? 63.386 31.393 180.793 1.00 55.31 387 ALA B N 1
ATOM 6333 C CA . ALA B 1 387 ? 64.570 32.151 180.403 1.00 55.54 387 ALA B CA 1
ATOM 6334 C C . ALA B 1 387 ? 65.031 33.083 181.518 1.00 50.29 387 ALA B C 1
ATOM 6335 O O . ALA B 1 387 ? 66.227 33.199 181.785 1.00 50.76 387 ALA B O 1
ATOM 6337 N N . LEU B 1 388 ? 64.079 33.744 182.169 1.00 55.43 388 LEU B N 1
ATOM 6338 C CA . LEU B 1 388 ? 64.403 34.669 183.248 1.00 57.07 388 LEU B CA 1
ATOM 6339 C C . LEU B 1 388 ? 64.872 33.931 184.497 1.00 59.65 388 LEU B C 1
ATOM 6340 O O . LEU B 1 388 ? 65.565 34.501 185.339 1.00 59.98 388 LEU B O 1
ATOM 6345 N N . THR B 1 389 ? 64.495 32.661 184.611 1.00 61.73 389 THR B N 1
ATOM 6346 C CA . THR B 1 389 ? 64.917 31.845 185.746 1.00 64.08 389 THR B CA 1
ATOM 6347 C C . THR B 1 389 ? 66.291 31.211 185.527 1.00 65.44 389 THR B C 1
ATOM 6348 O O . THR B 1 389 ? 67.163 31.280 186.394 1.00 65.33 389 THR B O 1
ATOM 6352 N N . LYS B 1 390 ? 66.481 30.604 184.360 1.00 66.90 390 LYS B N 1
ATOM 6353 C CA . LYS B 1 390 ? 67.702 29.861 184.063 1.00 69.04 390 LYS B CA 1
ATOM 6354 C C . LYS B 1 390 ? 68.887 30.777 183.768 1.00 67.34 390 LYS B C 1
ATOM 6355 O O . LYS B 1 390 ? 70.040 30.391 183.960 1.00 69.31 390 LYS B O 1
ATOM 6361 N N . PHE B 1 391 ? 68.601 31.988 183.301 1.00 63.47 391 PHE B N 1
ATOM 6362 C CA . PHE B 1 391 ? 69.653 32.937 182.951 1.00 61.42 391 PHE B CA 1
ATOM 6363 C C . PHE B 1 391 ? 69.534 34.231 183.749 1.00 64.07 391 PHE B C 1
ATOM 6364 O O . PHE B 1 391 ? 68.805 35.141 183.354 1.00 64.47 391 PHE B O 1
ATOM 6372 N N . PRO B 1 392 ? 70.256 34.316 184.878 1.00 67.26 392 PRO B N 1
ATOM 6373 C CA . PRO B 1 392 ? 70.264 35.519 185.718 1.00 69.19 392 PRO B CA 1
ATOM 6374 C C . PRO B 1 392 ? 70.874 36.728 185.010 1.00 70.69 392 PRO B C 1
ATOM 6375 O O . PRO B 1 392 ? 70.602 37.865 185.394 1.00 71.88 392 PRO B O 1
ATOM 6379 N N . CYS B 1 393 ? 71.685 36.478 183.987 1.00 70.40 393 CYS B N 1
ATOM 6380 C CA . CYS B 1 393 ? 72.340 37.549 183.243 1.00 71.06 393 CYS B CA 1
ATOM 6381 C C . CYS B 1 393 ? 71.378 38.275 182.303 1.00 71.31 393 CYS B C 1
ATOM 6382 O O . CYS B 1 393 ? 71.705 39.335 181.769 1.00 73.59 393 CYS B O 1
ATOM 6385 N N . LEU B 1 394 ? 70.194 37.704 182.104 1.00 69.93 394 LEU B N 1
ATOM 6386 C CA . LEU B 1 394 ? 69.206 38.293 181.205 1.00 69.54 394 LEU B CA 1
ATOM 6387 C C . LEU B 1 394 ? 68.172 39.137 181.944 1.00 71.26 394 LEU B C 1
ATOM 6388 O O . LEU B 1 394 ? 67.741 38.792 183.044 1.00 72.77 394 LEU B O 1
ATOM 6393 N N . GLN B 1 395 ? 67.778 40.244 181.323 1.00 70.64 39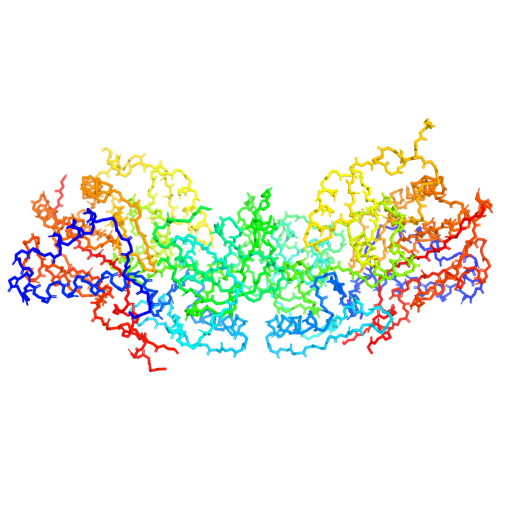5 GLN B N 1
ATOM 6394 C CA . GLN B 1 395 ? 66.747 41.119 181.867 1.00 72.80 395 GLN B CA 1
ATOM 6395 C C . GLN B 1 395 ? 65.711 41.454 180.799 1.00 70.89 395 GLN B C 1
ATOM 6396 O O . GLN B 1 395 ? 66.061 41.846 179.683 1.00 71.46 395 GLN B O 1
ATOM 6402 N N . LEU B 1 396 ? 64.437 41.290 181.144 1.00 68.58 396 LEU B N 1
ATOM 6403 C CA . LEU B 1 396 ? 63.346 41.599 180.227 1.00 65.75 396 LEU B CA 1
ATOM 6404 C C . LEU B 1 396 ? 63.229 43.103 180.008 1.00 66.42 396 LEU B C 1
ATOM 6405 O O . LEU B 1 396 ? 63.326 43.885 180.954 1.00 69.28 396 LEU B O 1
ATOM 6410 N N . GLN B 1 397 ? 63.021 43.502 178.757 1.00 64.16 397 GLN B N 1
ATOM 6411 C CA . GLN B 1 397 ? 62.937 44.914 178.405 1.00 64.88 397 GLN B CA 1
ATOM 6412 C C . GLN B 1 397 ? 61.624 45.232 177.695 1.00 63.76 397 GLN B C 1
ATOM 6413 O O . GLN B 1 397 ? 61.067 44.378 177.003 1.00 60.83 397 GLN B O 1
ATOM 6419 N N . PRO B 1 398 ? 61.124 46.468 177.864 1.00 65.68 398 PRO B N 1
ATOM 6420 C CA . PRO B 1 398 ? 59.938 46.921 177.129 1.00 66.84 398 PRO B CA 1
ATOM 6421 C C . PRO B 1 398 ? 60.214 47.026 175.633 1.00 67.90 398 PRO B C 1
ATOM 6422 O O . PRO B 1 398 ? 61.374 47.104 175.228 1.00 67.24 398 PRO B O 1
ATOM 6426 N N . GLN B 1 399 ? 59.160 47.031 174.826 1.00 70.67 399 GLN B N 1
ATOM 6427 C CA . GLN B 1 399 ? 59.324 47.026 173.379 1.00 73.23 399 GLN B CA 1
ATOM 6428 C C . GLN B 1 399 ? 58.671 48.239 172.730 1.00 76.08 399 GLN B C 1
ATOM 6429 O O . GLN B 1 399 ? 57.609 48.692 173.159 1.00 77.64 399 GLN B O 1
ATOM 6435 N N . GLU B 1 400 ? 59.317 48.760 171.693 1.00 76.57 400 GLU B N 1
ATOM 6436 C CA . GLU B 1 400 ? 58.768 49.864 170.921 1.00 78.57 400 GLU B CA 1
ATOM 6437 C C . GLU B 1 400 ? 58.969 49.604 169.430 1.00 74.47 400 GLU B C 1
ATOM 6438 O O . GLU B 1 400 ? 60.060 49.216 169.011 1.00 72.17 400 GLU B O 1
ATOM 6444 N N . PRO B 1 401 ? 57.919 49.814 168.621 1.00 76.43 401 PRO B N 1
ATOM 6445 C CA . PRO B 1 401 ? 56.596 50.277 169.050 1.00 77.64 401 PRO B CA 1
ATOM 6446 C C . PRO B 1 401 ? 55.711 49.153 169.579 1.00 75.03 401 PRO B C 1
ATOM 6447 O O . PRO B 1 401 ? 55.954 47.981 169.293 1.00 74.70 401 PRO B O 1
ATOM 6451 N N . GLN B 1 402 ? 54.695 49.522 170.351 1.00 72.11 402 GLN B N 1
ATOM 6452 C CA . GLN B 1 402 ? 53.712 48.566 170.841 1.00 72.54 402 GLN B CA 1
ATOM 6453 C C . GLN B 1 402 ? 52.468 48.558 169.952 1.00 71.68 402 GLN B C 1
ATOM 6454 O O . GLN B 1 402 ? 51.828 49.588 169.739 1.00 73.38 402 GLN B O 1
ATOM 6460 N N . ILE B 1 403 ? 52.152 47.389 169.403 1.00 69.50 403 ILE B N 1
ATOM 6461 C CA . ILE B 1 403 ? 51.020 47.257 168.494 1.00 69.14 403 ILE B CA 1
ATOM 6462 C C . ILE B 1 403 ? 49.996 46.265 169.042 1.00 69.08 403 ILE B C 1
ATOM 6463 O O . ILE B 1 403 ? 48.789 46.453 168.889 1.00 69.82 403 ILE B O 1
ATOM 6468 N N . GLY B 1 404 ? 50.487 45.219 169.696 1.00 67.69 404 GLY B N 1
ATOM 6469 C CA . GLY B 1 404 ? 49.630 44.167 170.209 1.00 67.01 404 GLY B CA 1
ATOM 6470 C C . GLY B 1 404 ? 49.431 44.252 171.709 1.00 68.57 404 GLY B C 1
ATOM 6471 O O . GLY B 1 404 ? 50.122 45.003 172.396 1.00 69.33 404 GLY B O 1
ATOM 6472 N N . GLY B 1 405 ? 48.469 43.485 172.214 1.00 68.81 405 GLY B N 1
ATOM 6473 C CA . GLY B 1 405 ? 48.168 43.452 173.634 1.00 69.56 405 GLY B CA 1
ATOM 6474 C C . GLY B 1 405 ? 49.293 42.894 174.484 1.00 71.10 405 GLY B C 1
ATOM 6475 O O . GLY B 1 405 ? 50.362 42.554 173.977 1.00 71.37 405 GLY B O 1
ATOM 6476 N N . GLU B 1 406 ? 49.047 42.792 175.786 1.00 71.60 406 GLU B N 1
ATOM 6477 C CA . GLU B 1 406 ? 50.058 42.317 176.722 1.00 69.79 406 GLU B CA 1
ATOM 6478 C C . GLU B 1 406 ? 50.127 40.793 176.738 1.00 66.23 406 GLU B C 1
ATOM 6479 O O . GLU B 1 406 ? 49.293 40.119 176.133 1.00 66.24 406 GLU B O 1
ATOM 6485 N N . GLY B 1 407 ? 51.122 40.258 177.439 1.00 64.09 407 GLY B N 1
ATOM 6486 C CA . GLY B 1 407 ? 51.314 38.822 177.530 1.00 63.05 407 GLY B CA 1
ATOM 6487 C C . GLY B 1 407 ? 50.160 38.090 178.187 1.00 64.88 407 GLY B C 1
ATOM 6488 O O . GLY B 1 407 ? 49.433 38.656 179.003 1.00 67.68 407 GLY B O 1
ATOM 6489 N N . MET B 1 408 ? 49.993 36.822 177.825 1.00 63.56 408 MET B N 1
ATOM 6490 C CA . MET B 1 408 ? 48.917 36.003 178.371 1.00 62.89 408 MET B CA 1
ATOM 6491 C C . MET B 1 408 ? 49.283 35.398 179.723 1.00 63.25 408 MET B C 1
ATOM 6492 O O . MET B 1 408 ? 50.412 34.955 179.935 1.00 61.65 408 MET B O 1
ATOM 6497 N N . ARG B 1 409 ? 48.316 35.390 180.635 1.00 65.06 409 ARG B N 1
ATOM 6498 C CA . ARG B 1 409 ? 48.501 34.812 181.960 1.00 65.86 409 ARG B CA 1
ATOM 6499 C C . ARG B 1 409 ? 48.554 33.287 181.902 1.00 65.15 409 ARG B C 1
ATOM 6500 O O . ARG B 1 409 ? 47.999 32.670 180.994 1.00 64.67 409 ARG B O 1
ATOM 6508 N N . GLY B 1 410 ? 49.229 32.688 182.877 1.00 65.25 410 GLY B N 1
ATOM 6509 C CA . GLY B 1 410 ? 49.331 31.242 182.967 1.00 65.48 410 GLY B CA 1
ATOM 6510 C C . GLY B 1 410 ? 50.707 30.795 183.418 1.00 66.14 410 GLY B C 1
ATOM 6511 O O . GLY B 1 410 ? 50.882 29.670 183.885 1.00 67.37 410 GLY B O 1
ATOM 6512 N N . ALA B 1 411 ? 51.685 31.681 183.277 1.00 65.24 411 ALA B N 1
ATOM 6513 C CA . ALA B 1 411 ? 53.050 31.385 183.689 1.00 64.13 411 ALA B CA 1
ATOM 6514 C C . ALA B 1 411 ? 53.349 32.101 185.000 1.00 64.71 411 ALA B C 1
ATOM 6515 O O . ALA B 1 411 ? 52.497 32.811 185.535 1.00 64.93 411 ALA B O 1
ATOM 6517 N N . GLY B 1 412 ? 54.557 31.915 185.519 1.00 65.45 412 GLY B N 1
ATOM 6518 C CA . GLY B 1 412 ? 54.952 32.571 186.751 1.00 67.73 412 GLY B CA 1
ATOM 6519 C C . GLY B 1 412 ? 55.522 33.947 186.473 1.00 67.92 412 GLY B C 1
ATOM 6520 O O . GLY B 1 412 ? 56.667 34.235 186.817 1.00 69.12 412 GLY B O 1
ATOM 6521 N N . LEU B 1 413 ? 54.720 34.800 185.843 1.00 65.69 413 LEU B N 1
ATOM 6522 C CA . LEU B 1 413 ? 55.165 36.144 185.498 1.00 62.88 413 LEU B CA 1
ATOM 6523 C C . LEU B 1 413 ? 54.215 37.222 186.019 1.00 68.36 413 LEU B C 1
ATOM 6524 O O . LEU B 1 413 ? 52.996 37.059 185.986 1.00 70.83 413 LEU B O 1
ATOM 6529 N N . SER B 1 414 ? 54.788 38.320 186.504 1.00 70.48 414 SER B N 1
ATOM 6530 C CA . SER B 1 414 ? 54.013 39.451 187.011 1.00 70.83 414 SER B CA 1
ATOM 6531 C C . SER B 1 414 ? 53.310 40.211 185.887 1.00 71.73 414 SER B C 1
ATOM 6532 O O . SER B 1 414 ? 53.603 40.005 184.710 1.00 69.92 414 SER B O 1
ATOM 6535 N N . CYS B 1 415 ? 52.383 41.088 186.259 1.00 74.88 415 CYS B N 1
ATOM 6536 C CA . CYS B 1 415 ? 51.638 41.884 185.287 1.00 77.48 415 CYS B CA 1
ATOM 6537 C C . CYS B 1 415 ? 52.564 42.837 184.537 1.00 78.82 415 CYS B C 1
ATOM 6538 O O . CYS B 1 415 ? 52.385 43.091 183.343 1.00 78.50 415 CYS B O 1
ATOM 6541 N N . GLU B 1 416 ? 53.564 43.349 185.248 1.00 80.47 416 GLU B N 1
ATOM 6542 C CA . GLU B 1 416 ? 54.532 44.270 184.669 1.00 82.04 416 GLU B CA 1
ATOM 6543 C C . GLU B 1 416 ? 55.366 43.554 183.615 1.00 78.90 416 GLU B C 1
ATOM 6544 O O . GLU B 1 416 ? 55.683 44.120 182.569 1.00 79.19 416 GLU B O 1
ATOM 6550 N N . GLN B 1 417 ? 55.720 42.307 183.903 1.00 73.70 417 GLN B N 1
ATOM 6551 C CA . GLN B 1 417 ? 56.451 41.475 182.956 1.00 68.83 417 GLN B CA 1
ATOM 6552 C C . GLN B 1 417 ? 55.593 41.189 181.724 1.00 66.30 417 GLN B C 1
ATOM 6553 O O . GLN B 1 417 ? 56.107 41.090 180.611 1.00 65.21 417 GLN B O 1
ATOM 6559 N N . LEU B 1 418 ? 54.285 41.056 181.931 1.00 65.49 418 LEU B N 1
ATOM 6560 C CA . LEU B 1 418 ? 53.349 40.804 180.837 1.00 63.25 418 LEU B CA 1
ATOM 6561 C C . LEU B 1 418 ? 53.155 42.031 179.954 1.00 62.28 418 LEU B C 1
ATOM 6562 O O . LEU B 1 418 ? 52.929 41.908 178.750 1.00 60.57 418 LEU B O 1
ATOM 6567 N N . LYS B 1 419 ? 53.244 43.216 180.551 1.00 63.58 419 LYS B N 1
ATOM 6568 C CA . LYS B 1 419 ? 53.046 44.451 179.800 1.00 64.03 419 LYS B CA 1
ATOM 6569 C C . LYS B 1 419 ? 54.272 44.808 178.962 1.00 63.37 419 LYS B C 1
ATOM 6570 O O . LYS B 1 419 ? 54.223 45.720 178.135 1.00 62.76 419 LYS B O 1
ATOM 6576 N N . GLN B 1 420 ? 55.367 44.086 179.176 1.00 63.20 420 GLN B N 1
ATOM 6577 C CA . GLN B 1 420 ? 56.584 44.297 178.401 1.00 61.83 420 GLN B CA 1
ATOM 6578 C C . GLN B 1 420 ? 56.682 43.320 177.230 1.00 59.02 420 GLN B C 1
ATOM 6579 O O . GLN B 1 420 ? 57.550 43.457 176.369 1.00 57.71 420 GLN B O 1
ATOM 6585 N N . LEU B 1 421 ? 55.787 42.338 177.205 1.00 58.02 421 LEU B N 1
ATOM 6586 C CA . LEU B 1 421 ? 55.733 41.373 176.111 1.00 56.58 421 LEU B CA 1
ATOM 6587 C C . LEU B 1 421 ? 54.722 41.820 175.063 1.00 57.26 421 LEU B C 1
ATOM 6588 O O . LEU B 1 421 ? 53.847 42.638 175.349 1.00 58.37 421 LEU B O 1
ATOM 6593 N N . GLN B 1 422 ? 54.838 41.289 173.848 1.00 56.82 422 GLN B N 1
ATOM 6594 C CA . GLN B 1 422 ? 53.842 41.584 172.821 1.00 57.00 422 GLN B CA 1
ATOM 6595 C C . GLN B 1 422 ? 53.158 40.323 172.305 1.00 57.54 422 GLN B C 1
ATOM 6596 O O . GLN B 1 422 ? 53.776 39.496 171.641 1.00 55.93 422 GLN B O 1
ATOM 6602 N N . ARG B 1 423 ? 51.871 40.189 172.606 1.00 60.26 423 ARG B N 1
ATOM 6603 C CA . ARG B 1 423 ? 51.087 39.062 172.119 1.00 61.91 423 ARG B CA 1
ATOM 6604 C C . ARG B 1 423 ? 49.938 39.549 171.248 1.00 63.41 423 ARG B C 1
ATOM 6605 O O . ARG B 1 423 ? 49.150 40.399 171.662 1.00 65.38 423 ARG B O 1
ATOM 6613 N N . PHE B 1 424 ? 49.841 39.005 170.040 1.00 63.25 424 PHE B N 1
ATOM 6614 C CA . PHE B 1 424 ? 48.780 39.393 169.118 1.00 65.32 424 PHE B CA 1
ATOM 6615 C C . PHE B 1 424 ? 47.613 38.414 169.170 1.00 69.44 424 PHE B C 1
ATOM 6616 O O . PHE B 1 424 ? 47.775 37.223 168.905 1.00 68.26 424 PHE B O 1
ATOM 6624 N N . ASP B 1 425 ? 46.436 38.927 169.515 1.00 74.95 425 ASP B N 1
ATOM 6625 C CA . ASP B 1 425 ? 45.242 38.099 169.635 1.00 78.43 425 ASP B CA 1
ATOM 6626 C C . ASP B 1 425 ? 44.375 38.193 168.383 1.00 80.76 425 ASP B C 1
ATOM 6627 O O . ASP B 1 425 ? 43.834 39.255 168.077 1.00 80.70 425 ASP B O 1
ATOM 6632 N N . PRO B 1 426 ? 44.247 37.074 167.654 1.00 83.26 426 PRO B N 1
ATOM 6633 C CA . PRO B 1 426 ? 43.423 36.982 166.444 1.00 85.60 426 PRO B CA 1
ATOM 6634 C C . PRO B 1 426 ? 41.955 37.312 166.709 1.00 90.67 426 PRO B C 1
ATOM 6635 O O . PRO B 1 426 ? 41.265 37.805 165.817 1.00 93.55 426 PRO B O 1
ATOM 6639 N N . SER B 1 427 ? 41.490 37.040 167.925 1.00 89.98 427 SER B N 1
ATOM 6640 C CA . SER B 1 427 ? 40.105 37.312 168.290 1.00 89.76 427 SER B CA 1
ATOM 6641 C C . SER B 1 427 ? 39.990 38.416 169.337 1.00 89.44 427 SER B C 1
ATOM 6642 O O . SER B 1 427 ? 39.762 38.149 170.517 1.00 91.25 427 SER B O 1
ATOM 6645 N N . ALA B 1 428 ? 40.146 39.658 168.893 1.00 88.10 428 ALA B N 1
ATOM 6646 C CA . ALA B 1 428 ? 40.021 40.813 169.772 1.00 89.32 428 ALA B CA 1
ATOM 6647 C C . ALA B 1 428 ? 38.844 41.678 169.337 1.00 89.47 428 ALA B C 1
ATOM 6648 O O . ALA B 1 428 ? 38.228 42.369 170.150 1.00 90.93 428 ALA B O 1
ATOM 6650 N N . VAL B 1 429 ? 38.542 41.634 168.043 1.00 87.54 429 VAL B N 1
ATOM 6651 C CA . VAL B 1 429 ? 37.402 42.346 167.480 1.00 86.97 429 VAL B CA 1
ATOM 6652 C C . VAL B 1 429 ? 36.506 41.386 166.698 1.00 86.06 429 VAL B C 1
ATOM 6653 O O . VAL B 1 429 ? 36.974 40.349 166.229 1.00 84.05 429 VAL B O 1
ATOM 6657 N N . PRO B 1 430 ? 35.209 41.716 166.570 1.00 87.78 430 PRO B N 1
ATOM 6658 C CA . PRO B 1 430 ? 34.332 40.875 165.746 1.00 87.82 430 PRO B CA 1
ATOM 6659 C C . PRO B 1 430 ? 34.755 40.886 164.279 1.00 86.85 430 PRO B C 1
ATOM 6660 O O . PRO B 1 430 ? 35.395 41.839 163.833 1.00 86.15 430 PRO B O 1
ATOM 6664 N N . LEU B 1 431 ? 34.396 39.840 163.541 1.00 86.78 431 LEU B N 1
ATOM 6665 C CA . LEU B 1 431 ? 34.820 39.712 162.150 1.00 86.53 431 LEU B CA 1
ATOM 6666 C C . LEU B 1 431 ? 34.141 40.732 161.238 1.00 87.16 431 LEU B C 1
ATOM 6667 O O . LEU B 1 431 ? 32.914 40.833 161.211 1.00 88.56 431 LEU B O 1
ATOM 6672 N N . PRO B 1 432 ? 34.952 41.492 160.486 1.00 87.98 432 PRO B N 1
ATOM 6673 C CA . PRO B 1 432 ? 34.523 42.559 159.574 1.00 89.17 432 PRO B CA 1
ATOM 6674 C C . PRO B 1 432 ? 33.778 42.047 158.344 1.00 88.46 432 PRO B C 1
ATOM 6675 O O . PRO B 1 432 ? 33.654 40.838 158.146 1.00 87.05 432 PRO B O 1
ATOM 6679 N N . ASP B 1 433 ? 33.291 42.977 157.527 1.00 89.10 433 ASP B N 1
ATOM 6680 C CA . ASP B 1 433 ? 32.602 42.638 156.287 1.00 88.35 433 ASP B CA 1
ATOM 6681 C C . ASP B 1 433 ? 32.825 43.729 155.242 1.00 87.13 433 ASP B C 1
ATOM 6682 O O . ASP B 1 433 ? 33.944 43.934 154.773 1.00 84.81 433 ASP B O 1
ATOM 6687 N N . MET B 1 447 ? 40.450 51.913 160.041 1.00 74.77 447 MET B N 1
ATOM 6688 C CA . MET B 1 447 ? 41.068 50.790 159.345 1.00 73.25 447 MET B CA 1
ATOM 6689 C C . MET B 1 447 ? 42.336 50.321 160.051 1.00 74.35 447 MET B C 1
ATOM 6690 O O . MET B 1 447 ? 42.621 49.125 160.102 1.00 73.32 447 MET B O 1
ATOM 6695 N N . LEU B 1 448 ? 43.092 51.270 160.595 1.00 77.80 448 LEU B N 1
ATOM 6696 C CA . LEU B 1 448 ? 44.356 50.967 161.259 1.00 80.71 448 LEU B CA 1
ATOM 6697 C C . LEU B 1 448 ? 44.165 50.103 162.502 1.00 87.32 448 LEU B C 1
ATOM 6698 O O . LEU B 1 448 ? 45.004 49.254 162.811 1.00 87.88 448 LEU B O 1
ATOM 6703 N N . ARG B 1 449 ? 43.064 50.329 163.214 1.00 92.47 449 ARG B N 1
ATOM 6704 C CA . ARG B 1 449 ? 42.736 49.535 164.392 1.00 93.23 449 ARG B CA 1
ATOM 6705 C C . ARG B 1 449 ? 42.596 48.066 164.010 1.00 87.03 449 ARG B C 1
ATOM 6706 O O . ARG B 1 449 ? 43.118 47.184 164.692 1.00 86.72 449 ARG B O 1
ATOM 6714 N N . LEU B 1 450 ? 41.881 47.815 162.918 1.00 82.28 450 LEU B N 1
ATOM 6715 C CA . LEU B 1 450 ? 41.692 46.463 162.406 1.00 77.09 450 LEU B CA 1
ATOM 6716 C C . LEU B 1 450 ? 43.019 45.839 161.990 1.00 76.13 450 LEU B C 1
ATOM 6717 O O . LEU B 1 450 ? 43.301 44.689 162.319 1.00 78.75 450 LEU B O 1
ATOM 6722 N N . ALA B 1 451 ? 43.831 46.603 161.267 1.00 72.05 451 ALA B N 1
ATOM 6723 C CA . ALA B 1 451 ? 45.125 46.119 160.798 1.00 70.84 451 ALA B CA 1
ATOM 6724 C C . ALA B 1 451 ? 46.042 45.762 161.964 1.00 71.14 451 ALA B C 1
ATOM 6725 O O . ALA B 1 451 ? 46.849 44.837 161.870 1.00 70.63 451 ALA B O 1
ATOM 6727 N N . ASN B 1 452 ? 45.915 46.500 163.062 1.00 72.30 452 ASN B N 1
ATOM 6728 C CA . ASN B 1 452 ? 46.745 46.271 164.238 1.00 72.84 452 ASN B CA 1
ATOM 6729 C C . ASN B 1 452 ? 46.255 45.102 165.091 1.00 74.17 452 ASN B C 1
ATOM 6730 O O . ASN B 1 452 ? 47.055 44.303 165.577 1.00 73.36 452 ASN B O 1
ATOM 6735 N N . LYS B 1 453 ? 44.941 45.007 165.270 1.00 76.16 453 LYS B N 1
ATOM 6736 C CA . LYS B 1 453 ? 44.365 44.007 166.163 1.00 77.54 453 LYS B CA 1
ATOM 6737 C C . LYS B 1 453 ? 43.944 42.736 165.427 1.00 78.16 453 LYS B C 1
ATOM 6738 O O . LYS B 1 453 ? 44.315 41.632 165.829 1.00 76.76 453 LYS B O 1
ATOM 6744 N N . ASP B 1 454 ? 43.172 42.886 164.355 1.00 80.91 454 ASP B N 1
ATOM 6745 C CA . ASP B 1 454 ? 42.760 41.734 163.558 1.00 82.97 454 ASP B CA 1
ATOM 6746 C C . ASP B 1 454 ? 43.941 41.203 162.750 1.00 86.27 454 ASP B C 1
ATOM 6747 O O . ASP B 1 454 ? 44.070 41.482 161.558 1.00 86.81 454 ASP B O 1
ATOM 6752 N N . SER B 1 455 ? 44.806 40.443 163.414 1.00 88.90 455 SER B N 1
ATOM 6753 C CA . SER B 1 455 ? 46.016 39.926 162.790 1.00 88.06 455 SER B CA 1
ATOM 6754 C C . SER B 1 455 ? 46.201 38.450 163.120 1.00 82.77 455 SER B C 1
ATOM 6755 O O . SER B 1 455 ? 45.281 37.793 163.606 1.00 83.43 455 SER B O 1
ATOM 6758 N N . ILE B 1 456 ? 47.394 37.933 162.847 1.00 73.96 456 ILE B N 1
ATOM 6759 C CA . ILE B 1 456 ? 47.712 36.546 163.159 1.00 69.55 456 ILE B CA 1
ATOM 6760 C C . ILE B 1 456 ? 48.189 36.416 164.601 1.00 65.31 456 ILE B C 1
ATOM 6761 O O . ILE B 1 456 ? 48.533 37.410 165.240 1.00 67.11 456 ILE B O 1
ATOM 6766 N N . GLY B 1 457 ? 48.209 35.188 165.109 1.00 59.57 457 GLY B N 1
ATOM 6767 C CA . GLY B 1 457 ? 48.723 34.928 166.440 1.00 58.94 457 GLY B CA 1
ATOM 6768 C C . GLY B 1 457 ? 50.236 35.007 166.451 1.00 56.59 457 GLY B C 1
ATOM 6769 O O . GLY B 1 457 ? 50.905 34.307 165.691 1.00 56.36 457 GLY B O 1
ATOM 6770 N N . PHE B 1 458 ? 50.779 35.862 167.311 1.00 54.65 458 PHE B N 1
ATOM 6771 C CA . PHE B 1 458 ? 52.219 36.083 167.344 1.00 52.19 458 PHE B CA 1
ATOM 6772 C C . PHE B 1 458 ? 52.690 36.480 168.739 1.00 52.56 458 PHE B C 1
ATOM 6773 O O . PHE B 1 458 ? 51.923 37.032 169.530 1.00 53.31 458 PHE B O 1
ATOM 6781 N N . PHE B 1 459 ? 53.958 36.203 169.029 1.00 51.74 459 PHE B N 1
ATOM 6782 C CA . PHE B 1 459 ? 54.531 36.491 170.340 1.00 51.39 459 PHE B CA 1
ATOM 6783 C C . PHE B 1 459 ? 55.954 37.030 170.228 1.00 49.85 459 PHE B C 1
ATOM 6784 O O . PHE B 1 459 ? 56.797 36.445 169.548 1.00 48.28 459 PHE B O 1
ATOM 6792 N N . ILE B 1 460 ? 56.210 38.149 170.901 1.00 50.59 460 ILE B N 1
ATOM 6793 C CA . ILE B 1 460 ? 57.525 38.783 170.898 1.00 51.11 460 ILE B CA 1
ATOM 6794 C C . ILE B 1 460 ? 57.983 39.145 172.312 1.00 53.43 460 ILE B C 1
ATOM 6795 O O . ILE B 1 460 ? 57.237 39.761 173.084 1.00 55.49 460 ILE B O 1
ATOM 6800 N N . ALA B 1 461 ? 59.216 38.760 172.634 1.00 53.62 461 ALA B N 1
ATOM 6801 C CA . ALA B 1 461 ? 59.831 39.079 173.918 1.00 55.43 461 ALA B CA 1
ATOM 6802 C C . ALA B 1 461 ? 61.241 39.626 173.702 1.00 57.00 461 ALA B C 1
ATOM 6803 O O . ALA B 1 461 ? 61.987 39.114 172.868 1.00 56.97 461 ALA B O 1
ATOM 6805 N N . LYS B 1 462 ? 61.604 40.664 174.450 1.00 58.45 462 LYS B N 1
ATOM 6806 C CA . LYS B 1 462 ? 62.901 41.310 174.269 1.00 58.41 462 LYS B CA 1
ATOM 6807 C C . LYS B 1 462 ? 63.751 41.246 175.539 1.00 58.71 462 LYS B C 1
ATOM 6808 O O . LYS B 1 462 ? 63.274 41.542 176.634 1.00 58.30 462 LYS B O 1
ATOM 6814 N N . PHE B 1 463 ? 65.014 40.862 175.377 1.00 59.41 463 PHE B N 1
ATOM 6815 C CA . PHE B 1 463 ? 65.938 40.721 176.498 1.00 60.57 463 PHE B CA 1
ATOM 6816 C C . PHE B 1 463 ? 67.249 41.473 176.280 1.00 60.14 463 PHE B C 1
ATOM 6817 O O . PHE B 1 463 ? 67.717 41.615 175.147 1.00 60.02 463 PHE B O 1
ATOM 6825 N N . VAL B 1 464 ? 67.840 41.940 177.375 1.00 59.52 464 VAL B N 1
ATOM 6826 C CA . VAL B 1 464 ? 69.195 42.481 177.349 1.00 59.44 464 VAL B CA 1
ATOM 6827 C C . VAL B 1 464 ? 70.087 41.658 178.280 1.00 60.38 464 VAL B C 1
ATOM 6828 O O . VAL B 1 464 ? 69.630 41.161 179.309 1.00 61.61 464 VAL B O 1
ATOM 6832 N N . LYS B 1 465 ? 71.353 41.494 177.912 1.00 59.43 465 LYS B N 1
ATOM 6833 C CA . LYS B 1 465 ? 72.275 40.716 178.730 1.00 57.72 465 LYS B CA 1
ATOM 6834 C C . LYS B 1 465 ? 73.072 41.639 179.649 1.00 57.75 465 LYS B C 1
ATOM 6835 O O . LYS B 1 465 ? 73.249 42.821 179.352 1.00 57.03 465 LYS B O 1
ATOM 6841 N N . CYS B 1 466 ? 73.537 41.099 180.772 1.00 58.27 466 CYS B N 1
ATOM 6842 C CA . CYS B 1 466 ? 74.325 41.871 181.726 1.00 59.42 466 CYS B CA 1
ATOM 6843 C C . CYS B 1 466 ? 75.279 40.973 182.508 1.00 60.28 466 CYS B C 1
ATOM 6844 O O . CYS B 1 466 ? 76.259 40.467 181.961 1.00 60.35 466 CYS B O 1
#

Sequence (887 aa):
SIFPKISLRPEVENYLKEGFMNKEIVTALGKQEAERKFETLLKHLSHPPSFTTVRVNTHLASVQHVKNLLLDELQKQFNGLSVPILQHPDLQDVLLIPVIGPRKNIKKQQCEAIVGAQCGNAVLRGAHVYAPGIVSASQFMKAGDVISVYSDIKGKCKTKVFLGNGISELSRKEIFSGLLKGMGIRMTEPVYLSPSFDSVLPRYLFLQNLPSALVSHVLNPQPGEKILDLCAAPGGKTTHIAALMHDQGEVIALDKIFNKVEKIKQNALLLGLNSIRAFCFDGTKAVKPPFLPESFDRILLDAPCSGMGQRPNMACTWSVKEVASYQPLQRKLFTAAVQLLKPEGVLVYSTCTITLAENEEQVAWALTKFPCLQLQPQEPQIGGEGMRGAGLSCEQLKQLQRFDPSAVPLPDTARREDMLRLANKDSIGFFIAKFVKCKSTSIFPKISLRPEVENYLKEGFMNKEIVTALGKQEAERKFETLLKHLSHPPSFTTVRVNTHLASVQHVKNLLLDELQKQFNGLSVPILQHPDLQDVLLIPVIGPRKNIKKQQCEAIVGAQCGNAVLRGAHVYAPGIVSASQFMKAGDVISVYSDIKGKCKKGAKEFDGTKVFLGNGISELSRKEIFSGLPELKGMGIRMTEPVYLSPSFDSVLPRYLFLQNLPSALVSHVLNPQPGEKILDLCAAPGGKTTHIAALMHDQGEVIALDKIFNKVEKIKQNALLLGLNSIRAFCFDGTKAVKLDMEPPFLPESFDRILLDAPCSGMGQRPNMACTWSVKEVASYQPLQRKLFTAAVQLLKPEGVLVYSTCTITLAENEEQVAWALTKFPCLQLQPQEPQIGGEGMRGAGLSCEQLKQLQRFDPSAVPLPDMLRLANKDSIGFFIAKFVKC

Foldseek 3Di:
DQAAFAAEDPVQLVVQLCQQQFPFVCVVPNRVVSVVQSRLLRGLQQAFFQKFKKFWLVLVDDQVVLLVLVQVVVCVVQVNDGFHWDQFPQLRRMIITGKFAFPPPADFDDKEWEFEQVQLQCVSQADWDFLVGTCDTDAPFAFQDWHWYWYCSVPPGCVTRTFAIWTFRHHPCRSPDDDSRVGTTDHPTTRINHHDDPPRLQQTIDRDADVLSQQLVQLQAEAAFFEEELDQFQPPSVSSNCSSNSLHHAYEYEHQDPVSQVNNVVSCVSNPHDRYDYDNDHLLCCDVCNDDFAPGQEYEPAFDALLQFDPNGRYDPDDNCVRVVRLVVSLSSVVSRNRRHHAQGKYKYKYLHAGCSRAVLVVVVCVVVAVQKDWAATPPAQAQFADDDNDDDPVQRRRKHWARCSPDPRDHGDDDVVVSNSSRHNGTTMIMTMITGHDHD/DQFAFFAEDPQQLVVQLCQQQFPFVCVVQNNVRSVVQSRVLRVLQQAFFQKFKKFFLVLVDDLVVVLVLVQVVVCVQQVNDGFDKDQDPFLNRMIITGKQAFDPPADADPKEWEFEQVQLQCVSQAHWHFLVGTQETAAPFAFFDKHWYWYPSNPPGHRLYHDDDDDTHTFHIFTFRGHSVRSPDPDPVRRVGTTDHPTTRINHHDCDPPLLQTIDRDADVLLQQLVQLQAEAAFFEEELDQPQPPSVSSNCVSNSLHHAYEYEAQDPVSQVNNVVSCVSNPHDRYDTDNDHLLQLDDDPPVGNDHFQPGQEYEYADDALLSQDPNGRYDHDDPCVRLVRLVVSVSSVVSVNRRHHQWHKYKYKYLDAGCSRAVQSVVVCVVVAVQKDWAATPPALAQFADDDHPDDPVSRRRKHWARCPPDDGDSVVNSSRRNGTTMIMTMMTGD

Solvent-accessible surface area: 38045 Å² total; per-residue (Å²): 81,64,7,64,95,1,15,10,90,100,85,0,38,85,58,2,74,132,23,25,39,26,180,56,18,37,119,55,103,30,123,144,93,3,56,165,95,9,98,45,5,1,86,13,1,2,0,9,22,13,14,32,13,0,2,2,1,62,62,46,12,66,25,108,86,0,50,65,51,0,52,57,46,1,76,63,57,31,102,58,111,81,24,64,4,28,76,2,54,75,0,109,12,0,0,0,0,25,6,40,4,8,62,145,130,20,167,107,75,176,30,48,0,24,0,24,22,124,25,0,7,24,5,4,140,12,32,55,2,100,11,102,21,10,51,33,8,31,132,172,6,142,25,33,37,72,0,0,0,8,0,12,16,111,56,174,47,136,136,98,12,30,1,0,4,0,66,2,37,0,23,90,152,26,11,93,48,83,194,42,154,55,23,0,1,104,18,81,72,12,7,17,25,10,6,36,19,112,100,21,46,63,9,19,14,38,93,13,62,4,1,9,0,0,0,0,37,1,0,71,5,73,64,54,38,52,0,0,1,2,22,5,29,78,0,6,26,0,0,2,0,0,7,46,0,139,26,99,26,43,0,0,0,0,14,136,76,127,113,98,5,61,98,0,101,71,13,8,45,52,4,13,9,126,16,24,114,12,51,59,50,31,6,40,136,0,49,142,53,44,26,114,73,36,27,0,40,34,0,0,0,30,6,45,18,3,11,4,0,97,19,10,16,2,5,12,108,92,31,35,168,90,1,45,69,43,41,73,70,1,60,126,6,4,45,3,0,3,73,0,0,80,61,144,5,17,0,0,2,0,1,32,1,4,6,20,22,5,0,0,71,5,2,21,43,0,38,103,132,29,93,11,1,89,18,64,84,12,128,21,138,21,18,47,80,4,27,79,27,27,63,19,54,57,119,53,2,141,53,4,5,22,5,42,2,8,61,22,116,32,31,89,110,114,59,146,116,34,18,22,126,33,5,33,103,3,6,9,0,4,0,0,0,34,0,31,0,63,115,72,123,78,64,5,50,105,1,13,9,94,100,85,1,36,84,64,3,73,131,25,23,42,29,80,56,18,38,120,59,97,29,130,154,72,3,64,138,84,4,101,50,7,3,67,17,2,2,0,11,19,15,17,32,11,0,3,1,1,66,65,54,13,68,22,95,87,0,45,62,53,1,60,53,46,3,86,59,54,25,115,66,71,95,12,61,6,48,68,2,73,76,0,107,14,0,0,0,0,27,16,62,6,8,63,151,134,21,160,102,77,176,24,51,0,3,0,23,18,122,24,0,7,21,5,5,146,14,31,43,1,103,7,74,20,0,26,2,1,22,87,172,5,120,11,34,28,80,0,0,0,12,0,4,14,114,49,153,21,159,122,31,28,108,158,34,148,40,68,74,7,33,1,0,6,0,51,0,39,0,30,31,168,33,4,52,44,78,59,92,89,3,106,59,19,1,1,115,19,88,73,12,6,19,27,12,3,34,23,98,109,23,48,60,13,30,13,32,93,13,61,5,1,8,0,0,0,0,39,1,0,72,6,73,72,65,38,48,0,0,1,2,23,4,31,76,0,5,26,0,0,2,0,0,7,46,0,133,23,116,35,44,0,0,0,0,14,138,73,125,112,100,4,62,98,0,98,99,16,8,94,48,2,15,10,111,13,24,93,12,43,64,52,36,6,25,136,0,25,67,162,99,168,142,16,42,14,81,43,76,33,0,36,30,0,0,0,28,6,48,16,6,9,3,0,95,19,14,15,4,5,14,108,79,29,37,170,82,2,44,61,43,36,80,67,0,66,118,6,5,49,4,0,8,86,0,0,74,65,150,7,18,0,0,2,0,0,31,1,5,6,15,20,3,0,0,63,5,1,20,39,0,40,101,130,28,122,42,8,90,20,67,81,10,125,29,135,20,20,48,80,5,25,74,24,14,75,16,52,47,120,53,2,142,52,4,5,24,5,42,2,8,59,15,118,38,40,118,134,70,139,36,4,31,98,4,6,9,0,4,0,0,0,31,2,34,21,103

Radius of gyration: 33.21 Å; Cα contacts (8 Å, |Δi|>4): 2026; chains: 2; bounding box: 63×59×106 Å

Secondary structure (DSSP, 8-state):
--SPPPEE-HHHHHHHHHHHS-HHHHHHH-HHHHHHHHHHHHHHSSSPPSEEEEEE-TTTS-HHHHHHHHHHHHHHHTTT-----EE-SSSTTEEEEEPB-----PPP-SSEEEE-HHHHHHHHHTPPEEGGGEEEE-TT--TT-EEEEEEETT-----EEEEEEEEESS-HHHHTS---TT-EEEEEEESSB----SSS-TTTEEE--HHHHHHHHHH---TT-EEEETT-TT-HHHHHHHHHTTT-SEEEEEES-HHHHHHHHHHHHHTT--SEEEEE--GGG-B---B-SS-EEEEEEE-----TT-SS--EE---HHHHHTHHHHHHHHHHHHHHHEEEEEEEEEEES---STTTHHHHHHHHHH-TTEEE---SS--SBPPPSSS---HHHHHTSEEE-SSSS-------HHHHHHHHHHS---EEEEEEEE-S--/--SPPPEE-HHHHHHHHHHHS-HHHHHHH-HHHHHHHHHHHHHHSSSPPSEEEEEE-TTTS-HHHHHHHHHHHHHHHTTT-----EE-SS-TTEEEEEPB---TTPPP-SSEEEE-HHHHHHHHHTPPEEGGGEEEE-TT--TT-EEEEEE-TT----TTBS---S--EEEEEEEESS-HHHHTS--GGGTT-EEEEEEESSB----SSSSTTTEEE--HHHHHHHHHH---TT-EEEETT-TTSHHHHHHHHHTTT-SEEEEEES-HHHHHHHHHHHHHTT--SEEEEE--GGG-B-S----SB-SS-EEEEEEE-----TT-SS-SEE---HHHHTTHHHHHHHHHHHHHHHEEEEEEEEEEES---STTTHHHHHHHHHH-TTEEEE--SS--SBPPPSSSS--HHHHTTSEEE-S-SS-----HHHHHHSS--EEEEEEEE-

Organism: Homo sapiens (NCBI:txid9606)

Nearest PDB structures (foldseek):
  5wwq-assembly1_A  TM=1.002E+00  e=0.000E+00  Homo sapiens
  5wwt-assembly2_B  TM=9.696E-01  e=1.394E-90  Homo sapiens
  5wwr-assembly2_B  TM=9.714E-01  e=2.036E-90  Homo sapiens
  5wws-assembly2_B  TM=9.711E-01  e=4.929E-90  Homo sapiens
  5wwt-assembly1_A  TM=9.658E-01  e=2.461E-90  Homo sapiens